Protein AF-0000000074317702 (afdb_homodimer)

Structure (mmCIF, N/CA/C/O backbone):
data_AF-0000000074317702-model_v1
#
loop_
_entity.id
_entity.type
_entity.pdbx_description
1 polymer 'CHASE2 domain-containing protein'
#
loop_
_atom_site.group_PDB
_atom_site.id
_atom_site.type_symbol
_atom_site.label_atom_id
_atom_site.label_alt_id
_atom_site.label_comp_id
_atom_site.label_asym_id
_atom_site.label_entity_id
_atom_site.label_seq_id
_atom_site.pdbx_PDB_ins_code
_atom_site.Cartn_x
_atom_site.Cartn_y
_atom_site.Cartn_z
_atom_site.occupancy
_atom_site.B_iso_or_equiv
_atom_site.auth_seq_id
_atom_site.auth_comp_id
_atom_site.auth_asym_id
_atom_site.auth_atom_id
_atom_site.pdbx_PDB_model_num
ATOM 1 N N . MET A 1 1 ? -8.602 47.281 28.188 1 25.55 1 MET A N 1
ATOM 2 C CA . MET A 1 1 ? -8.977 46.469 27.016 1 25.55 1 MET A CA 1
ATOM 3 C C . MET A 1 1 ? -10.453 46.062 27.078 1 25.55 1 MET A C 1
ATOM 5 O O . MET A 1 1 ? -10.875 45.375 28 1 25.55 1 MET A O 1
ATOM 9 N N . LYS A 1 2 ? -11.32 46.938 26.672 1 33.75 2 LYS A N 1
ATOM 10 C CA . LYS A 1 2 ? -12.781 46.938 26.766 1 33.75 2 LYS A CA 1
ATOM 11 C C . LYS A 1 2 ? -13.375 45.625 26.297 1 33.75 2 LYS A C 1
ATOM 13 O O . LYS A 1 2 ? -12.867 45 25.359 1 33.75 2 LYS A O 1
ATOM 18 N N . ARG A 1 3 ? -14 44.969 27.188 1 35.44 3 ARG A N 1
ATOM 19 C CA . ARG A 1 3 ? -14.969 43.875 27.047 1 35.44 3 ARG A CA 1
ATOM 20 C C . ARG A 1 3 ? -15.852 44.094 25.828 1 35.44 3 ARG A C 1
ATOM 22 O O . ARG A 1 3 ? -16.719 44.969 25.828 1 35.44 3 ARG A O 1
ATOM 29 N N . ASN A 1 4 ? -15.195 44.219 24.672 1 33.94 4 ASN A N 1
ATOM 30 C CA . ASN A 1 4 ? -16.203 44.312 23.609 1 33.94 4 ASN A CA 1
ATOM 31 C C . ASN A 1 4 ? -17.375 43.375 23.859 1 33.94 4 ASN A C 1
ATOM 33 O O . ASN A 1 4 ? -17.328 42.188 23.516 1 33.94 4 ASN A O 1
ATOM 37 N N . SER A 1 5 ? -17.984 43.375 25.047 1 36.41 5 SER A N 1
ATOM 38 C CA . SER A 1 5 ? -19.188 42.844 25.656 1 36.41 5 SER A CA 1
ATOM 39 C C . SER A 1 5 ? -20.375 42.875 24.688 1 36.41 5 SER A C 1
ATOM 41 O O . SER A 1 5 ? -21.359 42.188 24.875 1 36.41 5 SER A O 1
ATOM 43 N N . ASP A 1 6 ? -20.469 44.031 24 1 36.94 6 ASP A N 1
ATOM 44 C CA . ASP A 1 6 ? -21.75 44.344 23.406 1 36.94 6 ASP A CA 1
ATOM 45 C C . ASP A 1 6 ? -22.109 43.375 22.297 1 36.94 6 ASP A C 1
ATOM 47 O O . ASP A 1 6 ? -22.953 43.656 21.438 1 36.94 6 ASP A O 1
ATOM 51 N N . PHE A 1 7 ? -21.25 42.562 21.906 1 41.25 7 PHE A N 1
ATOM 52 C CA . PHE A 1 7 ? -21.812 41.688 20.891 1 41.25 7 PHE A CA 1
ATOM 53 C C . PHE A 1 7 ? -23.094 41.031 21.375 1 41.25 7 PHE A C 1
ATOM 55 O O . PHE A 1 7 ? -23.062 40 22.047 1 41.25 7 PHE A O 1
ATOM 62 N N . ARG A 1 8 ? -23.938 41.75 22.031 1 40.94 8 ARG A N 1
ATOM 63 C CA . ARG A 1 8 ? -25.328 41.312 22.047 1 40.94 8 ARG A CA 1
ATOM 64 C C . ARG A 1 8 ? -25.656 40.531 20.766 1 40.94 8 ARG A C 1
ATOM 66 O O . ARG A 1 8 ? -25.656 41.125 19.672 1 40.94 8 ARG A O 1
ATOM 73 N N . ILE A 1 9 ? -25.328 39.344 20.719 1 49.66 9 ILE A N 1
ATOM 74 C CA . ILE A 1 9 ? -25.656 38.375 19.672 1 49.66 9 ILE A CA 1
ATOM 75 C C . ILE A 1 9 ? -27.047 38.688 19.109 1 49.66 9 ILE A C 1
ATOM 77 O O . ILE A 1 9 ? -28.062 38.375 19.719 1 49.66 9 ILE A O 1
ATOM 81 N N . ARG A 1 10 ? -27.203 39.844 18.641 1 54.66 10 ARG A N 1
ATOM 82 C CA . ARG A 1 10 ? -28.453 39.875 17.875 1 54.66 10 ARG A CA 1
ATOM 83 C C . ARG A 1 10 ? -28.547 38.688 16.938 1 54.66 10 ARG A C 1
ATOM 85 O O . ARG A 1 10 ? -27.641 38.406 16.156 1 54.66 10 ARG A O 1
ATOM 92 N N . SER A 1 11 ? -29.359 37.75 17.188 1 64.19 11 SER A N 1
ATOM 93 C CA . SER A 1 11 ? -29.641 36.469 16.609 1 64.19 11 SER A CA 1
ATOM 94 C C . SER A 1 11 ? -29.453 36.469 15.094 1 64.19 11 SER A C 1
ATOM 96 O O . SER A 1 11 ? -28.828 35.562 14.523 1 64.19 11 SER A O 1
ATOM 98 N N . GLY A 1 12 ? -29.812 37.625 14.477 1 69.31 12 GLY A N 1
ATOM 99 C CA . GLY A 1 12 ? -29.734 37.656 13.023 1 69.31 12 GLY A CA 1
ATOM 100 C C . GLY A 1 12 ? -28.312 37.781 12.5 1 69.31 12 GLY A C 1
ATOM 101 O O . GLY A 1 12 ? -27.938 37.094 11.555 1 69.31 12 GLY A O 1
ATOM 102 N N . LYS A 1 13 ? -27.516 38.625 13.102 1 79.31 13 LYS A N 1
ATOM 103 C CA . LYS A 1 13 ? -26.141 38.812 12.68 1 79.31 13 LYS A CA 1
ATOM 104 C C . LYS A 1 13 ? -25.297 37.594 12.953 1 79.31 13 LYS A C 1
ATOM 106 O O . LYS A 1 13 ? -24.438 37.219 12.141 1 79.31 13 LYS A O 1
ATOM 111 N N . PHE A 1 14 ? -25.625 36.969 13.992 1 86.19 14 PHE A N 1
ATOM 112 C CA . PHE A 1 14 ? -24.938 35.719 14.359 1 86.19 14 PHE A CA 1
ATOM 113 C C . PHE A 1 14 ? -25.109 34.656 13.281 1 86.19 14 PHE A C 1
ATOM 115 O O . PHE A 1 14 ? -24.141 34.094 12.805 1 86.19 14 PHE A O 1
ATOM 122 N N . PHE A 1 15 ? -26.344 34.531 12.875 1 88 15 PHE A N 1
ATOM 123 C CA . PHE A 1 15 ? -26.656 33.5 11.898 1 88 15 PHE A CA 1
ATOM 124 C C . PHE A 1 15 ? -26.047 33.812 10.539 1 88 15 PHE A C 1
ATOM 126 O O . PHE A 1 15 ? -25.625 32.938 9.812 1 88 15 PHE A O 1
ATOM 133 N N . ARG A 1 16 ? -25.969 35.062 10.195 1 88.81 16 ARG A N 1
ATOM 134 C CA . ARG A 1 16 ? -25.359 35.469 8.938 1 88.81 16 ARG A CA 1
ATOM 135 C C . ARG A 1 16 ? -23.859 35.156 8.93 1 88.81 16 ARG A C 1
ATOM 137 O O . ARG A 1 16 ? -23.328 34.688 7.914 1 88.81 16 ARG A O 1
ATOM 144 N N . HIS A 1 17 ? -23.266 35.344 10.055 1 89.88 17 HIS A N 1
ATOM 145 C CA . HIS A 1 17 ? -21.844 35.031 10.141 1 89.88 17 HIS A CA 1
ATOM 146 C C . HIS A 1 17 ? -21.594 33.531 10.125 1 89.88 17 HIS A C 1
ATOM 148 O O . HIS A 1 17 ? -20.594 33.062 9.562 1 89.88 17 HIS A O 1
ATOM 154 N N . VAL A 1 18 ? -22.484 32.844 10.742 1 92.5 18 VAL A N 1
ATOM 155 C CA . VAL A 1 18 ? -22.344 31.391 10.758 1 92.5 18 VAL A CA 1
ATOM 156 C C . VAL A 1 18 ? -22.453 30.844 9.336 1 92.5 18 VAL A C 1
ATOM 158 O O . VAL A 1 18 ? -21.641 30.031 8.922 1 92.5 18 VAL A O 1
ATOM 161 N N . ILE A 1 19 ? -23.375 31.328 8.594 1 93.5 19 ILE A N 1
ATOM 162 C CA . ILE A 1 19 ? -23.594 30.891 7.219 1 93.5 19 ILE A CA 1
ATOM 163 C C . ILE A 1 19 ? -22.406 31.328 6.352 1 93.5 19 ILE A C 1
ATOM 165 O O . ILE A 1 19 ? -21.891 30.547 5.551 1 93.5 19 ILE A O 1
ATOM 169 N N . GLY A 1 20 ? -22.016 32.562 6.559 1 93.06 20 GLY A N 1
ATOM 170 C CA . GLY A 1 20 ? -20.875 33.094 5.805 1 93.06 20 GLY A CA 1
ATOM 171 C C . GLY A 1 20 ? -19.594 32.312 6.051 1 93.06 20 GLY A C 1
ATOM 172 O O . GLY A 1 20 ? -18.875 31.984 5.109 1 93.06 20 GLY A O 1
ATOM 173 N N . ALA A 1 21 ? -19.375 31.984 7.281 1 93.88 21 ALA A N 1
ATOM 174 C CA . ALA A 1 21 ? -18.188 31.219 7.637 1 93.88 21 ALA A CA 1
ATOM 175 C C . ALA A 1 21 ? -18.25 29.812 7.07 1 93.88 21 ALA A C 1
ATOM 177 O O . ALA A 1 21 ? -17.25 29.266 6.621 1 93.88 21 ALA A O 1
ATOM 178 N N . THR A 1 22 ? -19.406 29.219 7.145 1 95.25 22 THR A N 1
ATOM 179 C CA . THR A 1 22 ? -19.594 27.875 6.59 1 95.25 22 THR A CA 1
ATOM 180 C C . THR A 1 22 ? -19.297 27.875 5.094 1 95.25 22 THR A C 1
ATOM 182 O O . THR A 1 22 ? -18.578 27 4.598 1 95.25 22 THR A O 1
ATOM 185 N N . PHE A 1 23 ? -19.812 28.844 4.422 1 95.06 23 PHE A N 1
ATOM 186 C CA . PHE A 1 23 ? -19.547 28.969 2.992 1 95.06 23 PHE A CA 1
ATOM 187 C C . PHE A 1 23 ? -18.062 29.141 2.736 1 95.06 23 PHE A C 1
ATOM 189 O O . PHE A 1 23 ? -17.516 28.562 1.798 1 95.06 23 PHE A O 1
ATOM 196 N N . PHE A 1 24 ? -17.453 29.938 3.557 1 94.56 24 PHE A N 1
ATOM 197 C CA . PHE A 1 24 ? -16.016 30.188 3.445 1 94.56 24 PHE A CA 1
ATOM 198 C C . PHE A 1 24 ? -15.234 28.891 3.598 1 94.56 24 PHE A C 1
ATOM 200 O O . PHE A 1 24 ? -14.289 28.641 2.848 1 94.56 24 PHE A O 1
ATOM 207 N N . ILE A 1 25 ? -15.633 28.078 4.516 1 95.56 25 ILE A N 1
ATOM 208 C CA . ILE A 1 25 ? -14.945 26.828 4.789 1 95.56 25 ILE A CA 1
ATOM 209 C C . ILE A 1 25 ? -15.07 25.891 3.584 1 95.56 25 ILE A C 1
ATOM 211 O O . ILE A 1 25 ? -14.078 25.328 3.125 1 95.56 25 ILE A O 1
ATOM 215 N N . PHE A 1 26 ? -16.219 25.719 3.02 1 96.38 26 PHE A N 1
ATOM 216 C CA . PHE A 1 26 ? -16.422 24.828 1.883 1 96.38 26 PHE A CA 1
ATOM 217 C C . PHE A 1 26 ? -15.719 25.375 0.641 1 96.38 26 PHE A C 1
ATOM 219 O O . PHE A 1 26 ? -15.203 24.609 -0.176 1 96.38 26 PHE A O 1
ATOM 226 N N . ALA A 1 27 ? -15.695 26.688 0.503 1 95.25 27 ALA A N 1
ATOM 227 C CA . ALA A 1 27 ? -14.945 27.297 -0.594 1 95.25 27 ALA A CA 1
ATOM 228 C C . ALA A 1 27 ? -13.453 26.984 -0.467 1 95.25 27 ALA A C 1
ATOM 230 O O . ALA A 1 27 ? -12.797 26.641 -1.455 1 95.25 27 ALA A O 1
ATOM 231 N N . PHE A 1 28 ? -13.031 27.141 0.719 1 94.31 28 PHE A N 1
ATOM 232 C CA . PHE A 1 28 ? -11.633 26.828 0.964 1 94.31 28 PHE A CA 1
ATOM 233 C C . PHE A 1 28 ? -11.344 25.359 0.65 1 94.31 28 PHE A C 1
ATOM 235 O O . PHE A 1 28 ? -10.328 25.047 0.02 1 94.31 28 PHE A O 1
ATOM 242 N N . ILE A 1 29 ? -12.156 24.484 1.119 1 95.19 29 ILE A N 1
ATOM 243 C CA . ILE A 1 29 ? -11.969 23.062 0.879 1 95.19 29 ILE A CA 1
ATOM 244 C C . ILE A 1 29 ? -11.93 22.797 -0.624 1 95.19 29 ILE A C 1
ATOM 246 O O . ILE A 1 29 ? -11.086 22.031 -1.099 1 95.19 29 ILE A O 1
ATOM 250 N N . PHE A 1 30 ? -12.773 23.406 -1.299 1 94.06 30 PHE A N 1
ATOM 251 C CA . PHE A 1 30 ? -12.828 23.219 -2.746 1 94.06 30 PHE A CA 1
ATOM 252 C C . PHE A 1 30 ? -11.547 23.719 -3.4 1 94.06 30 PHE A C 1
ATOM 254 O O . PHE A 1 30 ? -10.953 23.016 -4.219 1 94.06 30 PHE A O 1
ATOM 261 N N . ILE A 1 31 ? -11.047 24.875 -2.98 1 93.25 31 ILE A N 1
ATOM 262 C CA . ILE A 1 31 ? -9.852 25.469 -3.555 1 93.25 31 ILE A CA 1
ATOM 263 C C . ILE A 1 31 ? -8.617 24.672 -3.148 1 93.25 31 ILE A C 1
ATOM 265 O O . ILE A 1 31 ? -7.77 24.359 -3.984 1 93.25 31 ILE A O 1
ATOM 269 N N . ALA A 1 32 ? -8.555 24.391 -1.886 1 90.56 32 ALA A N 1
ATOM 270 C CA . ALA A 1 32 ? -7.434 23.594 -1.387 1 90.56 32 ALA A CA 1
ATOM 271 C C . ALA A 1 32 ? -7.391 22.219 -2.059 1 90.56 32 ALA A C 1
ATOM 273 O O . ALA A 1 32 ? -6.316 21.719 -2.383 1 90.56 32 ALA A O 1
ATOM 274 N N . GLY A 1 33 ? -8.508 21.609 -2.246 1 90.06 33 GLY A N 1
ATOM 275 C CA . GLY A 1 33 ? -8.578 20.328 -2.941 1 90.06 33 GLY A CA 1
ATOM 276 C C . GLY A 1 33 ? -8.047 20.391 -4.363 1 90.06 33 GLY A C 1
ATOM 277 O O . GLY A 1 33 ? -7.262 19.547 -4.777 1 90.06 33 GLY A O 1
ATOM 278 N N . LYS A 1 34 ? -8.375 21.391 -5.066 1 90 34 LYS A N 1
ATOM 279 C CA . LYS A 1 34 ? -7.895 21.578 -6.43 1 90 34 LYS A CA 1
ATOM 280 C C . LYS A 1 34 ? -6.391 21.844 -6.449 1 90 34 LYS A C 1
ATOM 282 O O . LYS A 1 34 ? -5.676 21.328 -7.316 1 90 34 LYS A O 1
ATOM 287 N N . PHE A 1 35 ? -6.008 22.609 -5.48 1 89.25 35 PHE A N 1
ATOM 288 C CA . PHE A 1 35 ? -4.59 22.938 -5.371 1 89.25 35 PHE A CA 1
ATOM 289 C C . PHE A 1 35 ? -3.77 21.688 -5.074 1 89.25 35 PHE A C 1
ATOM 291 O O . PHE A 1 35 ? -2.756 21.438 -5.727 1 89.25 35 PHE A O 1
ATOM 298 N N . LEU A 1 36 ? -4.184 20.938 -4.109 1 84.94 36 LEU A N 1
ATOM 299 C CA . LEU A 1 36 ? -3.463 19.734 -3.713 1 84.94 36 LEU A CA 1
ATOM 300 C C . LEU A 1 36 ? -3.426 18.719 -4.855 1 84.94 36 LEU A C 1
ATOM 302 O O . LEU A 1 36 ? -2.42 18.031 -5.051 1 84.94 36 LEU A O 1
ATOM 306 N N . ASN A 1 37 ? -4.469 18.609 -5.613 1 85.94 37 ASN A N 1
ATOM 307 C CA . ASN A 1 37 ? -4.535 17.688 -6.746 1 85.94 37 ASN A CA 1
ATOM 308 C C . ASN A 1 37 ? -3.588 18.109 -7.863 1 85.94 37 ASN A C 1
ATOM 310 O O . ASN A 1 37 ? -3.229 17.297 -8.719 1 85.94 37 ASN A O 1
ATOM 314 N N . SER A 1 38 ? -3.18 19.344 -7.805 1 84.31 38 SER A N 1
ATOM 315 C CA . SER A 1 38 ? -2.27 19.844 -8.836 1 84.31 38 SER A CA 1
ATOM 316 C C . SER A 1 38 ? -0.816 19.562 -8.461 1 84.31 38 SER A C 1
ATOM 318 O O . SER A 1 38 ? 0.076 19.656 -9.312 1 84.31 38 SER A O 1
ATOM 320 N N . LEU A 1 39 ? -0.613 19.172 -7.23 1 81.44 39 LEU A N 1
ATOM 321 C CA . LEU A 1 39 ? 0.74 18.891 -6.758 1 81.44 39 LEU A CA 1
ATOM 322 C C . LEU A 1 39 ? 1.108 17.422 -6.984 1 81.44 39 LEU A C 1
ATOM 324 O O . LEU A 1 39 ? 0.722 16.562 -6.199 1 81.44 39 LEU A O 1
ATOM 328 N N . ASP A 1 40 ? 1.96 17.094 -7.82 1 75.69 40 ASP A N 1
ATOM 329 C CA . ASP A 1 40 ? 2.326 15.734 -8.227 1 75.69 40 ASP A CA 1
ATOM 330 C C . ASP A 1 40 ? 3.072 15.008 -7.109 1 75.69 40 ASP A C 1
ATOM 332 O O . ASP A 1 40 ? 2.963 13.789 -6.973 1 75.69 40 ASP A O 1
ATOM 336 N N . PHE A 1 41 ? 3.777 15.836 -6.355 1 74.31 41 PHE A N 1
ATOM 337 C CA . PHE A 1 41 ? 4.605 15.18 -5.352 1 74.31 41 PHE A CA 1
ATOM 338 C C . PHE A 1 41 ? 3.744 14.602 -4.234 1 74.31 41 PHE A C 1
ATOM 340 O O . PHE A 1 41 ? 4.211 13.773 -3.447 1 74.31 41 PHE A O 1
ATOM 347 N N . LEU A 1 42 ? 2.455 14.969 -4.152 1 79.5 42 LEU A N 1
ATOM 348 C CA . LEU A 1 42 ? 1.566 14.438 -3.125 1 79.5 42 LEU A CA 1
ATOM 349 C C . LEU A 1 42 ? 0.833 13.195 -3.629 1 79.5 42 LEU A C 1
ATOM 351 O O . LEU A 1 42 ? 0.158 12.508 -2.855 1 79.5 42 LEU A O 1
ATOM 355 N N . ASP A 1 43 ? 0.985 12.867 -4.82 1 78.81 43 ASP A N 1
ATOM 356 C CA . ASP A 1 43 ? 0.273 11.75 -5.434 1 78.81 43 ASP A CA 1
ATOM 357 C C . ASP A 1 43 ? 0.544 10.453 -4.684 1 78.81 43 ASP A C 1
ATOM 359 O O . ASP A 1 43 ? -0.381 9.688 -4.406 1 78.81 43 ASP A O 1
ATOM 363 N N . PRO A 1 44 ? 1.744 10.242 -4.285 1 75.88 44 PRO A N 1
ATOM 364 C CA . PRO A 1 44 ? 2.021 8.984 -3.59 1 75.88 44 PRO A CA 1
ATOM 365 C C . PRO A 1 44 ? 1.271 8.859 -2.266 1 75.88 44 PRO A C 1
ATOM 367 O O . PRO A 1 44 ? 0.832 7.77 -1.899 1 75.88 44 PRO A O 1
ATOM 370 N N . VAL A 1 45 ? 1.185 9.938 -1.597 1 78.12 45 VAL A N 1
ATOM 371 C CA . VAL A 1 45 ? 0.432 9.93 -0.347 1 78.12 45 VAL A CA 1
ATOM 372 C C . VAL A 1 45 ? -1.034 9.617 -0.629 1 78.12 45 VAL A C 1
ATOM 374 O O . VAL A 1 45 ? -1.642 8.789 0.057 1 78.12 45 VAL A O 1
ATOM 377 N N . GLY A 1 46 ? -1.518 10.289 -1.619 1 81.81 46 GLY A N 1
ATOM 378 C CA . GLY A 1 46 ? -2.887 10.016 -2.025 1 81.81 46 GLY A CA 1
ATOM 379 C C . GLY A 1 46 ? -3.117 8.57 -2.404 1 81.81 46 GLY A C 1
ATOM 380 O O . GLY A 1 46 ? -4.125 7.969 -2.016 1 81.81 46 GLY A O 1
ATOM 381 N N . GLU A 1 47 ? -2.199 8.023 -3.053 1 78.06 47 GLU A N 1
ATOM 382 C CA . GLU A 1 47 ? -2.295 6.641 -3.498 1 78.06 47 GLU A CA 1
ATOM 383 C C . GLU A 1 47 ? -2.221 5.676 -2.316 1 78.06 47 GLU A C 1
ATOM 385 O O . GLU A 1 47 ? -2.982 4.707 -2.25 1 78.06 47 GLU A O 1
ATOM 390 N N . ALA A 1 48 ? -1.319 5.961 -1.441 1 75.25 48 ALA A N 1
ATOM 391 C CA . ALA A 1 48 ? -1.169 5.117 -0.258 1 75.25 48 ALA A CA 1
ATOM 392 C C . ALA A 1 48 ? -2.451 5.098 0.568 1 75.25 48 ALA A C 1
ATOM 394 O O . ALA A 1 48 ? -2.822 4.062 1.126 1 75.25 48 ALA A O 1
ATOM 395 N N . LEU A 1 49 ? -3.09 6.199 0.505 1 78 49 LEU A N 1
ATOM 396 C CA . LEU A 1 49 ? -4.289 6.312 1.33 1 78 49 LEU A CA 1
ATOM 397 C C . LEU A 1 49 ? -5.516 5.809 0.577 1 78 49 LEU A C 1
ATOM 399 O O . LEU A 1 49 ? -6.52 5.445 1.191 1 78 49 LEU A O 1
ATOM 403 N N . ALA A 1 50 ? -5.406 5.824 -0.688 1 74.38 50 ALA A N 1
ATOM 404 C CA . ALA A 1 50 ? -6.547 5.426 -1.506 1 74.38 50 ALA A CA 1
ATOM 405 C C . ALA A 1 50 ? -6.836 3.938 -1.355 1 74.38 50 ALA A C 1
ATOM 407 O O . ALA A 1 50 ? -7.977 3.498 -1.538 1 74.38 50 ALA A O 1
ATOM 408 N N . ASP A 1 51 ? -5.895 3.234 -1.013 1 71.38 51 ASP A N 1
ATOM 409 C CA . ASP A 1 51 ? -6.031 1.784 -0.917 1 71.38 51 ASP A CA 1
ATOM 410 C C . ASP A 1 51 ? -6.684 1.38 0.402 1 71.38 51 ASP A C 1
ATOM 412 O O . ASP A 1 51 ? -7.148 0.248 0.549 1 71.38 51 ASP A O 1
ATOM 416 N N . PHE A 1 52 ? -6.82 2.324 1.22 1 76.19 52 PHE A N 1
ATOM 417 C CA . PHE A 1 52 ? -7.344 2.012 2.545 1 76.19 52 PHE A CA 1
ATOM 418 C C . PHE A 1 52 ? -8.773 2.508 2.693 1 76.19 52 PHE A C 1
ATOM 420 O O . PHE A 1 52 ? -9.125 3.578 2.189 1 76.19 52 PHE A O 1
ATOM 427 N N . ASP A 1 53 ? -9.578 1.646 3.316 1 84.88 53 ASP A N 1
ATOM 428 C CA . ASP A 1 53 ? -10.938 2.006 3.703 1 84.88 53 ASP A CA 1
ATOM 429 C C . ASP A 1 53 ? -11.188 1.705 5.18 1 84.88 53 ASP A C 1
ATOM 431 O O . ASP A 1 53 ? -11.031 0.564 5.621 1 84.88 53 ASP A O 1
ATOM 435 N N . PHE A 1 54 ? -11.578 2.668 5.922 1 84.38 54 PHE A N 1
ATOM 436 C CA . PHE A 1 54 ? -11.773 2.533 7.359 1 84.38 54 PHE A CA 1
ATOM 437 C C . PHE A 1 54 ? -12.828 1.479 7.668 1 84.38 54 PHE A C 1
ATOM 439 O O . PHE A 1 54 ? -12.773 0.824 8.711 1 84.38 54 PHE A O 1
ATOM 446 N N . THR A 1 55 ? -13.672 1.303 6.75 1 89.88 55 THR A N 1
ATOM 447 C CA . THR A 1 55 ? -14.75 0.358 7.023 1 89.88 55 THR A CA 1
ATOM 448 C C . THR A 1 55 ? -14.227 -1.076 7.008 1 89.88 55 THR A C 1
ATOM 450 O O . THR A 1 55 ? -14.906 -1.992 7.48 1 89.88 55 THR A O 1
ATOM 453 N N . ASP A 1 56 ? -13.016 -1.269 6.445 1 87.44 56 ASP A N 1
ATOM 454 C CA . ASP A 1 56 ? -12.43 -2.604 6.477 1 87.44 56 ASP A CA 1
ATOM 455 C C . ASP A 1 56 ? -12.219 -3.076 7.914 1 87.44 56 ASP A C 1
ATOM 457 O O . ASP A 1 56 ? -12.25 -4.277 8.188 1 87.44 56 ASP A O 1
ATOM 461 N N . ILE A 1 57 ? -12.07 -2.146 8.789 1 86.44 57 ILE A N 1
ATOM 462 C CA . ILE A 1 57 ? -11.875 -2.453 10.203 1 86.44 57 ILE A CA 1
ATOM 463 C C . ILE A 1 57 ? -13.117 -3.158 10.758 1 86.44 57 ILE A C 1
ATOM 465 O O . ILE A 1 57 ? -13.008 -4.008 11.641 1 86.44 57 ILE A O 1
ATOM 469 N N . ALA A 1 58 ? -14.211 -2.814 10.242 1 88.69 58 ALA A N 1
ATOM 470 C CA . ALA A 1 58 ? -15.469 -3.406 10.695 1 88.69 58 ALA A CA 1
ATOM 471 C C . ALA A 1 58 ? -15.484 -4.91 10.453 1 88.69 58 ALA A C 1
ATOM 473 O O . ALA A 1 58 ? -15.969 -5.676 11.289 1 88.69 58 ALA A O 1
ATOM 474 N N . PHE A 1 59 ? -14.977 -5.305 9.32 1 87.12 59 PHE A N 1
ATOM 475 C CA . PHE A 1 59 ? -14.961 -6.719 8.969 1 87.12 59 PHE A CA 1
ATOM 476 C C . PHE A 1 59 ? -14.094 -7.512 9.945 1 87.12 59 PHE A C 1
ATOM 478 O O . PHE A 1 59 ? -14.422 -8.648 10.289 1 87.12 59 PHE A O 1
ATOM 485 N N . ILE A 1 60 ? -13.102 -6.93 10.406 1 78.69 60 ILE A N 1
ATOM 486 C CA . ILE A 1 60 ? -12.062 -7.629 11.156 1 78.69 60 ILE A CA 1
ATOM 487 C C . ILE A 1 60 ? -12.391 -7.578 12.648 1 78.69 60 ILE A C 1
ATOM 489 O O . ILE A 1 60 ? -12.273 -8.586 13.352 1 78.69 60 ILE A O 1
ATOM 493 N N . GLU A 1 61 ? -12.852 -6.449 13.125 1 80 61 GLU A N 1
ATOM 494 C CA . GLU A 1 61 ? -12.906 -6.242 14.57 1 80 61 GLU A CA 1
ATOM 495 C C . GLU A 1 61 ? -14.344 -6.309 15.086 1 80 61 GLU A C 1
ATOM 497 O O . GLU A 1 61 ? -14.57 -6.609 16.266 1 80 61 GLU A O 1
ATOM 502 N N . PHE A 1 62 ? -15.328 -6.062 14.289 1 86.06 62 PHE A N 1
ATOM 503 C CA . PHE A 1 62 ? -16.641 -5.816 14.859 1 86.06 62 PHE A CA 1
ATOM 504 C C . PHE A 1 62 ? -17.641 -6.855 14.375 1 86.06 62 PHE A C 1
ATOM 506 O O . PHE A 1 62 ? -18.672 -7.086 15.031 1 86.06 62 PHE A O 1
ATOM 513 N N . ARG A 1 63 ? -17.344 -7.527 13.289 1 87.38 63 ARG A N 1
ATOM 514 C CA . ARG A 1 63 ? -18.328 -8.461 12.75 1 87.38 63 ARG A CA 1
ATOM 515 C C . ARG A 1 63 ? -18.125 -9.859 13.32 1 87.38 63 ARG A C 1
ATOM 517 O O . ARG A 1 63 ? -17 -10.281 13.562 1 87.38 63 ARG A O 1
ATOM 524 N N . ASP A 1 64 ? -19.219 -10.5 13.445 1 85.44 64 ASP A N 1
ATOM 525 C CA . ASP A 1 64 ? -19.203 -11.859 13.977 1 85.44 64 ASP A CA 1
ATOM 526 C C . ASP A 1 64 ? -18.734 -12.852 12.906 1 85.44 64 ASP A C 1
ATOM 528 O O . ASP A 1 64 ? -18.969 -12.641 11.719 1 85.44 64 ASP A O 1
ATOM 532 N N . GLU A 1 65 ? -18.172 -13.867 13.375 1 85 65 GLU A N 1
ATOM 533 C CA . GLU A 1 65 ? -17.734 -14.93 12.469 1 85 65 GLU A CA 1
ATOM 534 C C . GLU A 1 65 ? -18.938 -15.633 11.836 1 85 65 GLU A C 1
ATOM 536 O O . GLU A 1 65 ? -19.875 -16.031 12.531 1 85 65 GLU A O 1
ATOM 541 N N . PRO A 1 66 ? -18.797 -15.727 10.547 1 87.56 66 PRO A N 1
ATOM 542 C CA . PRO A 1 66 ? -19.906 -16.406 9.891 1 87.56 66 PRO A CA 1
ATOM 543 C C . PRO A 1 66 ? -19.797 -17.938 9.961 1 87.56 66 PRO A C 1
ATOM 545 O O . PRO A 1 66 ? -18.703 -18.453 10.203 1 87.56 66 PRO A O 1
ATOM 548 N N . THR A 1 67 ? -20.922 -18.609 9.773 1 91.12 67 THR A N 1
ATOM 549 C CA . THR A 1 67 ? -20.922 -20.062 9.602 1 91.12 67 THR A CA 1
ATOM 550 C C . THR A 1 67 ? -20.547 -20.438 8.172 1 91.12 67 THR A C 1
ATOM 552 O O . THR A 1 67 ? -20.562 -19.578 7.277 1 91.12 67 THR A O 1
ATOM 555 N N . ASP A 1 68 ? -20.234 -21.672 7.969 1 94.62 68 ASP A N 1
ATOM 556 C CA . ASP A 1 68 ? -19.922 -22.156 6.625 1 94.62 68 ASP A CA 1
ATOM 557 C C . ASP A 1 68 ? -21.156 -22.078 5.723 1 94.62 68 ASP A C 1
ATOM 559 O O . ASP A 1 68 ? -22.281 -22.156 6.203 1 94.62 68 ASP A O 1
ATOM 563 N N . ASP A 1 69 ? -20.953 -21.797 4.551 1 96.31 69 ASP A N 1
ATOM 564 C CA . ASP A 1 69 ? -22.031 -21.828 3.58 1 96.31 69 ASP A CA 1
ATOM 565 C C . ASP A 1 69 ? -22.047 -23.156 2.83 1 96.31 69 ASP A C 1
ATOM 567 O O . ASP A 1 69 ? -21.281 -23.359 1.896 1 96.31 69 ASP A O 1
ATOM 571 N N . GLU A 1 70 ? -23 -23.953 3.152 1 95.69 70 GLU A N 1
ATOM 572 C CA . GLU A 1 70 ? -23.062 -25.312 2.623 1 95.69 70 GLU A CA 1
ATOM 573 C C . GLU A 1 70 ? -23.75 -25.344 1.258 1 95.69 70 GLU A C 1
ATOM 575 O O . GLU A 1 70 ? -23.844 -26.406 0.632 1 95.69 70 GLU A O 1
ATOM 580 N N . ARG A 1 71 ? -24.188 -24.344 0.782 1 97.44 71 ARG A N 1
ATOM 581 C CA . ARG A 1 71 ? -24.859 -24.297 -0.507 1 97.44 71 ARG A CA 1
ATOM 582 C C . ARG A 1 71 ? -23.859 -24.234 -1.655 1 97.44 71 ARG A C 1
ATOM 584 O O . ARG A 1 71 ? -24.203 -24.531 -2.803 1 97.44 71 ARG A O 1
ATOM 591 N N . ILE A 1 72 ? -22.594 -23.781 -1.359 1 98.5 72 ILE A N 1
ATOM 592 C CA . ILE A 1 72 ? -21.625 -23.531 -2.418 1 98.5 72 ILE A CA 1
ATOM 593 C C . ILE A 1 72 ? -20.406 -24.438 -2.223 1 98.5 72 ILE A C 1
ATOM 595 O O . ILE A 1 72 ? -19.875 -24.547 -1.113 1 98.5 72 ILE A O 1
ATOM 599 N N . THR A 1 73 ? -20 -25.094 -3.273 1 98.38 73 THR A N 1
ATOM 600 C CA . THR A 1 73 ? -18.766 -25.875 -3.318 1 98.38 73 THR A CA 1
ATOM 601 C C . THR A 1 73 ? -17.844 -25.375 -4.418 1 98.38 73 THR A C 1
ATOM 603 O O . THR A 1 73 ? -18.281 -25.188 -5.559 1 98.38 73 THR A O 1
ATOM 606 N N . LEU A 1 74 ? -16.625 -25.078 -4.051 1 97.94 74 LEU A N 1
ATOM 607 C CA . LEU A 1 74 ? -15.609 -24.641 -5.012 1 97.94 74 LEU A CA 1
ATOM 608 C C . LEU A 1 74 ? -14.727 -25.797 -5.434 1 97.94 74 LEU A C 1
ATOM 610 O O . LEU A 1 74 ? -14.172 -26.5 -4.582 1 97.94 74 LEU A O 1
ATOM 614 N N . VAL A 1 75 ? -14.641 -26 -6.73 1 97.69 75 VAL A N 1
ATOM 615 C CA . VAL A 1 75 ? -13.805 -27.062 -7.281 1 97.69 75 VAL A CA 1
ATOM 616 C C . VAL A 1 75 ? -12.586 -26.469 -7.977 1 97.69 75 VAL A C 1
ATOM 618 O O . VAL A 1 75 ? -12.727 -25.734 -8.961 1 97.69 75 VAL A O 1
ATOM 621 N N . ASN A 1 76 ? -11.422 -26.828 -7.492 1 96.31 76 ASN A N 1
ATOM 622 C CA . ASN A 1 76 ? -10.164 -26.344 -8.047 1 96.31 76 ASN A CA 1
ATOM 623 C C . ASN A 1 76 ? -9.812 -27.047 -9.359 1 96.31 76 ASN A C 1
ATOM 625 O O . ASN A 1 76 ? -9.867 -28.266 -9.438 1 96.31 76 ASN A O 1
ATOM 629 N N . ILE A 1 77 ? -9.453 -26.25 -10.352 1 94.62 77 ILE A N 1
ATOM 630 C CA . ILE A 1 77 ? -9.086 -26.844 -11.633 1 94.62 77 ILE A CA 1
ATOM 631 C C . ILE A 1 77 ? -7.574 -27.047 -11.695 1 94.62 77 ILE A C 1
ATOM 633 O O . ILE A 1 77 ? -7.074 -27.781 -12.547 1 94.62 77 ILE A O 1
ATOM 637 N N . GLY A 1 78 ? -6.898 -26.297 -10.797 1 90.31 78 GLY A N 1
ATOM 638 C CA . GLY A 1 78 ? -5.449 -26.422 -10.781 1 90.31 78 GLY A CA 1
ATOM 639 C C . GLY A 1 78 ? -4.816 -26.141 -12.133 1 90.31 78 GLY A C 1
ATOM 640 O O . GLY A 1 78 ? -5.094 -25.125 -12.758 1 90.31 78 GLY A O 1
ATOM 641 N N . GLN A 1 79 ? -3.99 -27.109 -12.594 1 86.19 79 GLN A N 1
ATOM 642 C CA . GLN A 1 79 ? -3.299 -26.969 -13.867 1 86.19 79 GLN A CA 1
ATOM 643 C C . GLN A 1 79 ? -3.871 -27.906 -14.914 1 86.19 79 GLN A C 1
ATOM 645 O O . GLN A 1 79 ? -3.182 -28.281 -15.867 1 86.19 79 GLN A O 1
ATOM 650 N N . LEU A 1 80 ? -5.066 -28.234 -14.766 1 88.38 80 LEU A N 1
ATOM 651 C CA . LEU A 1 80 ? -5.699 -29.172 -15.695 1 88.38 80 LEU A CA 1
ATOM 652 C C . LEU A 1 80 ? -5.84 -28.547 -17.078 1 88.38 80 LEU A C 1
ATOM 654 O O . LEU A 1 80 ? -6.109 -27.344 -17.203 1 88.38 80 LEU A O 1
ATOM 658 N N . ASN A 1 81 ? -5.695 -29.406 -18.031 1 85.25 81 ASN A N 1
ATOM 659 C CA . ASN A 1 81 ? -6.02 -28.969 -19.391 1 85.25 81 ASN A CA 1
ATOM 660 C C . ASN A 1 81 ? -7.508 -29.125 -19.688 1 85.25 81 ASN A C 1
ATOM 662 O O . ASN A 1 81 ? -8.289 -29.5 -18.797 1 85.25 81 ASN A O 1
ATOM 666 N N . ARG A 1 82 ? -7.934 -28.906 -20.891 1 87.62 82 ARG A N 1
ATOM 667 C CA . ARG A 1 82 ? -9.344 -28.906 -21.266 1 87.62 82 ARG A CA 1
ATOM 668 C C . ARG A 1 82 ? -9.961 -30.281 -21.062 1 87.62 82 ARG A C 1
ATOM 670 O O . ARG A 1 82 ? -11.109 -30.406 -20.625 1 87.62 82 ARG A O 1
ATOM 677 N N . ALA A 1 83 ? -9.203 -31.344 -21.344 1 88 83 ALA A N 1
ATOM 678 C CA . ALA A 1 83 ? -9.688 -32.688 -21.156 1 88 83 ALA A CA 1
ATOM 679 C C . ALA A 1 83 ? -9.922 -33 -19.672 1 88 83 ALA A C 1
ATOM 681 O O . ALA A 1 83 ? -10.906 -33.656 -19.312 1 88 83 ALA A O 1
ATOM 682 N N . GLY A 1 84 ? -8.992 -32.562 -18.906 1 91.31 84 GLY A N 1
ATOM 683 C CA . GLY A 1 84 ? -9.141 -32.719 -17.469 1 91.31 84 GLY A CA 1
ATOM 684 C C . GLY A 1 84 ? -10.352 -32 -16.906 1 91.31 84 GLY A C 1
ATOM 685 O O . GLY A 1 84 ? -11.07 -32.562 -16.062 1 91.31 84 GLY A O 1
ATOM 686 N N . ILE A 1 85 ? -10.555 -30.844 -17.359 1 93.75 85 ILE A N 1
ATOM 687 C CA . ILE A 1 85 ? -11.703 -30.062 -16.922 1 93.75 85 ILE A CA 1
ATOM 688 C C . ILE A 1 85 ? -12.992 -30.75 -17.375 1 93.75 85 ILE A C 1
ATOM 690 O O . ILE A 1 85 ? -13.961 -30.828 -16.609 1 93.75 85 ILE A O 1
ATOM 694 N N . ALA A 1 86 ? -12.992 -31.25 -18.578 1 92.94 86 ALA A N 1
ATOM 695 C CA . ALA A 1 86 ? -14.156 -31.984 -19.078 1 92.94 86 ALA A CA 1
ATOM 696 C C . ALA A 1 86 ? -14.477 -33.188 -18.203 1 92.94 86 ALA A C 1
ATOM 698 O O . ALA A 1 86 ? -15.641 -33.438 -17.875 1 92.94 86 ALA A O 1
ATOM 699 N N . ARG A 1 87 ? -13.453 -33.875 -17.844 1 93.81 87 ARG A N 1
ATOM 700 C CA . ARG A 1 87 ? -13.641 -35.031 -16.984 1 93.81 87 ARG A CA 1
ATOM 701 C C . ARG A 1 87 ? -14.195 -34.656 -15.625 1 93.81 87 ARG A C 1
ATOM 703 O O . ARG A 1 87 ? -15.062 -35.344 -15.078 1 93.81 87 ARG A O 1
ATOM 710 N N . GLN A 1 88 ? -13.711 -33.562 -15.086 1 96.12 88 GLN A N 1
ATOM 711 C CA . GLN A 1 88 ? -14.258 -33.062 -13.828 1 96.12 88 GLN A CA 1
ATOM 712 C C . GLN A 1 88 ? -15.75 -32.781 -13.961 1 96.12 88 GLN A C 1
ATOM 714 O O . GLN A 1 88 ? -16.547 -33.188 -13.102 1 96.12 88 GLN A O 1
ATOM 719 N N . LEU A 1 89 ? -16.094 -32.125 -15.008 1 95.31 89 LEU A N 1
ATOM 720 C CA . LEU A 1 89 ? -17.469 -31.766 -15.242 1 95.31 89 LEU A CA 1
ATOM 721 C C . LEU A 1 89 ? -18.359 -33 -15.383 1 95.31 89 LEU A C 1
ATOM 723 O O . LEU A 1 89 ? -19.469 -33.031 -14.852 1 95.31 89 LEU A O 1
ATOM 727 N N . GLU A 1 90 ? -17.859 -33.969 -16.047 1 95.19 90 GLU A N 1
ATOM 728 C CA . GLU A 1 90 ? -18.594 -35.219 -16.219 1 95.19 90 GLU A CA 1
ATOM 729 C C . GLU A 1 90 ? -18.891 -35.875 -14.875 1 95.19 90 GLU A C 1
ATOM 731 O O . GLU A 1 90 ? -20.016 -36.344 -14.641 1 95.19 90 GLU A O 1
ATOM 736 N N . ILE A 1 91 ? -17.891 -35.906 -14.109 1 96.19 91 ILE A N 1
ATOM 737 C CA . ILE A 1 91 ? -18.047 -36.531 -12.805 1 96.19 91 ILE A CA 1
ATOM 738 C C . ILE A 1 91 ? -19.016 -35.719 -11.953 1 96.19 91 ILE A C 1
ATOM 740 O O . ILE A 1 91 ? -19.906 -36.281 -11.312 1 96.19 91 ILE A O 1
ATOM 744 N N . ILE A 1 92 ? -18.875 -34.406 -11.922 1 97.06 92 ILE A N 1
ATOM 745 C CA . ILE A 1 92 ? -19.719 -33.531 -11.125 1 97.06 92 ILE A CA 1
ATOM 746 C C . ILE A 1 92 ? -21.172 -33.688 -11.547 1 97.06 92 ILE A C 1
ATOM 748 O O . ILE A 1 92 ? -22.078 -33.75 -10.695 1 97.06 92 ILE A O 1
ATOM 752 N N . ASN A 1 93 ? -21.406 -33.812 -12.797 1 95.94 93 ASN A N 1
ATOM 753 C CA . ASN A 1 93 ? -22.75 -33.969 -13.336 1 95.94 93 ASN A CA 1
ATOM 754 C C . ASN A 1 93 ? -23.438 -35.219 -12.797 1 95.94 93 ASN A C 1
ATOM 756 O O . ASN A 1 93 ? -24.656 -35.219 -12.625 1 95.94 93 ASN A O 1
ATOM 760 N N . LYS A 1 94 ? -22.609 -36.188 -12.477 1 95.25 94 LYS A N 1
ATOM 761 C CA . LYS A 1 94 ? -23.156 -37.438 -11.969 1 95.25 94 LYS A CA 1
ATOM 762 C C . LYS A 1 94 ? -23.812 -37.25 -10.602 1 95.25 94 LYS A C 1
ATOM 764 O O . LYS A 1 94 ? -24.625 -38.062 -10.18 1 95.25 94 LYS A O 1
ATOM 769 N N . TYR A 1 95 ? -23.547 -36.219 -9.961 1 96.56 95 TYR A N 1
ATOM 770 C CA . TYR A 1 95 ? -23.969 -36.094 -8.57 1 96.56 95 TYR A CA 1
ATOM 771 C C . TYR A 1 95 ? -25.031 -35.031 -8.406 1 96.56 95 TYR A C 1
ATOM 773 O O . TYR A 1 95 ? -25.203 -34.469 -7.316 1 96.56 95 TYR A O 1
ATOM 781 N N . ASP A 1 96 ? -25.688 -34.531 -9.406 1 95.5 96 ASP A N 1
ATOM 782 C CA . ASP A 1 96 ? -26.891 -33.719 -9.477 1 95.5 96 ASP A CA 1
ATOM 783 C C . ASP A 1 96 ? -26.656 -32.344 -8.82 1 95.5 96 ASP A C 1
ATOM 785 O O . ASP A 1 96 ? -27.406 -31.953 -7.918 1 95.5 96 ASP A O 1
ATOM 789 N N . PRO A 1 97 ? -25.656 -31.641 -9.25 1 97.44 97 PRO A N 1
ATOM 790 C CA . PRO A 1 97 ? -25.547 -30.25 -8.781 1 97.44 97 PRO A CA 1
ATOM 791 C C . PRO A 1 97 ? -26.719 -29.391 -9.211 1 97.44 97 PRO A C 1
ATOM 793 O O . PRO A 1 97 ? -27.344 -29.656 -10.25 1 97.44 97 PRO A O 1
ATOM 796 N N . LYS A 1 98 ? -27.109 -28.453 -8.367 1 97.12 98 LYS A N 1
ATOM 797 C CA . LYS A 1 98 ? -28.219 -27.578 -8.734 1 97.12 98 LYS A CA 1
ATOM 798 C C . LYS A 1 98 ? -27.812 -26.625 -9.852 1 97.12 98 LYS A C 1
ATOM 800 O O . LYS A 1 98 ? -28.594 -26.375 -10.781 1 97.12 98 LYS A O 1
ATOM 805 N N . VAL A 1 99 ? -26.656 -26.031 -9.664 1 97.44 99 VAL A N 1
ATOM 806 C CA . VAL A 1 99 ? -26.094 -25.125 -10.656 1 97.44 99 VAL A CA 1
ATOM 807 C C . VAL A 1 99 ? -24.578 -25.344 -10.773 1 97.44 99 VAL A C 1
ATOM 809 O O . VAL A 1 99 ? -23.906 -25.641 -9.781 1 97.44 99 VAL A O 1
ATOM 812 N N . ILE A 1 100 ? -24.047 -25.266 -11.984 1 97.69 100 ILE A N 1
ATOM 813 C CA . ILE A 1 100 ? -22.609 -25.375 -12.219 1 97.69 100 ILE A CA 1
ATOM 814 C C . ILE A 1 100 ? -22.094 -24.109 -12.883 1 97.69 100 ILE A C 1
ATOM 816 O O . ILE A 1 100 ? -22.672 -23.641 -13.867 1 97.69 100 ILE A O 1
ATOM 820 N N . GLY A 1 101 ? -21.125 -23.469 -12.242 1 97.44 101 GLY A N 1
ATOM 821 C CA . GLY A 1 101 ? -20.453 -22.344 -12.836 1 97.44 101 GLY A CA 1
ATOM 822 C C . GLY A 1 101 ? -19.016 -22.641 -13.219 1 97.44 101 GLY A C 1
ATOM 823 O O . GLY A 1 101 ? -18.234 -23.141 -12.398 1 97.44 101 GLY A O 1
ATOM 824 N N . VAL A 1 102 ? -18.656 -22.297 -14.453 1 95.56 102 VAL A N 1
ATOM 825 C CA . VAL A 1 102 ? -17.297 -22.5 -14.93 1 95.56 102 VAL A CA 1
ATOM 826 C C . VAL A 1 102 ? -16.594 -21.156 -15.086 1 95.56 102 VAL A C 1
ATOM 828 O O . VAL A 1 102 ? -16.828 -20.438 -16.062 1 95.56 102 VAL A O 1
ATOM 831 N N . ASP A 1 103 ? -15.711 -20.844 -14.109 1 94.25 103 ASP A N 1
ATOM 832 C CA . ASP A 1 103 ? -14.953 -19.594 -14.102 1 94.25 103 ASP A CA 1
ATOM 833 C C . ASP A 1 103 ? -13.617 -19.75 -14.828 1 94.25 103 ASP A C 1
ATOM 835 O O . ASP A 1 103 ? -12.555 -19.516 -14.242 1 94.25 103 ASP A O 1
ATOM 839 N N . ILE A 1 104 ? -13.695 -20.156 -16.016 1 89.94 104 ILE A N 1
ATOM 840 C CA . ILE A 1 104 ? -12.523 -20.375 -16.859 1 89.94 104 ILE A CA 1
ATOM 841 C C . ILE A 1 104 ? -12.727 -19.719 -18.219 1 89.94 104 ILE A C 1
ATOM 843 O O . ILE A 1 104 ? -13.758 -19.906 -18.859 1 89.94 104 ILE A O 1
ATOM 847 N N . GLU A 1 105 ? -11.766 -18.922 -18.562 1 84.62 105 GLU A N 1
ATOM 848 C CA . GLU A 1 105 ? -11.812 -18.328 -19.906 1 84.62 105 GLU A CA 1
ATOM 849 C C . GLU A 1 105 ? -11.234 -19.281 -20.953 1 84.62 105 GLU A C 1
ATOM 851 O O . GLU A 1 105 ? -10.047 -19.625 -20.891 1 84.62 105 GLU A O 1
ATOM 856 N N . PHE A 1 106 ? -12.07 -19.734 -21.766 1 80.81 106 PHE A N 1
ATOM 857 C CA . PHE A 1 106 ? -11.617 -20.625 -22.844 1 80.81 106 PHE A CA 1
ATOM 858 C C . PHE A 1 106 ? -11.328 -19.828 -24.109 1 80.81 106 PHE A C 1
ATOM 860 O O . PHE A 1 106 ? -12.258 -19.406 -24.812 1 80.81 106 PHE A O 1
ATOM 867 N N . ASP A 1 107 ? -10.047 -19.5 -24.172 1 72.5 107 ASP A N 1
ATOM 868 C CA . ASP A 1 107 ? -9.656 -18.734 -25.344 1 72.5 107 ASP A CA 1
ATOM 869 C C . ASP A 1 107 ? -9.508 -19.625 -26.578 1 72.5 107 ASP A C 1
ATOM 871 O O . ASP A 1 107 ? -8.758 -20.609 -26.547 1 72.5 107 ASP A O 1
ATOM 875 N N . GLY A 1 108 ? -10.102 -19.25 -27.578 1 70.44 108 GLY A N 1
ATOM 876 C CA . GLY A 1 108 ? -9.953 -19.875 -28.891 1 70.44 108 GLY A CA 1
ATOM 877 C C . GLY A 1 108 ? -10.047 -21.391 -28.844 1 70.44 108 GLY A C 1
ATOM 878 O O . GLY A 1 108 ? -10.172 -21.969 -27.766 1 70.44 108 GLY A O 1
ATOM 879 N N . ALA A 1 109 ? -10.117 -22 -29.984 1 67.44 109 ALA A N 1
ATOM 880 C CA . ALA A 1 109 ? -10.117 -23.453 -30.141 1 67.44 109 ALA A CA 1
ATOM 881 C C . ALA A 1 109 ? -8.719 -24.031 -29.922 1 67.44 109 ALA A C 1
ATOM 883 O O . ALA A 1 109 ? -7.723 -23.406 -30.281 1 67.44 109 ALA A O 1
ATOM 884 N N . LYS A 1 110 ? -8.656 -24.953 -29.078 1 70.44 110 LYS A N 1
ATOM 885 C CA . LYS A 1 110 ? -7.383 -25.641 -28.906 1 70.44 110 LYS A CA 1
ATOM 886 C C . LYS A 1 110 ? -7.363 -26.969 -29.672 1 70.44 110 LYS A C 1
ATOM 888 O O . LYS A 1 110 ? -7.57 -26.984 -30.891 1 70.44 110 LYS A O 1
ATOM 893 N N . ASP A 1 111 ? -7.219 -28.156 -28.875 1 72.88 111 ASP A N 1
ATOM 894 C CA . ASP A 1 111 ? -7.246 -29.453 -29.547 1 72.88 111 ASP A CA 1
ATOM 895 C C . ASP A 1 111 ? -8.68 -29.969 -29.688 1 72.88 111 ASP A C 1
ATOM 897 O O . ASP A 1 111 ? -9.492 -29.812 -28.766 1 72.88 111 ASP A O 1
ATOM 901 N N . SER A 1 112 ? -9.07 -30.562 -30.875 1 75.88 112 SER A N 1
ATOM 902 C CA . SER A 1 112 ? -10.414 -30.969 -31.266 1 75.88 112 SER A CA 1
ATOM 903 C C . SER A 1 112 ? -10.992 -31.984 -30.281 1 75.88 112 SER A C 1
ATOM 905 O O . SER A 1 112 ? -12.164 -31.891 -29.906 1 75.88 112 SER A O 1
ATOM 907 N N . ILE A 1 113 ? -10.219 -32.875 -29.828 1 80.31 113 ILE A N 1
ATOM 908 C CA . ILE A 1 113 ? -10.727 -33.906 -28.953 1 80.31 113 ILE A CA 1
ATOM 909 C C . ILE A 1 113 ? -11.094 -33.312 -27.594 1 80.31 113 ILE A C 1
ATOM 911 O O . ILE A 1 113 ? -12.188 -33.562 -27.062 1 80.31 113 ILE A O 1
ATOM 915 N N . SER A 1 114 ? -10.258 -32.531 -27.031 1 83.19 114 SER A N 1
ATOM 916 C CA . SER A 1 114 ? -10.508 -31.938 -25.719 1 83.19 114 SER A CA 1
ATOM 917 C C . SER A 1 114 ? -11.688 -30.969 -25.766 1 83.19 114 SER A C 1
ATOM 919 O O . SER A 1 114 ? -12.461 -30.875 -24.828 1 83.19 114 SER A O 1
ATOM 921 N N . ASP A 1 115 ? -11.773 -30.328 -26.891 1 84.88 115 ASP A N 1
ATOM 922 C CA . ASP A 1 115 ? -12.898 -29.422 -27.078 1 84.88 115 ASP A CA 1
ATOM 923 C C . ASP A 1 115 ? -14.219 -30.172 -27.156 1 84.88 115 ASP A C 1
ATOM 925 O O . ASP A 1 115 ? -15.227 -29.734 -26.594 1 84.88 115 ASP A O 1
ATOM 929 N N . LEU A 1 116 ? -14.148 -31.266 -27.828 1 82.94 116 LEU A N 1
ATOM 930 C CA . LEU A 1 116 ? -15.352 -32.094 -27.953 1 82.94 116 LEU A CA 1
ATOM 931 C C . LEU A 1 116 ? -15.75 -32.656 -26.594 1 82.94 116 LEU A C 1
ATOM 933 O O . LEU A 1 116 ? -16.938 -32.688 -26.25 1 82.94 116 LEU A O 1
ATOM 937 N N . MET A 1 117 ? -14.797 -33.062 -25.844 1 86.88 117 MET A N 1
ATOM 938 C CA . MET A 1 117 ? -15.062 -33.594 -24.516 1 86.88 117 MET A CA 1
ATOM 939 C C . MET A 1 117 ? -15.711 -32.531 -23.625 1 86.88 117 MET A C 1
ATOM 941 O O . MET A 1 117 ? -16.656 -32.812 -22.906 1 86.88 117 MET A O 1
ATOM 945 N N . LEU A 1 118 ? -15.148 -31.406 -23.75 1 88.12 118 LEU A N 1
ATOM 946 C CA . LEU A 1 118 ? -15.672 -30.297 -22.953 1 88.12 118 LEU A CA 1
ATOM 947 C C . LEU A 1 118 ? -17.109 -29.969 -23.375 1 88.12 118 LEU A C 1
ATOM 949 O O . LEU A 1 118 ? -17.969 -29.75 -22.516 1 88.12 118 LEU A O 1
ATOM 953 N N . LYS A 1 119 ? -17.328 -29.984 -24.609 1 86.44 119 LYS A N 1
ATOM 954 C CA . LYS A 1 119 ? -18.656 -29.703 -25.141 1 86.44 119 LYS A CA 1
ATOM 955 C C . LYS A 1 119 ? -19.672 -30.719 -24.625 1 86.44 119 LYS A C 1
ATOM 957 O O . LYS A 1 119 ? -20.766 -30.359 -24.188 1 86.44 119 LYS A O 1
ATOM 962 N N . PHE A 1 120 ? -19.344 -31.953 -24.625 1 86.88 120 PHE A N 1
ATOM 963 C CA . PHE A 1 120 ? -20.25 -33 -24.172 1 86.88 120 PHE A CA 1
ATOM 964 C C . PHE A 1 120 ? -20.516 -32.875 -22.688 1 86.88 120 PHE A C 1
ATOM 966 O O . PHE A 1 120 ? -21.656 -33.031 -22.234 1 86.88 120 PHE A O 1
ATOM 973 N N . ALA A 1 121 ? -19.469 -32.656 -21.969 1 89.81 121 ALA A N 1
ATOM 974 C CA . ALA A 1 121 ? -19.625 -32.5 -20.531 1 89.81 121 ALA A CA 1
ATOM 975 C C . ALA A 1 121 ? -20.547 -31.312 -20.219 1 89.81 121 ALA A C 1
ATOM 977 O O . ALA A 1 121 ? -21.391 -31.391 -19.312 1 89.81 121 ALA A O 1
ATOM 978 N N . MET A 1 122 ? -20.422 -30.281 -20.953 1 90.5 122 MET A N 1
ATOM 979 C CA . MET A 1 122 ? -21.234 -29.094 -20.766 1 90.5 122 MET A CA 1
ATOM 980 C C . MET A 1 122 ? -22.688 -29.344 -21.156 1 90.5 122 MET A C 1
ATOM 982 O O . MET A 1 122 ? -23.609 -28.844 -20.516 1 90.5 122 MET A O 1
ATOM 986 N N . ALA A 1 123 ? -22.844 -30.125 -22.172 1 88.62 123 ALA A N 1
ATOM 987 C CA . ALA A 1 123 ? -24.188 -30.438 -22.641 1 88.62 123 ALA A CA 1
ATOM 988 C C . ALA A 1 123 ? -24.969 -31.25 -21.609 1 88.62 123 ALA A C 1
ATOM 990 O O . ALA A 1 123 ? -26.188 -31.172 -21.547 1 88.62 123 ALA A O 1
ATOM 991 N N . GLU A 1 124 ? -24.25 -31.906 -20.844 1 89.12 124 GLU A N 1
ATOM 992 C CA . GLU A 1 124 ? -24.875 -32.75 -19.828 1 89.12 124 GLU A CA 1
ATOM 993 C C . GLU A 1 124 ? -25.234 -31.938 -18.594 1 89.12 124 GLU A C 1
ATOM 995 O O . GLU A 1 124 ? -25.984 -32.406 -17.719 1 89.12 124 GLU A O 1
ATOM 1000 N N . SER A 1 125 ? -24.766 -30.766 -18.531 1 88.88 125 SER A N 1
ATOM 1001 C CA . SER A 1 125 ? -25 -29.922 -17.359 1 88.88 125 SER A CA 1
ATOM 1002 C C . SER A 1 125 ? -26.312 -29.172 -17.484 1 88.88 125 SER A C 1
ATOM 1004 O O . SER A 1 125 ? -26.5 -28.375 -18.406 1 88.88 125 SER A O 1
ATOM 1006 N N . GLU A 1 126 ? -27.266 -29.406 -16.703 1 85.19 126 GLU A N 1
ATOM 1007 C CA . GLU A 1 126 ? -28.594 -28.812 -16.797 1 85.19 126 GLU A CA 1
ATOM 1008 C C . GLU A 1 126 ? -28.531 -27.312 -16.562 1 85.19 126 GLU A C 1
ATOM 1010 O O . GLU A 1 126 ? -29.094 -26.531 -17.328 1 85.19 126 GLU A O 1
ATOM 1015 N N . ASN A 1 127 ? -27.938 -26.797 -15.492 1 92.12 127 ASN A N 1
ATOM 1016 C CA . ASN A 1 127 ? -27.797 -25.391 -15.148 1 92.12 127 ASN A CA 1
ATOM 1017 C C . ASN A 1 127 ? -26.328 -24.953 -15.148 1 92.12 127 ASN A C 1
ATOM 1019 O O . ASN A 1 127 ? -25.688 -24.891 -14.094 1 92.12 127 ASN A O 1
ATOM 1023 N N . LEU A 1 128 ? -25.906 -24.641 -16.391 1 95.25 128 LEU A N 1
ATOM 1024 C CA . LEU A 1 128 ? -24.5 -24.297 -16.578 1 95.25 128 LEU A CA 1
ATOM 1025 C C . LEU A 1 128 ? -24.328 -22.812 -16.844 1 95.25 128 LEU A C 1
ATOM 1027 O O . LEU A 1 128 ? -25.062 -22.234 -17.656 1 95.25 128 LEU A O 1
ATOM 1031 N N . VAL A 1 129 ? -23.5 -22.156 -16.125 1 95.81 129 VAL A N 1
ATOM 1032 C CA . VAL A 1 129 ? -23.125 -20.766 -16.359 1 95.81 129 VAL A CA 1
ATOM 1033 C C . VAL A 1 129 ? -21.656 -20.672 -16.734 1 95.81 129 VAL A C 1
ATOM 1035 O O . VAL A 1 129 ? -20.797 -21.234 -16.047 1 95.81 129 VAL A O 1
ATOM 1038 N N . MET A 1 130 ? -21.312 -20.031 -17.766 1 93.44 130 MET A N 1
ATOM 1039 C CA . MET A 1 130 ? -19.938 -19.844 -18.25 1 93.44 130 MET A CA 1
ATOM 1040 C C . MET A 1 130 ? -19.547 -18.359 -18.234 1 93.44 130 MET A C 1
ATOM 1042 O O . MET A 1 130 ? -20.422 -17.5 -18.094 1 93.44 130 MET A O 1
ATOM 1046 N N . ILE A 1 131 ? -18.266 -18.156 -18.359 1 92 131 ILE A N 1
ATOM 1047 C CA . ILE A 1 131 ? -17.828 -16.766 -18.281 1 92 131 ILE A CA 1
ATOM 1048 C C . ILE A 1 131 ? -17.281 -16.312 -19.641 1 92 131 ILE A C 1
ATOM 1050 O O . ILE A 1 131 ? -16.844 -17.141 -20.438 1 92 131 ILE A O 1
ATOM 1054 N N . SER A 1 132 ? -17.438 -15.062 -19.859 1 87.25 132 SER A N 1
ATOM 1055 C CA . SER A 1 132 ? -16.812 -14.328 -20.953 1 87.25 132 SER A CA 1
ATOM 1056 C C . SER A 1 132 ? -15.984 -13.164 -20.422 1 87.25 132 SER A C 1
ATOM 1058 O O . SER A 1 132 ? -16.094 -12.789 -19.25 1 87.25 132 SER A O 1
ATOM 1060 N N . ARG A 1 133 ? -15.102 -12.711 -21.219 1 84 133 ARG A N 1
ATOM 1061 C CA . ARG A 1 133 ? -14.336 -11.523 -20.859 1 84 133 ARG A CA 1
ATOM 1062 C C . ARG A 1 133 ? -14.914 -10.273 -21.531 1 84 133 ARG A C 1
ATOM 1064 O O . ARG A 1 133 ? -15.273 -10.305 -22.703 1 84 133 ARG A O 1
ATOM 1071 N N . LEU A 1 134 ? -15.031 -9.258 -20.688 1 82.19 134 LEU A N 1
ATOM 1072 C CA . LEU A 1 134 ? -15.5 -7.988 -21.219 1 82.19 134 LEU A CA 1
ATOM 1073 C C . LEU A 1 134 ? -14.344 -7.031 -21.453 1 82.19 134 LEU A C 1
ATOM 1075 O O . LEU A 1 134 ? -13.492 -6.852 -20.578 1 82.19 134 LEU A O 1
ATOM 1079 N N . ASP A 1 135 ? -14.203 -6.594 -22.594 1 79.12 135 ASP A N 1
ATOM 1080 C CA . ASP A 1 135 ? -13.211 -5.574 -22.953 1 79.12 135 ASP A CA 1
ATOM 1081 C C . ASP A 1 135 ? -13.883 -4.227 -23.203 1 79.12 135 ASP A C 1
ATOM 1083 O O . ASP A 1 135 ? -14.734 -4.109 -24.094 1 79.12 135 ASP A O 1
ATOM 1087 N N . TYR A 1 136 ? -13.469 -3.301 -22.391 1 74.5 136 TYR A N 1
ATOM 1088 C CA . TYR A 1 136 ? -14.109 -1.994 -22.484 1 74.5 136 TYR A CA 1
ATOM 1089 C C . TYR A 1 136 ? -13.648 -1.254 -23.734 1 74.5 136 TYR A C 1
ATOM 1091 O O . TYR A 1 136 ? -12.453 -1.146 -24 1 74.5 136 TYR A O 1
ATOM 1099 N N . ASP A 1 137 ? -14.562 -0.922 -24.5 1 72 137 ASP A N 1
ATOM 1100 C CA . ASP A 1 137 ? -14.328 -0.07 -25.656 1 72 137 ASP A CA 1
ATOM 1101 C C . ASP A 1 137 ? -14.633 1.391 -25.344 1 72 137 ASP A C 1
ATOM 1103 O O . ASP A 1 137 ? -15.797 1.776 -25.234 1 72 137 ASP A O 1
ATOM 1107 N N . SER A 1 138 ? -13.617 2.143 -25.156 1 69.94 138 SER A N 1
ATOM 1108 C CA . SER A 1 138 ? -13.773 3.541 -24.766 1 69.94 138 SER A CA 1
ATOM 1109 C C . SER A 1 138 ? -14.539 4.324 -25.844 1 69.94 138 SER A C 1
ATOM 1111 O O . SER A 1 138 ? -15.188 5.324 -25.531 1 69.94 138 SER A O 1
ATOM 1113 N N . SER A 1 139 ? -14.453 3.971 -27.078 1 67 139 SER A N 1
ATOM 1114 C CA . SER A 1 139 ? -15.102 4.68 -28.188 1 67 139 SER A CA 1
ATOM 1115 C C . SER A 1 139 ? -16.609 4.52 -28.141 1 67 139 SER A C 1
ATOM 1117 O O . SER A 1 139 ? -17.359 5.484 -28.344 1 67 139 SER A O 1
ATOM 1119 N N . SER A 1 140 ? -17.078 3.379 -27.75 1 69.38 140 SER A N 1
ATOM 1120 C CA . SER A 1 140 ? -18.516 3.107 -27.781 1 69.38 140 SER A CA 1
ATOM 1121 C C . SER A 1 140 ? -19.125 3.158 -26.391 1 69.38 140 SER A C 1
ATOM 1123 O O . SER A 1 140 ? -20.344 3.289 -26.25 1 69.38 140 SER A O 1
ATOM 1125 N N . GLY A 1 141 ? -18.281 3.189 -25.469 1 71.38 141 GLY A N 1
ATOM 1126 C CA . GLY A 1 141 ? -18.766 3.184 -24.094 1 71.38 141 GLY A CA 1
ATOM 1127 C C . GLY A 1 141 ? -19.406 1.866 -23.703 1 71.38 141 GLY A C 1
ATOM 1128 O O . GLY A 1 141 ? -20.141 1.801 -22.719 1 71.38 141 GLY A O 1
ATOM 1129 N N . ILE A 1 142 ? -19.312 0.904 -24.656 1 75.31 142 ILE A N 1
ATOM 1130 C CA . ILE A 1 142 ? -19.891 -0.406 -24.359 1 75.31 142 ILE A CA 1
ATOM 1131 C C . ILE A 1 142 ? -18.766 -1.448 -24.297 1 75.31 142 ILE A C 1
ATOM 1133 O O . ILE A 1 142 ? -17.656 -1.201 -24.75 1 75.31 142 ILE A O 1
ATOM 1137 N N . PHE A 1 143 ? -19.125 -2.547 -23.625 1 81.81 143 PHE A N 1
ATOM 1138 C CA . PHE A 1 143 ? -18.125 -3.605 -23.484 1 81.81 143 PHE A CA 1
ATOM 1139 C C . PHE A 1 143 ? -18.219 -4.59 -24.641 1 81.81 143 PHE A C 1
ATOM 1141 O O . PHE A 1 143 ? -19.312 -5.027 -25.016 1 81.81 143 PHE A O 1
ATOM 1148 N N . ASN A 1 144 ? -17.109 -4.883 -25.25 1 82 144 ASN A N 1
ATOM 1149 C CA . ASN A 1 144 ? -17.016 -5.992 -26.188 1 82 144 ASN A CA 1
ATOM 1150 C C . ASN A 1 144 ? -16.891 -7.332 -25.469 1 82 144 ASN A C 1
ATOM 1152 O O . ASN A 1 144 ? -16.172 -7.449 -24.484 1 82 144 ASN A O 1
ATOM 1156 N N . VAL A 1 145 ? -17.688 -8.219 -25.969 1 81.75 145 VAL A N 1
ATOM 1157 C CA . VAL A 1 145 ? -17.703 -9.531 -25.328 1 81.75 145 VAL A CA 1
ATOM 1158 C C . VAL A 1 145 ? -16.766 -10.477 -26.078 1 81.75 145 VAL A C 1
ATOM 1160 O O . VAL A 1 145 ? -16.922 -10.695 -27.281 1 81.75 145 VAL A O 1
ATOM 1163 N N . ILE A 1 146 ? -15.852 -10.938 -25.406 1 79.94 146 ILE A N 1
ATOM 1164 C CA . ILE A 1 146 ? -15.016 -12.008 -25.938 1 79.94 146 ILE A CA 1
ATOM 1165 C C . ILE A 1 146 ? -15.578 -13.359 -25.5 1 79.94 146 ILE A C 1
ATOM 1167 O O . ILE A 1 146 ? -15.414 -13.75 -24.344 1 79.94 146 ILE A O 1
ATOM 1171 N N . THR A 1 147 ? -16.125 -14.055 -26.469 1 81.19 147 THR A N 1
ATOM 1172 C CA . THR A 1 147 ? -16.875 -15.266 -26.141 1 81.19 147 THR A CA 1
ATOM 1173 C C . THR A 1 147 ? -16 -16.5 -26.312 1 81.19 147 THR A C 1
ATOM 1175 O O . THR A 1 147 ? -15.031 -16.5 -27.062 1 81.19 147 THR A O 1
ATOM 1178 N N . PRO A 1 148 ? -16.359 -17.5 -25.531 1 81.62 148 PRO A N 1
ATOM 1179 C CA . PRO A 1 148 ? -15.781 -18.812 -25.828 1 81.62 148 PRO A CA 1
ATOM 1180 C C . PRO A 1 148 ? -16.266 -19.359 -27.172 1 81.62 148 PRO A C 1
ATOM 1182 O O . PRO A 1 148 ? -17.094 -18.75 -27.828 1 81.62 148 PRO A O 1
ATOM 1185 N N . PRO A 1 149 ? -15.672 -20.453 -27.562 1 80.12 149 PRO A N 1
ATOM 1186 C CA . PRO A 1 149 ? -16.125 -21.047 -28.828 1 80.12 149 PRO A CA 1
ATOM 1187 C C . PRO A 1 149 ? -17.641 -21.25 -28.859 1 80.12 149 PRO A C 1
ATOM 1189 O O . PRO A 1 149 ? -18.25 -21.609 -27.844 1 80.12 149 PRO A O 1
ATOM 1192 N N . GLU A 1 150 ? -18.172 -21 -29.969 1 78.81 150 GLU A N 1
ATOM 1193 C CA . GLU A 1 150 ? -19.625 -21.047 -30.156 1 78.81 150 GLU A CA 1
ATOM 1194 C C . GLU A 1 150 ? -20.188 -22.391 -29.734 1 78.81 150 GLU A C 1
ATOM 1196 O O . GLU A 1 150 ? -21.312 -22.469 -29.234 1 78.81 150 GLU A O 1
ATOM 1201 N N . SER A 1 151 ? -19.438 -23.391 -29.953 1 77.75 151 SER A N 1
ATOM 1202 C CA . SER A 1 151 ? -19.906 -24.719 -29.625 1 77.75 151 SER A CA 1
ATOM 1203 C C . SER A 1 151 ? -20.172 -24.875 -28.141 1 77.75 151 SER A C 1
ATOM 1205 O O . SER A 1 151 ? -20.969 -25.719 -27.734 1 77.75 151 SER A O 1
ATOM 1207 N N . PHE A 1 152 ? -19.562 -24.031 -27.375 1 80.19 152 PHE A N 1
ATOM 1208 C CA . PHE A 1 152 ? -19.719 -24.109 -25.922 1 80.19 152 PHE A CA 1
ATOM 1209 C C . PHE A 1 152 ? -20.938 -23.312 -25.469 1 80.19 152 PHE A C 1
ATOM 1211 O O . PHE A 1 152 ? -21.469 -23.547 -24.391 1 80.19 152 PHE A O 1
ATOM 1218 N N . LEU A 1 153 ? -21.375 -22.438 -26.312 1 78.81 153 LEU A N 1
ATOM 1219 C CA . LEU A 1 153 ? -22.406 -21.469 -25.922 1 78.81 153 LEU A CA 1
ATOM 1220 C C . LEU A 1 153 ? -23.797 -22.094 -26 1 78.81 153 LEU A C 1
ATOM 1222 O O . LEU A 1 153 ? -24.75 -21.578 -25.406 1 78.81 153 LEU A O 1
ATOM 1226 N N . GLU A 1 154 ? -23.922 -23.203 -26.578 1 79.75 154 GLU A N 1
ATOM 1227 C CA . GLU A 1 154 ? -25.219 -23.828 -26.781 1 79.75 154 GLU A CA 1
ATOM 1228 C C . GLU A 1 154 ? -25.75 -24.422 -25.484 1 79.75 154 GLU A C 1
ATOM 1230 O O . GLU A 1 154 ? -26.953 -24.625 -25.328 1 79.75 154 GLU A O 1
ATOM 1235 N N . HIS A 1 155 ? -24.922 -24.625 -24.578 1 79.25 155 HIS A N 1
ATOM 1236 C CA . HIS A 1 155 ? -25.359 -25.438 -23.438 1 79.25 155 HIS A CA 1
ATOM 1237 C C . HIS A 1 155 ? -25.312 -24.641 -22.141 1 79.25 155 HIS A C 1
ATOM 1239 O O . HIS A 1 155 ? -25.656 -25.156 -21.078 1 79.25 155 HIS A O 1
ATOM 1245 N N . GLY A 1 156 ? -24.953 -23.422 -22.219 1 86.19 156 GLY A N 1
ATOM 1246 C CA . GLY A 1 156 ? -24.859 -22.688 -20.969 1 86.19 156 GLY A CA 1
ATOM 1247 C C . GLY A 1 156 ? -25.203 -21.219 -21.125 1 86.19 156 GLY A C 1
ATOM 1248 O O . GLY A 1 156 ? -25.344 -20.719 -22.234 1 86.19 156 GLY A O 1
ATOM 1249 N N . THR A 1 157 ? -25.516 -20.625 -19.969 1 90.56 157 THR A N 1
ATOM 1250 C CA . THR A 1 157 ? -25.734 -19.188 -19.906 1 90.56 157 THR A CA 1
ATOM 1251 C C . THR A 1 157 ? -24.406 -18.422 -19.844 1 90.56 157 THR A C 1
ATOM 1253 O O . THR A 1 157 ? -23.531 -18.781 -19.062 1 90.56 157 THR A O 1
ATOM 1256 N N . LEU A 1 158 ? -24.266 -17.453 -20.688 1 91.31 158 LEU A N 1
ATOM 1257 C CA . LEU A 1 158 ? -23.047 -16.656 -20.734 1 91.31 158 LEU A CA 1
ATOM 1258 C C . LEU A 1 158 ? -23.109 -15.5 -19.75 1 91.31 158 LEU A C 1
ATOM 1260 O O . LEU A 1 158 ? -24.141 -14.836 -19.625 1 91.31 158 LEU A O 1
ATOM 1264 N N . SER A 1 159 ? -22.078 -15.273 -19.047 1 94 159 SER A N 1
ATOM 1265 C CA . SER A 1 159 ? -21.891 -14.195 -18.094 1 94 159 SER A CA 1
ATOM 1266 C C . SER A 1 159 ? -20.484 -13.625 -18.141 1 94 159 SER A C 1
ATOM 1268 O O . SER A 1 159 ? -19.703 -13.992 -19.031 1 94 159 SER A O 1
ATOM 1270 N N . TYR A 1 160 ? -20.203 -12.602 -17.328 1 90.25 160 TYR A N 1
ATOM 1271 C CA . TYR A 1 160 ? -18.844 -12.086 -17.297 1 90.25 160 TYR A CA 1
ATOM 1272 C C . TYR A 1 160 ? -18.281 -12.133 -15.875 1 90.25 160 TYR A C 1
ATOM 1274 O O . TYR A 1 160 ? -19.016 -11.984 -14.898 1 90.25 160 TYR A O 1
ATOM 1282 N N . ALA A 1 161 ? -16.922 -12.305 -15.789 1 87.12 161 ALA A N 1
ATOM 1283 C CA . ALA A 1 161 ? -16.297 -12.523 -14.484 1 87.12 161 ALA A CA 1
ATOM 1284 C C . ALA A 1 161 ? -15.469 -11.305 -14.07 1 87.12 161 ALA A C 1
ATOM 1286 O O . ALA A 1 161 ? -14.828 -11.312 -13.016 1 87.12 161 ALA A O 1
ATOM 1287 N N . ASN A 1 162 ? -15.523 -10.227 -14.773 1 78.56 162 ASN A N 1
ATOM 1288 C CA . ASN A 1 162 ? -14.727 -9.039 -14.453 1 78.56 162 ASN A CA 1
ATOM 1289 C C . ASN A 1 162 ? -15.062 -8.5 -13.062 1 78.56 162 ASN A C 1
ATOM 1291 O O . ASN A 1 162 ? -16.234 -8.391 -12.703 1 78.56 162 ASN A O 1
ATOM 1295 N N . LEU A 1 163 ? -14.086 -8.328 -12.312 1 77.38 163 LEU A N 1
ATOM 1296 C CA . LEU A 1 163 ? -14.242 -7.691 -11.016 1 77.38 163 LEU A CA 1
ATOM 1297 C C . LEU A 1 163 ? -13.688 -6.273 -11.031 1 77.38 163 LEU A C 1
ATOM 1299 O O . LEU A 1 163 ? -12.773 -5.969 -11.805 1 77.38 163 LEU A O 1
ATOM 1303 N N . ILE A 1 164 ? -14.344 -5.391 -10.422 1 70.38 164 ILE A N 1
ATOM 1304 C CA . ILE A 1 164 ? -13.922 -3.994 -10.367 1 70.38 164 ILE A CA 1
ATOM 1305 C C . ILE A 1 164 ? -12.711 -3.854 -9.445 1 70.38 164 ILE A C 1
ATOM 1307 O O . ILE A 1 164 ? -12.75 -4.293 -8.297 1 70.38 164 ILE A O 1
ATOM 1311 N N . SER A 1 165 ? -11.539 -3.553 -10.016 1 60.66 165 SER A N 1
ATOM 1312 C CA . SER A 1 165 ? -10.375 -3.205 -9.211 1 60.66 165 SER A CA 1
ATOM 1313 C C . SER A 1 165 ? -9.758 -1.887 -9.672 1 60.66 165 SER A C 1
ATOM 1315 O O . SER A 1 165 ? -9.781 -1.565 -10.859 1 60.66 165 SER A O 1
ATOM 1317 N N . PRO A 1 166 ? -9.578 -0.912 -8.68 1 52.03 166 PRO A N 1
ATOM 1318 C CA . PRO A 1 166 ? -9 0.374 -9.07 1 52.03 166 PRO A CA 1
ATOM 1319 C C . PRO A 1 166 ? -7.664 0.221 -9.805 1 52.03 166 PRO A C 1
ATOM 1321 O O . PRO A 1 166 ? -7.168 1.182 -10.398 1 52.03 166 PRO A O 1
ATOM 1324 N N . ALA A 1 167 ? -7.121 -0.972 -9.766 1 50.5 167 ALA A N 1
ATOM 1325 C CA . ALA A 1 167 ? -5.77 -1.102 -10.305 1 50.5 167 ALA A CA 1
ATOM 1326 C C . ALA A 1 167 ? -5.746 -0.823 -11.805 1 50.5 167 ALA A C 1
ATOM 1328 O O . ALA A 1 167 ? -6.672 -1.205 -12.523 1 50.5 167 ALA A O 1
ATOM 1329 N N . GLY A 1 168 ? -5.09 0.245 -12.195 1 45.16 168 GLY A N 1
ATOM 1330 C CA . GLY A 1 168 ? -4.969 0.652 -13.586 1 45.16 168 GLY A CA 1
ATOM 1331 C C . GLY A 1 168 ? -4.617 -0.494 -14.516 1 45.16 168 GLY A C 1
ATOM 1332 O O . GLY A 1 168 ? -4.906 -0.439 -15.719 1 45.16 168 GLY A O 1
ATOM 1333 N N . SER A 1 169 ? -3.797 -1.421 -14.039 1 47.12 169 SER A N 1
ATOM 1334 C CA . SER A 1 169 ? -3.402 -2.516 -14.914 1 47.12 169 SER A CA 1
ATOM 1335 C C . SER A 1 169 ? -3.738 -3.869 -14.305 1 47.12 169 SER A C 1
ATOM 1337 O O . SER A 1 169 ? -3.836 -3.994 -13.078 1 47.12 169 SER A O 1
ATOM 1339 N N . GLN A 1 170 ? -4.199 -4.809 -15.086 1 46.22 170 GLN A N 1
ATOM 1340 C CA . GLN A 1 170 ? -4.562 -6.168 -14.695 1 46.22 170 GLN A CA 1
ATOM 1341 C C . GLN A 1 170 ? -3.471 -6.809 -13.852 1 46.22 170 GLN A C 1
ATOM 1343 O O . GLN A 1 170 ? -3.744 -7.707 -13.047 1 46.22 170 GLN A O 1
ATOM 1348 N N . GLU A 1 171 ? -2.277 -6.207 -13.938 1 50 171 GLU A N 1
ATOM 1349 C CA . GLU A 1 171 ? -1.129 -6.855 -13.305 1 50 171 GLU A CA 1
ATOM 1350 C C . GLU A 1 171 ? -0.894 -6.316 -11.898 1 50 171 GLU A C 1
ATOM 1352 O O . GLU A 1 171 ? -0.135 -6.902 -11.125 1 50 171 GLU A O 1
ATOM 1357 N N . GLN A 1 172 ? -1.639 -5.312 -11.562 1 58.84 172 GLN A N 1
ATOM 1358 C CA . GLN A 1 172 ? -1.433 -4.727 -10.242 1 58.84 172 GLN A CA 1
ATOM 1359 C C . GLN A 1 172 ? -2.287 -5.43 -9.188 1 58.84 172 GLN A C 1
ATOM 1361 O O . GLN A 1 172 ? -3.326 -6.012 -9.508 1 58.84 172 GLN A O 1
ATOM 1366 N N . LEU A 1 173 ? -1.607 -5.602 -8.055 1 62.59 173 LEU A N 1
ATOM 1367 C CA . LEU A 1 173 ? -2.432 -6.125 -6.973 1 62.59 173 LEU A CA 1
ATOM 1368 C C . LEU A 1 173 ? -3.74 -5.344 -6.863 1 62.59 173 LEU A C 1
ATOM 1370 O O . LEU A 1 173 ? -3.738 -4.113 -6.898 1 62.59 173 LEU A O 1
ATOM 1374 N N . LYS A 1 174 ? -4.832 -6.133 -7 1 71.19 174 LYS A N 1
ATOM 1375 C CA . LYS A 1 174 ? -6.184 -5.586 -7.113 1 71.19 174 LYS A CA 1
ATOM 1376 C C . LYS A 1 174 ? -6.934 -5.699 -5.789 1 71.19 174 LYS A C 1
ATOM 1378 O O . LYS A 1 174 ? -6.949 -6.766 -5.168 1 71.19 174 LYS A O 1
ATOM 1383 N N . THR A 1 175 ? -7.297 -4.621 -5.23 1 81.94 175 THR A N 1
ATOM 1384 C CA . THR A 1 175 ? -8.258 -4.668 -4.137 1 81.94 175 THR A CA 1
ATOM 1385 C C . THR A 1 175 ? -9.688 -4.738 -4.672 1 81.94 175 THR A C 1
ATOM 1387 O O . THR A 1 175 ? -10.062 -3.973 -5.562 1 81.94 175 THR A O 1
ATOM 1390 N N . CYS A 1 176 ? -10.406 -5.77 -4.305 1 90.5 176 CYS A N 1
ATOM 1391 C CA . CYS A 1 176 ? -11.789 -5.93 -4.734 1 90.5 176 CYS A CA 1
ATOM 1392 C C . CYS A 1 176 ? -12.75 -5.645 -3.584 1 90.5 176 CYS A C 1
ATOM 1394 O O . CYS A 1 176 ? -12.688 -6.297 -2.539 1 90.5 176 CYS A O 1
ATOM 1396 N N . ARG A 1 177 ? -13.625 -4.629 -3.791 1 90.94 177 ARG A N 1
ATOM 1397 C CA . ARG A 1 177 ? -14.617 -4.293 -2.768 1 90.94 177 ARG A CA 1
ATOM 1398 C C . ARG A 1 177 ? -16.031 -4.309 -3.342 1 90.94 177 ARG A C 1
ATOM 1400 O O . ARG A 1 177 ? -17 -4.379 -2.596 1 90.94 177 ARG A O 1
ATOM 1407 N N . SER A 1 178 ? -16.062 -4.156 -4.652 1 93.19 178 SER A N 1
ATOM 1408 C CA . SER A 1 178 ? -17.359 -4.02 -5.312 1 93.19 178 SER A CA 1
ATOM 1409 C C . SER A 1 178 ? -17.391 -4.758 -6.648 1 93.19 178 SER A C 1
ATOM 1411 O O . SER A 1 178 ? -16.359 -5.273 -7.094 1 93.19 178 SER A O 1
ATOM 1413 N N . PHE A 1 179 ? -18.547 -4.945 -7.133 1 94.12 179 PHE A N 1
ATOM 1414 C CA . PHE A 1 179 ? -18.75 -5.574 -8.438 1 94.12 179 PHE A CA 1
ATOM 1415 C C . PHE A 1 179 ? -19.953 -4.973 -9.156 1 94.12 179 PHE A C 1
ATOM 1417 O O . PHE A 1 179 ? -20.75 -4.262 -8.547 1 94.12 179 PHE A O 1
ATOM 1424 N N . SER A 1 180 ? -19.953 -5.148 -10.445 1 93.88 180 SER A N 1
ATOM 1425 C CA . SER A 1 180 ? -21.109 -4.734 -11.242 1 93.88 180 SER A CA 1
ATOM 1426 C C . SER A 1 180 ? -22.062 -5.898 -11.492 1 93.88 180 SER A C 1
ATOM 1428 O O . SER A 1 180 ? -21.656 -6.93 -12.039 1 93.88 180 SER A O 1
ATOM 1430 N N . PRO A 1 181 ? -23.312 -5.723 -11.094 1 96.44 181 PRO A N 1
ATOM 1431 C CA . PRO A 1 181 ? -24.266 -6.828 -11.25 1 96.44 181 PRO A CA 1
ATOM 1432 C C . PRO A 1 181 ? -24.531 -7.172 -12.711 1 96.44 181 PRO A C 1
ATOM 1434 O O . PRO A 1 181 ? -24.75 -8.344 -13.047 1 96.44 181 PRO A O 1
ATOM 1437 N N . ALA A 1 182 ? -24.5 -6.203 -13.523 1 93.88 182 ALA A N 1
ATOM 1438 C CA . ALA A 1 182 ? -24.75 -6.363 -14.953 1 93.88 182 ALA A CA 1
ATOM 1439 C C . ALA A 1 182 ? -24.094 -5.242 -15.75 1 93.88 182 ALA A C 1
ATOM 1441 O O . ALA A 1 182 ? -23.891 -4.137 -15.242 1 93.88 182 ALA A O 1
ATOM 1442 N N . GLU A 1 183 ? -23.719 -5.57 -16.938 1 89.94 183 GLU A N 1
ATOM 1443 C CA . GLU A 1 183 ? -23.109 -4.586 -17.828 1 89.94 183 GLU A CA 1
ATOM 1444 C C . GLU A 1 183 ? -23.719 -4.621 -19.219 1 89.94 183 GLU A C 1
ATOM 1446 O O . GLU A 1 183 ? -24.047 -5.695 -19.734 1 89.94 183 GLU A O 1
ATOM 1451 N N . PRO A 1 184 ? -23.891 -3.432 -19.734 1 87.81 184 PRO A N 1
ATOM 1452 C CA . PRO A 1 184 ? -24.312 -3.428 -21.141 1 87.81 184 PRO A CA 1
ATOM 1453 C C . PRO A 1 184 ? -23.203 -3.916 -22.078 1 87.81 184 PRO A C 1
ATOM 1455 O O . PRO A 1 184 ? -22.047 -3.531 -21.922 1 87.81 184 PRO A O 1
ATOM 1458 N N . THR A 1 185 ? -23.5 -4.824 -22.922 1 87.69 185 THR A N 1
ATOM 1459 C CA . THR A 1 185 ? -22.531 -5.363 -23.875 1 87.69 185 THR A CA 1
ATOM 1460 C C . THR A 1 185 ? -23.062 -5.277 -25.297 1 87.69 185 THR A C 1
ATOM 1462 O O . THR A 1 185 ? -24.156 -4.777 -25.531 1 87.69 185 THR A O 1
ATOM 1465 N N . THR A 1 186 ? -22.219 -5.691 -26.266 1 81.5 186 THR A N 1
ATOM 1466 C CA . THR A 1 186 ? -22.609 -5.738 -27.672 1 81.5 186 THR A CA 1
ATOM 1467 C C . THR A 1 186 ? -23.703 -6.77 -27.891 1 81.5 186 THR A C 1
ATOM 1469 O O . THR A 1 186 ? -24.469 -6.676 -28.859 1 81.5 186 THR A O 1
ATOM 1472 N N . MET A 1 187 ? -23.844 -7.875 -27.141 1 79.81 187 MET A N 1
ATOM 1473 C CA . MET A 1 187 ? -24.859 -8.914 -27.25 1 79.81 187 MET A CA 1
ATOM 1474 C C . MET A 1 187 ? -26.078 -8.57 -26.406 1 79.81 187 MET A C 1
ATOM 1476 O O . MET A 1 187 ? -26.984 -9.391 -26.266 1 79.81 187 MET A O 1
ATOM 1480 N N . ASP A 1 188 ? -26.094 -7.414 -25.625 1 83.5 188 ASP A N 1
ATOM 1481 C CA . ASP A 1 188 ? -27.125 -7.004 -24.688 1 83.5 188 ASP A CA 1
ATOM 1482 C C . ASP A 1 188 ? -26.578 -6.941 -23.266 1 83.5 188 ASP A C 1
ATOM 1484 O O . ASP A 1 188 ? -25.375 -7.094 -23.047 1 83.5 188 ASP A O 1
ATOM 1488 N N . SER A 1 189 ? -27.531 -6.762 -22.406 1 89.31 189 SER A N 1
ATOM 1489 C CA . SER A 1 189 ? -27.125 -6.699 -21.016 1 89.31 189 SER A CA 1
ATOM 1490 C C . SER A 1 189 ? -26.734 -8.078 -20.484 1 89.31 189 SER A C 1
ATOM 1492 O O . SER A 1 189 ? -27.438 -9.062 -20.734 1 89.31 189 SER A O 1
ATOM 1494 N N . MET A 1 190 ? -25.625 -8.148 -19.938 1 92.31 190 MET A N 1
ATOM 1495 C CA . MET A 1 190 ? -25.109 -9.414 -19.422 1 92.31 190 MET A CA 1
ATOM 1496 C C . MET A 1 190 ? -24.922 -9.344 -17.906 1 92.31 190 MET A C 1
ATOM 1498 O O . MET A 1 190 ? -24.422 -8.352 -17.375 1 92.31 190 MET A O 1
ATOM 1502 N N . ASN A 1 191 ? -25.359 -10.375 -17.234 1 95.19 191 ASN A N 1
ATOM 1503 C CA . ASN A 1 191 ? -25.188 -10.461 -15.797 1 95.19 191 ASN A CA 1
ATOM 1504 C C . ASN A 1 191 ? -23.781 -10.906 -15.414 1 95.19 191 ASN A C 1
ATOM 1506 O O . ASN A 1 191 ? -23.125 -11.609 -16.172 1 95.19 191 ASN A O 1
ATOM 1510 N N . ALA A 1 192 ? -23.375 -10.438 -14.273 1 96.56 192 ALA A N 1
ATOM 1511 C CA . ALA A 1 192 ? -22.125 -10.945 -13.711 1 96.56 192 ALA A CA 1
ATOM 1512 C C . ALA A 1 192 ? -22.219 -12.445 -13.445 1 96.56 192 ALA A C 1
ATOM 1514 O O . ALA A 1 192 ? -23.312 -12.969 -13.195 1 96.56 192 ALA A O 1
ATOM 1515 N N . PHE A 1 193 ? -21.125 -13.086 -13.516 1 96.69 193 PHE A N 1
ATOM 1516 C CA . PHE A 1 193 ? -21.031 -14.531 -13.312 1 96.69 193 PHE A CA 1
ATOM 1517 C C . PHE A 1 193 ? -21.75 -14.945 -12.039 1 96.69 193 PHE A C 1
ATOM 1519 O O . PHE A 1 193 ? -22.562 -15.867 -12.062 1 96.69 193 PHE A O 1
ATOM 1526 N N . SER A 1 194 ? -21.469 -14.242 -10.945 1 98.12 194 SER A N 1
ATOM 1527 C CA . SER A 1 194 ? -22.062 -14.547 -9.648 1 98.12 194 SER A CA 1
ATOM 1528 C C . SER A 1 194 ? -23.578 -14.328 -9.672 1 98.12 194 SER A C 1
ATOM 1530 O O . SER A 1 194 ? -24.328 -15.109 -9.078 1 98.12 194 SER A O 1
ATOM 1532 N N . VAL A 1 195 ? -24 -13.336 -10.352 1 98.19 195 VAL A N 1
ATOM 1533 C CA . VAL A 1 195 ? -25.422 -13.023 -10.438 1 98.19 195 VAL A CA 1
ATOM 1534 C C . VAL A 1 195 ? -26.141 -14.094 -11.258 1 98.19 195 VAL A C 1
ATOM 1536 O O . VAL A 1 195 ? -27.234 -14.539 -10.898 1 98.19 195 VAL A O 1
ATOM 1539 N N . ALA A 1 196 ? -25.5 -14.5 -12.359 1 97.62 196 ALA A N 1
ATOM 1540 C CA . ALA A 1 196 ? -26.078 -15.539 -13.203 1 97.62 196 ALA A CA 1
ATOM 1541 C C . ALA A 1 196 ? -26.234 -16.844 -12.43 1 97.62 196 ALA A C 1
ATOM 1543 O O . ALA A 1 196 ? -27.25 -17.547 -12.555 1 97.62 196 ALA A O 1
ATOM 1544 N N . LEU A 1 197 ? -25.234 -17.141 -11.68 1 98.25 197 LEU A N 1
ATOM 1545 C CA . LEU A 1 197 ? -25.297 -18.344 -10.867 1 98.25 197 LEU A CA 1
ATOM 1546 C C . LEU A 1 197 ? -26.391 -18.25 -9.82 1 98.25 197 LEU A C 1
ATOM 1548 O O . LEU A 1 197 ? -27.188 -19.188 -9.656 1 98.25 197 LEU A O 1
ATOM 1552 N N . ALA A 1 198 ? -26.484 -17.156 -9.148 1 98.5 198 ALA A N 1
ATOM 1553 C CA . ALA A 1 198 ? -27.516 -16.938 -8.133 1 98.5 198 ALA A CA 1
ATOM 1554 C C . ALA A 1 198 ? -28.906 -17 -8.75 1 98.5 198 ALA A C 1
ATOM 1556 O O . ALA A 1 198 ? -29.844 -17.5 -8.133 1 98.5 198 ALA A O 1
ATOM 1557 N N . MET A 1 199 ? -29.016 -16.5 -9.953 1 97.81 199 MET A N 1
ATOM 1558 C CA . MET A 1 199 ? -30.297 -16.469 -10.648 1 97.81 199 MET A CA 1
ATOM 1559 C C . MET A 1 199 ? -30.812 -17.891 -10.906 1 97.81 199 MET A C 1
ATOM 1561 O O . MET A 1 199 ? -32 -18.172 -10.75 1 97.81 199 MET A O 1
ATOM 1565 N N . LYS A 1 200 ? -29.953 -18.75 -11.297 1 97 200 LYS A N 1
ATOM 1566 C CA . LYS A 1 200 ? -30.312 -20.141 -11.562 1 97 200 LYS A CA 1
ATOM 1567 C C . LYS A 1 200 ? -30.641 -20.875 -10.266 1 97 200 LYS A C 1
ATOM 1569 O O . LYS A 1 200 ? -31.516 -21.75 -10.242 1 97 200 LYS A O 1
ATOM 1574 N N . TYR A 1 201 ? -30.016 -20.516 -9.211 1 97.81 201 TYR A N 1
ATOM 1575 C CA . TYR A 1 201 ? -30.219 -21.188 -7.926 1 97.81 201 TYR A CA 1
ATOM 1576 C C . TYR A 1 201 ? -31.469 -20.672 -7.234 1 97.81 201 TYR A C 1
ATOM 1578 O O . TYR A 1 201 ? -32.281 -21.469 -6.734 1 97.81 201 TYR A O 1
ATOM 1586 N N . SER A 1 202 ? -31.656 -19.312 -7.184 1 98.06 202 SER A N 1
ATOM 1587 C CA . SER A 1 202 ? -32.812 -18.672 -6.562 1 98.06 202 SER A CA 1
ATOM 1588 C C . SER A 1 202 ? -33.25 -17.453 -7.367 1 98.06 202 SER A C 1
ATOM 1590 O O . SER A 1 202 ? -32.875 -16.328 -7.062 1 98.06 202 SER A O 1
ATOM 1592 N N . PRO A 1 203 ? -34.094 -17.703 -8.281 1 97.5 203 PRO A N 1
ATOM 1593 C CA . PRO A 1 203 ? -34.531 -16.609 -9.148 1 97.5 203 PRO A CA 1
ATOM 1594 C C . PRO A 1 203 ? -35.219 -15.484 -8.375 1 97.5 203 PRO A C 1
ATOM 1596 O O . PRO A 1 203 ? -35.062 -14.305 -8.695 1 97.5 203 PRO A O 1
ATOM 1599 N N . GLU A 1 204 ? -35.938 -15.812 -7.367 1 97.69 204 GLU A N 1
ATOM 1600 C CA . GLU A 1 204 ? -36.688 -14.82 -6.598 1 97.69 204 GLU A CA 1
ATOM 1601 C C . GLU A 1 204 ? -35.75 -13.859 -5.879 1 97.69 204 GLU A C 1
ATOM 1603 O O . GLU A 1 204 ? -35.844 -12.641 -6.039 1 97.69 204 GLU A O 1
ATOM 1608 N N . LYS A 1 205 ? -34.844 -14.43 -5.211 1 97.81 205 LYS A N 1
ATOM 1609 C CA . LYS A 1 205 ? -33.906 -13.609 -4.449 1 97.81 205 LYS A CA 1
ATOM 1610 C C . LYS A 1 205 ? -33.031 -12.773 -5.375 1 97.81 205 LYS A C 1
ATOM 1612 O O . LYS A 1 205 ? -32.719 -11.617 -5.082 1 97.81 205 LYS A O 1
ATOM 1617 N N . THR A 1 206 ? -32.625 -13.336 -6.457 1 98.19 206 THR A N 1
ATOM 1618 C CA . THR A 1 206 ? -31.734 -12.641 -7.391 1 98.19 206 THR A CA 1
ATOM 1619 C C . THR A 1 206 ? -32.5 -11.531 -8.117 1 98.19 206 THR A C 1
ATOM 1621 O O . THR A 1 206 ? -31.922 -10.461 -8.375 1 98.19 206 THR A O 1
ATOM 1624 N N . SER A 1 207 ? -33.75 -11.805 -8.422 1 97.44 207 SER A N 1
ATOM 1625 C CA . SER A 1 207 ? -34.562 -10.758 -9.039 1 97.44 207 SER A CA 1
ATOM 1626 C C . SER A 1 207 ? -34.75 -9.57 -8.102 1 97.44 207 SER A C 1
ATOM 1628 O O . SER A 1 207 ? -34.688 -8.414 -8.539 1 97.44 207 SER A O 1
ATOM 1630 N N . ALA A 1 208 ? -34.969 -9.875 -6.883 1 97.44 208 ALA A N 1
ATOM 1631 C CA . ALA A 1 208 ? -35.094 -8.805 -5.887 1 97.44 208 ALA A CA 1
ATOM 1632 C C . ALA A 1 208 ? -33.781 -8 -5.809 1 97.44 208 ALA A C 1
ATOM 1634 O O . ALA A 1 208 ? -33.812 -6.777 -5.672 1 97.44 208 ALA A O 1
ATOM 1635 N N . PHE A 1 209 ? -32.688 -8.688 -5.875 1 97.81 209 PHE A N 1
ATOM 1636 C CA . PHE A 1 209 ? -31.375 -8.039 -5.863 1 97.81 209 PHE A CA 1
ATOM 1637 C C . PHE A 1 209 ? -31.219 -7.117 -7.066 1 97.81 209 PHE A C 1
ATOM 1639 O O . PHE A 1 209 ? -30.781 -5.973 -6.926 1 97.81 209 PHE A O 1
ATOM 1646 N N . LEU A 1 210 ? -31.578 -7.566 -8.227 1 96.81 210 LEU A N 1
ATOM 1647 C CA . LEU A 1 210 ? -31.422 -6.809 -9.461 1 96.81 210 LEU A CA 1
ATOM 1648 C C . LEU A 1 210 ? -32.375 -5.605 -9.477 1 96.81 210 LEU A C 1
ATOM 1650 O O . LEU A 1 210 ? -32.094 -4.613 -10.164 1 96.81 210 LEU A O 1
ATOM 1654 N N . GLU A 1 211 ? -33.438 -5.645 -8.703 1 96.69 211 GLU A N 1
ATOM 1655 C CA . GLU A 1 211 ? -34.375 -4.543 -8.617 1 96.69 211 GLU A CA 1
ATOM 1656 C C . GLU A 1 211 ? -33.781 -3.354 -7.867 1 96.69 211 GLU A C 1
ATOM 1658 O O . GLU A 1 211 ? -34.312 -2.236 -7.953 1 96.69 211 GLU A O 1
ATOM 1663 N N . ARG A 1 212 ? -32.75 -3.641 -7.203 1 95.56 212 ARG A N 1
ATOM 1664 C CA . ARG A 1 212 ? -32.062 -2.545 -6.527 1 95.56 212 ARG A CA 1
ATOM 1665 C C . ARG A 1 212 ? -31.5 -1.553 -7.535 1 95.56 212 ARG A C 1
ATOM 1667 O O . ARG A 1 212 ? -31.344 -0.366 -7.23 1 95.56 212 ARG A O 1
ATOM 1674 N N . LYS A 1 213 ? -31.094 -1.976 -8.766 1 93.75 213 LYS A N 1
ATOM 1675 C CA . LYS A 1 213 ? -30.703 -1.196 -9.938 1 93.75 213 LYS A CA 1
ATOM 1676 C C . LYS A 1 213 ? -29.453 -0.375 -9.664 1 93.75 213 LYS A C 1
ATOM 1678 O O . LYS A 1 213 ? -29.281 0.716 -10.211 1 93.75 213 LYS A O 1
ATOM 1683 N N . ASN A 1 214 ? -28.625 -0.82 -8.711 1 93.62 214 ASN A N 1
ATOM 1684 C CA . ASN A 1 214 ? -27.344 -0.178 -8.508 1 93.62 214 ASN A CA 1
ATOM 1685 C C . ASN A 1 214 ? -26.328 -0.594 -9.57 1 93.62 214 ASN A C 1
ATOM 1687 O O . ASN A 1 214 ? -26.172 -1.783 -9.852 1 93.62 214 ASN A O 1
ATOM 1691 N N . PRO A 1 215 ? -25.703 0.384 -10.18 1 90.81 215 PRO A N 1
ATOM 1692 C CA . PRO A 1 215 ? -24.688 0.014 -11.172 1 90.81 215 PRO A CA 1
ATOM 1693 C C . PRO A 1 215 ? -23.531 -0.772 -10.562 1 90.81 215 PRO A C 1
ATOM 1695 O O . PRO A 1 215 ? -22.922 -1.609 -11.242 1 90.81 215 PRO A O 1
ATOM 1698 N N . TYR A 1 216 ? -23.234 -0.458 -9.297 1 93.12 216 TYR A N 1
ATOM 1699 C CA . TYR A 1 216 ? -22.219 -1.182 -8.539 1 93.12 216 TYR A CA 1
ATOM 1700 C C . TYR A 1 216 ? -22.734 -1.535 -7.145 1 93.12 216 TYR A C 1
ATOM 1702 O O . TYR A 1 216 ? -23.531 -0.804 -6.566 1 93.12 216 TYR A O 1
ATOM 1710 N N . GLU A 1 217 ? -22.312 -2.682 -6.695 1 95.69 217 GLU A N 1
ATOM 1711 C CA . GLU A 1 217 ? -22.672 -3.15 -5.363 1 95.69 217 GLU A CA 1
ATOM 1712 C C . GLU A 1 217 ? -21.438 -3.518 -4.547 1 95.69 217 GLU A C 1
ATOM 1714 O O . GLU A 1 217 ? -20.516 -4.141 -5.062 1 95.69 217 GLU A O 1
ATOM 1719 N N . LEU A 1 218 ? -21.438 -3.061 -3.324 1 95.31 218 LEU A N 1
ATOM 1720 C CA . LEU A 1 218 ? -20.391 -3.516 -2.406 1 95.31 218 LEU A CA 1
ATOM 1721 C C . LEU A 1 218 ? -20.594 -4.984 -2.043 1 95.31 218 LEU A C 1
ATOM 1723 O O . LEU A 1 218 ? -21.719 -5.43 -1.84 1 95.31 218 LEU A O 1
ATOM 1727 N N . ILE A 1 219 ? -19.531 -5.684 -2.02 1 96.5 219 ILE A N 1
ATOM 1728 C CA . ILE A 1 219 ? -19.594 -7.09 -1.648 1 96.5 219 ILE A CA 1
ATOM 1729 C C . ILE A 1 219 ? -19.5 -7.23 -0.131 1 96.5 219 ILE A C 1
ATOM 1731 O O . ILE A 1 219 ? -18.594 -6.668 0.493 1 96.5 219 ILE A O 1
ATOM 1735 N N . ASN A 1 220 ? -20.453 -7.879 0.463 1 96.25 220 ASN A N 1
ATOM 1736 C CA . ASN A 1 220 ? -20.406 -8.164 1.893 1 96.25 220 ASN A CA 1
ATOM 1737 C C . ASN A 1 220 ? -19.656 -9.461 2.18 1 96.25 220 ASN A C 1
ATOM 1739 O O . ASN A 1 220 ? -20.266 -10.484 2.492 1 96.25 220 ASN A O 1
ATOM 1743 N N . PHE A 1 221 ? -18.312 -9.336 2.145 1 95 221 PHE A N 1
ATOM 1744 C CA . PHE A 1 221 ? -17.453 -10.5 2.336 1 95 221 PHE A CA 1
ATOM 1745 C C . PHE A 1 221 ? -17.703 -11.133 3.701 1 95 221 PHE A C 1
ATOM 1747 O O . PHE A 1 221 ? -17.781 -10.43 4.711 1 95 221 PHE A O 1
ATOM 1754 N N . ARG A 1 222 ? -17.797 -12.484 3.68 1 93.06 222 ARG A N 1
ATOM 1755 C CA . ARG A 1 222 ? -18.047 -13.172 4.941 1 93.06 222 ARG A CA 1
ATOM 1756 C C . ARG A 1 222 ? -17.172 -14.406 5.082 1 93.06 222 ARG A C 1
ATOM 1758 O O . ARG A 1 222 ? -16.875 -14.844 6.199 1 93.06 222 ARG A O 1
ATOM 1765 N N . ARG A 1 223 ? -16.781 -14.883 3.963 1 94.44 223 ARG A N 1
ATOM 1766 C CA . ARG A 1 223 ? -16.172 -16.203 4.027 1 94.44 223 ARG A CA 1
ATOM 1767 C C . ARG A 1 223 ? -14.969 -16.297 3.086 1 94.44 223 ARG A C 1
ATOM 1769 O O . ARG A 1 223 ? -14.805 -15.469 2.199 1 94.44 223 ARG A O 1
ATOM 1776 N N . ASN A 1 224 ? -14.125 -17.234 3.332 1 93.19 224 ASN A N 1
ATOM 1777 C CA . ASN A 1 224 ? -13.008 -17.641 2.492 1 93.19 224 ASN A CA 1
ATOM 1778 C C . ASN A 1 224 ? -12.906 -19.172 2.404 1 93.19 224 ASN A C 1
ATOM 1780 O O . ASN A 1 224 ? -13.828 -19.875 2.803 1 93.19 224 ASN A O 1
ATOM 1784 N N . ILE A 1 225 ? -11.977 -19.641 1.661 1 93.06 225 ILE A N 1
ATOM 1785 C CA . ILE A 1 225 ? -11.656 -21.062 1.704 1 93.06 225 ILE A CA 1
ATOM 1786 C C . ILE A 1 225 ? -10.578 -21.328 2.76 1 93.06 225 ILE A C 1
ATOM 1788 O O . ILE A 1 225 ? -10.156 -20.391 3.459 1 93.06 225 ILE A O 1
ATOM 1792 N N . PHE A 1 226 ? -10.312 -22.562 2.926 1 87.75 226 PHE A N 1
ATOM 1793 C CA . PHE A 1 226 ? -9.266 -22.906 3.875 1 87.75 226 PHE A CA 1
ATOM 1794 C C . PHE A 1 226 ? -7.977 -22.156 3.551 1 87.75 226 PHE A C 1
ATOM 1796 O O . PHE A 1 226 ? -7.496 -22.203 2.416 1 87.75 226 PHE A O 1
ATOM 1803 N N . ASP A 1 227 ? -7.516 -21.312 4.527 1 80.56 227 ASP A N 1
ATOM 1804 C CA . ASP A 1 227 ? -6.305 -20.516 4.41 1 80.56 227 ASP A CA 1
ATOM 1805 C C . ASP A 1 227 ? -5.32 -20.828 5.531 1 80.56 227 ASP A C 1
ATOM 1807 O O . ASP A 1 227 ? -5.398 -20.266 6.621 1 80.56 227 ASP A O 1
ATOM 1811 N N . PRO A 1 228 ? -4.363 -21.688 5.18 1 77.88 228 PRO A N 1
ATOM 1812 C CA . PRO A 1 228 ? -3.426 -22.078 6.238 1 77.88 228 PRO A CA 1
ATOM 1813 C C . PRO A 1 228 ? -2.447 -20.953 6.602 1 77.88 228 PRO A C 1
ATOM 1815 O O . PRO A 1 228 ? -1.78 -21.031 7.637 1 77.88 228 PRO A O 1
ATOM 1818 N N . TYR A 1 229 ? -2.434 -19.953 5.82 1 76.06 229 TYR A N 1
ATOM 1819 C CA . TYR A 1 229 ? -1.435 -18.922 6.027 1 76.06 229 TYR A CA 1
ATOM 1820 C C . TYR A 1 229 ? -2.014 -17.75 6.828 1 76.06 229 TYR A C 1
ATOM 1822 O O . TYR A 1 229 ? -1.281 -16.859 7.246 1 76.06 229 TYR A O 1
ATOM 1830 N N . GLY A 1 230 ? -3.309 -17.75 7 1 78.5 230 GLY A N 1
ATOM 1831 C CA . GLY A 1 230 ? -3.955 -16.766 7.867 1 78.5 230 GLY A CA 1
ATOM 1832 C C . GLY A 1 230 ? -4.043 -15.391 7.25 1 78.5 230 GLY A C 1
ATOM 1833 O O . GLY A 1 230 ? -3.92 -14.383 7.953 1 78.5 230 GLY A O 1
ATOM 1834 N N . TYR A 1 231 ? -4.238 -15.312 5.973 1 78.81 231 TYR A N 1
ATOM 1835 C CA . TYR A 1 231 ? -4.316 -14.016 5.305 1 78.81 231 TYR A CA 1
ATOM 1836 C C . TYR A 1 231 ? -5.691 -13.383 5.5 1 78.81 231 TYR A C 1
ATOM 1838 O O . TYR A 1 231 ? -5.852 -12.172 5.344 1 78.81 231 TYR A O 1
ATOM 1846 N N . SER A 1 232 ? -6.684 -14.242 5.824 1 84.38 232 SER A N 1
ATOM 1847 C CA . SER A 1 232 ? -8.039 -13.75 6.012 1 84.38 232 SER A CA 1
ATOM 1848 C C . SER A 1 232 ? -8.508 -13.938 7.449 1 84.38 232 SER A C 1
ATOM 1850 O O . SER A 1 232 ? -8.141 -14.914 8.102 1 84.38 232 SER A O 1
ATOM 1852 N N . VAL A 1 233 ? -9.352 -13.094 8.031 1 78.12 233 VAL A N 1
ATOM 1853 C CA . VAL A 1 233 ? -9.773 -13.07 9.43 1 78.12 233 VAL A CA 1
ATOM 1854 C C . VAL A 1 233 ? -10.836 -14.141 9.664 1 78.12 233 VAL A C 1
ATOM 1856 O O . VAL A 1 233 ? -10.883 -14.75 10.734 1 78.12 233 VAL A O 1
ATOM 1859 N N . PHE A 1 234 ? -11.734 -14.43 8.797 1 72.06 234 PHE A N 1
ATOM 1860 C CA . PHE A 1 234 ? -12.883 -15.281 9.078 1 72.06 234 PHE A CA 1
ATOM 1861 C C . PHE A 1 234 ? -12.531 -16.75 8.852 1 72.06 234 PHE A C 1
ATOM 1863 O O . PHE A 1 234 ? -11.719 -17.078 7.988 1 72.06 234 PHE A O 1
ATOM 1870 N N . HIS A 1 235 ? -13.164 -17.406 9.75 1 70.94 235 HIS A N 1
ATOM 1871 C CA . HIS A 1 235 ? -12.93 -18.844 9.695 1 70.94 235 HIS A CA 1
ATOM 1872 C C . HIS A 1 235 ? -14.031 -19.562 8.914 1 70.94 235 HIS A C 1
ATOM 1874 O O . HIS A 1 235 ? -13.875 -20.719 8.523 1 70.94 235 HIS A O 1
ATOM 1880 N N . GLY A 1 236 ? -15.227 -18.797 8.844 1 77.81 236 GLY A N 1
ATOM 1881 C CA . GLY A 1 236 ? -16.203 -19.375 7.93 1 77.81 236 GLY A CA 1
ATOM 1882 C C . GLY A 1 236 ? -15.641 -19.625 6.543 1 77.81 236 GLY A C 1
ATOM 1883 O O . GLY A 1 236 ? -14.859 -18.812 6.027 1 77.81 236 GLY A O 1
ATOM 1884 N N . ARG A 1 237 ? -16.188 -20.844 5.988 1 88.94 237 ARG A N 1
ATOM 1885 C CA . ARG A 1 237 ? -15.5 -21.25 4.77 1 88.94 237 ARG A CA 1
ATOM 1886 C C . ARG A 1 237 ? -16.484 -21.812 3.742 1 88.94 237 ARG A C 1
ATOM 1888 O O . ARG A 1 237 ? -17.609 -22.141 4.082 1 88.94 237 ARG A O 1
ATOM 1895 N N . TYR A 1 238 ? -16.047 -21.656 2.617 1 96.19 238 TYR A N 1
ATOM 1896 C CA . TYR A 1 238 ? -16.609 -22.484 1.55 1 96.19 238 TYR A CA 1
ATOM 1897 C C . TYR A 1 238 ? -15.836 -23.781 1.404 1 96.19 238 TYR A C 1
ATOM 1899 O O . TYR A 1 238 ? -14.609 -23.797 1.521 1 96.19 238 TYR A O 1
ATOM 1907 N N . LEU A 1 239 ? -16.609 -24.797 1.201 1 95.81 239 LEU A N 1
ATOM 1908 C CA . LEU A 1 239 ? -15.93 -26.047 0.906 1 95.81 239 LEU A CA 1
ATOM 1909 C C . LEU A 1 239 ? -15.164 -25.953 -0.409 1 95.81 239 LEU A C 1
ATOM 1911 O O . LEU A 1 239 ? -15.68 -25.422 -1.394 1 95.81 239 LEU A O 1
ATOM 1915 N N . SER A 1 240 ? -13.938 -26.344 -0.408 1 95.25 240 SER A N 1
ATOM 1916 C CA . SER A 1 240 ? -13.109 -26.391 -1.606 1 95.25 240 SER A CA 1
ATOM 1917 C C . SER A 1 240 ? -12.469 -27.75 -1.789 1 95.25 240 SER A C 1
ATOM 1919 O O . SER A 1 240 ? -12.047 -28.391 -0.816 1 95.25 240 SER A O 1
ATOM 1921 N N . VAL A 1 241 ? -12.5 -28.234 -3.037 1 95.44 241 VAL A N 1
ATOM 1922 C CA . VAL A 1 241 ? -11.945 -29.562 -3.338 1 95.44 241 VAL A CA 1
ATOM 1923 C C . VAL A 1 241 ? -10.875 -29.438 -4.418 1 95.44 241 VAL A C 1
ATOM 1925 O O . VAL A 1 241 ? -11.031 -28.672 -5.375 1 95.44 241 VAL A O 1
ATOM 1928 N N . ASP A 1 242 ? -9.844 -30.219 -4.281 1 94.81 242 ASP A N 1
ATOM 1929 C CA . ASP A 1 242 ? -8.742 -30.188 -5.238 1 94.81 242 ASP A CA 1
ATOM 1930 C C . ASP A 1 242 ? -9.055 -31.047 -6.461 1 94.81 242 ASP A C 1
ATOM 1932 O O . ASP A 1 242 ? -9.977 -31.875 -6.426 1 94.81 242 ASP A O 1
ATOM 1936 N N . PRO A 1 243 ? -8.281 -30.859 -7.523 1 94.06 243 PRO A N 1
ATOM 1937 C CA . PRO A 1 243 ? -8.586 -31.562 -8.773 1 94.06 243 PRO A CA 1
ATOM 1938 C C . PRO A 1 243 ? -8.602 -33.094 -8.617 1 94.06 243 PRO A C 1
ATOM 1940 O O . PRO A 1 243 ? -9.531 -33.75 -9.078 1 94.06 243 PRO A O 1
ATOM 1943 N N . PHE A 1 244 ? -7.707 -33.625 -7.898 1 92.19 244 PHE A N 1
ATOM 1944 C CA . PHE A 1 244 ? -7.582 -35.094 -7.785 1 92.19 244 PHE A CA 1
ATOM 1945 C C . PHE A 1 244 ? -8.75 -35.656 -7 1 92.19 244 PHE A C 1
ATOM 1947 O O . PHE A 1 244 ? -9.18 -36.781 -7.266 1 92.19 244 PHE A O 1
ATOM 1954 N N . GLN A 1 245 ? -9.25 -34.938 -6.082 1 94.5 245 GLN A N 1
ATOM 1955 C CA . GLN A 1 245 ? -10.359 -35.438 -5.273 1 94.5 245 GLN A CA 1
ATOM 1956 C C . GLN A 1 245 ? -11.609 -35.625 -6.121 1 94.5 245 GLN A C 1
ATOM 1958 O O . GLN A 1 245 ? -12.359 -36.594 -5.906 1 94.5 245 GLN A O 1
ATOM 1963 N N . ILE A 1 246 ? -11.812 -34.812 -7.09 1 95.44 246 ILE A N 1
ATOM 1964 C CA . ILE A 1 246 ? -12.953 -34.938 -7.992 1 95.44 246 ILE A CA 1
ATOM 1965 C C . ILE A 1 246 ? -12.688 -36.031 -9 1 95.44 246 ILE A C 1
ATOM 1967 O O . ILE A 1 246 ? -13.531 -36.906 -9.211 1 95.44 246 ILE A O 1
ATOM 1971 N N . LEU A 1 247 ? -11.5 -36.062 -9.555 1 94.94 247 LEU A N 1
ATOM 1972 C CA . LEU A 1 247 ? -11.164 -37 -10.625 1 94.94 247 LEU A CA 1
ATOM 1973 C C . LEU A 1 247 ? -11.156 -38.438 -10.109 1 94.94 247 LEU A C 1
ATOM 1975 O O . LEU A 1 247 ? -11.492 -39.344 -10.844 1 94.94 247 LEU A O 1
ATOM 1979 N N . GLU A 1 248 ? -10.828 -38.531 -8.82 1 94.5 248 GLU A N 1
ATOM 1980 C CA . GLU A 1 248 ? -10.812 -39.875 -8.219 1 94.5 248 GLU A CA 1
ATOM 1981 C C . GLU A 1 248 ? -12.109 -40.156 -7.461 1 94.5 248 GLU A C 1
ATOM 1983 O O . GLU A 1 248 ? -12.234 -41.188 -6.805 1 94.5 248 GLU A O 1
ATOM 1988 N N . GLU A 1 249 ? -13.008 -39.219 -7.543 1 94.31 249 GLU A N 1
ATOM 1989 C CA . GLU A 1 249 ? -14.289 -39.312 -6.852 1 94.31 249 GLU A CA 1
ATOM 1990 C C . GLU A 1 249 ? -14.102 -39.594 -5.367 1 94.31 249 GLU A C 1
ATOM 1992 O O . GLU A 1 249 ? -14.789 -40.438 -4.805 1 94.31 249 GLU A O 1
ATOM 1997 N N . ASN A 1 250 ? -13.07 -38.969 -4.824 1 93.56 250 ASN A N 1
ATOM 1998 C CA . ASN A 1 250 ? -12.789 -39.031 -3.396 1 93.56 250 ASN A CA 1
ATOM 1999 C C . ASN A 1 250 ? -13.484 -37.938 -2.615 1 93.56 250 ASN A C 1
ATOM 2001 O O . ASN A 1 250 ? -12.828 -37.062 -2.055 1 93.56 250 ASN A O 1
ATOM 2005 N N . PHE A 1 251 ? -14.805 -37.938 -2.588 1 93.94 251 PHE A N 1
ATOM 2006 C CA . PHE A 1 251 ? -15.625 -36.969 -1.873 1 93.94 251 PHE A CA 1
ATOM 2007 C C . PHE A 1 251 ? -17 -37.531 -1.583 1 93.94 251 PHE A C 1
ATOM 2009 O O . PHE A 1 251 ? -17.422 -38.531 -2.189 1 93.94 251 PHE A O 1
ATOM 2016 N N . GLU A 1 252 ? -17.688 -36.969 -0.631 1 95.06 252 GLU A N 1
ATOM 2017 C CA . GLU A 1 252 ? -19.078 -37.344 -0.364 1 95.06 252 GLU A CA 1
ATOM 2018 C C . GLU A 1 252 ? -20.031 -36.656 -1.35 1 95.06 252 GLU A C 1
ATOM 2020 O O . GLU A 1 252 ? -19.875 -35.469 -1.643 1 95.06 252 GLU A O 1
ATOM 2025 N N . PRO A 1 253 ? -20.969 -37.375 -1.874 1 95.31 253 PRO A N 1
ATOM 2026 C CA . PRO A 1 253 ? -21.906 -36.812 -2.865 1 95.31 253 PRO A CA 1
ATOM 2027 C C . PRO A 1 253 ? -22.594 -35.531 -2.381 1 95.31 253 PRO A C 1
ATOM 2029 O O . PRO A 1 253 ? -22.969 -34.688 -3.193 1 95.31 253 PRO A O 1
ATOM 2032 N N . GLU A 1 254 ? -22.688 -35.375 -1.096 1 96.06 254 GLU A N 1
ATOM 2033 C CA . GLU A 1 254 ? -23.422 -34.281 -0.495 1 96.06 254 GLU A CA 1
ATOM 2034 C C . GLU A 1 254 ? -22.734 -32.938 -0.776 1 96.06 254 GLU A C 1
ATOM 2036 O O . GLU A 1 254 ? -23.359 -31.891 -0.697 1 96.06 254 GLU A O 1
ATOM 2041 N N . ILE A 1 255 ? -21.5 -33 -1.133 1 96.44 255 ILE A N 1
ATOM 2042 C CA . ILE A 1 255 ? -20.766 -31.75 -1.327 1 96.44 255 ILE A CA 1
ATOM 2043 C C . ILE A 1 255 ? -21.062 -31.203 -2.721 1 96.44 255 ILE A C 1
ATOM 2045 O O . ILE A 1 255 ? -20.656 -30.078 -3.041 1 96.44 255 ILE A O 1
ATOM 2049 N N . ILE A 1 256 ? -21.75 -31.969 -3.576 1 97.31 256 ILE A N 1
ATOM 2050 C CA . ILE A 1 256 ? -22.062 -31.547 -4.934 1 97.31 256 ILE A CA 1
ATOM 2051 C C . ILE A 1 256 ? -23.578 -31.438 -5.102 1 97.31 256 ILE A C 1
ATOM 2053 O O . ILE A 1 256 ? -24.078 -30.5 -5.719 1 97.31 256 ILE A O 1
ATOM 2057 N N . LYS A 1 257 ? -24.312 -32.312 -4.473 1 97.44 257 LYS A N 1
ATOM 2058 C CA . LYS A 1 257 ? -25.75 -32.469 -4.684 1 97.44 257 LYS A CA 1
ATOM 2059 C C . LYS A 1 257 ? -26.5 -31.203 -4.254 1 97.44 257 LYS A C 1
ATOM 2061 O O . LYS A 1 257 ? -26.312 -30.719 -3.133 1 97.44 257 LYS A O 1
ATOM 2066 N N . ASP A 1 258 ? -27.312 -30.703 -5.094 1 97.12 258 ASP A N 1
ATOM 2067 C CA . ASP A 1 258 ? -28.234 -29.594 -4.863 1 97.12 258 ASP A CA 1
ATOM 2068 C C . ASP A 1 258 ? -27.484 -28.328 -4.48 1 97.12 258 ASP A C 1
ATOM 2070 O O . ASP A 1 258 ? -28.031 -27.438 -3.818 1 97.12 258 ASP A O 1
ATOM 2074 N N . ARG A 1 259 ? -26.172 -28.312 -4.812 1 98.06 259 ARG A N 1
ATOM 2075 C CA . ARG A 1 259 ? -25.328 -27.156 -4.465 1 98.06 259 ARG A CA 1
ATOM 2076 C C . ARG A 1 259 ? -24.938 -26.375 -5.711 1 98.06 259 ARG A C 1
ATOM 2078 O O . ARG A 1 259 ? -25.203 -26.797 -6.836 1 98.06 259 ARG A O 1
ATOM 2085 N N . ILE A 1 260 ? -24.547 -25.172 -5.48 1 98.5 260 ILE A N 1
ATOM 2086 C CA . ILE A 1 260 ? -23.859 -24.406 -6.512 1 98.5 260 ILE A CA 1
ATOM 2087 C C . ILE A 1 260 ? -22.391 -24.844 -6.582 1 98.5 260 ILE A C 1
ATOM 2089 O O . ILE A 1 260 ? -21.656 -24.703 -5.605 1 98.5 260 ILE A O 1
ATOM 2093 N N . VAL A 1 261 ? -22.016 -25.375 -7.691 1 98.5 261 VAL A N 1
ATOM 2094 C CA . VAL A 1 261 ? -20.641 -25.828 -7.863 1 98.5 261 VAL A CA 1
ATOM 2095 C C . VAL A 1 261 ? -19.891 -24.875 -8.805 1 98.5 261 VAL A C 1
ATOM 2097 O O . VAL A 1 261 ? -20.312 -24.656 -9.938 1 98.5 261 VAL A O 1
ATOM 2100 N N . ILE A 1 262 ? -18.844 -24.266 -8.305 1 98.25 262 ILE A N 1
ATOM 2101 C CA . ILE A 1 262 ? -18.047 -23.344 -9.102 1 98.25 262 ILE A CA 1
ATOM 2102 C C . ILE A 1 262 ? -16.688 -23.953 -9.414 1 98.25 262 ILE A C 1
ATOM 2104 O O . ILE A 1 262 ? -15.938 -24.297 -8.492 1 98.25 262 ILE A O 1
ATOM 2108 N N . LEU A 1 263 ? -16.438 -24.141 -10.695 1 97.38 263 LEU A N 1
ATOM 2109 C CA . LEU A 1 263 ? -15.117 -24.562 -11.125 1 97.38 263 LEU A CA 1
ATOM 2110 C C . LEU A 1 263 ? -14.234 -23.344 -11.414 1 97.38 263 LEU A C 1
ATOM 2112 O O . LEU A 1 263 ? -14.617 -22.469 -12.195 1 97.38 263 LEU A O 1
ATOM 2116 N N . GLY A 1 264 ? -13.164 -23.266 -10.75 1 95 264 GLY A N 1
ATOM 2117 C CA . GLY A 1 264 ? -12.242 -22.156 -10.945 1 95 264 GLY A CA 1
ATOM 2118 C C . GLY A 1 264 ? -10.844 -22.438 -10.414 1 95 264 GLY A C 1
ATOM 2119 O O . GLY A 1 264 ? -10.609 -23.469 -9.789 1 95 264 GLY A O 1
ATOM 2120 N N . TYR A 1 265 ? -9.938 -21.562 -10.719 1 92.81 265 TYR A N 1
ATOM 2121 C CA . TYR A 1 265 ? -8.555 -21.703 -10.281 1 92.81 265 TYR A CA 1
ATOM 2122 C C . TYR A 1 265 ? -8.398 -21.328 -8.812 1 92.81 265 TYR A C 1
ATOM 2124 O O . TYR A 1 265 ? -8.766 -20.219 -8.406 1 92.81 265 TYR A O 1
ATOM 2132 N N . LEU A 1 266 ? -7.902 -22.25 -8.031 1 92.38 266 LEU A N 1
ATOM 2133 C CA . LEU A 1 266 ? -7.641 -22.016 -6.613 1 92.38 266 LEU A CA 1
ATOM 2134 C C . LEU A 1 266 ? -6.203 -22.391 -6.258 1 92.38 266 LEU A C 1
ATOM 2136 O O . LEU A 1 266 ? -5.938 -22.875 -5.164 1 92.38 266 LEU A O 1
ATOM 2140 N N . GLY A 1 267 ? -5.305 -22.203 -7.238 1 87.19 267 GLY A N 1
ATOM 2141 C CA . GLY A 1 267 ? -3.926 -22.641 -7.047 1 87.19 267 GLY A CA 1
ATOM 2142 C C . GLY A 1 267 ? -3.652 -24.031 -7.57 1 87.19 267 GLY A C 1
ATOM 2143 O O . GLY A 1 267 ? -4.574 -24.734 -8.008 1 87.19 267 GLY A O 1
ATOM 2144 N N . GLU A 1 268 ? -2.391 -24.406 -7.617 1 85.31 268 GLU A N 1
ATOM 2145 C CA . GLU A 1 268 ? -2.086 -25.781 -8.008 1 85.31 268 GLU A CA 1
ATOM 2146 C C . GLU A 1 268 ? -2.805 -26.781 -7.102 1 85.31 268 GLU A C 1
ATOM 2148 O O . GLU A 1 268 ? -3.287 -27.812 -7.566 1 85.31 268 GLU A O 1
ATOM 2153 N N . ASN A 1 269 ? -2.768 -26.438 -5.941 1 86.06 269 ASN A N 1
ATOM 2154 C CA . ASN A 1 269 ? -3.574 -27.078 -4.914 1 86.06 269 ASN A CA 1
ATOM 2155 C C . ASN A 1 269 ? -3.977 -26.109 -3.814 1 86.06 269 ASN A C 1
ATOM 2157 O O . ASN A 1 269 ? -3.533 -24.953 -3.807 1 86.06 269 ASN A O 1
ATOM 2161 N N . ILE A 1 270 ? -4.785 -26.562 -2.916 1 82.25 270 ILE A N 1
ATOM 2162 C CA . ILE A 1 270 ? -5.379 -25.672 -1.917 1 82.25 270 ILE A CA 1
ATOM 2163 C C . ILE A 1 270 ? -4.289 -25.141 -0.994 1 82.25 270 ILE A C 1
ATOM 2165 O O . ILE A 1 270 ? -4.457 -24.078 -0.38 1 82.25 270 ILE A O 1
ATOM 2169 N N . LEU A 1 271 ? -3.135 -25.734 -0.926 1 78.25 271 LEU A N 1
ATOM 2170 C CA . LEU A 1 271 ? -2.049 -25.328 -0.046 1 78.25 271 LEU A CA 1
ATOM 2171 C C . LEU A 1 271 ? -1.041 -24.453 -0.799 1 78.25 271 LEU A C 1
ATOM 2173 O O . LEU A 1 271 ? -0.04 -24.016 -0.226 1 78.25 271 LEU A O 1
ATOM 2177 N N . ASP A 1 272 ? -1.343 -24.219 -2.064 1 75.88 272 ASP A N 1
ATOM 2178 C CA . ASP A 1 272 ? -0.445 -23.406 -2.887 1 75.88 272 ASP A CA 1
ATOM 2179 C C . ASP A 1 272 ? -0.327 -21.984 -2.338 1 75.88 272 ASP A C 1
ATOM 2181 O O . ASP A 1 272 ? -1.325 -21.266 -2.23 1 75.88 272 ASP A O 1
ATOM 2185 N N . PRO A 1 273 ? 0.877 -21.594 -2.025 1 66.19 273 PRO A N 1
ATOM 2186 C CA . PRO A 1 273 ? 1.051 -20.25 -1.459 1 66.19 273 PRO A CA 1
ATOM 2187 C C . PRO A 1 273 ? 1.069 -19.156 -2.523 1 66.19 273 PRO A C 1
ATOM 2189 O O . PRO A 1 273 ? 1.22 -17.969 -2.199 1 66.19 273 PRO A O 1
ATOM 2192 N N . SER A 1 274 ? 0.781 -19.531 -3.746 1 67.44 274 SER A N 1
ATOM 2193 C CA . SER A 1 274 ? 0.917 -18.594 -4.844 1 67.44 274 SER A CA 1
ATOM 2194 C C . SER A 1 274 ? -0.071 -17.438 -4.707 1 67.44 274 SER A C 1
ATOM 2196 O O . SER A 1 274 ? -1.193 -17.625 -4.234 1 67.44 274 SER A O 1
ATOM 2198 N N . TRP A 1 275 ? 0.437 -16.25 -5.035 1 68.88 275 TRP A N 1
ATOM 2199 C CA . TRP A 1 275 ? -0.38 -15.047 -4.988 1 68.88 275 TRP A CA 1
ATOM 2200 C C . TRP A 1 275 ? -0.961 -14.727 -6.363 1 68.88 275 TRP A C 1
ATOM 2202 O O . TRP A 1 275 ? -1.772 -13.812 -6.504 1 68.88 275 TRP A O 1
ATOM 2212 N N . GLU A 1 276 ? -0.589 -15.633 -7.191 1 66.56 276 GLU A N 1
ATOM 2213 C CA . GLU A 1 276 ? -1.034 -15.336 -8.547 1 66.56 276 GLU A CA 1
ATOM 2214 C C . GLU A 1 276 ? -2.555 -15.391 -8.656 1 66.56 276 GLU A C 1
ATOM 2216 O O . GLU A 1 276 ? -3.195 -16.25 -8.039 1 66.56 276 GLU A O 1
ATOM 2221 N N . ASP A 1 277 ? -3.195 -14.43 -9.141 1 72.12 277 ASP A N 1
ATOM 2222 C CA . ASP A 1 277 ? -4.609 -14.336 -9.492 1 72.12 277 ASP A CA 1
ATOM 2223 C C . ASP A 1 277 ? -5.473 -14.125 -8.25 1 72.12 277 ASP A C 1
ATOM 2225 O O . ASP A 1 277 ? -6.645 -14.492 -8.234 1 72.12 277 ASP A O 1
ATOM 2229 N N . LYS A 1 278 ? -4.785 -13.75 -7.098 1 84 278 LYS A N 1
ATOM 2230 C CA . LYS A 1 278 ? -5.555 -13.422 -5.902 1 84 278 LYS A CA 1
ATOM 2231 C C . LYS A 1 278 ? -5.828 -11.922 -5.816 1 84 278 LYS A C 1
ATOM 2233 O O . LYS A 1 278 ? -5.148 -11.125 -6.461 1 84 278 LYS A O 1
ATOM 2238 N N . TYR A 1 279 ? -6.84 -11.695 -5.055 1 87.12 279 TYR A N 1
ATOM 2239 C CA . TYR A 1 279 ? -7.254 -10.328 -4.781 1 87.12 279 TYR A CA 1
ATOM 2240 C C . TYR A 1 279 ? -7.074 -9.984 -3.305 1 87.12 279 TYR A C 1
ATOM 2242 O O . TYR A 1 279 ? -7.055 -10.875 -2.453 1 87.12 279 TYR A O 1
ATOM 2250 N N . ILE A 1 280 ? -6.859 -8.734 -3.088 1 87.25 280 ILE A N 1
ATOM 2251 C CA . ILE A 1 280 ? -6.957 -8.234 -1.723 1 87.25 280 ILE A CA 1
ATOM 2252 C C . ILE A 1 280 ? -8.406 -7.871 -1.41 1 87.25 280 ILE A C 1
ATOM 2254 O O . ILE A 1 280 ? -9.062 -7.188 -2.199 1 87.25 280 ILE A O 1
ATOM 2258 N N . THR A 1 281 ? -8.922 -8.336 -0.324 1 91.19 281 THR A N 1
ATOM 2259 C CA . THR A 1 281 ? -10.305 -8.07 0.059 1 91.19 281 THR A CA 1
ATOM 2260 C C . THR A 1 281 ? -10.375 -7.469 1.461 1 91.19 281 THR A C 1
ATOM 2262 O O . THR A 1 281 ? -9.375 -7.453 2.182 1 91.19 281 THR A O 1
ATOM 2265 N N . PRO A 1 282 ? -11.547 -7.031 1.847 1 90.62 282 PRO A N 1
ATOM 2266 C CA . PRO A 1 282 ? -11.703 -6.445 3.18 1 90.62 282 PRO A CA 1
ATOM 2267 C C . PRO A 1 282 ? -11.477 -7.461 4.301 1 90.62 282 PRO A C 1
ATOM 2269 O O . PRO A 1 282 ? -11.367 -7.082 5.469 1 90.62 282 PRO A O 1
ATOM 2272 N N . LEU A 1 283 ? -11.359 -8.688 3.979 1 91.31 283 LEU A N 1
ATOM 2273 C CA . LEU A 1 283 ? -11.148 -9.711 4.996 1 91.31 283 LEU A CA 1
ATOM 2274 C C . LEU A 1 283 ? -9.664 -9.914 5.27 1 91.31 283 LEU A C 1
ATOM 2276 O O . LEU A 1 283 ? -9.289 -10.688 6.148 1 91.31 283 LEU A O 1
ATOM 2280 N N . ASN A 1 284 ? -8.844 -9.234 4.512 1 88 284 ASN A N 1
ATOM 2281 C CA . ASN A 1 284 ? -7.398 -9.344 4.711 1 88 284 ASN A CA 1
ATOM 2282 C C . ASN A 1 284 ? -6.988 -8.867 6.102 1 88 284 ASN A C 1
ATOM 2284 O O . ASN A 1 284 ? -7.383 -7.781 6.531 1 88 284 ASN A O 1
ATOM 2288 N N . VAL A 1 285 ? -6.195 -9.625 6.734 1 83.19 285 VAL A N 1
ATOM 2289 C CA . VAL A 1 285 ? -5.781 -9.312 8.102 1 83.19 285 VAL A CA 1
ATOM 2290 C C . VAL A 1 285 ? -4.953 -8.023 8.102 1 83.19 285 VAL A C 1
ATOM 2292 O O . VAL A 1 285 ? -5.043 -7.223 9.031 1 83.19 285 VAL A O 1
ATOM 2295 N N . ASN A 1 286 ? -4.223 -7.906 7.07 1 78.88 286 ASN A N 1
ATOM 2296 C CA . ASN A 1 286 ? -3.479 -6.664 6.871 1 78.88 286 ASN A CA 1
ATOM 2297 C C . ASN A 1 286 ? -4.227 -5.703 5.953 1 78.88 286 ASN A C 1
ATOM 2299 O O . ASN A 1 286 ? -4.027 -5.719 4.738 1 78.88 286 ASN A O 1
ATOM 2303 N N . TYR A 1 287 ? -5.008 -4.906 6.492 1 73.69 287 TYR A N 1
ATOM 2304 C CA . TYR A 1 287 ? -5.969 -4.141 5.707 1 73.69 287 TYR A CA 1
ATOM 2305 C C . TYR A 1 287 ? -5.359 -2.834 5.219 1 73.69 287 TYR A C 1
ATOM 2307 O O . TYR A 1 287 ? -5.992 -2.088 4.465 1 73.69 287 TYR A O 1
ATOM 2315 N N . ALA A 1 288 ? -4.133 -2.574 5.59 1 72.06 288 ALA A N 1
ATOM 2316 C CA . ALA A 1 288 ? -3.52 -1.337 5.113 1 72.06 288 ALA A CA 1
ATOM 2317 C C . ALA A 1 288 ? -2.086 -1.577 4.652 1 72.06 288 ALA A C 1
ATOM 2319 O O . ALA A 1 288 ? -1.438 -2.531 5.09 1 72.06 288 ALA A O 1
ATOM 2320 N N . GLY A 1 289 ? -1.692 -0.719 3.801 1 72.69 289 GLY A N 1
ATOM 2321 C CA . GLY A 1 289 ? -0.317 -0.825 3.34 1 72.69 289 GLY A CA 1
ATOM 2322 C C . GLY A 1 289 ? -0.112 -1.932 2.324 1 72.69 289 GLY A C 1
ATOM 2323 O O . GLY A 1 289 ? -1.076 -2.443 1.752 1 72.69 289 GLY A O 1
ATOM 2324 N N . ARG A 1 290 ? 1.058 -2.225 2.104 1 74 290 ARG A N 1
ATOM 2325 C CA . ARG A 1 290 ? 1.396 -3.295 1.172 1 74 290 ARG A CA 1
ATOM 2326 C C . ARG A 1 290 ? 1.18 -4.664 1.807 1 74 290 ARG A C 1
ATOM 2328 O O . ARG A 1 290 ? 1.61 -4.906 2.936 1 74 290 ARG A O 1
ATOM 2335 N N . THR A 1 291 ? 0.185 -5.371 1.24 1 77 291 THR A N 1
ATOM 2336 C CA . THR A 1 291 ? -0.186 -6.664 1.806 1 77 291 THR A CA 1
ATOM 2337 C C . THR A 1 291 ? -0.32 -7.715 0.708 1 77 291 THR A C 1
ATOM 2339 O O . THR A 1 291 ? -0.481 -7.375 -0.467 1 77 291 THR A O 1
ATOM 2342 N N . ASN A 1 292 ? -0.242 -8.93 1.116 1 77.81 292 ASN A N 1
ATOM 2343 C CA . ASN A 1 292 ? -0.479 -10.039 0.202 1 77.81 292 ASN A CA 1
ATOM 2344 C C . ASN A 1 292 ? -1.966 -10.219 -0.096 1 77.81 292 ASN A C 1
ATOM 2346 O O . ASN A 1 292 ? -2.805 -10.047 0.79 1 77.81 292 ASN A O 1
ATOM 2350 N N . PRO A 1 293 ? -2.18 -10.578 -1.369 1 84.19 293 PRO A N 1
ATOM 2351 C CA . PRO A 1 293 ? -3.586 -10.875 -1.653 1 84.19 293 PRO A CA 1
ATOM 2352 C C . PRO A 1 293 ? -4.105 -12.07 -0.863 1 84.19 293 PRO A C 1
ATOM 2354 O O . PRO A 1 293 ? -3.336 -12.969 -0.517 1 84.19 293 PRO A O 1
ATOM 2357 N N . ASP A 1 294 ? -5.426 -12.109 -0.596 1 87.62 294 ASP A N 1
ATOM 2358 C CA . ASP A 1 294 ? -5.918 -13.094 0.37 1 87.62 294 ASP A CA 1
ATOM 2359 C C . ASP A 1 294 ? -6.984 -13.984 -0.25 1 87.62 294 ASP A C 1
ATOM 2361 O O . ASP A 1 294 ? -7.32 -15.039 0.302 1 87.62 294 ASP A O 1
ATOM 2365 N N . MET A 1 295 ? -7.438 -13.609 -1.466 1 91.56 295 MET A N 1
ATOM 2366 C CA . MET A 1 295 ? -8.617 -14.352 -1.889 1 91.56 295 MET A CA 1
ATOM 2367 C C . MET A 1 295 ? -8.617 -14.57 -3.398 1 91.56 295 MET A C 1
ATOM 2369 O O . MET A 1 295 ? -8.336 -13.641 -4.16 1 91.56 295 MET A O 1
ATOM 2373 N N . PHE A 1 296 ? -9.008 -15.789 -3.844 1 91.06 296 PHE A N 1
ATOM 2374 C CA . PHE A 1 296 ? -9.125 -16.109 -5.262 1 91.06 296 PHE A CA 1
ATOM 2375 C C . PHE A 1 296 ? -10.398 -15.5 -5.848 1 91.06 296 PHE A C 1
ATOM 2377 O O . PHE A 1 296 ? -11.391 -15.32 -5.133 1 91.06 296 PHE A O 1
ATOM 2384 N N . GLY A 1 297 ? -10.398 -15.242 -7.105 1 92.88 297 GLY A N 1
ATOM 2385 C CA . GLY A 1 297 ? -11.562 -14.695 -7.785 1 92.88 297 GLY A CA 1
ATOM 2386 C C . GLY A 1 297 ? -12.805 -15.555 -7.621 1 92.88 297 GLY A C 1
ATOM 2387 O O . GLY A 1 297 ? -13.891 -15.031 -7.375 1 92.88 297 GLY A O 1
ATOM 2388 N N . ALA A 1 298 ? -12.609 -16.828 -7.715 1 95.06 298 ALA A N 1
ATOM 2389 C CA . ALA A 1 298 ? -13.734 -17.75 -7.59 1 95.06 298 ALA A CA 1
ATOM 2390 C C . ALA A 1 298 ? -14.391 -17.641 -6.219 1 95.06 298 ALA A C 1
ATOM 2392 O O . ALA A 1 298 ? -15.609 -17.781 -6.09 1 95.06 298 ALA A O 1
ATOM 2393 N N . VAL A 1 299 ? -13.586 -17.406 -5.246 1 95.69 299 VAL A N 1
ATOM 2394 C CA . VAL A 1 299 ? -14.102 -17.281 -3.889 1 95.69 299 VAL A CA 1
ATOM 2395 C C . VAL A 1 299 ? -14.867 -15.969 -3.744 1 95.69 299 VAL A C 1
ATOM 2397 O O . VAL A 1 299 ? -15.852 -15.891 -3.008 1 95.69 299 VAL A O 1
ATOM 2400 N N . ILE A 1 300 ? -14.406 -14.945 -4.414 1 95.75 300 ILE A N 1
ATOM 2401 C CA . ILE A 1 300 ? -15.125 -13.68 -4.43 1 95.75 300 ILE A CA 1
ATOM 2402 C C . ILE A 1 300 ? -16.516 -13.883 -5.016 1 95.75 300 ILE A C 1
ATOM 2404 O O . ILE A 1 300 ? -17.5 -13.383 -4.469 1 95.75 300 ILE A O 1
ATOM 2408 N N . HIS A 1 301 ? -16.594 -14.633 -6.098 1 97.38 301 HIS A N 1
ATOM 2409 C CA . HIS A 1 301 ? -17.891 -14.945 -6.68 1 97.38 301 HIS A CA 1
ATOM 2410 C C . HIS A 1 301 ? -18.781 -15.648 -5.676 1 97.38 301 HIS A C 1
ATOM 2412 O O . HIS A 1 301 ? -19.984 -15.367 -5.602 1 97.38 301 HIS A O 1
ATOM 2418 N N . ALA A 1 302 ? -18.203 -16.547 -4.949 1 98 302 ALA A N 1
ATOM 2419 C CA . ALA A 1 302 ? -18.969 -17.25 -3.936 1 98 302 ALA A CA 1
ATOM 2420 C C . ALA A 1 302 ? -19.547 -16.297 -2.898 1 98 302 ALA A C 1
ATOM 2422 O O . ALA A 1 302 ? -20.703 -16.422 -2.482 1 98 302 ALA A O 1
ATOM 2423 N N . ASN A 1 303 ? -18.75 -15.344 -2.482 1 97.31 303 ASN A N 1
ATOM 2424 C CA . ASN A 1 303 ? -19.203 -14.352 -1.52 1 97.31 303 ASN A CA 1
ATOM 2425 C C . ASN A 1 303 ? -20.359 -13.516 -2.084 1 97.31 303 ASN A C 1
ATOM 2427 O O . ASN A 1 303 ? -21.312 -13.203 -1.368 1 97.31 303 ASN A O 1
ATOM 2431 N N . ILE A 1 304 ? -20.25 -13.172 -3.322 1 98.06 304 ILE A N 1
ATOM 2432 C CA . ILE A 1 304 ? -21.312 -12.406 -3.969 1 98.06 304 ILE A CA 1
ATOM 2433 C C . ILE A 1 304 ? -22.594 -13.219 -3.992 1 98.06 304 ILE A C 1
ATOM 2435 O O . ILE A 1 304 ? -23.672 -12.703 -3.674 1 98.06 304 ILE A O 1
ATOM 2439 N N . ILE A 1 305 ? -22.484 -14.469 -4.328 1 98.62 305 ILE A N 1
ATOM 2440 C CA . ILE A 1 305 ? -23.641 -15.352 -4.379 1 98.62 305 ILE A CA 1
ATOM 2441 C C . ILE A 1 305 ? -24.281 -15.445 -2.992 1 98.62 305 ILE A C 1
ATOM 2443 O O . ILE A 1 305 ? -25.484 -15.289 -2.846 1 98.62 305 ILE A O 1
ATOM 2447 N N . SER A 1 306 ? -23.453 -15.695 -2.006 1 97.88 306 SER A N 1
ATOM 2448 C CA . SER A 1 306 ? -23.969 -15.781 -0.641 1 97.88 306 SER A CA 1
ATOM 2449 C C . SER A 1 306 ? -24.672 -14.492 -0.234 1 97.88 306 SER A C 1
ATOM 2451 O O . SER A 1 306 ? -25.719 -14.539 0.419 1 97.88 306 SER A O 1
ATOM 2453 N N . MET A 1 307 ? -24.109 -13.406 -0.575 1 97.62 307 MET A N 1
ATOM 2454 C CA . MET A 1 307 ? -24.688 -12.109 -0.258 1 97.62 307 MET A CA 1
ATOM 2455 C C . MET A 1 307 ? -26.078 -11.977 -0.87 1 97.62 307 MET A C 1
ATOM 2457 O O . MET A 1 307 ? -27.016 -11.539 -0.204 1 97.62 307 MET A O 1
ATOM 2461 N N . ILE A 1 308 ? -26.234 -12.383 -2.094 1 98.44 308 ILE A N 1
ATOM 2462 C CA . ILE A 1 308 ? -27.516 -12.305 -2.803 1 98.44 308 ILE A CA 1
ATOM 2463 C C . ILE A 1 308 ? -28.516 -13.266 -2.164 1 98.44 308 ILE A C 1
ATOM 2465 O O . ILE A 1 308 ? -29.656 -12.883 -1.872 1 98.44 308 ILE A O 1
ATOM 2469 N N . LEU A 1 309 ? -28.078 -14.477 -1.899 1 98.19 309 LEU A N 1
ATOM 2470 C CA . LEU A 1 309 ? -28.969 -15.508 -1.375 1 98.19 309 LEU A CA 1
ATOM 2471 C C . LEU A 1 309 ? -29.406 -15.18 0.046 1 98.19 309 LEU A C 1
ATOM 2473 O O . LEU A 1 309 ? -30.531 -15.508 0.444 1 98.19 309 LEU A O 1
ATOM 2477 N N . ASP A 1 310 ? -28.578 -14.484 0.812 1 97.06 310 ASP A N 1
ATOM 2478 C CA . ASP A 1 310 ? -28.891 -14.141 2.193 1 97.06 310 ASP A CA 1
ATOM 2479 C C . ASP A 1 310 ? -29.547 -12.758 2.273 1 97.06 310 ASP A C 1
ATOM 2481 O O . ASP A 1 310 ? -29.969 -12.336 3.35 1 97.06 310 ASP A O 1
ATOM 2485 N N . GLU A 1 311 ? -29.609 -12.102 1.158 1 97.62 311 GLU A N 1
ATOM 2486 C CA . GLU A 1 311 ? -30.109 -10.727 1.123 1 97.62 311 GLU A CA 1
ATOM 2487 C C . GLU A 1 311 ? -29.391 -9.852 2.143 1 97.62 311 GLU A C 1
ATOM 2489 O O . GLU A 1 311 ? -30.016 -9.109 2.891 1 97.62 311 GLU A O 1
ATOM 2494 N N . ASP A 1 312 ? -28.141 -10.078 2.201 1 96.25 312 ASP A N 1
ATOM 2495 C CA . ASP A 1 312 ? -27.25 -9.375 3.129 1 96.25 312 ASP A CA 1
ATOM 2496 C C . ASP A 1 312 ? -26.453 -8.297 2.406 1 96.25 312 ASP A C 1
ATOM 2498 O O . ASP A 1 312 ? -25.219 -8.375 2.338 1 96.25 312 ASP A O 1
ATOM 2502 N N . TYR A 1 313 ? -27.156 -7.242 1.941 1 97.69 313 TYR A N 1
ATOM 2503 C CA . TYR A 1 313 ? -26.547 -6.219 1.099 1 97.69 313 TYR A CA 1
ATOM 2504 C C . TYR A 1 313 ? -25.984 -5.082 1.943 1 97.69 313 TYR A C 1
ATOM 2506 O O . TYR A 1 313 ? -26.469 -4.82 3.047 1 97.69 313 TYR A O 1
ATOM 2514 N N . ILE A 1 314 ? -25 -4.473 1.442 1 97.19 314 ILE A N 1
ATOM 2515 C CA . ILE A 1 314 ? -24.469 -3.242 2.031 1 97.19 314 ILE A CA 1
ATOM 2516 C C . ILE A 1 314 ? -25.016 -2.035 1.274 1 97.19 314 ILE A C 1
ATOM 2518 O O . ILE A 1 314 ? -24.844 -1.922 0.059 1 97.19 314 ILE A O 1
ATOM 2522 N N . ASN A 1 315 ? -25.719 -1.165 1.98 1 97 315 ASN A N 1
ATOM 2523 C CA . ASN A 1 315 ? -26.188 0.077 1.38 1 97 315 ASN A CA 1
ATOM 2524 C C . ASN A 1 315 ? -25.188 1.214 1.577 1 97 315 ASN A C 1
ATOM 2526 O O . ASN A 1 315 ? -24.422 1.204 2.535 1 97 315 ASN A O 1
ATOM 2530 N N . GLU A 1 316 ? -25.219 2.127 0.681 1 96.06 316 GLU A N 1
ATOM 2531 C CA . GLU A 1 316 ? -24.281 3.246 0.743 1 96.06 316 GLU A CA 1
ATOM 2532 C C . GLU A 1 316 ? -25.016 4.578 0.814 1 96.06 316 GLU A C 1
ATOM 2534 O O . GLU A 1 316 ? -26.031 4.766 0.145 1 96.06 316 GLU A O 1
ATOM 2539 N N . MET A 1 317 ? -24.438 5.445 1.545 1 96.19 317 MET A N 1
ATOM 2540 C CA . MET A 1 317 ? -24.938 6.809 1.631 1 96.19 317 MET A CA 1
ATOM 2541 C C . MET A 1 317 ? -24.797 7.531 0.295 1 96.19 317 MET A C 1
ATOM 2543 O O . MET A 1 317 ? -23.734 7.484 -0.33 1 96.19 317 MET A O 1
ATOM 2547 N N . GLY A 1 318 ? -25.844 8.188 -0.156 1 94.5 318 GLY A N 1
ATOM 2548 C CA . GLY A 1 318 ? -25.797 8.93 -1.404 1 94.5 318 GLY A CA 1
ATOM 2549 C C . GLY A 1 318 ? -25 10.211 -1.305 1 94.5 318 GLY A C 1
ATOM 2550 O O . GLY A 1 318 ? -24.75 10.719 -0.206 1 94.5 318 GLY A O 1
ATOM 2551 N N . PRO A 1 319 ? -24.594 10.688 -2.41 1 94.88 319 PRO A N 1
ATOM 2552 C CA . PRO A 1 319 ? -23.797 11.914 -2.406 1 94.88 319 PRO A CA 1
ATOM 2553 C C . PRO A 1 319 ? -24.547 13.109 -1.812 1 94.88 319 PRO A C 1
ATOM 2555 O O . PRO A 1 319 ? -23.938 13.945 -1.135 1 94.88 319 PRO A O 1
ATOM 2558 N N . ALA A 1 320 ? -25.828 13.219 -2.121 1 96.25 320 ALA A N 1
ATOM 2559 C CA . ALA A 1 320 ? -26.625 14.32 -1.584 1 96.25 320 ALA A CA 1
ATOM 2560 C C . ALA A 1 320 ? -26.688 14.258 -0.062 1 96.25 320 ALA A C 1
ATOM 2562 O O . ALA A 1 320 ? -26.547 15.273 0.619 1 96.25 320 ALA A O 1
ATOM 2563 N N . GLN A 1 321 ? -26.938 13.062 0.422 1 96.5 321 GLN A N 1
ATOM 2564 C CA . GLN A 1 321 ? -26.984 12.883 1.869 1 96.5 321 GLN A CA 1
ATOM 2565 C C . GLN A 1 321 ? -25.641 13.234 2.512 1 96.5 321 GLN A C 1
ATOM 2567 O O . GLN A 1 321 ? -25.594 13.867 3.568 1 96.5 321 GLN A O 1
ATOM 2572 N N . SER A 1 322 ? -24.578 12.797 1.896 1 97.06 322 SER A N 1
ATOM 2573 C CA . SER A 1 322 ? -23.234 13.094 2.391 1 97.06 322 SER A CA 1
ATOM 2574 C C . SER A 1 322 ? -23 14.594 2.508 1 97.06 322 SER A C 1
ATOM 2576 O O . SER A 1 322 ? -22.5 15.07 3.523 1 97.06 322 SER A O 1
ATOM 2578 N N . LEU A 1 323 ? -23.391 15.352 1.484 1 96.81 323 LEU A N 1
ATOM 2579 C CA . LEU A 1 323 ? -23.234 16.797 1.46 1 96.81 323 LEU A CA 1
ATOM 2580 C C . LEU A 1 323 ? -24.078 17.469 2.539 1 96.81 323 LEU A C 1
ATOM 2582 O O . LEU A 1 323 ? -23.625 18.391 3.213 1 96.81 323 LEU A O 1
ATOM 2586 N N . ILE A 1 324 ? -25.266 16.984 2.686 1 97.31 324 ILE A N 1
ATOM 2587 C CA . ILE A 1 324 ? -26.188 17.547 3.674 1 97.31 324 ILE A CA 1
ATOM 2588 C C . ILE A 1 324 ? -25.594 17.391 5.074 1 97.31 324 ILE A C 1
ATOM 2590 O O . ILE A 1 324 ? -25.562 18.344 5.852 1 97.31 324 ILE A O 1
ATOM 2594 N N . TRP A 1 325 ? -25.094 16.203 5.348 1 97 325 TRP A N 1
ATOM 2595 C CA . TRP A 1 325 ? -24.5 15.977 6.66 1 97 325 TRP A CA 1
ATOM 2596 C C . TRP A 1 325 ? -23.25 16.828 6.848 1 97 325 TRP A C 1
ATOM 2598 O O . TRP A 1 325 ? -22.984 17.312 7.945 1 97 325 TRP A O 1
ATOM 2608 N N . ALA A 1 326 ? -22.469 17 5.77 1 97.69 326 ALA A N 1
ATOM 2609 C CA . ALA A 1 326 ? -21.266 17.828 5.852 1 97.69 326 ALA A CA 1
ATOM 2610 C C . ALA A 1 326 ? -21.609 19.266 6.195 1 97.69 326 ALA A C 1
ATOM 2612 O O . ALA A 1 326 ? -21 19.875 7.078 1 97.69 326 ALA A O 1
ATOM 2613 N N . ILE A 1 327 ? -22.625 19.812 5.555 1 97.06 327 ILE A N 1
ATOM 2614 C CA . ILE A 1 327 ? -23.031 21.188 5.762 1 97.06 327 ILE A CA 1
ATOM 2615 C C . ILE A 1 327 ? -23.625 21.359 7.16 1 97.06 327 ILE A C 1
ATOM 2617 O O . ILE A 1 327 ? -23.281 22.281 7.887 1 97.06 327 ILE A O 1
ATOM 2621 N N . LEU A 1 328 ? -24.469 20.422 7.555 1 97.25 328 LEU A N 1
ATOM 2622 C CA . LEU A 1 328 ? -25.141 20.5 8.852 1 97.25 328 LEU A CA 1
ATOM 2623 C C . LEU A 1 328 ? -24.125 20.438 9.992 1 97.25 328 LEU A C 1
ATOM 2625 O O . LEU A 1 328 ? -24.172 21.266 10.906 1 97.25 328 LEU A O 1
ATOM 2629 N N . LEU A 1 329 ? -23.25 19.516 9.898 1 97.12 329 LEU A N 1
ATOM 2630 C CA . LEU A 1 329 ? -22.266 19.375 10.961 1 97.12 329 LEU A CA 1
ATOM 2631 C C . LEU A 1 329 ? -21.297 20.547 10.977 1 97.12 329 LEU A C 1
ATOM 2633 O O . LEU A 1 329 ? -20.875 20.984 12.047 1 97.12 329 LEU A O 1
ATOM 2637 N N . CYS A 1 330 ? -20.938 21.016 9.82 1 97 330 CYS A N 1
ATOM 2638 C CA . CYS A 1 330 ? -20.094 22.188 9.742 1 97 330 CYS A CA 1
ATOM 2639 C C . CYS A 1 330 ? -20.781 23.406 10.359 1 97 330 CYS A C 1
ATOM 2641 O O . CYS A 1 330 ? -20.156 24.141 11.133 1 97 330 CYS A O 1
ATOM 2643 N N . LEU A 1 331 ? -22.062 23.609 10.055 1 96.5 331 LEU A N 1
ATOM 2644 C CA . LEU A 1 331 ? -22.844 24.719 10.594 1 96.5 331 LEU A CA 1
ATOM 2645 C C . LEU A 1 331 ? -22.891 24.672 12.117 1 96.5 331 LEU A C 1
ATOM 2647 O O . LEU A 1 331 ? -22.688 25.688 12.781 1 96.5 331 LEU A O 1
ATOM 2651 N N . LEU A 1 332 ? -23.094 23.5 12.586 1 96 332 LEU A N 1
ATOM 2652 C CA . LEU A 1 332 ? -23.156 23.312 14.031 1 96 332 LEU A CA 1
ATOM 2653 C C . LEU A 1 332 ? -21.812 23.609 14.68 1 96 332 LEU A C 1
ATOM 2655 O O . LEU A 1 332 ? -21.75 24.25 15.734 1 96 332 LEU A O 1
ATOM 2659 N N . ASN A 1 333 ? -20.766 23.156 14.078 1 96.06 333 ASN A N 1
ATOM 2660 C CA . ASN A 1 333 ? -19.438 23.375 14.609 1 96.06 333 ASN A CA 1
ATOM 2661 C C . ASN A 1 333 ? -19.062 24.859 14.578 1 96.06 333 ASN A C 1
ATOM 2663 O O . ASN A 1 333 ? -18.484 25.375 15.539 1 96.06 333 ASN A O 1
ATOM 2667 N N . VAL A 1 334 ? -19.359 25.484 13.477 1 95.31 334 VAL A N 1
ATOM 2668 C CA . VAL A 1 334 ? -19.078 26.906 13.336 1 95.31 334 VAL A CA 1
ATOM 2669 C C . VAL A 1 334 ? -19.859 27.703 14.391 1 95.31 334 VAL A C 1
ATOM 2671 O O . VAL A 1 334 ? -19.297 28.609 15.031 1 95.31 334 VAL A O 1
ATOM 2674 N N . ALA A 1 335 ? -21.094 27.391 14.57 1 94.62 335 ALA A N 1
ATOM 2675 C CA . ALA A 1 335 ? -21.906 28.047 15.586 1 94.62 335 ALA A CA 1
ATOM 2676 C C . ALA A 1 335 ? -21.312 27.844 16.984 1 94.62 335 ALA A C 1
ATOM 2678 O O . ALA A 1 335 ? -21.203 28.812 17.75 1 94.62 335 ALA A O 1
ATOM 2679 N N . CYS A 1 336 ? -2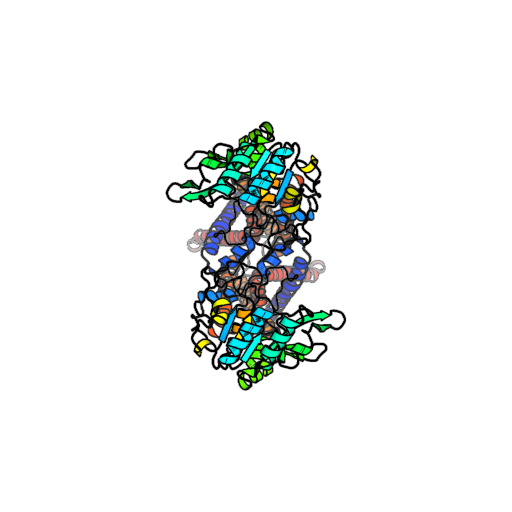0.906 26.641 17.219 1 94.88 336 CYS A N 1
ATOM 2680 C CA . CYS A 1 336 ? -20.312 26.328 18.5 1 94.88 336 CYS A CA 1
ATOM 2681 C C . CYS A 1 336 ? -19 27.094 18.703 1 94.88 336 CYS A C 1
ATOM 2683 O O . CYS A 1 336 ? -18.781 27.672 19.766 1 94.88 336 CYS A O 1
ATOM 2685 N N . PHE A 1 337 ? -18.188 27.125 17.734 1 94.31 337 PHE A N 1
ATOM 2686 C CA . PHE A 1 337 ? -16.875 27.75 17.844 1 94.31 337 PHE A CA 1
ATOM 2687 C C . PHE A 1 337 ? -17.031 29.266 17.906 1 94.31 337 PHE A C 1
ATOM 2689 O O . PHE A 1 337 ? -16.219 29.953 18.531 1 94.31 337 PHE A O 1
ATOM 2696 N N . MET A 1 338 ? -18.031 29.812 17.281 1 91 338 MET A N 1
ATOM 2697 C CA . MET A 1 338 ? -18.297 31.25 17.391 1 91 338 MET A CA 1
ATOM 2698 C C . MET A 1 338 ? -18.672 31.625 18.828 1 91 338 MET A C 1
ATOM 2700 O O . MET A 1 338 ? -18.266 32.688 19.312 1 91 338 MET A O 1
ATOM 2704 N N . ILE A 1 339 ? -19.422 30.75 19.453 1 91.19 339 ILE A N 1
ATOM 2705 C CA . ILE A 1 339 ? -19.766 30.969 20.844 1 91.19 339 ILE A CA 1
ATOM 2706 C C . ILE A 1 339 ? -18.5 30.938 21.703 1 91.19 339 ILE A C 1
ATOM 2708 O O . ILE A 1 339 ? -18.312 31.781 22.578 1 91.19 339 ILE A O 1
ATOM 2712 N N . VAL A 1 340 ? -17.672 29.969 21.422 1 90 340 VAL A N 1
ATOM 2713 C CA . VAL A 1 340 ? -16.406 29.859 22.156 1 90 340 VAL A CA 1
ATOM 2714 C C . VAL A 1 340 ? -15.555 31.094 21.906 1 90 340 VAL A C 1
ATOM 2716 O O . VAL A 1 340 ? -14.922 31.625 22.828 1 90 340 VAL A O 1
ATOM 2719 N N . TYR A 1 341 ? -15.508 31.547 20.688 1 85.69 341 TYR A N 1
ATOM 2720 C CA . TYR A 1 341 ? -14.734 32.719 20.281 1 85.69 341 TYR A CA 1
ATOM 2721 C C . TYR A 1 341 ? -15.156 33.969 21.078 1 85.69 341 TYR A C 1
ATOM 2723 O O . TYR A 1 341 ? -14.312 34.75 21.5 1 85.69 341 TYR A O 1
ATOM 2731 N N . TYR A 1 342 ? -16.391 34.094 21.359 1 84.25 342 TYR A N 1
ATOM 2732 C CA . TYR A 1 342 ? -16.906 35.281 22.016 1 84.25 342 TYR A CA 1
ATOM 2733 C C . TYR A 1 342 ? -16.875 35.125 23.531 1 84.25 342 TYR A C 1
ATOM 2735 O O . TYR A 1 342 ? -16.609 36.094 24.25 1 84.25 342 TYR A O 1
ATOM 2743 N N . ARG A 1 343 ? -17.062 33.938 24 1 86.5 343 ARG A N 1
ATOM 2744 C CA . ARG A 1 343 ? -17.203 33.75 25.438 1 86.5 343 ARG A CA 1
ATOM 2745 C C . ARG A 1 343 ? -15.852 33.438 26.078 1 86.5 343 ARG A C 1
ATOM 2747 O O . ARG A 1 343 ? -15.609 33.812 27.234 1 86.5 343 ARG A O 1
ATOM 2754 N N . LEU A 1 344 ? -15.07 32.656 25.344 1 87.19 344 LEU A N 1
ATOM 2755 C CA . LEU A 1 344 ? -13.789 32.25 25.891 1 87.19 344 LEU A CA 1
ATOM 2756 C C . LEU A 1 344 ? -12.656 32.469 24.891 1 87.19 344 LEU A C 1
ATOM 2758 O O . LEU A 1 344 ? -11.977 31.516 24.516 1 87.19 344 LEU A O 1
ATOM 2762 N N . PRO A 1 345 ? -12.367 33.656 24.547 1 81.25 345 PRO A N 1
ATOM 2763 C CA . PRO A 1 345 ? -11.406 33.969 23.469 1 81.25 345 PRO A CA 1
ATOM 2764 C C . PRO A 1 345 ? -9.992 33.5 23.812 1 81.25 345 PRO A C 1
ATOM 2766 O O . PRO A 1 345 ? -9.258 33.031 22.922 1 81.25 345 PRO A O 1
ATOM 2769 N N . ASP A 1 346 ? -9.609 33.531 25.094 1 80.31 346 ASP A N 1
ATOM 2770 C CA . ASP A 1 346 ? -8.25 33.188 25.484 1 80.31 346 ASP A CA 1
ATOM 2771 C C . ASP A 1 346 ? -8.016 31.703 25.391 1 80.31 346 ASP A C 1
ATOM 2773 O O . ASP A 1 346 ? -6.871 31.25 25.312 1 80.31 346 ASP A O 1
ATOM 2777 N N . TRP A 1 347 ? -9.148 30.953 25.375 1 86 347 TRP A N 1
ATOM 2778 C CA . TRP A 1 347 ? -9.039 29.5 25.328 1 86 347 TRP A CA 1
ATOM 2779 C C . TRP A 1 347 ? -9.555 28.953 24 1 86 347 TRP A C 1
ATOM 2781 O O . TRP A 1 347 ? -9.68 27.75 23.828 1 86 347 TRP A O 1
ATOM 2791 N N . TYR A 1 348 ? -9.766 29.797 23.094 1 86 348 TYR A N 1
ATOM 2792 C CA . TYR A 1 348 ? -10.391 29.438 21.828 1 86 348 TYR A CA 1
ATOM 2793 C C . TYR A 1 348 ? -9.617 28.312 21.141 1 86 348 TYR A C 1
ATOM 2795 O O . TYR A 1 348 ? -10.188 27.281 20.781 1 86 348 TYR A O 1
ATOM 2803 N N . ASP A 1 349 ? -8.297 28.5 20.984 1 84.75 349 ASP A N 1
ATOM 2804 C CA . ASP A 1 349 ? -7.48 27.578 20.203 1 84.75 349 ASP A CA 1
ATOM 2805 C C . ASP A 1 349 ? -7.41 26.203 20.859 1 84.75 349 ASP A C 1
ATOM 2807 O O . ASP A 1 349 ? -7.582 25.172 20.188 1 84.75 349 ASP A O 1
ATOM 2811 N N . GLY A 1 350 ? -7.25 26.109 22.125 1 85.5 350 GLY A N 1
ATOM 2812 C CA . GLY A 1 350 ? -7.18 24.844 22.828 1 85.5 350 GLY A CA 1
ATOM 2813 C C . GLY A 1 350 ? -8.5 24.094 22.844 1 85.5 350 GLY A C 1
ATOM 2814 O O . GLY A 1 350 ? -8.539 22.891 22.562 1 85.5 350 GLY A O 1
ATOM 2815 N N . ILE A 1 351 ? -9.555 24.844 23.094 1 90.88 351 ILE A N 1
ATOM 2816 C CA . ILE A 1 351 ? -10.875 24.234 23.219 1 90.88 351 ILE A CA 1
ATOM 2817 C C . ILE A 1 351 ? -11.352 23.734 21.859 1 90.88 351 ILE A C 1
ATOM 2819 O O . ILE A 1 351 ? -11.852 22.609 21.75 1 90.88 351 ILE A O 1
ATOM 2823 N N . THR A 1 352 ? -11.188 24.547 20.828 1 91.38 352 THR A N 1
ATOM 2824 C CA . THR A 1 352 ? -11.688 24.156 19.516 1 91.38 352 THR A CA 1
ATOM 2825 C C . THR A 1 352 ? -10.922 22.953 18.969 1 91.38 352 THR A C 1
ATOM 2827 O O . THR A 1 352 ? -11.516 22.047 18.375 1 91.38 352 THR A O 1
ATOM 2830 N N . LYS A 1 353 ? -9.625 22.938 19.234 1 89.81 353 LYS A N 1
ATOM 2831 C CA . LYS A 1 353 ? -8.844 21.812 18.766 1 89.81 353 LYS A CA 1
ATOM 2832 C C . LYS A 1 353 ? -9.242 20.516 19.484 1 89.81 353 LYS A C 1
ATOM 2834 O O . LYS A 1 353 ? -9.32 19.453 18.859 1 89.81 353 LYS A O 1
ATOM 2839 N N . LEU A 1 354 ? -9.484 20.609 20.719 1 90.38 354 LEU A N 1
ATOM 2840 C CA . LEU A 1 354 ? -9.898 19.438 21.484 1 90.38 354 LEU A CA 1
ATOM 2841 C C . LEU A 1 354 ? -11.266 18.938 21.016 1 90.38 354 LEU A C 1
ATOM 2843 O O . LEU A 1 354 ? -11.461 17.734 20.828 1 90.38 354 LEU A O 1
ATOM 2847 N N . ILE A 1 355 ? -12.195 19.891 20.844 1 94.44 355 ILE A N 1
ATOM 2848 C CA . ILE A 1 355 ? -13.531 19.516 20.391 1 94.44 355 ILE A CA 1
ATOM 2849 C C . ILE A 1 355 ? -13.445 18.875 19.016 1 94.44 355 ILE A C 1
ATOM 2851 O O . ILE A 1 355 ? -14.102 17.859 18.75 1 94.44 355 ILE A O 1
ATOM 2855 N N . GLN A 1 356 ? -12.625 19.422 18.141 1 94.25 356 GLN A N 1
ATOM 2856 C CA . GLN A 1 356 ? -12.445 18.875 16.797 1 94.25 356 GLN A CA 1
ATOM 2857 C C . GLN A 1 356 ? -11.898 17.453 16.828 1 94.25 356 GLN A C 1
ATOM 2859 O O . GLN A 1 356 ? -12.367 16.578 16.109 1 94.25 356 GLN A O 1
ATOM 2864 N N . LEU A 1 357 ? -10.914 17.266 17.625 1 90.56 357 LEU A N 1
ATOM 2865 C CA . LEU A 1 357 ? -10.297 15.953 17.75 1 90.56 357 LEU A CA 1
ATOM 2866 C C . LEU A 1 357 ? -11.312 14.922 18.219 1 90.56 357 LEU A C 1
ATOM 2868 O O . LEU A 1 357 ? -11.438 13.844 17.625 1 90.56 357 LEU A O 1
ATOM 2872 N N . VAL A 1 358 ? -12.047 15.234 19.266 1 94.25 358 VAL A N 1
ATOM 2873 C CA . VAL A 1 358 ? -13.039 14.328 19.828 1 94.25 358 VAL A CA 1
ATOM 2874 C C . VAL A 1 358 ? -14.125 14.039 18.781 1 94.25 358 VAL A C 1
ATOM 2876 O O . VAL A 1 358 ? -14.555 12.891 18.625 1 94.25 358 VAL A O 1
ATOM 2879 N N . GLU A 1 359 ? -14.516 15.07 18.078 1 95.62 359 GLU A N 1
ATOM 2880 C CA . GLU A 1 359 ? -15.555 14.914 17.062 1 95.62 359 GLU A CA 1
ATOM 2881 C C . GLU A 1 359 ? -15.094 14.008 15.93 1 95.62 359 GLU A C 1
ATOM 2883 O O . GLU A 1 359 ? -15.852 13.156 15.461 1 95.62 359 GLU A O 1
ATOM 2888 N N . VAL A 1 360 ? -13.914 14.195 15.469 1 93.12 360 VAL A N 1
ATOM 2889 C CA . VAL A 1 360 ? -13.375 13.398 14.367 1 93.12 360 VAL A CA 1
ATOM 2890 C C . VAL A 1 360 ? -13.297 11.93 14.789 1 93.12 360 VAL A C 1
ATOM 2892 O O . VAL A 1 360 ? -13.734 11.039 14.055 1 93.12 360 VAL A O 1
ATOM 2895 N N . ILE A 1 361 ? -12.797 11.664 15.984 1 91.31 361 ILE A N 1
ATOM 2896 C CA . ILE A 1 361 ? -12.695 10.305 16.5 1 91.31 361 ILE A CA 1
ATOM 2897 C C . ILE A 1 361 ? -14.094 9.688 16.609 1 91.31 361 ILE A C 1
ATOM 2899 O O . ILE A 1 361 ? -14.305 8.539 16.219 1 91.31 361 ILE A O 1
ATOM 2903 N N . PHE A 1 362 ? -15.008 10.492 17.094 1 95.19 362 PHE A N 1
ATOM 2904 C CA . PHE A 1 362 ? -16.391 10.039 17.25 1 95.19 362 PHE A CA 1
ATOM 2905 C C . PHE A 1 362 ? -17 9.688 15.906 1 95.19 362 PHE A C 1
ATOM 2907 O O . PHE A 1 362 ? -17.672 8.664 15.766 1 95.19 362 PHE A O 1
ATOM 2914 N N . LEU A 1 363 ? -16.797 10.516 14.914 1 95.25 363 LEU A N 1
ATOM 2915 C CA . LEU A 1 363 ? -17.375 10.273 13.594 1 95.25 363 LEU A CA 1
ATOM 2916 C C . LEU A 1 363 ? -16.781 9.008 12.969 1 95.25 363 LEU A C 1
ATOM 2918 O O . LEU A 1 363 ? -17.5 8.242 12.32 1 95.25 363 LEU A O 1
ATOM 2922 N N . PHE A 1 364 ? -15.508 8.789 13.133 1 91.75 364 PHE A N 1
ATOM 2923 C CA . PHE A 1 364 ? -14.914 7.555 12.641 1 91.75 364 PHE A CA 1
ATOM 2924 C C . PHE A 1 364 ? -15.539 6.344 13.32 1 91.75 364 PHE A C 1
ATOM 2926 O O . PHE A 1 364 ? -15.836 5.34 12.664 1 91.75 364 PHE A O 1
ATOM 2933 N N . PHE A 1 365 ? -15.742 6.453 14.594 1 93 365 PHE A N 1
ATOM 2934 C CA . PHE A 1 365 ? -16.391 5.375 15.328 1 93 365 PHE A CA 1
ATOM 2935 C C . PHE A 1 365 ? -17.797 5.117 14.789 1 93 365 PHE A C 1
ATOM 2937 O O . PHE A 1 365 ? -18.188 3.965 14.586 1 93 365 PHE A O 1
ATOM 2944 N N . VAL A 1 366 ? -18.5 6.195 14.57 1 95.31 366 VAL A N 1
ATOM 2945 C CA . VAL A 1 366 ? -19.859 6.078 14.07 1 95.31 366 VAL A CA 1
ATOM 2946 C C . VAL A 1 366 ? -19.859 5.398 12.703 1 95.31 366 VAL A C 1
ATOM 2948 O O . VAL A 1 366 ? -20.672 4.512 12.438 1 95.31 366 VAL A O 1
ATOM 2951 N N . ILE A 1 367 ? -18.984 5.766 11.82 1 95.19 367 ILE A N 1
ATOM 2952 C CA . ILE A 1 367 ? -18.875 5.195 10.484 1 95.19 367 ILE A CA 1
ATOM 2953 C C . ILE A 1 367 ? -18.641 3.691 10.578 1 95.19 367 ILE A C 1
ATOM 2955 O O . ILE A 1 367 ? -19.344 2.904 9.938 1 95.19 367 ILE A O 1
ATOM 2959 N N . ILE A 1 368 ? -17.719 3.268 11.383 1 93.44 368 ILE A N 1
ATOM 2960 C CA . ILE A 1 368 ? -17.328 1.866 11.508 1 93.44 368 ILE A CA 1
ATOM 2961 C C . ILE A 1 368 ? -18.469 1.077 12.156 1 93.44 368 ILE A C 1
ATOM 2963 O O . ILE A 1 368 ? -18.828 -0.003 11.688 1 93.44 368 ILE A O 1
ATOM 2967 N N . TYR A 1 369 ? -19.062 1.662 13.203 1 94.62 369 TYR A N 1
ATOM 2968 C CA . TYR A 1 369 ? -20.109 0.978 13.945 1 94.62 369 TYR A CA 1
ATOM 2969 C C . TYR A 1 369 ? -21.359 0.791 13.094 1 94.62 369 TYR A C 1
ATOM 2971 O O . TYR A 1 369 ? -21.922 -0.304 13.039 1 94.62 369 TYR A O 1
ATOM 2979 N N . VAL A 1 370 ? -21.797 1.835 12.406 1 96.62 370 VAL A N 1
ATOM 2980 C CA . VAL A 1 370 ? -22.984 1.765 11.562 1 96.62 370 VAL A CA 1
ATOM 2981 C C . VAL A 1 370 ? -22.75 0.77 10.422 1 96.62 370 VAL A C 1
ATOM 2983 O O . VAL A 1 370 ? -23.641 0.008 10.062 1 96.62 370 VAL A O 1
ATOM 2986 N N . PHE A 1 371 ? -21.609 0.719 9.875 1 96.5 371 PHE A N 1
ATOM 2987 C CA . PHE A 1 371 ? -21.25 -0.24 8.836 1 96.5 371 PHE A CA 1
ATOM 2988 C C . PHE A 1 371 ? -21.328 -1.666 9.375 1 96.5 371 PHE A C 1
ATOM 2990 O O . PHE A 1 371 ? -21.906 -2.547 8.734 1 96.5 371 PHE A O 1
ATOM 2997 N N . ALA A 1 372 ? -20.75 -1.886 10.523 1 94.06 372 ALA A N 1
ATOM 2998 C CA . ALA A 1 372 ? -20.625 -3.221 11.102 1 94.06 372 ALA A CA 1
ATOM 2999 C C . ALA A 1 372 ? -22 -3.768 11.5 1 94.06 372 ALA A C 1
ATOM 3001 O O . ALA A 1 372 ? -22.297 -4.941 11.266 1 94.06 372 ALA A O 1
ATOM 3002 N N . VAL A 1 373 ? -22.875 -2.906 12.055 1 94.44 373 VAL A N 1
ATOM 3003 C CA . VAL A 1 373 ? -24.109 -3.381 12.664 1 94.44 373 VAL A CA 1
ATOM 3004 C C . VAL A 1 373 ? -25.25 -3.277 11.664 1 94.44 373 VAL A C 1
ATOM 3006 O O . VAL A 1 373 ? -26.094 -4.172 11.586 1 94.44 373 VAL A O 1
ATOM 3009 N N . TYR A 1 374 ? -25.234 -2.293 10.789 1 96 374 TYR A N 1
ATOM 3010 C CA . TYR A 1 374 ? -26.422 -2.047 9.969 1 96 374 TYR A CA 1
ATOM 3011 C C . TYR A 1 374 ? -26.109 -2.268 8.492 1 96 374 TYR A C 1
ATOM 3013 O O . TYR A 1 374 ? -26.969 -2.078 7.633 1 96 374 TYR A O 1
ATOM 3021 N N . ASN A 1 375 ? -24.891 -2.635 8.102 1 96.38 375 ASN A N 1
ATOM 3022 C CA . ASN A 1 375 ? -24.484 -2.809 6.707 1 96.38 375 ASN A CA 1
ATOM 3023 C C . ASN A 1 375 ? -24.766 -1.559 5.879 1 96.38 375 ASN A C 1
ATOM 3025 O O . ASN A 1 375 ? -25.312 -1.646 4.781 1 96.38 375 ASN A O 1
ATOM 3029 N N . TYR A 1 376 ? -24.422 -0.44 6.496 1 97.5 376 TYR A N 1
ATOM 3030 C CA . TYR A 1 376 ? -24.609 0.847 5.836 1 97.5 376 TYR A CA 1
ATOM 3031 C C . TYR A 1 376 ? -23.312 1.642 5.812 1 97.5 376 TYR A C 1
ATOM 3033 O O . TYR A 1 376 ? -22.766 1.984 6.867 1 97.5 376 TYR A O 1
ATOM 3041 N N . LYS A 1 377 ? -22.844 1.882 4.648 1 97.12 377 LYS A N 1
ATOM 3042 C CA . LYS A 1 377 ? -21.609 2.625 4.5 1 97.12 377 LYS A CA 1
ATOM 3043 C C . LYS A 1 377 ? -21.859 4.129 4.441 1 97.12 377 LYS A C 1
ATOM 3045 O O . LYS A 1 377 ? -22.375 4.637 3.447 1 97.12 377 LYS A O 1
ATOM 3050 N N . MET A 1 378 ? -21.438 4.824 5.434 1 96.88 378 MET A N 1
ATOM 3051 C CA . MET A 1 378 ? -21.594 6.273 5.5 1 96.88 378 MET A CA 1
ATOM 3052 C C . MET A 1 378 ? -20.406 6.977 4.848 1 96.88 378 MET A C 1
ATOM 3054 O O . MET A 1 378 ? -19.25 6.574 5.051 1 96.88 378 MET A O 1
ATOM 3058 N N . HIS A 1 379 ? -20.672 7.938 4.059 1 95.75 379 HIS A N 1
ATOM 3059 C CA . HIS A 1 379 ? -19.641 8.766 3.455 1 95.75 379 HIS A CA 1
ATOM 3060 C C . HIS A 1 379 ? -19.562 10.133 4.129 1 95.75 379 HIS A C 1
ATOM 3062 O O . HIS A 1 379 ? -20.078 11.117 3.6 1 95.75 379 HIS A O 1
ATOM 3068 N N . LEU A 1 380 ? -18.859 10.172 5.242 1 96.19 380 LEU A N 1
ATOM 3069 C CA . LEU A 1 380 ? -18.781 11.398 6.027 1 96.19 380 LEU A CA 1
ATOM 3070 C C . LEU A 1 380 ? -17.406 12.023 5.914 1 96.19 380 LEU A C 1
ATOM 3072 O O . LEU A 1 380 ? -16.969 12.758 6.809 1 96.19 380 LEU A O 1
ATOM 3076 N N . GLU A 1 381 ? -16.641 11.695 4.867 1 92.25 381 GLU A N 1
ATOM 3077 C CA . GLU A 1 381 ? -15.289 12.203 4.688 1 92.25 381 GLU A CA 1
ATOM 3078 C C . GLU A 1 381 ? -15.281 13.727 4.598 1 92.25 381 GLU A C 1
ATOM 3080 O O . GLU A 1 381 ? -14.453 14.391 5.227 1 92.25 381 GLU A O 1
ATOM 3085 N N . LEU A 1 382 ? -16.188 14.273 3.828 1 95.44 382 LEU A N 1
ATOM 3086 C CA . LEU A 1 382 ? -16.266 15.719 3.672 1 95.44 382 LEU A CA 1
ATOM 3087 C C . LEU A 1 382 ? -16.609 16.391 4.996 1 95.44 382 LEU A C 1
ATOM 3089 O O . LEU A 1 382 ? -16.062 17.453 5.32 1 95.44 382 LEU A O 1
ATOM 3093 N N . ALA A 1 383 ? -17.5 15.812 5.758 1 97.06 383 ALA A N 1
ATOM 3094 C CA . ALA A 1 383 ? -17.844 16.344 7.074 1 97.06 383 ALA A CA 1
ATOM 3095 C C . ALA A 1 383 ? -16.641 16.375 8 1 97.06 383 ALA A C 1
ATOM 3097 O O . ALA A 1 383 ? -16.406 17.359 8.703 1 97.06 383 ALA A O 1
ATOM 3098 N N . ILE A 1 384 ? -15.898 15.352 7.945 1 95.94 384 ILE A N 1
ATOM 3099 C CA . ILE A 1 384 ? -14.719 15.234 8.797 1 95.94 384 ILE A CA 1
ATOM 3100 C C . ILE A 1 384 ? -13.703 16.312 8.43 1 95.94 384 ILE A C 1
ATOM 3102 O O . ILE A 1 384 ? -13.156 16.984 9.312 1 95.94 384 ILE A O 1
ATOM 3106 N N . ILE A 1 385 ? -13.5 16.5 7.188 1 94.94 385 ILE A N 1
ATOM 3107 C CA . ILE A 1 385 ? -12.578 17.516 6.711 1 94.94 385 ILE A CA 1
ATOM 3108 C C . ILE A 1 385 ? -13.078 18.906 7.129 1 94.94 385 ILE A C 1
ATOM 3110 O O . ILE A 1 385 ? -12.305 19.734 7.613 1 94.94 385 ILE A O 1
ATOM 3114 N N . ALA A 1 386 ? -14.328 19.141 6.945 1 96.62 386 ALA A N 1
ATOM 3115 C CA . ALA A 1 386 ? -14.922 20.438 7.305 1 96.62 386 ALA A CA 1
ATOM 3116 C C . ALA A 1 386 ? -14.773 20.703 8.797 1 96.62 386 ALA A C 1
ATOM 3118 O O . ALA A 1 386 ? -14.422 21.812 9.203 1 96.62 386 ALA A O 1
ATOM 3119 N N . ILE A 1 387 ? -15 19.703 9.555 1 95.94 387 ILE A N 1
ATOM 3120 C CA . ILE A 1 387 ? -14.875 19.844 11 1 95.94 387 ILE A CA 1
ATOM 3121 C C . ILE A 1 387 ? -13.422 20.109 11.367 1 95.94 387 ILE A C 1
ATOM 3123 O O . ILE A 1 387 ? -13.133 21.016 12.164 1 95.94 387 ILE A O 1
ATOM 3127 N N . ALA A 1 388 ? -12.547 19.406 10.742 1 93.19 388 ALA A N 1
ATOM 3128 C CA . ALA A 1 388 ? -11.117 19.531 11.047 1 93.19 388 ALA A CA 1
ATOM 3129 C C . ALA A 1 388 ? -10.609 20.922 10.719 1 93.19 388 ALA A C 1
ATOM 3131 O O . ALA A 1 388 ? -9.711 21.438 11.383 1 93.19 388 ALA A O 1
ATOM 3132 N N . LEU A 1 389 ? -11.211 21.562 9.773 1 93.12 389 LEU A N 1
ATOM 3133 C CA . LEU A 1 389 ? -10.727 22.859 9.312 1 93.12 389 LEU A CA 1
ATOM 3134 C C . LEU A 1 389 ? -11.547 23.984 9.93 1 93.12 389 LEU A C 1
ATOM 3136 O O . LEU A 1 389 ? -11.156 25.156 9.836 1 93.12 389 LEU A O 1
ATOM 3140 N N . SER A 1 390 ? -12.617 23.734 10.531 1 93.56 390 SER A N 1
ATOM 3141 C CA . SER A 1 390 ? -13.602 24.734 10.93 1 93.56 390 SER A CA 1
ATOM 3142 C C . SER A 1 390 ? -12.992 25.75 11.891 1 93.56 390 SER A C 1
ATOM 3144 O O . SER A 1 390 ? -13.219 26.953 11.758 1 93.56 390 SER A O 1
ATOM 3146 N N . GLY A 1 391 ? -12.211 25.25 12.828 1 89.25 391 GLY A N 1
ATOM 3147 C CA . GLY A 1 391 ? -11.633 26.156 13.805 1 89.25 391 GLY A CA 1
ATOM 3148 C C . GLY A 1 391 ? -10.703 27.188 13.18 1 89.25 391 GLY A C 1
ATOM 3149 O O . GLY A 1 391 ? -10.844 28.391 13.414 1 89.25 391 GLY A O 1
ATOM 3150 N N . ASP A 1 392 ? -9.82 26.781 12.422 1 88.88 392 ASP A N 1
ATOM 3151 C CA . ASP A 1 392 ? -8.836 27.641 11.781 1 88.88 392 ASP A CA 1
ATOM 3152 C C . ASP A 1 392 ? -9.5 28.562 10.766 1 88.88 392 ASP A C 1
ATOM 3154 O O . ASP A 1 392 ? -9.188 29.75 10.695 1 88.88 392 ASP A O 1
ATOM 3158 N N . MET A 1 393 ? -10.359 28.031 10.023 1 90.62 393 MET A N 1
ATOM 3159 C CA . MET A 1 393 ? -10.992 28.812 8.969 1 90.62 393 MET A CA 1
ATOM 3160 C C . MET A 1 393 ? -11.898 29.891 9.562 1 90.62 393 MET A C 1
ATOM 3162 O O . MET A 1 393 ? -12.031 30.969 8.984 1 90.62 393 MET A O 1
ATOM 3166 N N . LEU A 1 394 ? -12.5 29.547 10.648 1 90.25 394 LEU A N 1
ATOM 3167 C CA . LEU A 1 394 ? -13.312 30.562 11.312 1 90.25 394 LEU A CA 1
ATOM 3168 C C . LEU A 1 394 ? -12.445 31.719 11.789 1 90.25 394 LEU A C 1
ATOM 3170 O O . LEU A 1 394 ? -12.844 32.875 11.688 1 90.25 394 LEU A O 1
ATOM 3174 N N . GLU A 1 395 ? -11.312 31.406 12.273 1 86.38 395 GLU A N 1
ATOM 3175 C CA . GLU A 1 395 ? -10.398 32.469 12.703 1 86.38 395 GLU A CA 1
ATOM 3176 C C . GLU A 1 395 ? -9.961 33.312 11.523 1 86.38 395 GLU A C 1
ATOM 3178 O O . GLU A 1 395 ? -9.859 34.531 11.648 1 86.38 395 GLU A O 1
ATOM 3183 N N . ILE A 1 396 ? -9.695 32.75 10.492 1 86.06 396 ILE A N 1
ATOM 3184 C CA . ILE A 1 396 ? -9.32 33.469 9.289 1 86.06 396 ILE A CA 1
ATOM 3185 C C . ILE A 1 396 ? -10.492 34.344 8.828 1 86.06 396 ILE A C 1
ATOM 3187 O O . ILE A 1 396 ? -10.312 35.5 8.484 1 86.06 396 ILE A O 1
ATOM 3191 N N . TYR A 1 397 ? -11.641 33.719 8.797 1 87.88 397 TYR A N 1
ATOM 3192 C CA . TYR A 1 397 ? -12.852 34.438 8.414 1 87.88 397 TYR A CA 1
ATOM 3193 C C . TYR A 1 397 ? -13.062 35.656 9.281 1 87.88 397 TYR A C 1
ATOM 3195 O O . TYR A 1 397 ? -13.289 36.781 8.773 1 87.88 397 TYR A O 1
ATOM 3203 N N . ASN A 1 398 ? -12.953 35.531 10.586 1 83.69 398 ASN A N 1
ATOM 3204 C CA . ASN A 1 398 ? -13.133 36.656 11.508 1 83.69 398 ASN A CA 1
ATOM 3205 C C . ASN A 1 398 ? -12.07 37.719 11.305 1 83.69 398 ASN A C 1
ATOM 3207 O O . ASN A 1 398 ? -12.359 38.938 11.414 1 83.69 398 ASN A O 1
ATOM 3211 N N . GLY A 1 399 ? -10.867 37.25 11.023 1 77.88 399 GLY A N 1
ATOM 3212 C CA . GLY A 1 399 ? -9.82 38.188 10.719 1 77.88 399 GLY A CA 1
ATOM 3213 C C . GLY A 1 399 ? -10.109 39.031 9.477 1 77.88 399 GLY A C 1
ATOM 3214 O O . GLY A 1 399 ? -9.875 40.219 9.461 1 77.88 399 GLY A O 1
ATOM 3215 N N . VAL A 1 400 ? -10.578 38.406 8.5 1 78.06 400 VAL A N 1
ATOM 3216 C CA . VAL A 1 400 ? -10.914 39.062 7.25 1 78.06 400 VAL A CA 1
ATOM 3217 C C . VAL A 1 400 ? -12.055 40.062 7.477 1 78.06 400 VAL A C 1
ATOM 3219 O O . VAL A 1 400 ? -11.977 41.219 7.051 1 78.06 400 VAL A O 1
ATOM 3222 N N . ILE A 1 401 ? -13.109 39.625 8.094 1 75.62 401 ILE A N 1
ATOM 3223 C CA . ILE A 1 401 ? -14.289 40.469 8.328 1 75.62 401 ILE A CA 1
ATOM 3224 C C . ILE A 1 401 ? -13.906 41.656 9.18 1 75.62 401 ILE A C 1
ATOM 3226 O O . ILE A 1 401 ? -14.344 42.781 8.906 1 75.62 401 ILE A O 1
ATOM 3230 N N . LYS A 1 402 ? -13.172 41.406 10.234 1 73.75 402 LYS A N 1
ATOM 3231 C CA . LYS A 1 402 ? -12.719 42.5 11.094 1 73.75 402 LYS A CA 1
ATOM 3232 C C . LYS A 1 402 ? -11.914 43.531 10.305 1 73.75 402 LYS A C 1
ATOM 3234 O O . LYS A 1 402 ? -12.094 44.719 10.477 1 73.75 402 LYS A O 1
ATOM 3239 N N . ASN A 1 403 ? -11.094 43.062 9.461 1 71.19 403 ASN A N 1
ATOM 3240 C CA . ASN A 1 403 ? -10.266 43.969 8.672 1 71.19 403 ASN A CA 1
ATOM 3241 C C . ASN A 1 403 ? -11.102 44.781 7.676 1 71.19 403 ASN A C 1
ATOM 3243 O O . ASN A 1 403 ? -10.844 45.969 7.457 1 71.19 403 ASN A O 1
ATOM 3247 N N . ILE A 1 404 ? -12.055 44.094 7.141 1 71.38 404 ILE A N 1
ATOM 3248 C CA . ILE A 1 404 ? -12.938 44.781 6.207 1 71.38 404 ILE A CA 1
ATOM 3249 C C . ILE A 1 404 ? -13.75 45.844 6.953 1 71.38 404 ILE A C 1
ATOM 3251 O O . ILE A 1 404 ? -13.906 46.969 6.477 1 71.38 404 ILE A O 1
ATOM 3255 N N . SER A 1 405 ? -14.219 45.469 8.094 1 71.75 405 SER A N 1
ATOM 3256 C CA . SER A 1 405 ? -15.031 46.406 8.883 1 71.75 405 SER A CA 1
ATOM 3257 C C . SER A 1 405 ? -14.219 47.625 9.328 1 71.75 405 SER A C 1
ATOM 3259 O O . SER A 1 405 ? -14.719 48.75 9.32 1 71.75 405 SER A O 1
ATOM 3261 N N . THR A 1 406 ? -13 47.375 9.711 1 70.75 406 THR A N 1
ATOM 3262 C CA . THR A 1 406 ? -12.133 48.469 10.125 1 70.75 406 THR A CA 1
ATOM 3263 C C . THR A 1 406 ? -11.82 49.406 8.953 1 70.75 406 THR A C 1
ATOM 3265 O O . THR A 1 406 ? -11.789 50.625 9.109 1 70.75 406 THR A O 1
ATOM 3268 N N . LYS A 1 407 ? -11.68 48.844 7.852 1 67.81 407 LYS A N 1
ATOM 3269 C CA . LYS A 1 407 ? -11.414 49.656 6.656 1 67.81 407 LYS A CA 1
ATOM 3270 C C . LYS A 1 407 ? -12.633 50.5 6.289 1 67.81 407 LYS A C 1
ATOM 3272 O O . LYS A 1 407 ? -12.492 51.656 5.914 1 67.81 407 LYS A O 1
ATOM 3277 N N . ILE A 1 408 ? -13.781 49.938 6.414 1 65.5 408 ILE A N 1
ATOM 3278 C CA . ILE A 1 408 ? -15.008 50.656 6.098 1 65.5 408 ILE A CA 1
ATOM 3279 C C . ILE A 1 408 ? -15.227 51.781 7.105 1 65.5 408 ILE A C 1
ATOM 3281 O O . ILE A 1 408 ? -15.586 52.906 6.727 1 65.5 408 ILE A O 1
ATOM 3285 N N . LYS A 1 409 ? -15 51.562 8.367 1 64.69 409 LYS A N 1
ATOM 3286 C CA . LYS A 1 409 ? -15.156 52.562 9.406 1 64.69 409 LYS A CA 1
ATOM 3287 C C . LYS A 1 409 ? -14.164 53.719 9.203 1 64.69 409 LYS A C 1
ATOM 3289 O O . LYS A 1 409 ? -14.508 54.875 9.406 1 64.69 409 LYS A O 1
ATOM 3294 N N . ARG A 1 410 ? -13.031 53.406 8.828 1 66.56 410 ARG A N 1
ATOM 3295 C CA . ARG A 1 410 ? -12.023 54.406 8.57 1 66.56 410 ARG A CA 1
ATOM 3296 C C . ARG A 1 410 ? -12.406 55.281 7.371 1 66.56 410 ARG A C 1
ATOM 3298 O O . ARG A 1 410 ? -12.117 56.469 7.344 1 66.56 410 ARG A O 1
ATOM 3305 N N . LYS A 1 411 ? -13.102 54.688 6.508 1 65.06 411 LYS A N 1
ATOM 3306 C CA . LYS A 1 411 ? -13.539 55.438 5.332 1 65.06 411 LYS A CA 1
ATOM 3307 C C . LYS A 1 411 ? -14.75 56.312 5.656 1 65.06 411 LYS A C 1
ATOM 3309 O O . LYS A 1 411 ? -14.906 57.375 5.094 1 65.06 411 LYS A O 1
ATOM 3314 N N . ILE A 1 412 ? -15.648 55.906 6.492 1 58.38 412 ILE A N 1
ATOM 3315 C CA . ILE A 1 412 ? -16.828 56.656 6.852 1 58.38 412 ILE A CA 1
ATOM 3316 C C . ILE A 1 412 ? -16.469 57.75 7.875 1 58.38 412 ILE A C 1
ATOM 3318 O O . ILE A 1 412 ? -17.141 5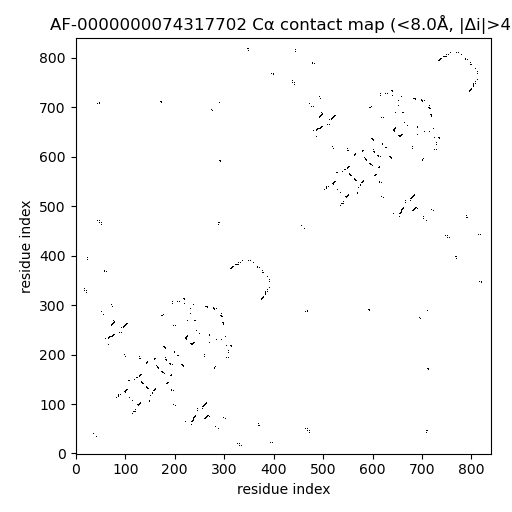8.75 7.988 1 58.38 412 ILE A O 1
ATOM 3322 N N . LYS A 1 413 ? -15.633 57.656 8.891 1 53.28 413 LYS A N 1
ATOM 3323 C CA . LYS A 1 413 ? -15.211 58.75 9.75 1 53.28 413 LYS A CA 1
ATOM 3324 C C . LYS A 1 413 ? -14.641 59.906 8.93 1 53.28 413 LYS A C 1
ATOM 3326 O O . LYS A 1 413 ? -13.484 59.844 8.5 1 53.28 413 LYS A O 1
ATOM 3331 N N . PRO A 1 414 ? -15.398 60.469 8.148 1 47.16 414 PRO A N 1
ATOM 3332 C CA . PRO A 1 414 ? -14.883 61.719 7.527 1 47.16 414 PRO A CA 1
ATOM 3333 C C . PRO A 1 414 ? -14.297 62.688 8.547 1 47.16 414 PRO A C 1
ATOM 3335 O O . PRO A 1 414 ? -14.531 62.531 9.75 1 47.16 414 PRO A O 1
ATOM 3338 N N . LYS A 1 415 ? -14.266 64.125 7.945 1 48.59 415 LYS A N 1
ATOM 3339 C CA . LYS A 1 415 ? -14.039 65.562 7.906 1 48.59 415 LYS A CA 1
ATOM 3340 C C . LYS A 1 415 ? -14.82 66.312 9.008 1 48.59 415 LYS A C 1
ATOM 3342 O O . LYS A 1 415 ? -14.922 67.562 9.008 1 48.59 415 LYS A O 1
ATOM 3347 N N . LEU A 1 416 ? -15.492 65.625 9.797 1 42.31 416 LEU A N 1
ATOM 3348 C CA . LEU A 1 416 ? -16.234 66.5 10.648 1 42.31 416 LEU A CA 1
ATOM 3349 C C . LEU A 1 416 ? -15.297 67.312 11.547 1 42.31 416 LEU A C 1
ATOM 3351 O O . LEU A 1 416 ? -15.727 68.25 12.258 1 42.31 416 LEU A O 1
ATOM 3355 N N . SER A 1 417 ? -14.102 66.75 11.758 1 42.47 417 SER A N 1
ATOM 3356 C CA . SER A 1 417 ? -13.406 67.625 12.672 1 42.47 417 SER A CA 1
ATOM 3357 C C . SER A 1 417 ? -13.008 68.938 11.969 1 42.47 417 SER A C 1
ATOM 3359 O O . SER A 1 417 ? -12.422 69.812 12.594 1 42.47 417 SER A O 1
ATOM 3361 N N . TRP A 1 418 ? -13.023 69 10.594 1 38.16 418 TRP A N 1
ATOM 3362 C CA . TRP A 1 418 ? -12.586 70.375 10.164 1 38.16 418 TRP A CA 1
ATOM 3363 C C . TRP A 1 418 ? -13.688 71.375 10.414 1 38.16 418 TRP A C 1
ATOM 3365 O O . TRP A 1 418 ? -13.461 72.562 10.242 1 38.16 418 TRP A O 1
ATOM 3375 N N . SER A 1 419 ? -14.984 71 10.375 1 34.88 419 SER A N 1
ATOM 3376 C CA . SER A 1 419 ? -15.836 72.188 10.352 1 34.88 419 SER A CA 1
ATOM 3377 C C . SER A 1 419 ? -15.961 72.812 11.734 1 34.88 419 SER A C 1
ATOM 3379 O O . SER A 1 419 ? -16.625 73.812 11.906 1 34.88 419 SER A O 1
ATOM 3381 N N . GLU A 1 420 ? -15.539 72.25 12.945 1 27.3 420 GLU A N 1
ATOM 3382 C CA . GLU A 1 420 ? -15.484 73.25 13.953 1 27.3 420 GLU A CA 1
ATOM 3383 C C . GLU A 1 420 ? -14.109 73.938 13.984 1 27.3 420 GLU A C 1
ATOM 3385 O O . GLU A 1 420 ? -13.086 73.25 13.82 1 27.3 420 GLU A O 1
ATOM 3390 N N . MET B 1 1 ? -9.961 50.219 22.172 1 24.89 1 MET B N 1
ATOM 3391 C CA . MET B 1 1 ? -9.164 49 22.297 1 24.89 1 MET B CA 1
ATOM 3392 C C . MET B 1 1 ? -7.68 49.312 22.141 1 24.89 1 MET B C 1
ATOM 3394 O O . MET B 1 1 ? -7.238 49.781 21.094 1 24.89 1 MET B O 1
ATOM 3398 N N . LYS B 1 2 ? -7.027 49.75 23.172 1 33.53 2 LYS B N 1
ATOM 3399 C CA . LYS B 1 2 ? -5.66 50.219 23.312 1 33.53 2 LYS B CA 1
ATOM 3400 C C . LYS B 1 2 ? -4.664 49.312 22.625 1 33.53 2 LYS B C 1
ATOM 3402 O O . LYS B 1 2 ? -4.84 48.094 22.641 1 33.53 2 LYS B O 1
ATOM 3407 N N . ARG B 1 3 ? -4.012 49.844 21.672 1 35.19 3 ARG B N 1
ATOM 3408 C CA . ARG B 1 3 ? -2.785 49.406 21.016 1 35.19 3 ARG B CA 1
ATOM 3409 C C . ARG B 1 3 ? -1.819 48.781 22.031 1 35.19 3 ARG B C 1
ATOM 3411 O O . ARG B 1 3 ? -1.231 49.469 22.844 1 35.19 3 ARG B O 1
ATOM 3418 N N . ASN B 1 4 ? -2.301 47.719 22.703 1 34.28 4 ASN B N 1
ATOM 3419 C CA . ASN B 1 4 ? -1.221 47.219 23.531 1 34.28 4 ASN B CA 1
ATOM 3420 C C . ASN B 1 4 ? 0.12 47.25 22.797 1 34.28 4 ASN B C 1
ATOM 3422 O O . ASN B 1 4 ? 0.472 46.312 22.078 1 34.28 4 ASN B O 1
ATOM 3426 N N . SER B 1 5 ? 0.486 48.344 22.172 1 36.16 5 SER B N 1
ATOM 3427 C CA . SER B 1 5 ? 1.687 48.906 21.547 1 36.16 5 SER B CA 1
ATOM 3428 C C . SER B 1 5 ? 2.938 48.531 22.344 1 36.16 5 SER B C 1
ATOM 3430 O O . SER B 1 5 ? 4.051 48.594 21.812 1 36.16 5 SER B O 1
ATOM 3432 N N . ASP B 1 6 ? 2.799 48.656 23.656 1 37.09 6 ASP B N 1
ATOM 3433 C CA . ASP B 1 6 ? 4.016 48.75 24.469 1 37.09 6 ASP B CA 1
ATOM 3434 C C . ASP B 1 6 ? 4.82 47.469 24.406 1 37.09 6 ASP B C 1
ATOM 3436 O O . ASP B 1 6 ? 5.672 47.219 25.266 1 37.09 6 ASP B O 1
ATOM 3440 N N . PHE B 1 7 ? 4.309 46.469 23.859 1 41.41 7 PHE B N 1
ATOM 3441 C CA . PHE B 1 7 ? 5.262 45.344 23.875 1 41.41 7 PHE B CA 1
ATOM 3442 C C . PHE B 1 7 ? 6.59 45.781 23.266 1 41.41 7 PHE B C 1
ATOM 3444 O O . PHE B 1 7 ? 6.758 45.719 22.047 1 41.41 7 PHE B O 1
ATOM 3451 N N . ARG B 1 8 ? 7.051 46.938 23.547 1 41.31 8 ARG B N 1
ATOM 3452 C CA . ARG B 1 8 ? 8.484 47.125 23.375 1 41.31 8 ARG B CA 1
ATOM 3453 C C . ARG B 1 8 ? 9.242 45.812 23.594 1 41.31 8 ARG B C 1
ATOM 3455 O O . ARG B 1 8 ? 9.227 45.25 24.688 1 41.31 8 ARG B O 1
ATOM 3462 N N . ILE B 1 9 ? 9.336 45.031 22.641 1 49.84 9 ILE B N 1
ATOM 3463 C CA . ILE B 1 9 ? 10.109 43.812 22.531 1 49.84 9 ILE B CA 1
ATOM 3464 C C . ILE B 1 9 ? 11.398 43.938 23.328 1 49.84 9 ILE B C 1
ATOM 3466 O O . ILE B 1 9 ? 12.367 44.562 22.859 1 49.84 9 ILE B O 1
ATOM 3470 N N . ARG B 1 10 ? 11.266 44.219 24.531 1 54.88 10 ARG B N 1
ATOM 3471 C CA . ARG B 1 10 ? 12.531 44 25.219 1 54.88 10 ARG B CA 1
ATOM 3472 C C . ARG B 1 10 ? 13.125 42.656 24.875 1 54.88 10 ARG B C 1
ATOM 3474 O O . ARG B 1 10 ? 12.445 41.625 24.984 1 54.88 10 ARG B O 1
ATOM 3481 N N . SER B 1 11 ? 14.117 42.594 24.125 1 64.19 11 SER B N 1
ATOM 3482 C CA . SER B 1 11 ? 14.859 41.5 23.5 1 64.19 11 SER B CA 1
ATOM 3483 C C . SER B 1 11 ? 14.906 40.281 24.391 1 64.19 11 SER B C 1
ATOM 3485 O O . SER B 1 11 ? 14.68 39.156 23.922 1 64.19 11 SER B O 1
ATOM 3487 N N . GLY B 1 12 ? 15 40.5 25.719 1 69.06 12 GLY B N 1
ATOM 3488 C CA . GLY B 1 12 ? 15.141 39.375 26.625 1 69.06 12 GLY B CA 1
ATOM 3489 C C . GLY B 1 12 ? 13.844 38.594 26.812 1 69.06 12 GLY B C 1
ATOM 3490 O O . GLY B 1 12 ? 13.836 37.375 26.781 1 69.06 12 GLY B O 1
ATOM 3491 N N . LYS B 1 13 ? 12.742 39.281 26.984 1 78.94 13 LYS B N 1
ATOM 3492 C CA . LYS B 1 13 ? 11.445 38.656 27.188 1 78.94 13 LYS B CA 1
ATOM 3493 C C . LYS B 1 13 ? 10.984 37.938 25.922 1 78.94 13 LYS B C 1
ATOM 3495 O O . LYS B 1 13 ? 10.414 36.844 25.984 1 78.94 13 LYS B O 1
ATOM 3500 N N . PHE B 1 14 ? 11.32 38.531 24.844 1 86.12 14 PHE B N 1
ATOM 3501 C CA . PHE B 1 14 ? 10.992 37.938 23.562 1 86.12 14 PHE B CA 1
ATOM 3502 C C . PHE B 1 14 ? 11.641 36.594 23.391 1 86.12 14 PHE B C 1
ATOM 3504 O O . PHE B 1 14 ? 10.969 35.594 23.062 1 86.12 14 PHE B O 1
ATOM 3511 N N . PHE B 1 15 ? 12.898 36.562 23.719 1 88 15 PHE B N 1
ATOM 3512 C CA . PHE B 1 15 ? 13.656 35.312 23.547 1 88 15 PHE B CA 1
ATOM 3513 C C . PHE B 1 15 ? 13.18 34.25 24.516 1 88 15 PHE B C 1
ATOM 3515 O O . PHE B 1 15 ? 13.148 33.062 24.172 1 88 15 PHE B O 1
ATOM 3522 N N . ARG B 1 16 ? 12.781 34.625 25.688 1 88.69 16 ARG B N 1
ATOM 3523 C CA . ARG B 1 16 ? 12.273 33.656 26.656 1 88.69 16 ARG B CA 1
ATOM 3524 C C . ARG B 1 16 ? 10.961 33.031 26.188 1 88.69 16 ARG B C 1
ATOM 3526 O O . ARG B 1 16 ? 10.742 31.828 26.344 1 88.69 16 ARG B O 1
ATOM 3533 N N . HIS B 1 17 ? 10.172 33.844 25.562 1 89.88 17 HIS B N 1
ATOM 3534 C CA . HIS B 1 17 ? 8.906 33.344 25.062 1 89.88 17 HIS B CA 1
ATOM 3535 C C . HIS B 1 17 ? 9.125 32.438 23.844 1 89.88 17 HIS B C 1
ATOM 3537 O O . HIS B 1 17 ? 8.414 31.438 23.672 1 89.88 17 HIS B O 1
ATOM 3543 N N . VAL B 1 18 ? 10.07 32.812 23.078 1 92.5 18 VAL B N 1
ATOM 3544 C CA . VAL B 1 18 ? 10.383 32 21.906 1 92.5 18 VAL B CA 1
ATOM 3545 C C . VAL B 1 18 ? 10.859 30.625 22.344 1 92.5 18 VAL B C 1
ATOM 3547 O O . VAL B 1 18 ? 10.398 29.609 21.812 1 92.5 18 VAL B O 1
ATOM 3550 N N . ILE B 1 19 ? 11.695 30.578 23.312 1 93.5 19 ILE B N 1
ATOM 3551 C CA . ILE B 1 19 ? 12.234 29.312 23.828 1 93.5 19 ILE B CA 1
ATOM 3552 C C . ILE B 1 19 ? 11.117 28.531 24.5 1 93.5 19 ILE B C 1
ATOM 3554 O O . ILE B 1 19 ? 10.984 27.312 24.281 1 93.5 19 ILE B O 1
ATOM 3558 N N . GLY B 1 20 ? 10.344 29.234 25.297 1 93 20 GLY B N 1
ATOM 3559 C CA . GLY B 1 20 ? 9.234 28.578 25.969 1 93 20 GLY B CA 1
ATOM 3560 C C . GLY B 1 20 ? 8.227 27.984 25.016 1 93 20 GLY B C 1
ATOM 3561 O O . GLY B 1 20 ? 7.781 26.844 25.203 1 93 20 GLY B O 1
ATOM 3562 N N . ALA B 1 21 ? 7.926 28.703 23.984 1 93.81 21 ALA B N 1
ATOM 3563 C CA . ALA B 1 21 ? 6.977 28.219 22.984 1 93.81 21 ALA B CA 1
ATOM 3564 C C . ALA B 1 21 ? 7.551 27.031 22.234 1 93.81 21 ALA B C 1
ATOM 3566 O O . ALA B 1 21 ? 6.828 26.078 21.906 1 93.81 21 ALA B O 1
ATOM 3567 N N . THR B 1 22 ? 8.797 27.109 21.906 1 95.19 22 THR B N 1
ATOM 3568 C CA . THR B 1 22 ? 9.453 26 21.203 1 95.19 22 THR B CA 1
ATOM 3569 C C . THR B 1 22 ? 9.406 24.734 22.047 1 95.19 22 THR B C 1
ATOM 3571 O O . THR B 1 22 ? 9.055 23.656 21.547 1 95.19 22 THR B O 1
ATOM 3574 N N . PHE B 1 23 ? 9.711 24.891 23.297 1 94.94 23 PHE B N 1
ATOM 3575 C CA . PHE B 1 23 ? 9.633 23.75 24.203 1 94.94 23 PHE B CA 1
ATOM 3576 C C . PHE B 1 23 ? 8.219 23.203 24.266 1 94.94 23 PHE B C 1
ATOM 3578 O O . PHE B 1 23 ? 8.016 21.984 24.281 1 94.94 23 PHE B O 1
ATOM 3585 N N . PHE B 1 24 ? 7.289 24.094 24.312 1 94.56 24 PHE B N 1
ATOM 3586 C CA . PHE B 1 24 ? 5.883 23.719 24.344 1 94.56 24 PHE B CA 1
ATOM 3587 C C . PHE B 1 24 ? 5.508 22.906 23.109 1 94.56 24 PHE B C 1
ATOM 3589 O O . PHE B 1 24 ? 4.805 21.891 23.219 1 94.56 24 PHE B O 1
ATOM 3596 N N . ILE B 1 25 ? 5.984 23.312 22 1 95.56 25 ILE B N 1
ATOM 3597 C CA . ILE B 1 25 ? 5.676 22.641 20.734 1 95.56 25 ILE B CA 1
ATOM 3598 C C . ILE B 1 25 ? 6.25 21.234 20.75 1 95.56 25 ILE B C 1
ATOM 3600 O O . ILE B 1 25 ? 5.551 20.266 20.422 1 95.56 25 ILE B O 1
ATOM 3604 N N . PHE B 1 26 ? 7.461 21.031 21.109 1 96.31 26 PHE B N 1
ATOM 3605 C CA . PHE B 1 26 ? 8.086 19.719 21.125 1 96.31 26 PHE B CA 1
ATOM 3606 C C . PHE B 1 26 ? 7.453 18.828 22.188 1 96.31 26 PHE B C 1
ATOM 3608 O O . PHE B 1 26 ? 7.324 17.609 21.984 1 96.31 26 PHE B O 1
ATOM 3615 N N . ALA B 1 27 ? 7.066 19.422 23.312 1 95.19 27 ALA B N 1
ATOM 3616 C CA . ALA B 1 27 ? 6.34 18.656 24.328 1 95.19 27 ALA B CA 1
ATOM 3617 C C . ALA B 1 27 ? 5.012 18.141 23.766 1 95.19 27 ALA B C 1
ATOM 3619 O O . ALA B 1 27 ? 4.641 16.984 24 1 95.19 27 ALA B O 1
ATOM 3620 N N . PHE B 1 28 ? 4.398 19.031 23.125 1 94.38 28 PHE B N 1
ATOM 3621 C CA . PHE B 1 28 ? 3.133 18.641 22.516 1 94.38 28 PHE B CA 1
ATOM 3622 C C . PHE B 1 28 ? 3.342 17.516 21.516 1 94.38 28 PHE B C 1
ATOM 3624 O O . PHE B 1 28 ? 2.578 16.547 21.484 1 94.38 28 PHE B O 1
ATOM 3631 N N . ILE B 1 29 ? 4.301 17.672 20.656 1 95.25 29 ILE B N 1
ATOM 3632 C CA . ILE B 1 29 ? 4.59 16.656 19.641 1 95.25 29 ILE B CA 1
ATOM 3633 C C . ILE B 1 29 ? 4.855 15.312 20.328 1 95.25 29 ILE B C 1
ATOM 3635 O O . ILE B 1 29 ? 4.359 14.273 19.875 1 95.25 29 ILE B O 1
ATOM 3639 N N . PHE B 1 30 ? 5.562 15.367 21.344 1 94.12 30 PHE B N 1
ATOM 3640 C CA . PHE B 1 30 ? 5.887 14.148 22.078 1 94.12 30 PHE B CA 1
ATOM 3641 C C . PHE B 1 30 ? 4.629 13.516 22.656 1 94.12 30 PHE B C 1
ATOM 3643 O O . PHE B 1 30 ? 4.398 12.312 22.5 1 94.12 30 PHE B O 1
ATOM 3650 N N . ILE B 1 31 ? 3.76 14.32 23.234 1 93.31 31 ILE B N 1
ATOM 3651 C CA . ILE B 1 31 ? 2.539 13.836 23.875 1 93.31 31 ILE B CA 1
ATOM 3652 C C . ILE B 1 31 ? 1.558 13.352 22.812 1 93.31 31 ILE B C 1
ATOM 3654 O O . ILE B 1 31 ? 0.975 12.273 22.922 1 93.31 31 ILE B O 1
ATOM 3658 N N . ALA B 1 32 ? 1.393 14.172 21.812 1 90.69 32 ALA B N 1
ATOM 3659 C CA . ALA B 1 32 ? 0.497 13.805 20.719 1 90.69 32 ALA B CA 1
ATOM 3660 C C . ALA B 1 32 ? 0.963 12.523 20.031 1 90.69 32 ALA B C 1
ATOM 3662 O O . ALA B 1 32 ? 0.146 11.68 19.672 1 90.69 32 ALA B O 1
ATOM 3663 N N . GLY B 1 33 ? 2.236 12.375 19.828 1 90.12 33 GLY B N 1
ATOM 3664 C CA . GLY B 1 33 ? 2.783 11.156 19.266 1 90.12 33 GLY B CA 1
ATOM 3665 C C . GLY B 1 33 ? 2.479 9.922 20.078 1 90.12 33 GLY B C 1
ATOM 3666 O O . GLY B 1 33 ? 2.057 8.898 19.531 1 90.12 33 GLY B O 1
ATOM 3667 N N . LYS B 1 34 ? 2.598 10 21.328 1 90 34 LYS B N 1
ATOM 3668 C CA . LYS B 1 34 ? 2.289 8.883 22.219 1 90 34 LYS B CA 1
ATOM 3669 C C . LYS B 1 34 ? 0.796 8.57 22.203 1 90 34 LYS B C 1
ATOM 3671 O O . LYS B 1 34 ? 0.403 7.402 22.219 1 90 34 LYS B O 1
ATOM 3676 N N . PHE B 1 35 ? 0.059 9.633 22.172 1 89.31 35 PHE B N 1
ATOM 3677 C CA . PHE B 1 35 ? -1.391 9.477 22.156 1 89.31 35 PHE B CA 1
ATOM 3678 C C . PHE B 1 35 ? -1.835 8.797 20.859 1 89.31 35 PHE B C 1
ATOM 3680 O O . PHE B 1 35 ? -2.621 7.844 20.891 1 89.31 35 PHE B O 1
ATOM 3687 N N . LEU B 1 36 ? -1.373 9.273 19.75 1 85.06 36 LEU B N 1
ATOM 3688 C CA . LEU B 1 36 ? -1.751 8.719 18.453 1 85.06 36 LEU B CA 1
ATOM 3689 C C . LEU B 1 36 ? -1.315 7.262 18.344 1 85.06 36 LEU B C 1
ATOM 3691 O O . LEU B 1 36 ? -2.031 6.441 17.766 1 85.06 36 LEU B O 1
ATOM 3695 N N . ASN B 1 37 ? -0.188 6.91 18.875 1 85.94 37 ASN B N 1
ATOM 3696 C CA . ASN B 1 37 ? 0.317 5.543 18.828 1 85.94 37 ASN B CA 1
ATOM 3697 C C . ASN B 1 37 ? -0.534 4.605 19.688 1 85.94 37 ASN B C 1
ATOM 3699 O O . ASN B 1 37 ? -0.505 3.391 19.5 1 85.94 37 ASN B O 1
ATOM 3703 N N . SER B 1 38 ? -1.288 5.195 20.562 1 84.25 38 SER B N 1
ATOM 3704 C CA . SER B 1 38 ? -2.141 4.387 21.422 1 84.25 38 SER B CA 1
ATOM 3705 C C . SER B 1 38 ? -3.48 4.094 20.75 1 84.25 38 SER B C 1
ATOM 3707 O O . SER B 1 38 ? -4.223 3.215 21.203 1 84.25 38 SER B O 1
ATOM 3709 N N . LEU B 1 39 ? -3.746 4.809 19.688 1 81.56 39 LEU B N 1
ATOM 3710 C CA . LEU B 1 39 ? -5.012 4.637 18.984 1 81.56 39 LEU B CA 1
ATOM 3711 C C . LEU B 1 39 ? -4.891 3.557 17.906 1 81.56 39 LEU B C 1
ATOM 3713 O O . LEU B 1 39 ? -4.379 3.814 16.812 1 81.56 39 LEU B O 1
ATOM 3717 N N . ASP B 1 40 ? -5.465 2.467 18 1 75.62 40 ASP B N 1
ATOM 3718 C CA . ASP B 1 40 ? -5.348 1.308 17.125 1 75.62 40 ASP B CA 1
ATOM 3719 C C . ASP B 1 40 ? -6.008 1.572 15.773 1 75.62 40 ASP B C 1
ATOM 3721 O O . ASP B 1 40 ? -5.562 1.053 14.75 1 75.62 40 ASP B O 1
ATOM 3725 N N . PHE B 1 41 ? -7.035 2.4 15.867 1 74.38 41 PHE B N 1
ATOM 3726 C CA . PHE B 1 41 ? -7.777 2.596 14.633 1 74.38 41 PHE B CA 1
ATOM 3727 C C . PHE B 1 41 ? -6.961 3.412 13.633 1 74.38 41 PHE B C 1
ATOM 3729 O O . PHE B 1 41 ? -7.273 3.441 12.445 1 74.38 41 PHE B O 1
ATOM 3736 N N . LEU B 1 42 ? -5.863 4.059 14.055 1 79.69 42 LEU B N 1
ATOM 3737 C CA . LEU B 1 42 ? -5.02 4.836 13.156 1 79.69 42 LEU B CA 1
ATOM 3738 C C . LEU B 1 42 ? -3.887 3.984 12.594 1 79.69 42 LEU B C 1
ATOM 3740 O O . LEU B 1 42 ? -3.16 4.422 11.703 1 79.69 42 LEU B O 1
ATOM 3744 N N . ASP B 1 43 ? -3.75 2.83 13.031 1 78.88 43 ASP B N 1
ATOM 3745 C CA . ASP B 1 43 ? -2.656 1.949 12.633 1 78.88 43 ASP B CA 1
ATOM 3746 C C . ASP B 1 43 ? -2.633 1.754 11.117 1 78.88 43 ASP B C 1
ATOM 3748 O O . ASP B 1 43 ? -1.574 1.831 10.492 1 78.88 43 ASP B O 1
ATOM 3752 N N . PRO B 1 44 ? -3.764 1.604 10.531 1 75.94 44 PRO B N 1
ATOM 3753 C CA . PRO B 1 44 ? -3.754 1.386 9.078 1 75.94 44 PRO B CA 1
ATOM 3754 C C . PRO B 1 44 ? -3.207 2.584 8.305 1 75.94 44 PRO B C 1
ATOM 3756 O O . PRO B 1 44 ? -2.523 2.41 7.297 1 75.94 44 PRO B O 1
ATOM 3759 N N . VAL B 1 45 ? -3.541 3.719 8.773 1 78.19 45 VAL B N 1
ATOM 3760 C CA . VAL B 1 45 ? -3.014 4.918 8.133 1 78.19 45 VAL B CA 1
ATOM 3761 C C . VAL B 1 45 ? -1.493 4.957 8.273 1 78.19 45 VAL B C 1
ATOM 3763 O O . VAL B 1 45 ? -0.778 5.227 7.309 1 78.19 45 VAL B O 1
ATOM 3766 N N . GLY B 1 46 ? -1.088 4.695 9.469 1 81.94 46 GLY B N 1
ATOM 3767 C CA . GLY B 1 46 ? 0.345 4.633 9.703 1 81.94 46 GLY B CA 1
ATOM 3768 C C . GLY B 1 46 ? 1.051 3.613 8.828 1 81.94 46 GLY B C 1
ATOM 3769 O O . GLY B 1 46 ? 2.119 3.893 8.281 1 81.94 46 GLY B O 1
ATOM 3770 N N . GLU B 1 47 ? 0.436 2.545 8.656 1 78.06 47 GLU B N 1
ATOM 3771 C CA . GLU B 1 47 ? 1.005 1.471 7.848 1 78.06 47 GLU B CA 1
ATOM 3772 C C . GLU B 1 47 ? 1.046 1.855 6.375 1 78.06 47 GLU B C 1
ATOM 3774 O O . GLU B 1 47 ? 2.039 1.605 5.688 1 78.06 47 GLU B O 1
ATOM 3779 N N . ALA B 1 48 ? -0.023 2.426 5.93 1 75.44 48 ALA B N 1
ATOM 3780 C CA . ALA B 1 48 ? -0.09 2.855 4.535 1 75.44 48 ALA B CA 1
ATOM 3781 C C . ALA B 1 48 ? 1.003 3.873 4.219 1 75.44 48 ALA B C 1
ATOM 3783 O O . ALA B 1 48 ? 1.577 3.859 3.129 1 75.44 48 ALA B O 1
ATOM 3784 N N . LEU B 1 49 ? 1.293 4.617 5.215 1 78.06 49 LEU B N 1
ATOM 3785 C CA . LEU B 1 49 ? 2.27 5.68 4.996 1 78.06 49 LEU B CA 1
ATOM 3786 C C . LEU B 1 49 ? 3.688 5.172 5.234 1 78.06 49 LEU B C 1
ATOM 3788 O O . LEU B 1 49 ? 4.652 5.754 4.734 1 78.06 49 LEU B O 1
ATOM 3792 N N . ALA B 1 50 ? 3.764 4.148 5.984 1 74.25 50 ALA B N 1
ATOM 3793 C CA . ALA B 1 50 ? 5.078 3.615 6.328 1 74.25 50 ALA B CA 1
ATOM 3794 C C . ALA B 1 50 ? 5.766 3.014 5.105 1 74.25 50 ALA B C 1
ATOM 3796 O O . ALA B 1 50 ? 6.996 2.961 5.039 1 74.25 50 ALA B O 1
ATOM 3797 N N . ASP B 1 51 ? 5.023 2.631 4.195 1 71.56 51 ASP B N 1
ATOM 3798 C CA . ASP B 1 51 ? 5.559 1.964 3.012 1 71.56 51 ASP B CA 1
ATOM 3799 C C . ASP B 1 51 ? 6.105 2.979 2.008 1 71.56 51 ASP B C 1
ATOM 3801 O O . ASP B 1 51 ? 6.852 2.619 1.095 1 71.56 51 ASP B O 1
ATOM 3805 N N . PHE B 1 52 ? 5.836 4.176 2.281 1 75.81 52 PHE B N 1
ATOM 3806 C CA . PHE B 1 52 ? 6.227 5.211 1.33 1 75.81 52 PHE B CA 1
ATOM 3807 C C . PHE B 1 52 ? 7.398 6.023 1.864 1 75.81 52 PHE B C 1
ATOM 3809 O O . PHE B 1 52 ? 7.473 6.301 3.062 1 75.81 52 PHE B O 1
ATOM 3816 N N . ASP B 1 53 ? 8.328 6.289 0.932 1 84.69 53 ASP B N 1
ATOM 3817 C CA . ASP B 1 53 ? 9.43 7.203 1.199 1 84.69 53 ASP B CA 1
ATOM 3818 C C . ASP B 1 53 ? 9.531 8.273 0.119 1 84.69 53 ASP B C 1
ATOM 3820 O O . ASP B 1 53 ? 9.648 7.965 -1.067 1 84.69 53 ASP B O 1
ATOM 3824 N N . PHE B 1 54 ? 9.508 9.5 0.504 1 84.25 54 PHE B N 1
ATOM 3825 C CA . PHE B 1 54 ? 9.508 10.617 -0.431 1 84.25 54 PHE B CA 1
ATOM 3826 C C . PHE B 1 54 ? 10.773 10.602 -1.288 1 84.25 54 PHE B C 1
ATOM 3828 O O . PHE B 1 54 ? 10.75 11.055 -2.436 1 84.25 54 PHE B O 1
ATOM 3835 N N . THR B 1 55 ? 11.766 10.023 -0.759 1 89.75 55 THR B N 1
ATOM 3836 C CA . THR B 1 55 ? 13.016 10.039 -1.503 1 89.75 55 THR B CA 1
ATOM 3837 C C . THR B 1 55 ? 12.953 9.094 -2.697 1 89.75 55 THR B C 1
ATOM 3839 O O . THR B 1 55 ? 13.789 9.164 -3.6 1 89.75 55 THR B O 1
ATOM 3842 N N . ASP B 1 56 ? 11.938 8.195 -2.695 1 87.25 56 ASP B N 1
ATOM 3843 C CA . ASP B 1 56 ? 11.766 7.32 -3.852 1 87.25 56 ASP B CA 1
ATOM 3844 C C . ASP B 1 56 ? 11.5 8.125 -5.117 1 87.25 56 ASP B C 1
ATOM 3846 O O . ASP B 1 56 ? 11.852 7.699 -6.219 1 87.25 56 ASP B O 1
ATOM 3850 N N . ILE B 1 57 ? 10.969 9.281 -4.941 1 86.12 57 ILE B N 1
ATOM 3851 C CA . ILE B 1 57 ? 10.672 10.164 -6.059 1 86.12 57 ILE B CA 1
ATOM 3852 C C . ILE B 1 57 ? 11.969 10.57 -6.754 1 86.12 57 ILE B C 1
ATOM 3854 O O . ILE B 1 57 ? 11.992 10.766 -7.973 1 86.12 57 ILE B O 1
ATOM 3858 N N . ALA B 1 58 ? 12.984 10.68 -6.004 1 88.5 58 ALA B N 1
ATOM 3859 C CA . ALA B 1 58 ? 14.281 11.086 -6.543 1 88.5 58 ALA B CA 1
ATOM 3860 C C . ALA B 1 58 ? 14.789 10.062 -7.559 1 88.5 58 ALA B C 1
ATOM 3862 O O . ALA B 1 58 ? 15.367 10.438 -8.586 1 88.5 58 ALA B O 1
ATOM 3863 N N . PHE B 1 59 ? 14.586 8.82 -7.258 1 87 59 PHE B N 1
ATOM 3864 C CA . PHE B 1 59 ? 15.062 7.766 -8.141 1 87 59 PHE B CA 1
ATOM 3865 C C . PHE B 1 59 ? 14.359 7.828 -9.492 1 87 59 PHE B C 1
ATOM 3867 O O . PHE B 1 59 ? 14.961 7.527 -10.523 1 87 59 PHE B O 1
ATOM 3874 N N . ILE B 1 60 ? 13.18 8.25 -9.484 1 78.31 60 ILE B N 1
ATOM 3875 C CA . ILE B 1 60 ? 12.32 8.148 -10.656 1 78.31 60 ILE B CA 1
ATOM 3876 C C . ILE B 1 60 ? 12.383 9.445 -11.461 1 78.31 60 ILE B C 1
ATOM 3878 O O . ILE B 1 60 ? 12.508 9.422 -12.688 1 78.31 60 ILE B O 1
ATOM 3882 N N . GLU B 1 61 ? 12.359 10.562 -10.797 1 79.25 61 GLU B N 1
ATOM 3883 C CA . GLU B 1 61 ? 12.125 11.828 -11.492 1 79.25 61 GLU B CA 1
ATOM 3884 C C . GLU B 1 61 ? 13.414 12.633 -11.633 1 79.25 61 GLU B C 1
ATOM 3886 O O . GLU B 1 61 ? 13.555 13.445 -12.547 1 79.25 61 GLU B O 1
ATOM 3891 N N . PHE B 1 62 ? 14.367 12.43 -10.789 1 85.5 62 PHE B N 1
ATOM 3892 C CA . PHE B 1 62 ? 15.438 13.414 -10.742 1 85.5 62 PHE B CA 1
ATOM 3893 C C . PHE B 1 62 ? 16.781 12.773 -11.109 1 85.5 62 PHE B C 1
ATOM 3895 O O . PHE B 1 62 ? 17.719 13.469 -11.5 1 85.5 62 PHE B O 1
ATOM 3902 N N . ARG B 1 63 ? 16.859 11.477 -11.07 1 86.19 63 ARG B N 1
ATOM 3903 C CA . ARG B 1 63 ? 18.156 10.844 -11.336 1 86.19 63 ARG B CA 1
ATOM 3904 C C . ARG B 1 63 ? 18.297 10.477 -12.812 1 86.19 63 ARG B C 1
ATOM 3906 O O . ARG B 1 63 ? 17.312 10.109 -13.461 1 86.19 63 ARG B O 1
ATOM 3913 N N . ASP B 1 64 ? 19.484 10.562 -13.227 1 83.5 64 ASP B N 1
ATOM 3914 C CA . ASP B 1 64 ? 19.781 10.234 -14.617 1 83.5 64 ASP B CA 1
ATOM 3915 C C . ASP B 1 64 ? 19.812 8.719 -14.836 1 83.5 64 ASP B C 1
ATOM 3917 O O . ASP B 1 64 ? 20.141 7.965 -13.914 1 83.5 64 ASP B O 1
ATOM 3921 N N . GLU B 1 65 ? 19.484 8.367 -16 1 83.19 65 GLU B N 1
ATOM 3922 C CA . GLU B 1 65 ? 19.531 6.949 -16.359 1 83.19 65 GLU B CA 1
ATOM 3923 C C . GLU B 1 65 ? 20.969 6.43 -16.344 1 83.19 65 GLU B C 1
ATOM 3925 O O . GLU B 1 65 ? 21.859 7.035 -16.938 1 83.19 65 GLU B O 1
ATOM 3930 N N . PRO B 1 66 ? 21.078 5.379 -15.641 1 85.81 66 PRO B N 1
ATOM 3931 C CA . PRO B 1 66 ? 22.438 4.824 -15.602 1 85.81 66 PRO B CA 1
ATOM 3932 C C . PRO B 1 66 ? 22.781 4.02 -16.844 1 85.81 66 PRO B C 1
ATOM 3934 O O . PRO B 1 66 ? 21.891 3.594 -17.578 1 85.81 66 PRO B O 1
ATOM 3937 N N . THR B 1 67 ? 24.078 3.844 -17.078 1 89.44 67 THR B N 1
ATOM 3938 C CA . THR B 1 67 ? 24.547 2.934 -18.109 1 89.44 67 THR B CA 1
ATOM 3939 C C . THR B 1 67 ? 24.531 1.49 -17.625 1 89.44 67 THR B C 1
ATOM 3941 O O . THR B 1 67 ? 24.422 1.243 -16.422 1 89.44 67 THR B O 1
ATOM 3944 N N . ASP B 1 68 ? 24.625 0.576 -18.531 1 93.44 68 ASP B N 1
ATOM 3945 C CA . ASP B 1 68 ? 24.688 -0.835 -18.156 1 93.44 68 ASP B CA 1
ATOM 3946 C C . ASP B 1 68 ? 25.953 -1.136 -17.375 1 93.44 68 ASP B C 1
ATOM 3948 O O . ASP B 1 68 ? 26.969 -0.454 -17.531 1 93.44 68 ASP B O 1
ATOM 3952 N N . ASP B 1 69 ? 25.844 -1.979 -16.484 1 95.5 69 ASP B N 1
ATOM 3953 C CA . ASP B 1 69 ? 27.031 -2.445 -15.781 1 95.5 69 ASP B CA 1
ATOM 3954 C C . ASP B 1 69 ? 27.547 -3.746 -16.375 1 95.5 69 ASP B C 1
ATOM 3956 O O . ASP B 1 69 ? 27.016 -4.824 -16.109 1 95.5 69 ASP B O 1
ATOM 3960 N N . GLU B 1 70 ? 28.641 -3.639 -17.062 1 95.06 70 GLU B N 1
ATOM 3961 C CA . GLU B 1 70 ? 29.172 -4.77 -17.812 1 95.06 70 GLU B CA 1
ATOM 3962 C C . GLU B 1 70 ? 30.031 -5.668 -16.922 1 95.06 70 GLU B C 1
ATOM 3964 O O . GLU B 1 70 ? 30.531 -6.695 -17.359 1 95.06 70 GLU B O 1
ATOM 3969 N N . ARG B 1 71 ? 30.203 -5.391 -15.773 1 97.25 71 ARG B N 1
ATOM 3970 C CA . ARG B 1 71 ? 31.016 -6.191 -14.867 1 97.25 71 ARG B CA 1
ATOM 3971 C C . ARG B 1 71 ? 30.219 -7.359 -14.297 1 97.25 71 ARG B C 1
ATOM 3973 O O . ARG B 1 71 ? 30.797 -8.328 -13.797 1 97.25 71 ARG B O 1
ATOM 3980 N N . ILE B 1 72 ? 28.844 -7.238 -14.297 1 98.31 72 ILE B N 1
ATOM 3981 C CA . ILE B 1 72 ? 28 -8.227 -13.633 1 98.31 72 ILE B CA 1
ATOM 3982 C C . ILE B 1 72 ? 27.094 -8.906 -14.648 1 98.31 72 ILE B C 1
ATOM 3984 O O . ILE B 1 72 ? 26.469 -8.242 -15.477 1 98.31 72 ILE B O 1
ATOM 3988 N N . THR B 1 73 ? 27.078 -10.211 -14.625 1 98.12 73 THR B N 1
ATOM 3989 C CA . THR B 1 73 ? 26.156 -11.023 -15.414 1 98.12 73 THR B CA 1
ATOM 3990 C C . THR B 1 73 ? 25.281 -11.891 -14.508 1 98.12 73 THR B C 1
ATOM 3992 O O . THR B 1 73 ? 25.797 -12.57 -13.609 1 98.12 73 THR B O 1
ATOM 3995 N N . LEU B 1 74 ? 23.984 -11.789 -14.68 1 97.56 74 LEU B N 1
ATOM 3996 C CA . LEU B 1 74 ? 23.031 -12.609 -13.922 1 97.56 74 LEU B CA 1
ATOM 3997 C C . LEU B 1 74 ? 22.609 -13.828 -14.734 1 97.56 74 LEU B C 1
ATOM 3999 O O . LEU B 1 74 ? 22.156 -13.695 -15.875 1 97.56 74 LEU B O 1
ATOM 4003 N N . VAL B 1 75 ? 22.781 -14.984 -14.133 1 97.44 75 VAL B N 1
ATOM 4004 C CA . VAL B 1 75 ? 22.406 -16.234 -14.781 1 97.44 75 VAL B CA 1
ATOM 4005 C C . VAL B 1 75 ? 21.172 -16.828 -14.086 1 97.44 75 VAL B C 1
ATOM 4007 O O . VAL B 1 75 ? 21.234 -17.172 -12.898 1 97.44 75 VAL B O 1
ATOM 4010 N N . ASN B 1 76 ? 20.109 -16.969 -14.844 1 96 76 ASN B N 1
ATOM 4011 C CA . ASN B 1 76 ? 18.859 -17.516 -14.32 1 96 76 ASN B CA 1
ATOM 4012 C C . ASN B 1 76 ? 18.938 -19.031 -14.164 1 96 76 ASN B C 1
ATOM 4014 O O . ASN B 1 76 ? 19.359 -19.734 -15.078 1 96 76 ASN B O 1
ATOM 4018 N N . ILE B 1 77 ? 18.5 -19.5 -13.008 1 94.5 77 ILE B N 1
ATOM 4019 C CA . ILE B 1 77 ? 18.516 -20.938 -12.781 1 94.5 77 ILE B CA 1
ATOM 4020 C C . ILE B 1 77 ? 17.156 -21.547 -13.148 1 94.5 77 ILE B C 1
ATOM 4022 O O . ILE B 1 77 ? 17.031 -22.75 -13.305 1 94.5 77 ILE B O 1
ATOM 4026 N N . GLY B 1 78 ? 16.156 -20.625 -13.195 1 90.25 78 GLY B N 1
ATOM 4027 C CA . GLY B 1 78 ? 14.828 -21.109 -13.531 1 90.25 78 GLY B CA 1
ATOM 4028 C C . GLY B 1 78 ? 14.344 -22.219 -12.617 1 90.25 78 GLY B C 1
ATOM 4029 O O . GLY B 1 78 ? 14.391 -22.078 -11.391 1 90.25 78 GLY B O 1
ATOM 4030 N N . GLN B 1 79 ? 13.922 -23.344 -13.242 1 86.31 79 GLN B N 1
ATOM 4031 C CA . GLN B 1 79 ? 13.414 -24.469 -12.469 1 86.31 79 GLN B CA 1
ATOM 4032 C C . GLN B 1 79 ? 14.383 -25.641 -12.5 1 86.31 79 GLN B C 1
ATOM 4034 O O . GLN B 1 79 ? 13.984 -26.797 -12.344 1 86.31 79 GLN B O 1
ATOM 4039 N N . LEU B 1 80 ? 15.594 -25.344 -12.664 1 88.31 80 LEU B N 1
ATOM 4040 C CA . LEU B 1 80 ? 16.609 -26.391 -12.75 1 88.31 80 LEU B CA 1
ATOM 4041 C C . LEU B 1 80 ? 16.75 -27.109 -11.406 1 88.31 80 LEU B C 1
ATOM 4043 O O . LEU B 1 80 ? 16.672 -26.484 -10.352 1 88.31 80 LEU B O 1
ATOM 4047 N N . ASN B 1 81 ? 17 -28.375 -11.539 1 85.31 81 ASN B N 1
ATOM 4048 C CA . ASN B 1 81 ? 17.375 -29.109 -10.336 1 85.31 81 ASN B CA 1
ATOM 4049 C C . ASN B 1 81 ? 18.875 -29 -10.055 1 85.31 81 ASN B C 1
ATOM 4051 O O . ASN B 1 81 ? 19.594 -28.281 -10.75 1 85.31 81 ASN B O 1
ATOM 4055 N N . ARG B 1 82 ? 19.391 -29.719 -9.094 1 87.62 82 ARG B N 1
ATOM 4056 C CA . ARG B 1 82 ? 20.781 -29.594 -8.656 1 87.62 82 ARG B CA 1
ATOM 4057 C C . ARG B 1 82 ? 21.75 -30 -9.773 1 87.62 82 ARG B C 1
ATOM 4059 O O . ARG B 1 82 ? 22.797 -29.375 -9.938 1 87.62 82 ARG B O 1
ATOM 4066 N N . ALA B 1 83 ? 21.375 -31.016 -10.555 1 88 83 ALA B N 1
ATOM 4067 C CA . ALA B 1 83 ? 22.219 -31.453 -11.672 1 88 83 ALA B CA 1
ATOM 4068 C C . ALA B 1 83 ? 22.297 -30.375 -12.742 1 88 83 ALA B C 1
ATOM 4070 O O . ALA B 1 83 ? 23.375 -30.141 -13.32 1 88 83 ALA B O 1
ATOM 4071 N N . GLY B 1 84 ? 21.172 -29.797 -12.984 1 91.25 84 GLY B N 1
ATOM 4072 C CA . GLY B 1 84 ? 21.156 -28.703 -13.953 1 91.25 84 GLY B CA 1
ATOM 4073 C C . GLY B 1 84 ? 22.016 -27.516 -13.531 1 91.25 84 GLY B C 1
ATOM 4074 O O . GLY B 1 84 ? 22.719 -26.938 -14.352 1 91.25 84 GLY B O 1
ATOM 4075 N N . ILE B 1 85 ? 21.922 -27.203 -12.305 1 93.69 85 ILE B N 1
ATOM 4076 C CA . ILE B 1 85 ? 22.703 -26.094 -11.773 1 93.69 85 ILE B CA 1
ATOM 4077 C C . ILE B 1 85 ? 24.203 -26.453 -11.852 1 93.69 85 ILE B C 1
ATOM 4079 O O . ILE B 1 85 ? 25.016 -25.594 -12.203 1 93.69 85 ILE B O 1
ATOM 4083 N N . ALA B 1 86 ? 24.516 -27.656 -11.539 1 92.88 86 ALA B N 1
ATOM 4084 C CA . ALA B 1 86 ? 25.906 -28.109 -11.633 1 92.88 86 ALA B CA 1
ATOM 4085 C C . ALA B 1 86 ? 26.438 -27.969 -13.055 1 92.88 86 ALA B C 1
ATOM 4087 O O . ALA B 1 86 ? 27.562 -27.5 -13.258 1 92.88 86 ALA B O 1
ATOM 4088 N N . ARG B 1 87 ? 25.625 -28.344 -13.977 1 93.75 87 ARG B N 1
ATOM 4089 C CA . ARG B 1 87 ? 26.031 -28.25 -15.375 1 93.75 87 ARG B CA 1
ATOM 4090 C C . ARG B 1 87 ? 26.234 -26.781 -15.773 1 93.75 87 ARG B C 1
ATOM 4092 O O . ARG B 1 87 ? 27.172 -26.469 -16.516 1 93.75 87 ARG B O 1
ATOM 4099 N N . GLN B 1 88 ? 25.375 -25.938 -15.328 1 96.12 88 GLN B N 1
ATOM 4100 C CA . GLN B 1 88 ? 25.562 -24.5 -15.578 1 96.12 88 GLN B CA 1
ATOM 4101 C C . GLN B 1 88 ? 26.906 -24.016 -15.047 1 96.12 88 GLN B C 1
ATOM 4103 O O . GLN B 1 88 ? 27.641 -23.328 -15.75 1 96.12 88 GLN B O 1
ATOM 4108 N N . LEU B 1 89 ? 27.172 -24.406 -13.867 1 95.19 89 LEU B N 1
ATOM 4109 C CA . LEU B 1 89 ? 28.406 -23.984 -13.211 1 95.19 89 LEU B CA 1
ATOM 4110 C C . LEU B 1 89 ? 29.625 -24.5 -13.969 1 95.19 89 LEU B C 1
ATOM 4112 O O . LEU B 1 89 ? 30.609 -23.781 -14.133 1 95.19 89 LEU B O 1
ATOM 4116 N N . GLU B 1 90 ? 29.547 -25.703 -14.43 1 95.12 90 GLU B N 1
ATOM 4117 C CA . GLU B 1 90 ? 30.641 -26.297 -15.195 1 95.12 90 GLU B CA 1
ATOM 4118 C C . GLU B 1 90 ? 30.906 -25.484 -16.469 1 95.12 90 GLU B C 1
ATOM 4120 O O . GLU B 1 90 ? 32.062 -25.219 -16.797 1 95.12 90 GLU B O 1
ATOM 4125 N N . ILE B 1 91 ? 29.859 -25.172 -17.078 1 96.12 91 ILE B N 1
ATOM 4126 C CA . ILE B 1 91 ? 30 -24.438 -18.328 1 96.12 91 ILE B CA 1
ATOM 4127 C C . ILE B 1 91 ? 30.562 -23.031 -18.047 1 96.12 91 ILE B C 1
ATOM 4129 O O . ILE B 1 91 ? 31.469 -22.578 -18.719 1 96.12 91 ILE B O 1
ATOM 4133 N N . ILE B 1 92 ? 30.031 -22.375 -17.047 1 97 92 ILE B N 1
ATOM 4134 C CA . ILE B 1 92 ? 30.453 -21.016 -16.688 1 97 92 ILE B CA 1
ATOM 4135 C C . ILE B 1 92 ? 31.938 -21.016 -16.344 1 97 92 ILE B C 1
ATOM 4137 O O . ILE B 1 92 ? 32.688 -20.109 -16.75 1 97 92 ILE B O 1
ATOM 4141 N N . ASN B 1 93 ? 32.375 -22.016 -15.656 1 95.81 93 ASN B N 1
ATOM 4142 C CA . ASN B 1 93 ? 33.75 -22.125 -15.242 1 95.81 93 ASN B CA 1
ATOM 4143 C C . ASN B 1 93 ? 34.719 -22.156 -16.453 1 95.81 93 ASN B C 1
ATOM 4145 O O . ASN B 1 93 ? 35.844 -21.688 -16.375 1 95.81 93 ASN B O 1
ATOM 4149 N N . LYS B 1 94 ? 34.156 -22.656 -17.531 1 95.12 94 LYS B N 1
ATOM 4150 C CA . LYS B 1 94 ? 34.969 -22.781 -18.75 1 95.12 94 LYS B CA 1
ATOM 4151 C C . LYS B 1 94 ? 35.344 -21.406 -19.297 1 95.12 94 LYS B C 1
ATOM 4153 O O . LYS B 1 94 ? 36.281 -21.266 -20.078 1 95.12 94 LYS B O 1
ATOM 4158 N N . TYR B 1 95 ? 34.688 -20.406 -18.891 1 96.5 95 TYR B N 1
ATOM 4159 C CA . TYR B 1 95 ? 34.844 -19.125 -19.562 1 96.5 95 TYR B CA 1
ATOM 4160 C C . TYR B 1 95 ? 35.5 -18.109 -18.625 1 96.5 95 TYR B C 1
ATOM 4162 O O . TYR B 1 95 ? 35.344 -16.906 -18.812 1 96.5 95 TYR B O 1
ATOM 4170 N N . ASP B 1 96 ? 36.125 -18.453 -17.547 1 95.38 96 ASP B N 1
ATOM 4171 C CA . ASP B 1 96 ? 37.031 -17.719 -16.672 1 95.38 96 ASP B CA 1
ATOM 4172 C C . ASP B 1 96 ? 36.312 -16.531 -16.031 1 95.38 96 ASP B C 1
ATOM 4174 O O . ASP B 1 96 ? 36.781 -15.398 -16.125 1 95.38 96 ASP B O 1
ATOM 4178 N N . PRO B 1 97 ? 35.219 -16.797 -15.359 1 97.31 97 PRO B N 1
ATOM 4179 C CA . PRO B 1 97 ? 34.625 -15.711 -14.562 1 97.31 97 PRO B CA 1
ATOM 4180 C C . PRO B 1 97 ? 35.562 -15.242 -13.438 1 97.31 97 PRO B C 1
ATOM 4182 O O . PRO B 1 97 ? 36.375 -16.031 -12.93 1 97.31 97 PRO B O 1
ATOM 4185 N N . LYS B 1 98 ? 35.531 -13.961 -13.148 1 97.06 98 LYS B N 1
ATOM 4186 C CA . LYS B 1 98 ? 36.344 -13.453 -12.055 1 97.06 98 LYS B CA 1
ATOM 4187 C C . LYS B 1 98 ? 35.844 -13.953 -10.703 1 97.06 98 LYS B C 1
ATOM 4189 O O . LYS B 1 98 ? 36.656 -14.336 -9.844 1 97.06 98 LYS B O 1
ATOM 4194 N N . VAL B 1 99 ? 34.562 -13.836 -10.539 1 97.38 99 VAL B N 1
ATOM 4195 C CA . VAL B 1 99 ? 33.906 -14.297 -9.312 1 97.38 99 VAL B CA 1
ATOM 4196 C C . VAL B 1 99 ? 32.562 -14.945 -9.664 1 97.38 99 VAL B C 1
ATOM 4198 O O . VAL B 1 99 ? 31.859 -14.508 -10.586 1 97.38 99 VAL B O 1
ATOM 4201 N N . ILE B 1 100 ? 32.219 -16.016 -8.961 1 97.62 100 ILE B N 1
ATOM 4202 C CA . ILE B 1 100 ? 30.922 -16.672 -9.141 1 97.62 100 ILE B CA 1
ATOM 4203 C C . ILE B 1 100 ? 30.156 -16.672 -7.824 1 97.62 100 ILE B C 1
ATOM 4205 O O . ILE B 1 100 ? 30.703 -17.031 -6.777 1 97.62 100 ILE B O 1
ATOM 4209 N N . GLY B 1 101 ? 28.969 -16.109 -7.863 1 97.38 101 GLY B N 1
ATOM 4210 C CA . GLY B 1 101 ? 28.062 -16.172 -6.723 1 97.38 101 GLY B CA 1
ATOM 4211 C C . GLY B 1 101 ? 26.859 -17.062 -6.965 1 97.38 101 GLY B C 1
ATOM 4212 O O . GLY B 1 101 ? 26.156 -16.906 -7.969 1 97.38 101 GLY B O 1
ATOM 4213 N N . VAL B 1 102 ? 26.594 -17.938 -6.008 1 95.5 102 VAL B N 1
ATOM 4214 C CA . VAL B 1 102 ? 25.438 -18.828 -6.102 1 95.5 102 VAL B CA 1
ATOM 4215 C C . VAL B 1 102 ? 24.406 -18.438 -5.051 1 95.5 102 VAL B C 1
ATOM 4217 O O . VAL B 1 102 ? 24.562 -18.75 -3.867 1 95.5 102 VAL B O 1
ATOM 4220 N N . ASP B 1 103 ? 23.328 -17.766 -5.52 1 94.12 103 ASP B N 1
ATOM 4221 C CA . ASP B 1 103 ? 22.25 -17.312 -4.656 1 94.12 103 ASP B CA 1
ATOM 4222 C C . ASP B 1 103 ? 21.141 -18.359 -4.566 1 94.12 103 ASP B C 1
ATOM 4224 O O . ASP B 1 103 ? 19.984 -18.078 -4.883 1 94.12 103 ASP B O 1
ATOM 4228 N N . ILE B 1 104 ? 21.516 -19.5 -4.16 1 89.81 104 ILE B N 1
ATOM 4229 C CA . ILE B 1 104 ? 20.594 -20.609 -4.016 1 89.81 104 ILE B CA 1
ATOM 4230 C C . ILE B 1 104 ? 20.781 -21.281 -2.656 1 89.81 104 ILE B C 1
ATOM 4232 O O . ILE B 1 104 ? 21.922 -21.594 -2.271 1 89.81 104 ILE B O 1
ATOM 4236 N N . GLU B 1 105 ? 19.688 -21.422 -1.978 1 84.69 105 GLU B N 1
ATOM 4237 C CA . GLU B 1 105 ? 19.766 -22.141 -0.715 1 84.69 105 GLU B CA 1
ATOM 4238 C C . GLU B 1 105 ? 19.656 -23.656 -0.943 1 84.69 105 GLU B C 1
ATOM 4240 O O . GLU B 1 105 ? 18.625 -24.141 -1.432 1 84.69 105 GLU B O 1
ATOM 4245 N N . PHE B 1 106 ? 20.703 -24.297 -0.68 1 80.88 106 PHE B N 1
ATOM 4246 C CA . PHE B 1 106 ? 20.688 -25.75 -0.815 1 80.88 106 PHE B CA 1
ATOM 4247 C C . PHE B 1 106 ? 20.375 -26.422 0.518 1 80.88 106 PHE B C 1
ATOM 4249 O O . PHE B 1 106 ? 21.219 -26.484 1.402 1 80.88 106 PHE B O 1
ATOM 4256 N N . ASP B 1 107 ? 19.078 -26.656 0.616 1 72.38 107 ASP B N 1
ATOM 4257 C CA . ASP B 1 107 ? 18.641 -27.281 1.863 1 72.38 107 ASP B CA 1
ATOM 4258 C C . ASP B 1 107 ? 18.953 -28.781 1.857 1 72.38 107 ASP B C 1
ATOM 4260 O O . ASP B 1 107 ? 18.516 -29.5 0.962 1 72.38 107 ASP B O 1
ATOM 4264 N N . GLY B 1 108 ? 19.562 -29.188 2.83 1 70.38 108 GLY B N 1
ATOM 4265 C CA . GLY B 1 108 ? 19.797 -30.609 3.096 1 70.38 108 GLY B CA 1
ATOM 4266 C C . GLY B 1 108 ? 20.312 -31.359 1.89 1 70.38 108 GLY B C 1
ATOM 4267 O O . GLY B 1 108 ? 20.484 -30.781 0.813 1 70.38 108 GLY B O 1
ATOM 4268 N N . ALA B 1 109 ? 20.703 -32.562 2.096 1 67.38 109 ALA B N 1
ATOM 4269 C CA . ALA B 1 109 ? 21.156 -33.469 1.042 1 67.38 109 ALA B CA 1
ATOM 4270 C C . ALA B 1 109 ? 19.984 -34.031 0.239 1 67.38 109 ALA B C 1
ATOM 4272 O O . ALA B 1 109 ? 18.891 -34.25 0.786 1 67.38 109 ALA B O 1
ATOM 4273 N N . LYS B 1 110 ? 20.078 -33.875 -1.005 1 70.5 110 LYS B N 1
ATOM 4274 C CA . LYS B 1 110 ? 19.047 -34.469 -1.854 1 70.5 110 LYS B CA 1
ATOM 4275 C C . LYS B 1 110 ? 19.531 -35.781 -2.447 1 70.5 110 LYS B C 1
ATOM 4277 O O . LYS B 1 110 ? 19.891 -36.719 -1.714 1 70.5 110 LYS B O 1
ATOM 4282 N N . ASP B 1 111 ? 19.656 -35.844 -3.885 1 72.75 111 ASP B N 1
ATOM 4283 C CA . ASP B 1 111 ? 20.172 -37.062 -4.504 1 72.75 111 ASP B CA 1
ATOM 4284 C C . ASP B 1 111 ? 21.688 -37.031 -4.605 1 72.75 111 ASP B C 1
ATOM 4286 O O . ASP B 1 111 ? 22.281 -35.969 -4.902 1 72.75 111 ASP B O 1
ATOM 4290 N N . SER B 1 112 ? 22.406 -38.188 -4.309 1 75.81 112 SER B N 1
ATOM 4291 C CA . SER B 1 112 ? 23.859 -38.312 -4.191 1 75.81 112 SER B CA 1
ATOM 4292 C C . SER B 1 112 ? 24.562 -37.906 -5.48 1 75.81 112 SER B C 1
ATOM 4294 O O . SER B 1 112 ? 25.578 -37.219 -5.445 1 75.81 112 SER B O 1
ATOM 4296 N N . ILE B 1 113 ? 24.016 -38.219 -6.582 1 80.25 113 ILE B N 1
ATOM 4297 C CA . ILE B 1 113 ? 24.688 -37.938 -7.848 1 80.25 113 ILE B CA 1
ATOM 4298 C C . ILE B 1 113 ? 24.656 -36.438 -8.125 1 80.25 113 ILE B C 1
ATOM 4300 O O . ILE B 1 113 ? 25.688 -35.844 -8.453 1 80.25 113 ILE B O 1
ATOM 4304 N N . SER B 1 114 ? 23.547 -35.844 -7.977 1 83.12 114 SER B N 1
ATOM 4305 C CA . SER B 1 114 ? 23.422 -34.406 -8.242 1 83.12 114 SER B CA 1
ATOM 4306 C C . SER B 1 114 ? 24.266 -33.594 -7.258 1 83.12 114 SER B C 1
ATOM 4308 O O . SER B 1 114 ? 24.828 -32.562 -7.625 1 83.12 114 SER B O 1
ATOM 4310 N N . ASP B 1 115 ? 24.312 -34.125 -6.078 1 84.75 115 ASP B N 1
ATOM 4311 C CA . ASP B 1 115 ? 25.125 -33.438 -5.074 1 84.75 115 ASP B CA 1
ATOM 4312 C C . ASP B 1 115 ? 26.609 -33.531 -5.422 1 84.75 115 ASP B C 1
ATOM 4314 O O . ASP B 1 115 ? 27.344 -32.562 -5.234 1 84.75 115 ASP B O 1
ATOM 4318 N N . LEU B 1 116 ? 26.969 -34.656 -5.887 1 82.44 116 LEU B N 1
ATOM 4319 C CA . LEU B 1 116 ? 28.359 -34.844 -6.281 1 82.44 116 LEU B CA 1
ATOM 4320 C C . LEU B 1 116 ? 28.703 -33.969 -7.473 1 82.44 116 LEU B C 1
ATOM 4322 O O . LEU B 1 116 ? 29.797 -33.375 -7.516 1 82.44 116 LEU B O 1
ATOM 4326 N N . MET B 1 117 ? 27.828 -33.875 -8.383 1 86.5 117 MET B N 1
ATOM 4327 C CA . MET B 1 117 ? 28.031 -33 -9.547 1 86.5 117 MET B CA 1
ATOM 4328 C C . MET B 1 117 ? 28.203 -31.547 -9.125 1 86.5 117 MET B C 1
ATOM 4330 O O . MET B 1 117 ? 29.078 -30.859 -9.633 1 86.5 117 MET B O 1
ATOM 4334 N N . LEU B 1 118 ? 27.359 -31.203 -8.25 1 87.88 118 LEU B N 1
ATOM 4335 C CA . LEU B 1 118 ? 27.406 -29.844 -7.758 1 87.88 118 LEU B CA 1
ATOM 4336 C C . LEU B 1 118 ? 28.719 -29.578 -7.031 1 87.88 118 LEU B C 1
ATOM 4338 O O . LEU B 1 118 ? 29.344 -28.531 -7.227 1 87.88 118 LEU B O 1
ATOM 4342 N N . LYS B 1 119 ? 29.125 -30.5 -6.27 1 86.06 119 LYS B N 1
ATOM 4343 C CA . LYS B 1 119 ? 30.375 -30.375 -5.535 1 86.06 119 LYS B CA 1
ATOM 4344 C C . LYS B 1 119 ? 31.562 -30.219 -6.488 1 86.06 119 LYS B C 1
ATOM 4346 O O . LYS B 1 119 ? 32.406 -29.359 -6.273 1 86.06 119 LYS B O 1
ATOM 4351 N N . PHE B 1 120 ? 31.609 -30.969 -7.508 1 86.44 120 PHE B N 1
ATOM 4352 C CA . PHE B 1 120 ? 32.688 -30.922 -8.469 1 86.44 120 PHE B CA 1
ATOM 4353 C C . PHE B 1 120 ? 32.719 -29.594 -9.211 1 86.44 120 PHE B C 1
ATOM 4355 O O . PHE B 1 120 ? 33.75 -28.984 -9.422 1 86.44 120 PHE B O 1
ATOM 4362 N N . ALA B 1 121 ? 31.547 -29.219 -9.602 1 89.5 121 ALA B N 1
ATOM 4363 C CA . ALA B 1 121 ? 31.438 -27.938 -10.305 1 89.5 121 ALA B CA 1
ATOM 4364 C C . ALA B 1 121 ? 31.906 -26.781 -9.414 1 89.5 121 ALA B C 1
ATOM 4366 O O . ALA B 1 121 ? 32.594 -25.875 -9.883 1 89.5 121 ALA B O 1
ATOM 4367 N N . MET B 1 122 ? 31.578 -26.859 -8.195 1 90.25 122 MET B N 1
ATOM 4368 C CA . MET B 1 122 ? 31.969 -25.828 -7.234 1 90.25 122 MET B CA 1
ATOM 4369 C C . MET B 1 122 ? 33.469 -25.859 -6.977 1 90.25 122 MET B C 1
ATOM 4371 O O . MET B 1 122 ? 34.094 -24.812 -6.816 1 90.25 122 MET B O 1
ATOM 4375 N N . ALA B 1 123 ? 34 -27.031 -6.961 1 88.31 123 ALA B N 1
ATOM 4376 C CA . ALA B 1 123 ? 35.438 -27.188 -6.719 1 88.31 123 ALA B CA 1
ATOM 4377 C C . ALA B 1 123 ? 36.25 -26.578 -7.852 1 88.31 123 ALA B C 1
ATOM 4379 O O . ALA B 1 123 ? 37.375 -26.109 -7.633 1 88.31 123 ALA B O 1
ATOM 4380 N N . GLU B 1 124 ? 35.656 -26.531 -8.938 1 88.88 124 GLU B N 1
ATOM 4381 C CA . GLU B 1 124 ? 36.344 -26 -10.102 1 88.88 124 GLU B CA 1
ATOM 4382 C C . GLU B 1 124 ? 36.281 -24.484 -10.141 1 88.88 124 GLU B C 1
ATOM 4384 O O . GLU B 1 124 ? 37 -23.828 -10.906 1 88.88 124 GLU B O 1
ATOM 4389 N N . SER B 1 125 ? 35.469 -23.938 -9.32 1 88.75 125 SER B N 1
ATOM 4390 C CA . SER B 1 125 ? 35.281 -22.5 -9.32 1 88.75 125 SER B CA 1
ATOM 4391 C C . SER B 1 125 ? 36.312 -21.797 -8.438 1 88.75 125 SER B C 1
ATOM 4393 O O . SER B 1 125 ? 36.375 -22.047 -7.234 1 88.75 125 SER B O 1
ATOM 4395 N N . GLU B 1 126 ? 37.156 -21.047 -8.953 1 85.06 126 GLU B N 1
ATOM 4396 C CA . GLU B 1 126 ? 38.25 -20.406 -8.211 1 85.06 126 GLU B CA 1
ATOM 4397 C C . GLU B 1 126 ? 37.719 -19.438 -7.168 1 85.06 126 GLU B C 1
ATOM 4399 O O . GLU B 1 126 ? 38.125 -19.469 -6.008 1 85.06 126 GLU B O 1
ATOM 4404 N N . ASN B 1 127 ? 36.844 -18.5 -7.492 1 92 127 ASN B N 1
ATOM 4405 C CA . ASN B 1 127 ? 36.25 -17.516 -6.602 1 92 127 ASN B CA 1
ATOM 4406 C C . ASN B 1 127 ? 34.719 -17.703 -6.496 1 92 127 ASN B C 1
ATOM 4408 O O . ASN B 1 127 ? 33.969 -17.031 -7.184 1 92 127 ASN B O 1
ATOM 4412 N N . LEU B 1 128 ? 34.406 -18.625 -5.57 1 95.12 128 LEU B N 1
ATOM 4413 C CA . LEU B 1 128 ? 33.031 -19 -5.414 1 95.12 128 LEU B CA 1
ATOM 4414 C C . LEU B 1 128 ? 32.469 -18.469 -4.102 1 95.12 128 LEU B C 1
ATOM 4416 O O . LEU B 1 128 ? 33.094 -18.594 -3.051 1 95.12 128 LEU B O 1
ATOM 4420 N N . VAL B 1 129 ? 31.359 -17.797 -4.16 1 95.75 129 VAL B N 1
ATOM 4421 C CA . VAL B 1 129 ? 30.641 -17.344 -2.977 1 95.75 129 VAL B CA 1
ATOM 4422 C C . VAL B 1 129 ? 29.266 -18.016 -2.916 1 95.75 129 VAL B C 1
ATOM 4424 O O . VAL B 1 129 ? 28.531 -18.031 -3.904 1 95.75 129 VAL B O 1
ATOM 4427 N N . MET B 1 130 ? 28.906 -18.594 -1.829 1 93.31 130 MET B N 1
ATOM 4428 C CA . MET B 1 130 ? 27.625 -19.266 -1.619 1 93.31 130 MET B CA 1
ATOM 4429 C C . MET B 1 130 ? 26.828 -18.578 -0.514 1 93.31 130 MET B C 1
ATOM 4431 O O . MET B 1 130 ? 27.359 -17.766 0.231 1 93.31 130 MET B O 1
ATOM 4435 N N . ILE B 1 131 ? 25.562 -18.938 -0.489 1 91.94 131 ILE B N 1
ATOM 4436 C CA . ILE B 1 131 ? 24.734 -18.25 0.502 1 91.94 131 ILE B CA 1
ATOM 4437 C C . ILE B 1 131 ? 24.281 -19.25 1.567 1 91.94 131 ILE B C 1
ATOM 4439 O O . ILE B 1 131 ? 24.219 -20.453 1.312 1 91.94 131 ILE B O 1
ATOM 4443 N N . SER B 1 132 ? 24.094 -18.719 2.717 1 87.06 132 SER B N 1
ATOM 4444 C CA . SER B 1 132 ? 23.453 -19.375 3.842 1 87.06 132 SER B CA 1
ATOM 4445 C C . SER B 1 132 ? 22.234 -18.578 4.324 1 87.06 132 SER B C 1
ATOM 4447 O O . SER B 1 132 ? 22.062 -17.422 3.943 1 87.06 132 SER B O 1
ATOM 4449 N N . ARG B 1 133 ? 21.406 -19.234 5.016 1 83.81 133 ARG B N 1
ATOM 4450 C CA . ARG B 1 133 ? 20.266 -18.531 5.617 1 83.81 133 ARG B CA 1
ATOM 4451 C C . ARG B 1 133 ? 20.531 -18.219 7.082 1 83.81 133 ARG B C 1
ATOM 4453 O O . ARG B 1 133 ? 21.062 -19.047 7.816 1 83.81 133 ARG B O 1
ATOM 4460 N N . LEU B 1 134 ? 20.219 -16.969 7.402 1 81.81 134 LEU B N 1
ATOM 4461 C CA . LEU B 1 134 ? 20.375 -16.578 8.797 1 81.81 134 LEU B CA 1
ATOM 4462 C C . LEU B 1 134 ? 19.016 -16.594 9.508 1 81.81 134 LEU B C 1
ATOM 4464 O O . LEU B 1 134 ? 18.031 -16.047 8.992 1 81.81 134 LEU B O 1
ATOM 4468 N N . ASP B 1 135 ? 18.922 -17.297 10.523 1 78.75 135 ASP B N 1
ATOM 4469 C CA . ASP B 1 135 ? 17.734 -17.312 11.383 1 78.75 135 ASP B CA 1
ATOM 4470 C C . ASP B 1 135 ? 18 -16.609 12.703 1 78.75 135 ASP B C 1
ATOM 4472 O O . ASP B 1 135 ? 18.906 -17 13.453 1 78.75 135 ASP B O 1
ATOM 4476 N N . TYR B 1 136 ? 17.219 -15.578 12.875 1 73.94 136 TYR B N 1
ATOM 4477 C CA . TYR B 1 136 ? 17.453 -14.773 14.07 1 73.94 136 TYR B CA 1
ATOM 4478 C C . TYR B 1 136 ? 16.984 -15.508 15.32 1 73.94 136 TYR B C 1
ATOM 4480 O O . TYR B 1 136 ? 15.852 -16 15.375 1 73.94 136 TYR B O 1
ATOM 4488 N N . ASP B 1 137 ? 17.844 -15.664 16.188 1 71.5 137 ASP B N 1
ATOM 4489 C CA . ASP B 1 137 ? 17.547 -16.203 17.5 1 71.5 137 ASP B CA 1
ATOM 4490 C C . ASP B 1 137 ? 17.359 -15.078 18.531 1 71.5 137 ASP B C 1
ATOM 4492 O O . ASP B 1 137 ? 18.328 -14.445 18.953 1 71.5 137 ASP B O 1
ATOM 4496 N N . SER B 1 138 ? 16.141 -14.828 18.844 1 69.38 138 SER B N 1
ATOM 4497 C CA . SER B 1 138 ? 15.82 -13.727 19.75 1 69.38 138 SER B CA 1
ATOM 4498 C C . SER B 1 138 ? 16.469 -13.938 21.125 1 69.38 138 SER B C 1
ATOM 4500 O O . SER B 1 138 ? 16.734 -12.969 21.844 1 69.38 138 SER B O 1
ATOM 4502 N N . SER B 1 139 ? 16.688 -15.141 21.562 1 66.88 139 SER B N 1
ATOM 4503 C CA . SER B 1 139 ? 17.25 -15.453 22.875 1 66.88 139 SER B CA 1
ATOM 4504 C C . SER B 1 139 ? 18.719 -15.055 22.953 1 66.88 139 SER B C 1
ATOM 4506 O O . SER B 1 139 ? 19.156 -14.5 23.953 1 66.88 139 SER B O 1
ATOM 4508 N N . SER B 1 140 ? 19.422 -15.211 21.891 1 69.31 140 SER B N 1
ATOM 4509 C CA . SER B 1 140 ? 20.859 -14.969 21.922 1 69.31 140 SER B CA 1
ATOM 4510 C C . SER B 1 140 ? 21.219 -13.656 21.234 1 69.31 140 SER B C 1
ATOM 4512 O O . SER B 1 140 ? 22.312 -13.109 21.438 1 69.31 140 SER B O 1
ATOM 4514 N N . GLY B 1 141 ? 20.266 -13.148 20.594 1 71.19 141 GLY B N 1
ATOM 4515 C CA . GLY B 1 141 ? 20.516 -11.922 19.859 1 71.19 141 GLY B CA 1
ATOM 4516 C C . GLY B 1 141 ? 21.453 -12.109 18.672 1 71.19 141 GLY B C 1
ATOM 4517 O O . GLY B 1 141 ? 22.016 -11.148 18.156 1 71.19 141 GLY B O 1
ATOM 4518 N N . ILE B 1 142 ? 21.812 -13.414 18.469 1 75.12 142 ILE B N 1
ATOM 4519 C CA . ILE B 1 142 ? 22.688 -13.711 17.344 1 75.12 142 ILE B CA 1
ATOM 4520 C C . ILE B 1 142 ? 21.938 -14.539 16.312 1 75.12 142 ILE B C 1
ATOM 4522 O O . ILE B 1 142 ? 20.875 -15.102 16.594 1 75.12 142 ILE B O 1
ATOM 4526 N N . PHE B 1 143 ? 22.5 -14.492 15.094 1 81.31 143 PHE B N 1
ATOM 4527 C CA . PHE B 1 143 ? 21.859 -15.242 14.023 1 81.31 143 PHE B CA 1
ATOM 4528 C C . PHE B 1 143 ? 22.406 -16.656 13.945 1 81.31 143 PHE B C 1
ATOM 4530 O O . PHE B 1 143 ? 23.625 -16.859 13.992 1 81.31 143 PHE B O 1
ATOM 4537 N N . ASN B 1 144 ? 21.547 -17.609 13.891 1 81.75 144 ASN B N 1
ATOM 4538 C CA . ASN B 1 144 ? 21.922 -18.984 13.562 1 81.75 144 ASN B CA 1
ATOM 4539 C C . ASN B 1 144 ? 22.109 -19.172 12.055 1 81.75 144 ASN B C 1
ATOM 4541 O O . ASN B 1 144 ? 21.312 -18.656 11.266 1 81.75 144 ASN B O 1
ATOM 4545 N N . VAL B 1 145 ? 23.188 -19.797 11.781 1 81.62 145 VAL B N 1
ATOM 4546 C CA . VAL B 1 145 ? 23.484 -19.984 10.367 1 81.62 145 VAL B CA 1
ATOM 4547 C C . VAL B 1 145 ? 23 -21.359 9.914 1 81.62 145 VAL B C 1
ATOM 4549 O O . VAL B 1 145 ? 23.391 -22.391 10.484 1 81.62 145 VAL B O 1
ATOM 4552 N N . ILE B 1 146 ? 22.188 -21.359 9.008 1 79.75 146 ILE B N 1
ATOM 4553 C CA . ILE B 1 146 ? 21.797 -22.594 8.344 1 79.75 146 ILE B CA 1
ATOM 4554 C C . ILE B 1 146 ? 22.656 -22.797 7.094 1 79.75 146 ILE B C 1
ATOM 4556 O O . ILE B 1 146 ? 22.453 -22.125 6.078 1 79.75 146 ILE B O 1
ATOM 4560 N N . THR B 1 147 ? 23.531 -23.781 7.203 1 81.25 147 THR B N 1
ATOM 4561 C CA . THR B 1 147 ? 24.547 -23.953 6.172 1 81.25 147 THR B CA 1
ATOM 4562 C C . THR B 1 147 ? 24.109 -25 5.148 1 81.25 147 THR B C 1
ATOM 4564 O O . THR B 1 147 ? 23.312 -25.891 5.461 1 81.25 147 THR B O 1
ATOM 4567 N N . PRO B 1 148 ? 24.625 -24.812 3.955 1 81.44 148 PRO B N 1
ATOM 4568 C CA . PRO B 1 148 ? 24.516 -25.922 3.014 1 81.44 148 PRO B CA 1
ATOM 4569 C C . PRO B 1 148 ? 25.328 -27.141 3.445 1 81.44 148 PRO B C 1
ATOM 4571 O O . PRO B 1 148 ? 26.031 -27.094 4.457 1 81.44 148 PRO B O 1
ATOM 4574 N N . PRO B 1 149 ? 25.156 -28.219 2.736 1 80.06 149 PRO B N 1
ATOM 4575 C CA . PRO B 1 149 ? 25.953 -29.391 3.09 1 80.06 149 PRO B CA 1
ATOM 4576 C C . PRO B 1 149 ? 27.453 -29.094 3.18 1 80.06 149 PRO B C 1
ATOM 4578 O O . PRO B 1 149 ? 27.969 -28.297 2.385 1 80.06 149 PRO B O 1
ATOM 4581 N N . GLU B 1 150 ? 28.047 -29.672 4.117 1 78.75 150 GLU B N 1
ATOM 4582 C CA . GLU B 1 150 ? 29.453 -29.422 4.418 1 78.75 150 GLU B CA 1
ATOM 4583 C C . GLU B 1 150 ? 30.344 -29.656 3.189 1 78.75 150 GLU B C 1
ATOM 4585 O O . GLU B 1 150 ? 31.344 -28.969 3.008 1 78.75 150 GLU B O 1
ATOM 4590 N N . SER B 1 151 ? 29.922 -30.578 2.424 1 77.62 151 SER B N 1
ATOM 4591 C CA . SER B 1 151 ? 30.719 -30.906 1.243 1 77.62 151 SER B CA 1
ATOM 4592 C C . SER B 1 151 ? 30.812 -29.734 0.287 1 77.62 151 SER B C 1
ATOM 4594 O O . SER B 1 151 ? 31.75 -29.625 -0.504 1 77.62 151 SER B O 1
ATOM 4596 N N . PHE B 1 152 ? 29.859 -28.859 0.41 1 80.25 152 PHE B N 1
ATOM 4597 C CA . PHE B 1 152 ? 29.812 -27.703 -0.484 1 80.25 152 PHE B CA 1
ATOM 4598 C C . PHE B 1 152 ? 30.672 -26.562 0.062 1 80.25 152 PHE B C 1
ATOM 4600 O O . PHE B 1 152 ? 31.094 -25.672 -0.687 1 80.25 152 PHE B O 1
ATOM 4607 N N . LEU B 1 153 ? 30.953 -26.609 1.319 1 78.81 153 LEU B N 1
ATOM 4608 C CA . LEU B 1 153 ? 31.578 -25.484 2.01 1 78.81 153 LEU B CA 1
ATOM 4609 C C . LEU B 1 153 ? 33.094 -25.484 1.789 1 78.81 153 LEU B C 1
ATOM 4611 O O . LEU B 1 153 ? 33.75 -24.469 1.994 1 78.81 153 LEU B O 1
ATOM 4615 N N . GLU B 1 154 ? 33.625 -26.516 1.278 1 79.62 154 GLU B N 1
ATOM 4616 C CA . GLU B 1 154 ? 35.062 -26.641 1.108 1 79.62 154 GLU B CA 1
ATOM 4617 C C . GLU B 1 154 ? 35.562 -25.766 -0.048 1 79.62 154 GLU B C 1
ATOM 4619 O O . GLU B 1 154 ? 36.719 -25.391 -0.091 1 79.62 154 GLU B O 1
ATOM 4624 N N . HIS B 1 155 ? 34.688 -25.375 -0.869 1 79.06 155 HIS B N 1
ATOM 4625 C CA . HIS B 1 155 ? 35.188 -24.781 -2.104 1 79.06 155 HIS B CA 1
ATOM 4626 C C . HIS B 1 155 ? 34.719 -23.344 -2.254 1 79.06 155 HIS B C 1
ATOM 4628 O O . HIS B 1 155 ? 35.031 -22.688 -3.246 1 79.06 155 HIS B O 1
ATOM 4634 N N . GLY B 1 156 ? 34.031 -22.859 -1.305 1 86 156 GLY B N 1
ATOM 4635 C CA . GLY B 1 156 ? 33.531 -21.516 -1.476 1 86 156 GLY B CA 1
ATOM 4636 C C . GLY B 1 156 ? 33.438 -20.734 -0.172 1 86 156 GLY B C 1
ATOM 4637 O O . GLY B 1 156 ? 33.594 -21.312 0.908 1 86 156 GLY B O 1
ATOM 4638 N N . THR B 1 157 ? 33.375 -19.422 -0.338 1 90.38 157 THR B N 1
ATOM 4639 C CA . THR B 1 157 ? 33.156 -18.531 0.802 1 90.38 157 THR B CA 1
ATOM 4640 C C . THR B 1 157 ? 31.672 -18.469 1.151 1 90.38 157 THR B C 1
ATOM 4642 O O . THR B 1 157 ? 30.828 -18.281 0.27 1 90.38 157 THR B O 1
ATOM 4645 N N . LEU B 1 158 ? 31.375 -18.641 2.396 1 91.19 158 LEU B N 1
ATOM 4646 C CA . LEU B 1 158 ? 29.984 -18.609 2.854 1 91.19 158 LEU B CA 1
ATOM 4647 C C . LEU B 1 158 ? 29.547 -17.188 3.197 1 91.19 158 LEU B C 1
ATOM 4649 O O . LEU B 1 158 ? 30.312 -16.438 3.812 1 91.19 158 LEU B O 1
ATOM 4653 N N . SER B 1 159 ? 28.406 -16.828 2.799 1 93.88 159 SER B N 1
ATOM 4654 C CA . SER B 1 159 ? 27.781 -15.539 3.053 1 93.88 159 SER B CA 1
ATOM 4655 C C . SER B 1 159 ? 26.281 -15.695 3.314 1 93.88 159 SER B C 1
ATOM 4657 O O . SER B 1 159 ? 25.781 -16.812 3.424 1 93.88 159 SER B O 1
ATOM 4659 N N . TYR B 1 160 ? 25.594 -14.578 3.592 1 90.12 160 TYR B N 1
ATOM 4660 C CA . TYR B 1 160 ? 24.141 -14.68 3.758 1 90.12 160 TYR B CA 1
ATOM 4661 C C . TYR B 1 160 ? 23.422 -13.75 2.793 1 90.12 160 TYR B C 1
ATOM 4663 O O . TYR B 1 160 ? 23.938 -12.68 2.451 1 90.12 160 TYR B O 1
ATOM 4671 N N . ALA B 1 161 ? 22.172 -14.156 2.396 1 86.88 161 ALA B N 1
ATOM 4672 C CA . ALA B 1 161 ? 21.453 -13.422 1.359 1 86.88 161 ALA B CA 1
ATOM 4673 C C . ALA B 1 161 ? 20.266 -12.68 1.944 1 86.88 161 ALA B C 1
ATOM 4675 O O . ALA B 1 161 ? 19.516 -12.023 1.216 1 86.88 161 ALA B O 1
ATOM 4676 N N . ASN B 1 162 ? 20.094 -12.641 3.221 1 78.25 162 ASN B N 1
ATOM 4677 C CA . ASN B 1 162 ? 18.938 -11.992 3.84 1 78.25 162 ASN B CA 1
ATOM 4678 C C . ASN B 1 162 ? 18.891 -10.5 3.506 1 78.25 162 ASN B C 1
ATOM 4680 O O . ASN B 1 162 ? 19.922 -9.812 3.559 1 78.25 162 ASN B O 1
ATOM 4684 N N . LEU B 1 163 ? 17.812 -10.102 3.043 1 76.88 163 LEU B N 1
ATOM 4685 C CA . LEU B 1 163 ? 17.594 -8.68 2.805 1 76.88 163 LEU B CA 1
ATOM 4686 C C . LEU B 1 163 ? 16.656 -8.102 3.859 1 76.88 163 LEU B C 1
ATOM 4688 O O . LEU B 1 163 ? 15.82 -8.812 4.418 1 76.88 163 LEU B O 1
ATOM 4692 N N . ILE B 1 164 ? 16.922 -6.953 4.301 1 69.75 164 ILE B N 1
ATOM 4693 C CA . ILE B 1 164 ? 16.109 -6.285 5.309 1 69.75 164 ILE B CA 1
ATOM 4694 C C . ILE B 1 164 ? 14.781 -5.836 4.691 1 69.75 164 ILE B C 1
ATOM 4696 O O . ILE B 1 164 ? 14.766 -5.137 3.674 1 69.75 164 ILE B O 1
ATOM 4700 N N . SER B 1 165 ? 13.68 -6.492 5.074 1 60.06 165 SER B N 1
ATOM 4701 C CA . SER B 1 165 ? 12.352 -6.012 4.691 1 60.06 165 SER B CA 1
ATOM 4702 C C . SER B 1 165 ? 11.445 -5.875 5.906 1 60.06 165 SER B C 1
ATOM 4704 O O . SER B 1 165 ? 11.555 -6.645 6.863 1 60.06 165 SER B O 1
ATOM 4706 N N . PRO B 1 166 ? 10.836 -4.621 6.082 1 51.44 166 PRO B N 1
ATOM 4707 C CA . PRO B 1 166 ? 9.961 -4.438 7.238 1 51.44 166 PRO B CA 1
ATOM 4708 C C . PRO B 1 166 ? 8.867 -5.5 7.328 1 51.44 166 PRO B C 1
ATOM 4710 O O . PRO B 1 166 ? 8.188 -5.613 8.352 1 51.44 166 PRO B O 1
ATOM 4713 N N . ALA B 1 167 ? 8.727 -6.277 6.277 1 50.06 167 ALA B N 1
ATOM 4714 C CA . ALA B 1 167 ? 7.578 -7.184 6.27 1 50.06 167 ALA B CA 1
ATOM 4715 C C . ALA B 1 167 ? 7.703 -8.242 7.363 1 50.06 167 ALA B C 1
ATOM 4717 O O . ALA B 1 167 ? 8.805 -8.727 7.641 1 50.06 167 ALA B O 1
ATOM 4718 N N . GLY B 1 168 ? 6.797 -8.203 8.328 1 44.91 168 GLY B N 1
ATOM 4719 C CA . GLY B 1 168 ? 6.781 -9.133 9.438 1 44.91 168 GLY B CA 1
ATOM 4720 C C . GLY B 1 168 ? 6.957 -10.578 9.008 1 44.91 168 GLY B C 1
ATOM 4721 O O . GLY B 1 168 ? 7.391 -11.414 9.805 1 44.91 168 GLY B O 1
ATOM 4722 N N . SER B 1 169 ? 6.402 -10.93 7.855 1 47.03 169 SER B N 1
ATOM 4723 C CA . SER B 1 169 ? 6.52 -12.32 7.43 1 47.03 169 SER B CA 1
ATOM 4724 C C . SER B 1 169 ? 7.148 -12.43 6.047 1 47.03 169 SER B C 1
ATOM 4726 O O . SER B 1 169 ? 7.082 -11.484 5.254 1 47.03 169 SER B O 1
ATOM 4728 N N . GLN B 1 170 ? 8.008 -13.391 5.832 1 45.53 170 GLN B N 1
ATOM 4729 C CA . GLN B 1 170 ? 8.703 -13.664 4.578 1 45.53 170 GLN B CA 1
ATOM 4730 C C . GLN B 1 170 ? 7.734 -13.648 3.398 1 45.53 170 GLN B C 1
ATOM 4732 O O . GLN B 1 170 ? 8.133 -13.383 2.264 1 45.53 170 GLN B O 1
ATOM 4737 N N . GLU B 1 171 ? 6.449 -13.781 3.723 1 49.59 171 GLU B N 1
ATOM 4738 C CA . GLU B 1 171 ? 5.465 -13.953 2.656 1 49.59 171 GLU B CA 1
ATOM 4739 C C . GLU B 1 171 ? 4.852 -12.617 2.248 1 49.59 171 GLU B C 1
ATOM 4741 O O . GLU B 1 171 ? 4.191 -12.516 1.213 1 49.59 171 GLU B O 1
ATOM 4746 N N . GLN B 1 172 ? 5.199 -11.617 2.986 1 58.12 172 GLN B N 1
ATOM 4747 C CA . GLN B 1 172 ? 4.605 -10.32 2.678 1 58.12 172 GLN B CA 1
ATOM 4748 C C . GLN B 1 172 ? 5.441 -9.562 1.646 1 58.12 172 GLN B C 1
ATOM 4750 O O . GLN B 1 172 ? 6.645 -9.797 1.522 1 58.12 172 GLN B O 1
ATOM 4755 N N . LEU B 1 173 ? 4.676 -8.961 0.743 1 61.53 173 LEU B N 1
ATOM 4756 C CA . LEU B 1 173 ? 5.418 -8.109 -0.179 1 61.53 173 LEU B CA 1
ATOM 4757 C C . LEU B 1 173 ? 6.395 -7.211 0.577 1 61.53 173 LEU B C 1
ATOM 4759 O O . LEU B 1 173 ? 6.023 -6.582 1.569 1 61.53 173 LEU B O 1
ATOM 4763 N N . LYS B 1 174 ? 7.707 -7.422 0.212 1 70.75 174 LYS B N 1
ATOM 4764 C CA . LYS B 1 174 ? 8.836 -6.82 0.918 1 70.75 174 LYS B CA 1
ATOM 4765 C C . LYS B 1 174 ? 9.367 -5.609 0.161 1 70.75 174 LYS B C 1
ATOM 4767 O O . LYS B 1 174 ? 9.602 -5.68 -1.047 1 70.75 174 LYS B O 1
ATOM 4772 N N . THR B 1 175 ? 9.297 -4.484 0.728 1 81.62 175 THR B N 1
ATOM 4773 C CA . THR B 1 175 ? 10.055 -3.361 0.189 1 81.62 175 THR B CA 1
ATOM 4774 C C . THR B 1 175 ? 11.5 -3.402 0.673 1 81.62 175 THR B C 1
ATOM 4776 O O . THR B 1 175 ? 11.758 -3.58 1.866 1 81.62 175 THR B O 1
ATOM 4779 N N . CYS B 1 176 ? 12.43 -3.465 -0.243 1 90.38 176 CYS B N 1
ATOM 4780 C CA . CYS B 1 176 ? 13.852 -3.48 0.1 1 90.38 176 CYS B CA 1
ATOM 4781 C C . CYS B 1 176 ? 14.5 -2.137 -0.206 1 90.38 176 CYS B C 1
ATOM 4783 O O . CYS B 1 176 ? 14.469 -1.673 -1.348 1 90.38 176 CYS B O 1
ATOM 4785 N N . ARG B 1 177 ? 15.055 -1.503 0.853 1 90.81 177 ARG B N 1
ATOM 4786 C CA . ARG B 1 177 ? 15.727 -0.223 0.663 1 90.81 177 ARG B CA 1
ATOM 4787 C C . ARG B 1 177 ? 17.141 -0.266 1.219 1 90.81 177 ARG B C 1
ATOM 4789 O O . ARG B 1 177 ? 17.984 0.574 0.873 1 90.81 177 ARG B O 1
ATOM 4796 N N . SER B 1 178 ? 17.328 -1.215 2.119 1 93.06 178 SER B N 1
ATOM 4797 C CA . SER B 1 178 ? 18.609 -1.282 2.822 1 93.06 178 SER B CA 1
ATOM 4798 C C . SER B 1 178 ? 19.047 -2.727 3.035 1 93.06 178 SER B C 1
ATOM 4800 O O . SER B 1 178 ? 18.297 -3.66 2.73 1 93.06 178 SER B O 1
ATOM 4802 N N . PHE B 1 179 ? 20.281 -2.875 3.355 1 94 179 PHE B N 1
ATOM 4803 C CA . PHE B 1 179 ? 20.844 -4.188 3.658 1 94 179 PHE B CA 1
ATOM 4804 C C . PHE B 1 179 ? 21.891 -4.082 4.75 1 94 179 PHE B C 1
ATOM 4806 O O . PHE B 1 179 ? 22.359 -2.984 5.074 1 94 179 PHE B O 1
ATOM 4813 N N . SER B 1 180 ? 22.141 -5.191 5.371 1 93.81 180 SER B N 1
ATOM 4814 C CA . SER B 1 180 ? 23.219 -5.273 6.359 1 93.81 180 SER B CA 1
ATOM 4815 C C . SER B 1 180 ? 24.5 -5.82 5.738 1 93.81 180 SER B C 1
ATOM 4817 O O . SER B 1 180 ? 24.5 -6.926 5.195 1 93.81 180 SER B O 1
ATOM 4819 N N . PRO B 1 181 ? 25.562 -5.043 5.82 1 96.38 181 PRO B N 1
ATOM 4820 C CA . PRO B 1 181 ? 26.797 -5.48 5.184 1 96.38 181 PRO B CA 1
ATOM 4821 C C . PRO B 1 181 ? 27.375 -6.742 5.82 1 96.38 181 PRO B C 1
ATOM 4823 O O . PRO B 1 181 ? 27.984 -7.57 5.129 1 96.38 181 PRO B O 1
ATOM 4826 N N . ALA B 1 182 ? 27.188 -6.871 7.07 1 93.75 182 ALA B N 1
ATOM 4827 C CA . ALA B 1 182 ? 27.672 -8.016 7.828 1 93.75 182 ALA B CA 1
ATOM 4828 C C . ALA B 1 182 ? 26.844 -8.242 9.086 1 93.75 182 ALA B C 1
ATOM 4830 O O . ALA B 1 182 ? 26.25 -7.305 9.625 1 93.75 182 ALA B O 1
ATOM 4831 N N . GLU B 1 183 ? 26.766 -9.461 9.477 1 89.75 183 GLU B N 1
ATOM 4832 C CA . GLU B 1 183 ? 26.016 -9.82 10.68 1 89.75 183 GLU B CA 1
ATOM 4833 C C . GLU B 1 183 ? 26.812 -10.758 11.57 1 89.75 183 GLU B C 1
ATOM 4835 O O . GLU B 1 183 ? 27.516 -11.648 11.078 1 89.75 183 GLU B O 1
ATOM 4840 N N . PRO B 1 184 ? 26.688 -10.484 12.844 1 87.69 184 PRO B N 1
ATOM 4841 C CA . PRO B 1 184 ? 27.281 -11.477 13.742 1 87.69 184 PRO B CA 1
ATOM 4842 C C . PRO B 1 184 ? 26.531 -12.805 13.734 1 87.69 184 PRO B C 1
ATOM 4844 O O . PRO B 1 184 ? 25.297 -12.82 13.766 1 87.69 184 PRO B O 1
ATOM 4847 N N . THR B 1 185 ? 27.203 -13.875 13.562 1 87.56 185 THR B N 1
ATOM 4848 C CA . THR B 1 185 ? 26.594 -15.195 13.547 1 87.56 185 THR B CA 1
ATOM 4849 C C . THR B 1 185 ? 27.281 -16.125 14.547 1 87.56 185 THR B C 1
ATOM 4851 O O . THR B 1 185 ? 28.203 -15.719 15.25 1 87.56 185 THR B O 1
ATOM 4854 N N . THR B 1 186 ? 26.734 -17.359 14.656 1 81.31 186 THR B N 1
ATOM 4855 C CA . THR B 1 186 ? 27.328 -18.375 15.516 1 81.31 186 THR B CA 1
ATOM 4856 C C . THR B 1 186 ? 28.703 -18.781 15.008 1 81.31 186 THR B C 1
ATOM 4858 O O . THR B 1 186 ? 29.531 -19.281 15.773 1 81.31 186 THR B O 1
ATOM 4861 N N . MET B 1 187 ? 29.031 -18.75 13.703 1 79.5 187 MET B N 1
ATOM 4862 C CA . MET B 1 187 ? 30.328 -19.109 13.102 1 79.5 187 MET B CA 1
ATOM 4863 C C . MET B 1 187 ? 31.25 -17.891 13.07 1 79.5 187 MET B C 1
ATOM 4865 O O . MET B 1 187 ? 32.344 -17.969 12.523 1 79.5 187 MET B O 1
ATOM 4869 N N . ASP B 1 188 ? 30.812 -16.641 13.516 1 83.31 188 ASP B N 1
ATOM 4870 C CA . ASP B 1 188 ? 31.531 -15.367 13.445 1 83.31 188 ASP B CA 1
ATOM 4871 C C . ASP B 1 188 ? 30.781 -14.359 12.562 1 83.31 188 ASP B C 1
ATOM 4873 O O . ASP B 1 188 ? 29.672 -14.625 12.125 1 83.31 188 ASP B O 1
ATOM 4877 N N . SER B 1 189 ? 31.516 -13.328 12.359 1 89.19 189 SER B N 1
ATOM 4878 C CA . SER B 1 189 ? 30.906 -12.305 11.516 1 89.19 189 SER B CA 1
ATOM 4879 C C . SER B 1 189 ? 30.875 -12.742 10.055 1 89.19 189 SER B C 1
ATOM 4881 O O . SER B 1 189 ? 31.859 -13.242 9.531 1 89.19 189 SER B O 1
ATOM 4883 N N . MET B 1 190 ? 29.766 -12.672 9.508 1 92.19 190 MET B N 1
ATOM 4884 C CA . MET B 1 190 ? 29.578 -13.094 8.125 1 92.19 190 MET B CA 1
ATOM 4885 C C . MET B 1 190 ? 29.156 -11.922 7.246 1 92.19 190 MET B C 1
ATOM 4887 O O . MET B 1 190 ? 28.312 -11.117 7.645 1 92.19 190 MET B O 1
ATOM 4891 N N . ASN B 1 191 ? 29.766 -11.812 6.113 1 95.19 191 ASN B N 1
ATOM 4892 C CA . ASN B 1 191 ? 29.422 -10.758 5.164 1 95.19 191 ASN B CA 1
ATOM 4893 C C . ASN B 1 191 ? 28.172 -11.109 4.363 1 95.19 191 ASN B C 1
ATOM 4895 O O . ASN B 1 191 ? 27.875 -12.281 4.145 1 95.19 191 ASN B O 1
ATOM 4899 N N . ALA B 1 192 ? 27.5 -10.07 3.994 1 96.44 192 ALA B N 1
ATOM 4900 C CA . ALA B 1 192 ? 26.391 -10.266 3.062 1 96.44 192 ALA B CA 1
ATOM 4901 C C . ALA B 1 192 ? 26.891 -10.836 1.734 1 96.44 192 ALA B C 1
ATOM 4903 O O . ALA B 1 192 ? 28.031 -10.602 1.338 1 96.44 192 ALA B O 1
ATOM 4904 N N . PHE B 1 193 ? 26.062 -11.547 1.095 1 96.56 193 PHE B N 1
ATOM 4905 C CA . PHE B 1 193 ? 26.359 -12.195 -0.179 1 96.56 193 PHE B CA 1
ATOM 4906 C C . PHE B 1 193 ? 26.984 -11.195 -1.152 1 96.56 193 PHE B C 1
ATOM 4908 O O . PHE B 1 193 ? 28.031 -11.461 -1.734 1 96.56 193 PHE B O 1
ATOM 4915 N N . SER B 1 194 ? 26.359 -10.031 -1.274 1 98.06 194 SER B N 1
ATOM 4916 C CA . SER B 1 194 ? 26.812 -9 -2.195 1 98.06 194 SER B CA 1
ATOM 4917 C C . SER B 1 194 ? 28.188 -8.453 -1.774 1 98.06 194 SER B C 1
ATOM 4919 O O . SER B 1 194 ? 29.031 -8.18 -2.619 1 98.06 194 SER B O 1
ATOM 4921 N N . VAL B 1 195 ? 28.375 -8.344 -0.524 1 98.12 195 VAL B N 1
ATOM 4922 C CA . VAL B 1 195 ? 29.641 -7.832 -0.004 1 98.12 195 VAL B CA 1
ATOM 4923 C C . VAL B 1 195 ? 30.75 -8.844 -0.244 1 98.12 195 VAL B C 1
ATOM 4925 O O . VAL B 1 195 ? 31.859 -8.484 -0.64 1 98.12 195 VAL B O 1
ATOM 4928 N N . ALA B 1 196 ? 30.438 -10.125 -0.01 1 97.62 196 ALA B N 1
ATOM 4929 C CA . ALA B 1 196 ? 31.422 -11.18 -0.244 1 97.62 196 ALA B CA 1
ATOM 4930 C C . ALA B 1 196 ? 31.844 -11.227 -1.712 1 97.62 196 ALA B C 1
ATOM 4932 O O . ALA B 1 196 ? 33.031 -11.398 -2.023 1 97.62 196 ALA B O 1
ATOM 4933 N N . LEU B 1 197 ? 30.875 -11.07 -2.537 1 98.25 197 LEU B N 1
ATOM 4934 C CA . LEU B 1 197 ? 31.156 -11.062 -3.967 1 98.25 197 LEU B CA 1
ATOM 4935 C C . LEU B 1 197 ? 32.031 -9.859 -4.336 1 98.25 197 LEU B C 1
ATOM 4937 O O . LEU B 1 197 ? 33.031 -10 -5.051 1 98.25 197 LEU B O 1
ATOM 4941 N N . ALA B 1 198 ? 31.672 -8.719 -3.861 1 98.44 198 ALA B N 1
ATOM 4942 C CA . ALA B 1 198 ? 32.438 -7.5 -4.133 1 98.44 198 ALA B CA 1
ATOM 4943 C C . ALA B 1 198 ? 33.844 -7.609 -3.588 1 98.44 198 ALA B C 1
ATOM 4945 O O . ALA B 1 198 ? 34.812 -7.113 -4.203 1 98.44 198 ALA B O 1
ATOM 4946 N N . MET B 1 199 ? 34 -8.258 -2.461 1 97.75 199 MET B N 1
ATOM 4947 C CA . MET B 1 199 ? 35.312 -8.422 -1.829 1 97.75 199 MET B CA 1
ATOM 4948 C C . MET B 1 199 ? 36.25 -9.234 -2.713 1 97.75 199 MET B C 1
ATOM 4950 O O . MET B 1 199 ? 37.406 -8.914 -2.832 1 97.75 199 MET B O 1
ATOM 4954 N N . LYS B 1 200 ? 35.75 -10.25 -3.305 1 96.94 200 LYS B N 1
ATOM 4955 C CA . LYS B 1 200 ? 36.531 -11.094 -4.188 1 96.94 200 LYS B CA 1
ATOM 4956 C C . LYS B 1 200 ? 36.875 -10.367 -5.484 1 96.94 200 LYS B C 1
ATOM 4958 O O . LYS B 1 200 ? 37.969 -10.57 -6.051 1 96.94 200 LYS B O 1
ATOM 4963 N N . TYR B 1 201 ? 36.031 -9.531 -5.922 1 97.69 201 TYR B N 1
ATOM 4964 C CA . TYR B 1 201 ? 36.219 -8.812 -7.176 1 97.69 201 TYR B CA 1
ATOM 4965 C C . TYR B 1 201 ? 37.156 -7.625 -6.988 1 97.69 201 TYR B C 1
ATOM 4967 O O . TYR B 1 201 ? 38.062 -7.418 -7.785 1 97.69 201 TYR B O 1
ATOM 4975 N N . SER B 1 202 ? 36.906 -6.809 -5.918 1 98 202 SER B N 1
ATOM 4976 C CA . SER B 1 202 ? 37.719 -5.633 -5.594 1 98 202 SER B CA 1
ATOM 4977 C C . SER B 1 202 ? 37.906 -5.488 -4.086 1 98 202 SER B C 1
ATOM 4979 O O . SER B 1 202 ? 37.156 -4.758 -3.432 1 98 202 SER B O 1
ATOM 4981 N N . PRO B 1 203 ? 38.875 -6.098 -3.604 1 97.44 203 PRO B N 1
ATOM 4982 C CA . PRO B 1 203 ? 39.125 -6.066 -2.156 1 97.44 203 PRO B CA 1
ATOM 4983 C C . PRO B 1 203 ? 39.312 -4.648 -1.625 1 97.44 203 PRO B C 1
ATOM 4985 O O . PRO B 1 203 ? 38.875 -4.324 -0.527 1 97.44 203 PRO B O 1
ATOM 4988 N N . GLU B 1 204 ? 39.938 -3.826 -2.375 1 97.62 204 GLU B N 1
ATOM 4989 C CA . GLU B 1 204 ? 40.25 -2.469 -1.928 1 97.62 204 GLU B CA 1
ATOM 4990 C C . GLU B 1 204 ? 38.969 -1.655 -1.739 1 97.62 204 GLU B C 1
ATOM 4992 O O . GLU B 1 204 ? 38.719 -1.097 -0.666 1 97.62 204 GLU B O 1
ATOM 4997 N N . LYS B 1 205 ? 38.188 -1.692 -2.734 1 97.81 205 LYS B N 1
ATOM 4998 C CA . LYS B 1 205 ? 36.938 -0.922 -2.686 1 97.81 205 LYS B CA 1
ATOM 4999 C C . LYS B 1 205 ? 36 -1.466 -1.615 1 97.81 205 LYS B C 1
ATOM 5001 O O . LYS B 1 205 ? 35.344 -0.697 -0.92 1 97.81 205 LYS B O 1
ATOM 5006 N N . THR B 1 206 ? 35.938 -2.734 -1.47 1 98.12 206 THR B N 1
ATOM 5007 C CA . THR B 1 206 ? 35.031 -3.359 -0.512 1 98.12 206 THR B CA 1
ATOM 5008 C C . THR B 1 206 ? 35.531 -3.129 0.917 1 98.12 206 THR B C 1
ATOM 5010 O O . THR B 1 206 ? 34.719 -2.918 1.824 1 98.12 206 THR B O 1
ATOM 5013 N N . SER B 1 207 ? 36.844 -3.139 1.086 1 97.38 207 SER B N 1
ATOM 5014 C CA . SER B 1 207 ? 37.375 -2.836 2.406 1 97.38 207 SER B CA 1
ATOM 5015 C C . SER B 1 207 ? 37.062 -1.403 2.818 1 97.38 207 SER B C 1
ATOM 5017 O O . SER B 1 207 ? 36.719 -1.146 3.977 1 97.38 207 SER B O 1
ATOM 5019 N N . ALA B 1 208 ? 37.188 -0.535 1.886 1 97.38 208 ALA B N 1
ATOM 5020 C CA . ALA B 1 208 ? 36.844 0.855 2.154 1 97.38 208 ALA B CA 1
ATOM 5021 C C . ALA B 1 208 ? 35.375 0.976 2.539 1 97.38 208 ALA B C 1
ATOM 5023 O O . ALA B 1 208 ? 35.031 1.75 3.432 1 97.38 208 ALA B O 1
ATOM 5024 N N . PHE B 1 209 ? 34.531 0.239 1.864 1 97.75 209 PHE B N 1
ATOM 5025 C CA . PHE B 1 209 ? 33.125 0.219 2.164 1 97.75 209 PHE B CA 1
ATOM 5026 C C . PHE B 1 209 ? 32.875 -0.285 3.58 1 97.75 209 PHE B C 1
ATOM 5028 O O . PHE B 1 209 ? 32.094 0.314 4.332 1 97.75 209 PHE B O 1
ATOM 5035 N N . LEU B 1 210 ? 33.5 -1.335 3.969 1 96.75 210 LEU B N 1
ATOM 5036 C CA . LEU B 1 210 ? 33.312 -1.948 5.281 1 96.75 210 LEU B CA 1
ATOM 5037 C C . LEU B 1 210 ? 33.844 -1.042 6.383 1 96.75 210 LEU B C 1
ATOM 5039 O O . LEU B 1 210 ? 33.406 -1.13 7.531 1 96.75 210 LEU B O 1
ATOM 5043 N N . GLU B 1 211 ? 34.75 -0.141 6.066 1 96.62 211 GLU B N 1
ATOM 5044 C CA . GLU B 1 211 ? 35.312 0.799 7.035 1 96.62 211 GLU B CA 1
ATOM 5045 C C . GLU B 1 211 ? 34.281 1.852 7.438 1 96.62 211 GLU B C 1
ATOM 5047 O O . GLU B 1 211 ? 34.438 2.533 8.453 1 96.62 211 GLU B O 1
ATOM 5052 N N . ARG B 1 212 ? 33.281 1.915 6.652 1 95.5 212 ARG B N 1
ATOM 5053 C CA . ARG B 1 212 ? 32.219 2.838 7.012 1 95.5 212 ARG B CA 1
ATOM 5054 C C . ARG B 1 212 ? 31.531 2.406 8.305 1 95.5 212 ARG B C 1
ATOM 5056 O O . ARG B 1 212 ? 31 3.24 9.047 1 95.5 212 ARG B O 1
ATOM 5063 N N . LYS B 1 213 ? 31.453 1.079 8.625 1 93.62 213 LYS B N 1
ATOM 5064 C CA . LYS B 1 213 ? 31.031 0.454 9.875 1 93.62 213 LYS B CA 1
ATOM 5065 C C . LYS B 1 213 ? 29.562 0.75 10.156 1 93.62 213 LYS B C 1
ATOM 5067 O O . LYS B 1 213 ? 29.156 0.847 11.32 1 93.62 213 LYS B O 1
ATOM 5072 N N . ASN B 1 214 ? 28.781 1.029 9.117 1 93.5 214 ASN B N 1
ATOM 5073 C CA . ASN B 1 214 ? 27.344 1.163 9.297 1 93.5 214 ASN B CA 1
ATOM 5074 C C . ASN B 1 214 ? 26.656 -0.197 9.438 1 93.5 214 ASN B C 1
ATOM 5076 O O . ASN B 1 214 ? 26.906 -1.101 8.633 1 93.5 214 ASN B O 1
ATOM 5080 N N . PRO B 1 215 ? 25.875 -0.333 10.477 1 90.69 215 PRO B N 1
ATOM 5081 C CA . PRO B 1 215 ? 25.172 -1.613 10.617 1 90.69 215 PRO B CA 1
ATOM 5082 C C . PRO B 1 215 ? 24.219 -1.891 9.453 1 90.69 215 PRO B C 1
ATOM 5084 O O . PRO B 1 215 ? 24 -3.051 9.094 1 90.69 215 PRO B O 1
ATOM 5087 N N . TYR B 1 216 ? 23.672 -0.793 8.914 1 92.88 216 TYR B N 1
ATOM 5088 C CA . TYR B 1 216 ? 22.812 -0.877 7.738 1 92.88 216 TYR B CA 1
ATOM 5089 C C . TYR B 1 216 ? 23.188 0.181 6.707 1 92.88 216 TYR B C 1
ATOM 5091 O O . TYR B 1 216 ? 23.641 1.271 7.066 1 92.88 216 TYR B O 1
ATOM 5099 N N . GLU B 1 217 ? 23.078 -0.207 5.469 1 95.62 217 GLU B N 1
ATOM 5100 C CA . GLU B 1 217 ? 23.375 0.702 4.363 1 95.62 217 GLU B CA 1
ATOM 5101 C C . GLU B 1 217 ? 22.203 0.792 3.396 1 95.62 217 GLU B C 1
ATOM 5103 O O . GLU B 1 217 ? 21.578 -0.222 3.068 1 95.62 217 GLU B O 1
ATOM 5108 N N . LEU B 1 218 ? 21.875 1.994 3.02 1 95.25 218 LEU B N 1
ATOM 5109 C CA . LEU B 1 218 ? 20.891 2.172 1.955 1 95.25 218 LEU B CA 1
ATOM 5110 C C . LEU B 1 218 ? 21.453 1.727 0.612 1 95.25 218 LEU B C 1
ATOM 5112 O O . LEU B 1 218 ? 22.625 1.976 0.315 1 95.25 218 LEU B O 1
ATOM 5116 N N . ILE B 1 219 ? 20.656 1.059 -0.12 1 96.38 219 ILE B N 1
ATOM 5117 C CA . ILE B 1 219 ? 21.094 0.613 -1.442 1 96.38 219 ILE B CA 1
ATOM 5118 C C . ILE B 1 219 ? 20.812 1.709 -2.469 1 96.38 219 ILE B C 1
ATOM 5120 O O . ILE B 1 219 ? 19.703 2.238 -2.541 1 96.38 219 ILE B O 1
ATOM 5124 N N . ASN B 1 220 ? 21.812 2.113 -3.176 1 96.06 220 ASN B N 1
ATOM 5125 C CA . ASN B 1 220 ? 21.641 3.074 -4.258 1 96.06 220 ASN B CA 1
ATOM 5126 C C . ASN B 1 220 ? 21.281 2.385 -5.57 1 96.06 220 ASN B C 1
ATOM 5128 O O . ASN B 1 220 ? 22.109 2.256 -6.465 1 96.06 220 ASN B O 1
ATOM 5132 N N . PHE B 1 221 ? 20 2.039 -5.66 1 94.56 221 PHE B N 1
ATOM 5133 C CA . PHE B 1 221 ? 19.5 1.32 -6.828 1 94.56 221 PHE B CA 1
ATOM 5134 C C . PHE B 1 221 ? 19.719 2.135 -8.102 1 94.56 221 PHE B C 1
ATOM 5136 O O . PHE B 1 221 ? 19.422 3.334 -8.133 1 94.56 221 PHE B O 1
ATOM 5143 N N . ARG B 1 222 ? 20.234 1.412 -9.133 1 92.19 222 ARG B N 1
ATOM 5144 C CA . ARG B 1 222 ? 20.5 2.115 -10.383 1 92.19 222 ARG B CA 1
ATOM 5145 C C . ARG B 1 222 ? 20 1.312 -11.578 1 92.19 222 ARG B C 1
ATOM 5147 O O . ARG B 1 222 ? 19.672 1.881 -12.617 1 92.19 222 ARG B O 1
ATOM 5154 N N . ARG B 1 223 ? 19.922 0.056 -11.352 1 93.56 223 ARG B N 1
ATOM 5155 C CA . ARG B 1 223 ? 19.719 -0.779 -12.531 1 93.56 223 ARG B CA 1
ATOM 5156 C C . ARG B 1 223 ? 18.75 -1.924 -12.227 1 93.56 223 ARG B C 1
ATOM 5158 O O . ARG B 1 223 ? 18.5 -2.238 -11.062 1 93.56 223 ARG B O 1
ATOM 5165 N N . ASN B 1 224 ? 18.172 -2.451 -13.227 1 92.12 224 ASN B N 1
ATOM 5166 C CA . ASN B 1 224 ? 17.359 -3.664 -13.234 1 92.12 224 ASN B CA 1
ATOM 5167 C C . ASN B 1 224 ? 17.719 -4.574 -14.406 1 92.12 224 ASN B C 1
ATOM 5169 O O . ASN B 1 224 ? 18.719 -4.355 -15.078 1 92.12 224 ASN B O 1
ATOM 5173 N N . ILE B 1 225 ? 17.094 -5.695 -14.477 1 92.19 225 ILE B N 1
ATOM 5174 C CA . ILE B 1 225 ? 17.203 -6.508 -15.68 1 92.19 225 ILE B CA 1
ATOM 5175 C C . ILE B 1 225 ? 16.109 -6.125 -16.672 1 92.19 225 ILE B C 1
ATOM 5177 O O . ILE B 1 225 ? 15.312 -5.227 -16.391 1 92.19 225 ILE B O 1
ATOM 5181 N N . PHE B 1 226 ? 16.219 -6.723 -17.812 1 86.69 226 PHE B N 1
ATOM 5182 C CA . PHE B 1 226 ? 15.188 -6.465 -18.812 1 86.69 226 PHE B CA 1
ATOM 5183 C C . PHE B 1 226 ? 13.805 -6.723 -18.219 1 86.69 226 PHE B C 1
ATOM 5185 O O . PHE B 1 226 ? 13.547 -7.789 -17.656 1 86.69 226 PHE B O 1
ATOM 5192 N N . ASP B 1 227 ? 12.945 -5.633 -18.203 1 79.69 227 ASP B N 1
ATOM 5193 C CA . ASP B 1 227 ? 11.578 -5.684 -17.688 1 79.69 227 ASP B CA 1
ATOM 5194 C C . ASP B 1 227 ? 10.578 -5.266 -18.766 1 79.69 227 ASP B C 1
ATOM 5196 O O . ASP B 1 227 ? 10.297 -4.078 -18.922 1 79.69 227 ASP B O 1
ATOM 5200 N N . PRO B 1 228 ? 9.992 -6.285 -19.391 1 76.88 228 PRO B N 1
ATOM 5201 C CA . PRO B 1 228 ? 9.062 -5.938 -20.469 1 76.88 228 PRO B CA 1
ATOM 5202 C C . PRO B 1 228 ? 7.742 -5.371 -19.953 1 76.88 228 PRO B C 1
ATOM 5204 O O . PRO B 1 228 ? 6.977 -4.789 -20.719 1 76.88 228 PRO B O 1
ATOM 5207 N N . TYR B 1 229 ? 7.547 -5.473 -18.688 1 75.5 229 TYR B N 1
ATOM 5208 C CA . TYR B 1 229 ? 6.258 -5.066 -18.141 1 75.5 229 TYR B CA 1
ATOM 5209 C C . TYR B 1 229 ? 6.316 -3.641 -17.609 1 75.5 229 TYR B C 1
ATOM 5211 O O . TYR B 1 229 ? 5.285 -3.055 -17.266 1 75.5 229 TYR B O 1
ATOM 5219 N N . GLY B 1 230 ? 7.504 -3.09 -17.5 1 77.5 230 GLY B N 1
ATOM 5220 C CA . GLY B 1 230 ? 7.672 -1.69 -17.141 1 77.5 230 GLY B CA 1
ATOM 5221 C C . GLY B 1 230 ? 7.441 -1.417 -15.672 1 77.5 230 GLY B C 1
ATOM 5222 O O . GLY B 1 230 ? 6.914 -0.363 -15.305 1 77.5 230 GLY B O 1
ATOM 5223 N N . TYR B 1 231 ? 7.805 -2.338 -14.82 1 77.75 231 TYR B N 1
ATOM 5224 C CA . TYR B 1 231 ? 7.605 -2.146 -13.391 1 77.75 231 TYR B CA 1
ATOM 5225 C C . TYR B 1 231 ? 8.688 -1.246 -12.805 1 77.75 231 TYR B C 1
ATOM 5227 O O . TYR B 1 231 ? 8.508 -0.662 -11.734 1 77.75 231 TYR B O 1
ATOM 5235 N N . SER B 1 232 ? 9.828 -1.183 -13.523 1 82.31 232 SER B N 1
ATOM 5236 C CA . SER B 1 232 ? 10.938 -0.362 -13.055 1 82.31 232 SER B CA 1
ATOM 5237 C C . SER B 1 232 ? 11.227 0.786 -14.016 1 82.31 232 SER B C 1
ATOM 5239 O O . SER B 1 232 ? 11.062 0.642 -15.227 1 82.31 232 SER B O 1
ATOM 5241 N N . VAL B 1 233 ? 11.664 1.937 -13.586 1 74.19 233 VAL B N 1
ATOM 5242 C CA . VAL B 1 233 ? 11.844 3.166 -14.352 1 74.19 233 VAL B CA 1
ATOM 5243 C C . VAL B 1 233 ? 13.102 3.055 -15.219 1 74.19 233 VAL B C 1
ATOM 5245 O O . VAL B 1 233 ? 13.109 3.506 -16.359 1 74.19 233 VAL B O 1
ATOM 5248 N N . PHE B 1 234 ? 14.141 2.492 -14.719 1 68.81 234 PHE B N 1
ATOM 5249 C CA . PHE B 1 234 ? 15.406 2.588 -15.438 1 68.81 234 PHE B CA 1
ATOM 5250 C C . PHE B 1 234 ? 15.523 1.479 -16.469 1 68.81 234 PHE B C 1
ATOM 5252 O O . PHE B 1 234 ? 15.039 0.367 -16.266 1 68.81 234 PHE B O 1
ATOM 5259 N N . HIS B 1 235 ? 16.141 1.98 -17.469 1 67.44 235 HIS B N 1
ATOM 5260 C CA . HIS B 1 235 ? 16.375 1.074 -18.594 1 67.44 235 HIS B CA 1
ATOM 5261 C C . HIS B 1 235 ? 17.75 0.431 -18.516 1 67.44 235 HIS B C 1
ATOM 5263 O O . HIS B 1 235 ? 18.016 -0.562 -19.188 1 67.44 235 HIS B O 1
ATOM 5269 N N . GLY B 1 236 ? 18.672 1.177 -17.734 1 70.06 236 GLY B N 1
ATOM 5270 C CA . GLY B 1 236 ? 19.922 0.476 -17.5 1 70.06 236 GLY B CA 1
ATOM 5271 C C . GLY B 1 236 ? 19.734 -0.902 -16.891 1 70.06 236 GLY B C 1
ATOM 5272 O O . GLY B 1 236 ? 18.859 -1.1 -16.047 1 70.06 236 GLY B O 1
ATOM 5273 N N . ARG B 1 237 ? 20.703 -1.82 -17.453 1 83.81 237 ARG B N 1
ATOM 5274 C CA . ARG B 1 237 ? 20.375 -3.203 -17.125 1 83.81 237 ARG B CA 1
ATOM 5275 C C . ARG B 1 237 ? 21.625 -4.008 -16.812 1 83.81 237 ARG B C 1
ATOM 5277 O O . ARG B 1 237 ? 22.75 -3.578 -17.125 1 83.81 237 ARG B O 1
ATOM 5284 N N . TYR B 1 238 ? 21.406 -4.859 -16 1 95 238 TYR B N 1
ATOM 5285 C CA . TYR B 1 238 ? 22.344 -5.98 -15.945 1 95 238 TYR B CA 1
ATOM 5286 C C . TYR B 1 238 ? 22.016 -7.02 -17.016 1 95 238 TYR B C 1
ATOM 5288 O O . TYR B 1 238 ? 20.844 -7.285 -17.297 1 95 238 TYR B O 1
ATOM 5296 N N . LEU B 1 239 ? 23.094 -7.477 -17.562 1 95 239 LEU B N 1
ATOM 5297 C CA . LEU B 1 239 ? 22.875 -8.578 -18.484 1 95 239 LEU B CA 1
ATOM 5298 C C . LEU B 1 239 ? 22.312 -9.797 -17.75 1 95 239 LEU B C 1
ATOM 5300 O O . LEU B 1 239 ? 22.781 -10.141 -16.672 1 95 239 LEU B O 1
ATOM 5304 N N . SER B 1 240 ? 21.266 -10.352 -18.25 1 94.5 240 SER B N 1
ATOM 5305 C CA . SER B 1 240 ? 20.672 -11.57 -17.703 1 94.5 240 SER B CA 1
ATOM 5306 C C . SER B 1 240 ? 20.516 -12.633 -18.781 1 94.5 240 SER B C 1
ATOM 5308 O O . SER B 1 240 ? 20.156 -12.32 -19.922 1 94.5 240 SER B O 1
ATOM 5310 N N . VAL B 1 241 ? 20.875 -13.875 -18.422 1 94.94 241 VAL B N 1
ATOM 5311 C CA . VAL B 1 241 ? 20.797 -14.977 -19.375 1 94.94 241 VAL B CA 1
ATOM 5312 C C . VAL B 1 241 ? 19.922 -16.078 -18.812 1 94.94 241 VAL B C 1
ATOM 5314 O O . VAL B 1 241 ? 19.969 -16.391 -17.625 1 94.94 241 VAL B O 1
ATOM 5317 N N . ASP B 1 242 ? 19.141 -16.703 -19.672 1 94.38 242 ASP B N 1
ATOM 5318 C CA . ASP B 1 242 ? 18.234 -17.766 -19.266 1 94.38 242 ASP B CA 1
ATOM 5319 C C . ASP B 1 242 ? 18.969 -19.094 -19.172 1 94.38 242 ASP B C 1
ATOM 5321 O O . ASP B 1 242 ? 20.062 -19.25 -19.703 1 94.38 242 ASP B O 1
ATOM 5325 N N . PRO B 1 243 ? 18.344 -20.047 -18.516 1 93.94 243 PRO B N 1
ATOM 5326 C CA . PRO B 1 243 ? 19.016 -21.328 -18.281 1 93.94 243 PRO B CA 1
ATOM 5327 C C . PRO B 1 243 ? 19.469 -22.016 -19.562 1 93.94 243 PRO B C 1
ATOM 5329 O O . PRO B 1 243 ? 20.609 -22.469 -19.672 1 93.94 243 PRO B O 1
ATOM 5332 N N . PHE B 1 244 ? 18.672 -22 -20.562 1 92.12 244 PHE B N 1
ATOM 5333 C CA . PHE B 1 244 ? 18.969 -22.734 -21.797 1 92.12 244 PHE B CA 1
ATOM 5334 C C . PHE B 1 244 ? 20.125 -22.078 -22.531 1 92.12 244 PHE B C 1
ATOM 5336 O O . PHE B 1 244 ? 20.922 -22.766 -23.188 1 92.12 244 PHE B O 1
ATOM 5343 N N . GLN B 1 245 ? 20.266 -20.812 -22.438 1 94.44 245 GLN B N 1
ATOM 5344 C CA . GLN B 1 245 ? 21.344 -20.109 -23.125 1 94.44 245 GLN B CA 1
ATOM 5345 C C . GLN B 1 245 ? 22.703 -20.516 -22.594 1 94.44 245 GLN B C 1
ATOM 5347 O O . GLN B 1 245 ? 23.672 -20.656 -23.359 1 94.44 245 GLN B O 1
ATOM 5352 N N . ILE B 1 246 ? 22.781 -20.781 -21.328 1 95.25 246 ILE B N 1
ATOM 5353 C CA . ILE B 1 246 ? 24.031 -21.234 -20.719 1 95.25 246 ILE B CA 1
ATOM 5354 C C . ILE B 1 246 ? 24.25 -22.719 -21.031 1 95.25 246 ILE B C 1
ATOM 5356 O O . ILE B 1 246 ? 25.344 -23.094 -21.469 1 95.25 246 ILE B O 1
ATOM 5360 N N . LEU B 1 247 ? 23.219 -23.516 -20.906 1 94.94 247 LEU B N 1
ATOM 5361 C CA . LEU B 1 247 ? 23.344 -24.953 -21.062 1 94.94 247 LEU B CA 1
ATOM 5362 C C . LEU B 1 247 ? 23.688 -25.328 -22.516 1 94.94 247 LEU B C 1
ATOM 5364 O O . LEU B 1 247 ? 24.391 -26.297 -22.75 1 94.94 247 LEU B O 1
ATOM 5368 N N . GLU B 1 248 ? 23.234 -24.453 -23.422 1 94.56 248 GLU B N 1
ATOM 5369 C CA . GLU B 1 248 ? 23.516 -24.688 -24.828 1 94.56 248 GLU B CA 1
ATOM 5370 C C . GLU B 1 248 ? 24.719 -23.875 -25.297 1 94.56 248 GLU B C 1
ATOM 5372 O O . GLU B 1 248 ? 25.047 -23.859 -26.484 1 94.56 248 GLU B O 1
ATOM 5377 N N . GLU B 1 249 ? 25.297 -23.172 -24.344 1 94.31 249 GLU B N 1
ATOM 5378 C CA . GLU B 1 249 ? 26.438 -22.297 -24.625 1 94.31 249 GLU B CA 1
ATOM 5379 C C . GLU B 1 249 ? 26.125 -21.328 -25.766 1 94.31 249 GLU B C 1
ATOM 5381 O O . GLU B 1 249 ? 26.938 -21.141 -26.672 1 94.31 249 GLU B O 1
ATOM 5386 N N . ASN B 1 250 ? 24.891 -20.859 -25.75 1 93.56 250 ASN B N 1
ATOM 5387 C CA . ASN B 1 250 ? 24.438 -19.844 -26.703 1 93.56 250 ASN B CA 1
ATOM 5388 C C . ASN B 1 250 ? 24.641 -18.438 -26.172 1 93.56 250 ASN B C 1
ATOM 5390 O O . ASN B 1 250 ? 23.688 -17.719 -25.906 1 93.56 250 ASN B O 1
ATOM 5394 N N . PHE B 1 251 ? 25.891 -18.031 -26 1 93.81 251 PHE B N 1
ATOM 5395 C CA . PHE B 1 251 ? 26.266 -16.703 -25.516 1 93.81 251 PHE B CA 1
ATOM 5396 C C . PHE B 1 251 ? 27.703 -16.375 -25.922 1 93.81 251 PHE B C 1
ATOM 5398 O O . PHE B 1 251 ? 28.469 -17.266 -26.297 1 93.81 251 PHE B O 1
ATOM 5405 N N . GLU B 1 252 ? 28.031 -15.117 -25.938 1 94.94 252 GLU B N 1
ATOM 5406 C CA . GLU B 1 252 ? 29.406 -14.695 -26.172 1 94.94 252 GLU B CA 1
ATOM 5407 C C . GLU B 1 252 ? 30.25 -14.836 -24.906 1 94.94 252 GLU B C 1
ATOM 5409 O O . GLU B 1 252 ? 29.797 -14.484 -23.812 1 94.94 252 GLU B O 1
ATOM 5414 N N . PRO B 1 253 ? 31.422 -15.359 -25 1 95.25 253 PRO B N 1
ATOM 5415 C CA . PRO B 1 253 ? 32.281 -15.578 -23.828 1 95.25 253 PRO B CA 1
ATOM 5416 C C . PRO B 1 253 ? 32.469 -14.312 -23 1 95.25 253 PRO B C 1
ATOM 5418 O O . PRO B 1 253 ? 32.688 -14.391 -21.781 1 95.25 253 PRO B O 1
ATOM 5421 N N . GLU B 1 254 ? 32.344 -13.188 -23.625 1 95.88 254 GLU B N 1
ATOM 5422 C CA . GLU B 1 254 ? 32.594 -11.898 -22.984 1 95.88 254 GLU B CA 1
ATOM 5423 C C . GLU B 1 254 ? 31.594 -11.609 -21.875 1 95.88 254 GLU B C 1
ATOM 5425 O O . GLU B 1 254 ? 31.875 -10.797 -20.984 1 95.88 254 GLU B O 1
ATOM 5430 N N . ILE B 1 255 ? 30.516 -12.289 -21.906 1 96.19 255 ILE B N 1
ATOM 5431 C CA . ILE B 1 255 ? 29.484 -11.992 -20.922 1 96.19 255 ILE B CA 1
ATOM 5432 C C . ILE B 1 255 ? 29.797 -12.711 -19.609 1 96.19 255 ILE B C 1
ATOM 5434 O O . ILE B 1 255 ? 29.141 -12.484 -18.594 1 96.19 255 ILE B O 1
ATOM 5438 N N . ILE B 1 256 ? 30.797 -13.602 -19.609 1 97.12 256 ILE B N 1
ATOM 5439 C CA . ILE B 1 256 ? 31.172 -14.359 -18.406 1 97.12 256 ILE B CA 1
ATOM 5440 C C . ILE B 1 256 ? 32.594 -14 -18 1 97.12 256 ILE B C 1
ATOM 5442 O O . ILE B 1 256 ? 32.875 -13.828 -16.812 1 97.12 256 ILE B O 1
ATOM 5446 N N . LYS B 1 257 ? 33.438 -13.758 -18.953 1 97.38 257 LYS B N 1
ATOM 5447 C CA . LYS B 1 257 ? 34.875 -13.594 -18.719 1 97.38 257 LYS B CA 1
ATOM 5448 C C . LYS B 1 257 ? 35.156 -12.359 -17.859 1 97.38 257 LYS B C 1
ATOM 5450 O O . LYS B 1 257 ? 34.688 -11.266 -18.172 1 97.38 257 LYS B O 1
ATOM 5455 N N . ASP B 1 258 ? 35.875 -12.531 -16.828 1 97 258 ASP B N 1
ATOM 5456 C CA . ASP B 1 258 ? 36.406 -11.492 -15.945 1 97 258 ASP B CA 1
ATOM 5457 C C . ASP B 1 258 ? 35.25 -10.727 -15.281 1 97 258 ASP B C 1
ATOM 5459 O O . ASP B 1 258 ? 35.438 -9.578 -14.867 1 97 258 ASP B O 1
ATOM 5463 N N . ARG B 1 259 ? 34.062 -11.352 -15.289 1 97.94 259 ARG B N 1
ATOM 5464 C CA . ARG B 1 259 ? 32.875 -10.703 -14.719 1 97.94 259 ARG B CA 1
ATOM 5465 C C . ARG B 1 259 ? 32.469 -11.383 -13.414 1 97.94 259 ARG B C 1
ATOM 5467 O O . ARG B 1 259 ? 33 -12.43 -13.055 1 97.94 259 ARG B O 1
ATOM 5474 N N . ILE B 1 260 ? 31.703 -10.672 -12.672 1 98.44 260 ILE B N 1
ATOM 5475 C CA . ILE B 1 260 ? 30.969 -11.281 -11.562 1 98.44 260 ILE B CA 1
ATOM 5476 C C . ILE B 1 260 ? 29.719 -11.992 -12.094 1 98.44 260 ILE B C 1
ATOM 5478 O O . ILE B 1 260 ? 28.844 -11.359 -12.68 1 98.44 260 ILE B O 1
ATOM 5482 N N . VAL B 1 261 ? 29.688 -13.266 -11.914 1 98.44 261 VAL B N 1
ATOM 5483 C CA . VAL B 1 261 ? 28.562 -14.047 -12.383 1 98.44 261 VAL B CA 1
ATOM 5484 C C . VAL B 1 261 ? 27.703 -14.5 -11.203 1 98.44 261 VAL B C 1
ATOM 5486 O O . VAL B 1 261 ? 28.219 -15.164 -10.289 1 98.44 261 VAL B O 1
ATOM 5489 N N . ILE B 1 262 ? 26.469 -14.086 -11.18 1 98.12 262 ILE B N 1
ATOM 5490 C CA . ILE B 1 262 ? 25.562 -14.453 -10.102 1 98.12 262 ILE B CA 1
ATOM 5491 C C . ILE B 1 262 ? 24.5 -15.422 -10.617 1 98.12 262 ILE B C 1
ATOM 5493 O O . ILE B 1 262 ? 23.766 -15.094 -11.555 1 98.12 262 ILE B O 1
ATOM 5497 N N . LEU B 1 263 ? 24.516 -16.609 -10.039 1 97.31 263 LEU B N 1
ATOM 5498 C CA . LEU B 1 263 ? 23.453 -17.562 -10.312 1 97.31 263 LEU B CA 1
ATOM 5499 C C . LEU B 1 263 ? 22.312 -17.406 -9.328 1 97.31 263 LEU B C 1
ATOM 5501 O O . LEU B 1 263 ? 22.516 -17.438 -8.109 1 97.31 263 LEU B O 1
ATOM 5505 N N . GLY B 1 264 ? 21.172 -17.141 -9.828 1 94.88 264 GLY B N 1
ATOM 5506 C CA . GLY B 1 264 ? 20 -16.969 -8.984 1 94.88 264 GLY B CA 1
ATOM 5507 C C . GLY B 1 264 ? 18.688 -17.109 -9.734 1 94.88 264 GLY B C 1
ATOM 5508 O O . GLY B 1 264 ? 18.688 -17.234 -10.961 1 94.88 264 GLY B O 1
ATOM 5509 N N . TYR B 1 265 ? 17.609 -17.125 -9 1 92.62 265 TYR B N 1
ATOM 5510 C CA . TYR B 1 265 ? 16.281 -17.266 -9.594 1 92.62 265 TYR B CA 1
ATOM 5511 C C . TYR B 1 265 ? 15.812 -15.953 -10.188 1 92.62 265 TYR B C 1
ATOM 5513 O O . TYR B 1 265 ? 15.773 -14.93 -9.5 1 92.62 265 TYR B O 1
ATOM 5521 N N . LEU B 1 266 ? 15.508 -15.984 -11.461 1 91.81 266 LEU B N 1
ATOM 5522 C CA . LEU B 1 266 ? 14.984 -14.812 -12.156 1 91.81 266 LEU B CA 1
ATOM 5523 C C . LEU B 1 266 ? 13.68 -15.148 -12.875 1 91.81 266 LEU B C 1
ATOM 5525 O O . LEU B 1 266 ? 13.414 -14.617 -13.953 1 91.81 266 LEU B O 1
ATOM 5529 N N . GLY B 1 267 ? 12.93 -16.094 -12.312 1 86.75 267 GLY B N 1
ATOM 5530 C CA . GLY B 1 267 ? 11.727 -16.578 -12.977 1 86.75 267 GLY B CA 1
ATOM 5531 C C . GLY B 1 267 ? 11.961 -17.828 -13.805 1 86.75 267 GLY B C 1
ATOM 5532 O O . GLY B 1 267 ? 13.102 -18.266 -13.961 1 86.75 267 GLY B O 1
ATOM 5533 N N . GLU B 1 268 ? 10.898 -18.438 -14.273 1 85 268 GLU B N 1
ATOM 5534 C CA . GLU B 1 268 ? 11.078 -19.562 -15.18 1 85 268 GLU B CA 1
ATOM 5535 C C . GLU B 1 268 ? 11.914 -19.172 -16.391 1 85 268 GLU B C 1
ATOM 5537 O O . GLU B 1 268 ? 12.75 -19.953 -16.859 1 85 268 GLU B O 1
ATOM 5542 N N . ASN B 1 269 ? 11.609 -18.062 -16.797 1 85.56 269 ASN B N 1
ATOM 5543 C CA . ASN B 1 269 ? 12.406 -17.359 -17.797 1 85.56 269 ASN B CA 1
ATOM 5544 C C . ASN B 1 269 ? 12.328 -15.852 -17.625 1 85.56 269 ASN B C 1
ATOM 5546 O O . ASN B 1 269 ? 11.57 -15.359 -16.781 1 85.56 269 ASN B O 1
ATOM 5550 N N . ILE B 1 270 ? 13.086 -15.141 -18.375 1 81.38 270 ILE B N 1
ATOM 5551 C CA . ILE B 1 270 ? 13.227 -13.703 -18.172 1 81.38 270 ILE B CA 1
ATOM 5552 C C . ILE B 1 270 ? 11.898 -13.008 -18.469 1 81.38 270 ILE B C 1
ATOM 5554 O O . ILE B 1 270 ? 11.648 -11.906 -17.969 1 81.38 270 ILE B O 1
ATOM 5558 N N . LEU B 1 271 ? 10.992 -13.625 -19.172 1 77.5 271 LEU B N 1
ATOM 5559 C CA . LEU B 1 271 ? 9.711 -13.031 -19.531 1 77.5 271 LEU B CA 1
ATOM 5560 C C . LEU B 1 271 ? 8.617 -13.477 -18.578 1 77.5 271 LEU B C 1
ATOM 5562 O O . LEU B 1 271 ? 7.449 -13.094 -18.734 1 77.5 271 LEU B O 1
ATOM 5566 N N . ASP B 1 272 ? 9.023 -14.234 -17.578 1 75.44 272 ASP B N 1
ATOM 5567 C CA . ASP B 1 272 ? 8.062 -14.727 -16.594 1 75.44 272 ASP B CA 1
ATOM 5568 C C . ASP B 1 272 ? 7.438 -13.562 -15.812 1 75.44 272 ASP B C 1
ATOM 5570 O O . ASP B 1 272 ? 8.148 -12.797 -15.156 1 75.44 272 ASP B O 1
ATOM 5574 N N . PRO B 1 273 ? 6.141 -13.461 -15.867 1 65.56 273 PRO B N 1
ATOM 5575 C CA . PRO B 1 273 ? 5.488 -12.344 -15.172 1 65.56 273 PRO B CA 1
ATOM 5576 C C . PRO B 1 273 ? 5.305 -12.617 -13.68 1 65.56 273 PRO B C 1
ATOM 5578 O O . PRO B 1 273 ? 4.742 -11.781 -12.969 1 65.56 273 PRO B O 1
ATOM 5581 N N . SER B 1 274 ? 5.898 -13.68 -13.203 1 67.38 274 SER B N 1
ATOM 5582 C CA . SER B 1 274 ? 5.652 -14.086 -11.82 1 67.38 274 SER B CA 1
ATOM 5583 C C . SER B 1 274 ? 6.211 -13.07 -10.836 1 67.38 274 SER B C 1
ATOM 5585 O O . SER B 1 274 ? 7.25 -12.453 -11.094 1 67.38 274 SER B O 1
ATOM 5587 N N . TRP B 1 275 ? 5.426 -12.844 -9.797 1 69 275 TRP B N 1
ATOM 5588 C CA . TRP B 1 275 ? 5.82 -11.922 -8.734 1 69 275 TRP B CA 1
ATOM 5589 C C . TRP B 1 275 ? 6.492 -12.672 -7.586 1 69 275 TRP B C 1
ATOM 5591 O O . TRP B 1 275 ? 7.004 -12.047 -6.652 1 69 275 TRP B O 1
ATOM 5601 N N . GLU B 1 276 ? 6.566 -13.906 -7.867 1 66.75 276 GLU B N 1
ATOM 5602 C CA . GLU B 1 276 ? 7.105 -14.695 -6.762 1 66.75 276 GLU B CA 1
ATOM 5603 C C . GLU B 1 276 ? 8.578 -14.359 -6.512 1 66.75 276 GLU B C 1
ATOM 5605 O O . GLU B 1 276 ? 9.336 -14.133 -7.457 1 66.75 276 GLU B O 1
ATOM 5610 N N . ASP B 1 277 ? 8.961 -14.07 -5.355 1 72.12 277 ASP B N 1
ATOM 5611 C CA . ASP B 1 277 ? 10.32 -13.875 -4.867 1 72.12 277 ASP B CA 1
ATOM 5612 C C . ASP B 1 277 ? 10.883 -12.523 -5.305 1 72.12 277 ASP B C 1
ATOM 5614 O O . ASP B 1 277 ? 12.094 -12.375 -5.469 1 72.12 277 ASP B O 1
ATOM 5618 N N . LYS B 1 278 ? 9.93 -11.602 -5.758 1 83.56 278 LYS B N 1
ATOM 5619 C CA . LYS B 1 278 ? 10.375 -10.25 -6.094 1 83.56 278 LYS B CA 1
ATOM 5620 C C . LYS B 1 278 ? 10.172 -9.297 -4.918 1 83.56 278 LYS B C 1
ATOM 5622 O O . LYS B 1 278 ? 9.398 -9.586 -4.008 1 83.56 278 LYS B O 1
ATOM 5627 N N . TYR B 1 279 ? 10.938 -8.281 -5.047 1 86.88 279 TYR B N 1
ATOM 5628 C CA . TYR B 1 279 ? 10.875 -7.203 -4.062 1 86.88 279 TYR B CA 1
ATOM 5629 C C . TYR B 1 279 ? 10.391 -5.906 -4.695 1 86.88 279 TYR B C 1
ATOM 5631 O O . TYR B 1 279 ? 10.508 -5.719 -5.91 1 86.88 279 TYR B O 1
ATOM 5639 N N . ILE B 1 280 ? 9.781 -5.137 -3.863 1 87 280 ILE B N 1
ATOM 5640 C CA . ILE B 1 280 ? 9.523 -3.756 -4.262 1 87 280 ILE B CA 1
ATOM 5641 C C . ILE B 1 280 ? 10.734 -2.889 -3.936 1 87 280 ILE B C 1
ATOM 5643 O O . ILE B 1 280 ? 11.281 -2.963 -2.83 1 87 280 ILE B O 1
ATOM 5647 N N . THR B 1 281 ? 11.195 -2.121 -4.863 1 90.88 281 THR B N 1
ATOM 5648 C CA . THR B 1 281 ? 12.367 -1.268 -4.664 1 90.88 281 THR B CA 1
ATOM 5649 C C . THR B 1 281 ? 12.039 0.18 -5.023 1 90.88 281 THR B C 1
ATOM 5651 O O . THR B 1 281 ? 10.984 0.464 -5.598 1 90.88 281 THR B O 1
ATOM 5654 N N . PRO B 1 282 ? 12.953 1.062 -4.723 1 90.12 282 PRO B N 1
ATOM 5655 C CA . PRO B 1 282 ? 12.734 2.477 -5.031 1 90.12 282 PRO B CA 1
ATOM 5656 C C . PRO B 1 282 ? 12.664 2.75 -6.531 1 90.12 282 PRO B C 1
ATOM 5658 O O . PRO B 1 282 ? 12.281 3.846 -6.945 1 90.12 282 PRO B O 1
ATOM 5661 N N . LEU B 1 283 ? 12.961 1.802 -7.332 1 90.81 283 LEU B N 1
ATOM 5662 C CA . LEU B 1 283 ? 12.922 1.992 -8.781 1 90.81 283 LEU B CA 1
ATOM 5663 C C . LEU B 1 283 ? 11.539 1.658 -9.336 1 90.81 283 LEU B C 1
ATOM 5665 O O . LEU B 1 283 ? 11.289 1.808 -10.531 1 90.81 283 LEU B O 1
ATOM 5669 N N . ASN B 1 284 ? 10.656 1.19 -8.461 1 87.62 284 ASN B N 1
ATOM 5670 C CA . ASN B 1 284 ? 9.305 0.861 -8.891 1 87.62 284 ASN B CA 1
ATOM 5671 C C . ASN B 1 284 ? 8.562 2.094 -9.406 1 87.62 284 ASN B C 1
ATOM 5673 O O . ASN B 1 284 ? 8.555 3.135 -8.742 1 87.62 284 ASN B O 1
ATOM 5677 N N . VAL B 1 285 ? 7.949 1.951 -10.508 1 82.94 285 VAL B N 1
ATOM 5678 C CA . VAL B 1 285 ? 7.254 3.074 -11.125 1 82.94 285 VAL B CA 1
ATOM 5679 C C . VAL B 1 285 ? 6.098 3.52 -10.234 1 82.94 285 VAL B C 1
ATOM 5681 O O . VAL B 1 285 ? 5.805 4.715 -10.141 1 82.94 285 VAL B O 1
ATOM 5684 N N . ASN B 1 286 ? 5.523 2.557 -9.633 1 78.62 286 ASN B N 1
ATOM 5685 C CA . ASN B 1 286 ? 4.488 2.85 -8.656 1 78.62 286 ASN B CA 1
ATOM 5686 C C . ASN B 1 286 ? 5.047 2.861 -7.234 1 78.62 286 ASN B C 1
ATOM 5688 O O . ASN B 1 286 ? 5.047 1.834 -6.551 1 78.62 286 ASN B O 1
ATOM 5692 N N . TYR B 1 287 ? 5.457 3.939 -6.805 1 73.69 287 TYR B N 1
ATOM 5693 C CA . TYR B 1 287 ? 6.258 4.016 -5.59 1 73.69 287 TYR B CA 1
ATOM 5694 C C . TYR B 1 287 ? 5.371 4.141 -4.355 1 73.69 287 TYR B C 1
ATOM 5696 O O . TYR B 1 287 ? 5.863 4.133 -3.225 1 73.69 287 TYR B O 1
ATOM 5704 N N . ALA B 1 288 ? 4.082 4.199 -4.562 1 72.06 288 ALA B N 1
ATOM 5705 C CA . ALA B 1 288 ? 3.213 4.297 -3.393 1 72.06 288 ALA B CA 1
ATOM 5706 C C . ALA B 1 288 ? 1.993 3.393 -3.539 1 72.06 288 ALA B C 1
ATOM 5708 O O . ALA B 1 288 ? 1.601 3.045 -4.656 1 72.06 288 ALA B O 1
ATOM 5709 N N . GLY B 1 289 ? 1.48 3.057 -2.412 1 72.81 289 GLY B N 1
ATOM 5710 C CA . GLY B 1 289 ? 0.281 2.236 -2.443 1 72.81 289 GLY B CA 1
ATOM 5711 C C . GLY B 1 289 ? 0.564 0.776 -2.742 1 72.81 289 GLY B C 1
ATOM 5712 O O . GLY B 1 289 ? 1.71 0.329 -2.65 1 72.81 289 GLY B O 1
ATOM 5713 N N . ARG B 1 290 ? -0.416 0.11 -3.033 1 74.19 290 ARG B N 1
ATOM 5714 C CA . ARG B 1 290 ? -0.285 -1.303 -3.375 1 74.19 290 ARG B CA 1
ATOM 5715 C C . ARG B 1 290 ? 0.237 -1.477 -4.797 1 74.19 290 ARG B C 1
ATOM 5717 O O . ARG B 1 290 ? -0.274 -0.855 -5.73 1 74.19 290 ARG B O 1
ATOM 5724 N N . THR B 1 291 ? 1.492 -1.98 -4.859 1 77 291 THR B N 1
ATOM 5725 C CA . THR B 1 291 ? 2.15 -2.115 -6.156 1 77 291 THR B CA 1
ATOM 5726 C C . THR B 1 291 ? 2.75 -3.51 -6.316 1 77 291 THR B C 1
ATOM 5728 O O . THR B 1 291 ? 2.98 -4.207 -5.324 1 77 291 THR B O 1
ATOM 5731 N N . ASN B 1 292 ? 2.973 -3.863 -7.531 1 77.69 292 ASN B N 1
ATOM 5732 C CA . ASN B 1 292 ? 3.658 -5.117 -7.832 1 77.69 292 ASN B CA 1
ATOM 5733 C C . ASN B 1 292 ? 5.156 -5.012 -7.57 1 77.69 292 ASN B C 1
ATOM 5735 O O . ASN B 1 292 ? 5.77 -3.973 -7.832 1 77.69 292 ASN B O 1
ATOM 5739 N N . PRO B 1 293 ? 5.652 -6.145 -7.062 1 84.06 293 PRO B N 1
ATOM 5740 C CA . PRO B 1 293 ? 7.109 -6.117 -6.914 1 84.06 293 PRO B CA 1
ATOM 5741 C C . PRO B 1 293 ? 7.836 -5.977 -8.25 1 84.06 293 PRO B C 1
ATOM 5743 O O . PRO B 1 293 ? 7.324 -6.406 -9.281 1 84.06 293 PRO B O 1
ATOM 5746 N N . ASP B 1 294 ? 9.062 -5.406 -8.234 1 87.25 294 ASP B N 1
ATOM 5747 C CA . ASP B 1 294 ? 9.672 -5.02 -9.5 1 87.25 294 ASP B CA 1
ATOM 5748 C C . ASP B 1 294 ? 11.039 -5.668 -9.672 1 87.25 294 ASP B C 1
ATOM 5750 O O . ASP B 1 294 ? 11.586 -5.691 -10.781 1 87.25 294 ASP B O 1
ATOM 5754 N N . MET B 1 295 ? 11.531 -6.293 -8.578 1 91.12 295 MET B N 1
ATOM 5755 C CA . MET B 1 295 ? 12.938 -6.68 -8.734 1 91.12 295 MET B CA 1
ATOM 5756 C C . MET B 1 295 ? 13.219 -7.992 -8.008 1 91.12 295 MET B C 1
ATOM 5758 O O . MET B 1 295 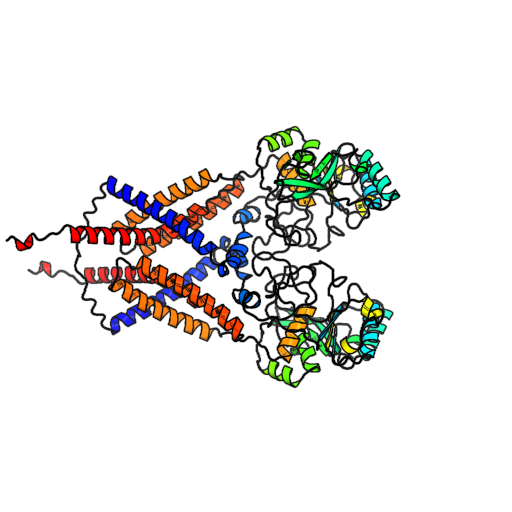? 12.797 -8.18 -6.871 1 91.12 295 MET B O 1
ATOM 5762 N N . PHE B 1 296 ? 14.016 -8.883 -8.648 1 90.56 296 PHE B N 1
ATOM 5763 C CA . PHE B 1 296 ? 14.43 -10.141 -8.031 1 90.56 296 PHE B CA 1
ATOM 5764 C C . PHE B 1 296 ? 15.539 -9.906 -7.02 1 90.56 296 PHE B C 1
ATOM 5766 O O . PHE B 1 296 ? 16.312 -8.953 -7.145 1 90.56 296 PHE B O 1
ATOM 5773 N N . GLY B 1 297 ? 15.648 -10.766 -6.07 1 92.56 297 GLY B N 1
ATOM 5774 C CA . GLY B 1 297 ? 16.688 -10.672 -5.059 1 92.56 297 GLY B CA 1
ATOM 5775 C C . GLY B 1 297 ? 18.094 -10.633 -5.641 1 92.56 297 GLY B C 1
ATOM 5776 O O . GLY B 1 297 ? 18.922 -9.844 -5.203 1 92.56 297 GLY B O 1
ATOM 5777 N N . ALA B 1 298 ? 18.297 -11.445 -6.633 1 94.69 298 ALA B N 1
ATOM 5778 C CA . ALA B 1 298 ? 19.609 -11.508 -7.262 1 94.69 298 ALA B CA 1
ATOM 5779 C C . ALA B 1 298 ? 20 -10.172 -7.879 1 94.69 298 ALA B C 1
ATOM 5781 O O . ALA B 1 298 ? 21.172 -9.789 -7.887 1 94.69 298 ALA B O 1
ATOM 5782 N N . VAL B 1 299 ? 19.016 -9.516 -8.391 1 95.25 299 VAL B N 1
ATOM 5783 C CA . VAL B 1 299 ? 19.266 -8.219 -9.016 1 95.25 299 VAL B CA 1
ATOM 5784 C C . VAL B 1 299 ? 19.578 -7.18 -7.941 1 95.25 299 VAL B C 1
ATOM 5786 O O . VAL B 1 299 ? 20.375 -6.27 -8.164 1 95.25 299 VAL B O 1
ATOM 5789 N N . ILE B 1 300 ? 18.938 -7.305 -6.816 1 95.44 300 ILE B N 1
ATOM 5790 C CA . ILE B 1 300 ? 19.25 -6.426 -5.691 1 95.44 300 ILE B CA 1
ATOM 5791 C C . ILE B 1 300 ? 20.703 -6.59 -5.285 1 95.44 300 ILE B C 1
ATOM 5793 O O . ILE B 1 300 ? 21.406 -5.602 -5.059 1 95.44 300 ILE B O 1
ATOM 5797 N N . HIS B 1 301 ? 21.156 -7.836 -5.234 1 97.19 301 HIS B N 1
ATOM 5798 C CA . HIS B 1 301 ? 22.562 -8.086 -4.93 1 97.19 301 HIS B CA 1
ATOM 5799 C C . HIS B 1 301 ? 23.469 -7.402 -5.945 1 97.19 301 HIS B C 1
ATOM 5801 O O . HIS B 1 301 ? 24.5 -6.844 -5.574 1 97.19 301 HIS B O 1
ATOM 5807 N N . ALA B 1 302 ? 23.078 -7.469 -7.168 1 97.81 302 ALA B N 1
ATOM 5808 C CA . ALA B 1 302 ? 23.859 -6.82 -8.211 1 97.81 302 ALA B CA 1
ATOM 5809 C C . ALA B 1 302 ? 23.953 -5.316 -7.973 1 97.81 302 ALA B C 1
ATOM 5811 O O . ALA B 1 302 ? 25.031 -4.723 -8.148 1 97.81 302 ALA B O 1
ATOM 5812 N N . ASN B 1 303 ? 22.875 -4.719 -7.586 1 97 303 ASN B N 1
ATOM 5813 C CA . ASN B 1 303 ? 22.875 -3.289 -7.297 1 97 303 ASN B CA 1
ATOM 5814 C C . ASN B 1 303 ? 23.781 -2.953 -6.125 1 97 303 ASN B C 1
ATOM 5816 O O . ASN B 1 303 ? 24.484 -1.939 -6.148 1 97 303 ASN B O 1
ATOM 5820 N N . ILE B 1 304 ? 23.766 -3.787 -5.141 1 97.94 304 ILE B N 1
ATOM 5821 C CA . ILE B 1 304 ? 24.625 -3.578 -3.984 1 97.94 304 ILE B CA 1
ATOM 5822 C C . ILE B 1 304 ? 26.094 -3.658 -4.41 1 97.94 304 ILE B C 1
ATOM 5824 O O . ILE B 1 304 ? 26.906 -2.816 -4.02 1 97.94 304 ILE B O 1
ATOM 5828 N N . ILE B 1 305 ? 26.406 -4.617 -5.219 1 98.56 305 ILE B N 1
ATOM 5829 C CA . ILE B 1 305 ? 27.766 -4.789 -5.707 1 98.56 305 ILE B CA 1
ATOM 5830 C C . ILE B 1 305 ? 28.188 -3.557 -6.5 1 98.56 305 ILE B C 1
ATOM 5832 O O . ILE B 1 305 ? 29.266 -3.002 -6.273 1 98.56 305 ILE B O 1
ATOM 5836 N N . SER B 1 306 ? 27.344 -3.15 -7.41 1 97.69 306 SER B N 1
ATOM 5837 C CA . SER B 1 306 ? 27.656 -1.968 -8.211 1 97.69 306 SER B CA 1
ATOM 5838 C C . SER B 1 306 ? 27.875 -0.748 -7.324 1 97.69 306 SER B C 1
ATOM 5840 O O . SER B 1 306 ? 28.781 0.05 -7.582 1 97.69 306 SER B O 1
ATOM 5842 N N . MET B 1 307 ? 27.062 -0.607 -6.352 1 97.5 307 MET B N 1
ATOM 5843 C CA . MET B 1 307 ? 27.188 0.512 -5.422 1 97.5 307 MET B CA 1
ATOM 5844 C C . MET B 1 307 ? 28.547 0.501 -4.738 1 97.5 307 MET B C 1
ATOM 5846 O O . MET B 1 307 ? 29.203 1.539 -4.633 1 97.5 307 MET B O 1
ATOM 5850 N N . ILE B 1 308 ? 29 -0.635 -4.312 1 98.38 308 ILE B N 1
ATOM 5851 C CA . ILE B 1 308 ? 30.281 -0.787 -3.633 1 98.38 308 ILE B CA 1
ATOM 5852 C C . ILE B 1 308 ? 31.422 -0.505 -4.609 1 98.38 308 ILE B C 1
ATOM 5854 O O . ILE B 1 308 ? 32.344 0.259 -4.297 1 98.38 308 ILE B O 1
ATOM 5858 N N . LEU B 1 309 ? 31.328 -1.069 -5.793 1 98.12 309 LEU B N 1
ATOM 5859 C CA . LEU B 1 309 ? 32.406 -0.953 -6.781 1 98.12 309 LEU B CA 1
ATOM 5860 C C . LEU B 1 309 ? 32.5 0.48 -7.293 1 98.12 309 LEU B C 1
ATOM 5862 O O . LEU B 1 309 ? 33.594 0.946 -7.605 1 98.12 309 LEU B O 1
ATOM 5866 N N . ASP B 1 310 ? 31.406 1.213 -7.328 1 96.94 310 ASP B N 1
ATOM 5867 C CA . ASP B 1 310 ? 31.406 2.586 -7.824 1 96.94 310 ASP B CA 1
ATOM 5868 C C . ASP B 1 310 ? 31.609 3.582 -6.684 1 96.94 310 ASP B C 1
ATOM 5870 O O . ASP B 1 310 ? 31.719 4.785 -6.918 1 96.94 310 ASP B O 1
ATOM 5874 N N . GLU B 1 311 ? 31.609 3.07 -5.484 1 97.5 311 GLU B N 1
ATOM 5875 C CA . GLU B 1 311 ? 31.672 3.926 -4.305 1 97.5 311 GLU B CA 1
ATOM 5876 C C . GLU B 1 311 ? 30.578 4.992 -4.332 1 97.5 311 GLU B C 1
ATOM 5878 O O . GLU B 1 311 ? 30.844 6.168 -4.086 1 97.5 311 GLU B O 1
ATOM 5883 N N . ASP B 1 312 ? 29.469 4.555 -4.754 1 96.06 312 ASP B N 1
ATOM 5884 C CA . ASP B 1 312 ? 28.297 5.41 -4.887 1 96.06 312 ASP B CA 1
ATOM 5885 C C . ASP B 1 312 ? 27.328 5.184 -3.738 1 96.06 312 ASP B C 1
ATOM 5887 O O . ASP B 1 312 ? 26.203 4.715 -3.951 1 96.06 312 ASP B O 1
ATOM 5891 N N . TYR B 1 313 ? 27.734 5.598 -2.516 1 97.62 313 TYR B N 1
ATOM 5892 C CA . TYR B 1 313 ? 26.984 5.305 -1.301 1 97.62 313 TYR B CA 1
ATOM 5893 C C . TYR B 1 313 ? 25.984 6.418 -0.995 1 97.62 313 TYR B C 1
ATOM 5895 O O . TYR B 1 313 ? 26.203 7.57 -1.381 1 97.62 313 TYR B O 1
ATOM 5903 N N . ILE B 1 314 ? 24.938 6.055 -0.371 1 97.12 314 ILE B N 1
ATOM 5904 C CA . ILE B 1 314 ? 24 7.027 0.169 1 97.12 314 ILE B CA 1
ATOM 5905 C C . ILE B 1 314 ? 24.281 7.246 1.654 1 97.12 314 ILE B C 1
ATOM 5907 O O . ILE B 1 314 ? 24.266 6.297 2.441 1 97.12 314 ILE B O 1
ATOM 5911 N N . ASN B 1 315 ? 24.562 8.477 2.023 1 96.94 315 ASN B N 1
ATOM 5912 C CA . ASN B 1 315 ? 24.734 8.82 3.432 1 96.94 315 ASN B CA 1
ATOM 5913 C C . ASN B 1 315 ? 23.422 9.297 4.055 1 96.94 315 ASN B C 1
ATOM 5915 O O . ASN B 1 315 ? 22.562 9.812 3.355 1 96.94 315 ASN B O 1
ATOM 5919 N N . GLU B 1 316 ? 23.312 9.094 5.32 1 96.06 316 GLU B N 1
ATOM 5920 C CA . GLU B 1 316 ? 22.078 9.469 6.016 1 96.06 316 GLU B CA 1
ATOM 5921 C C . GLU B 1 316 ? 22.375 10.461 7.141 1 96.06 316 GLU B C 1
ATOM 5923 O O . GLU B 1 316 ? 23.375 10.336 7.844 1 96.06 316 GLU B O 1
ATOM 5928 N N . MET B 1 317 ? 21.453 11.328 7.297 1 96.19 317 MET B N 1
ATOM 5929 C CA . MET B 1 317 ? 21.516 12.281 8.406 1 96.19 317 MET B CA 1
ATOM 5930 C C . MET B 1 317 ? 21.359 11.57 9.742 1 96.19 317 MET B C 1
ATOM 5932 O O . MET B 1 317 ? 20.469 10.742 9.914 1 96.19 317 MET B O 1
ATOM 5936 N N . GLY B 1 318 ? 22.219 11.875 10.688 1 94.5 318 GLY B N 1
ATOM 5937 C CA . GLY B 1 318 ? 22.125 11.273 12.016 1 94.5 318 GLY B CA 1
ATOM 5938 C C . GLY B 1 318 ? 20.984 11.812 12.844 1 94.5 318 GLY B C 1
ATOM 5939 O O . GLY B 1 318 ? 20.438 12.883 12.547 1 94.5 318 GLY B O 1
ATOM 5940 N N . PRO B 1 319 ? 20.62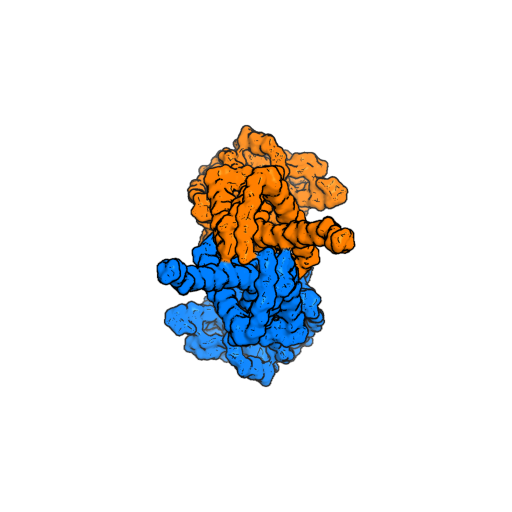5 11.078 13.812 1 94.81 319 PRO B N 1
ATOM 5941 C CA . PRO B 1 319 ? 19.5 11.516 14.648 1 94.81 319 PRO B CA 1
ATOM 5942 C C . PRO B 1 319 ? 19.766 12.844 15.352 1 94.81 319 PRO B C 1
ATOM 5944 O O . PRO B 1 319 ? 18.859 13.656 15.516 1 94.81 319 PRO B O 1
ATOM 5947 N N . ALA B 1 320 ? 20.984 13.047 15.82 1 96.19 320 ALA B N 1
ATOM 5948 C CA . ALA B 1 320 ? 21.328 14.297 16.484 1 96.19 320 ALA B CA 1
ATOM 5949 C C . ALA B 1 320 ? 21.203 15.484 15.539 1 96.19 320 ALA B C 1
ATOM 5951 O O . ALA B 1 320 ? 20.656 16.531 15.906 1 96.19 320 ALA B O 1
ATOM 5952 N N . GLN B 1 321 ? 21.703 15.281 14.352 1 96.5 321 GLN B N 1
ATOM 5953 C CA . GLN B 1 321 ? 21.594 16.344 13.352 1 96.5 321 GLN B CA 1
ATOM 5954 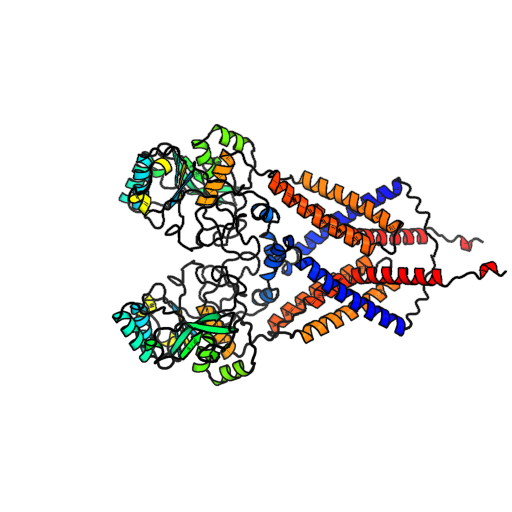C C . GLN B 1 321 ? 20.141 16.641 13.031 1 96.5 321 GLN B C 1
ATOM 5956 O O . GLN B 1 321 ? 19.75 17.812 12.891 1 96.5 321 GLN B O 1
ATOM 5961 N N . SER B 1 322 ? 19.344 15.617 12.898 1 97 322 SER B N 1
ATOM 5962 C CA . SER B 1 322 ? 17.922 15.773 12.625 1 97 322 SER B CA 1
ATOM 5963 C C . SER B 1 322 ? 17.25 16.609 13.711 1 97 322 SER B C 1
ATOM 5965 O O . SER B 1 322 ? 16.469 17.516 13.398 1 97 322 SER B O 1
ATOM 5967 N N . LEU B 1 323 ? 17.547 16.328 14.969 1 96.81 323 LEU B N 1
ATOM 5968 C CA . LEU B 1 323 ? 16.969 17.047 16.094 1 96.81 323 LEU B CA 1
ATOM 5969 C C . LEU B 1 323 ? 17.406 18.5 16.109 1 96.81 323 LEU B C 1
ATOM 5971 O O . LEU B 1 323 ? 16.609 19.406 16.375 1 96.81 323 LEU B O 1
ATOM 5975 N N . ILE B 1 324 ? 18.656 18.703 15.812 1 97.31 324 ILE B N 1
ATOM 5976 C CA . ILE B 1 324 ? 19.188 20.062 15.805 1 97.31 324 ILE B CA 1
ATOM 5977 C C . ILE B 1 324 ? 18.469 20.906 14.758 1 97.31 324 ILE B C 1
ATOM 5979 O O . ILE B 1 324 ? 18.047 22.031 15.039 1 97.31 324 ILE B O 1
ATOM 5983 N N . TRP B 1 325 ? 18.328 20.328 13.594 1 97 325 TRP B N 1
ATOM 5984 C CA . TRP B 1 325 ? 17.641 21.062 12.539 1 97 325 TRP B CA 1
ATOM 5985 C C . TRP B 1 325 ? 16.172 21.297 12.906 1 97 325 TRP B C 1
ATOM 5987 O O . TRP B 1 325 ? 15.609 22.344 12.594 1 97 325 TRP B O 1
ATOM 5997 N N . ALA B 1 326 ? 15.539 20.312 13.57 1 97.62 326 ALA B N 1
ATOM 5998 C CA . ALA B 1 326 ? 14.148 20.469 13.992 1 97.62 326 ALA B CA 1
ATOM 5999 C C . ALA B 1 326 ? 14 21.625 14.977 1 97.62 326 ALA B C 1
ATOM 6001 O O . ALA B 1 326 ? 13.109 22.469 14.828 1 97.62 326 ALA B O 1
ATOM 6002 N N . ILE B 1 327 ? 14.883 21.719 15.938 1 97.12 327 ILE B N 1
ATOM 6003 C CA . ILE B 1 327 ? 14.828 22.75 16.969 1 97.12 327 ILE B CA 1
ATOM 6004 C C . ILE B 1 327 ? 15.133 24.109 16.344 1 97.12 327 ILE B C 1
ATOM 6006 O O . ILE B 1 327 ? 14.414 25.078 16.594 1 97.12 327 ILE B O 1
ATOM 6010 N N . LEU B 1 328 ? 16.141 24.172 15.508 1 97.25 328 LEU B N 1
ATOM 6011 C CA . LEU B 1 328 ? 16.562 25.422 14.898 1 97.25 328 LEU B CA 1
ATOM 6012 C C . LEU B 1 328 ? 15.445 26 14.016 1 97.25 328 LEU B C 1
ATOM 6014 O O . LEU B 1 328 ? 15.109 27.172 14.117 1 97.25 328 LEU B O 1
ATOM 6018 N N . LEU B 1 329 ? 14.906 25.156 13.211 1 97.12 329 LEU B N 1
ATOM 6019 C CA . LEU B 1 329 ? 13.859 25.625 12.305 1 97.12 329 LEU B CA 1
ATOM 6020 C C . LEU B 1 329 ? 12.594 25.984 13.07 1 97.12 329 LEU B C 1
ATOM 6022 O O . LEU B 1 329 ? 11.906 26.938 12.711 1 97.12 329 LEU B O 1
ATOM 6026 N N . CYS B 1 330 ? 12.305 25.219 14.07 1 97 330 CYS B N 1
ATOM 6027 C CA . CYS B 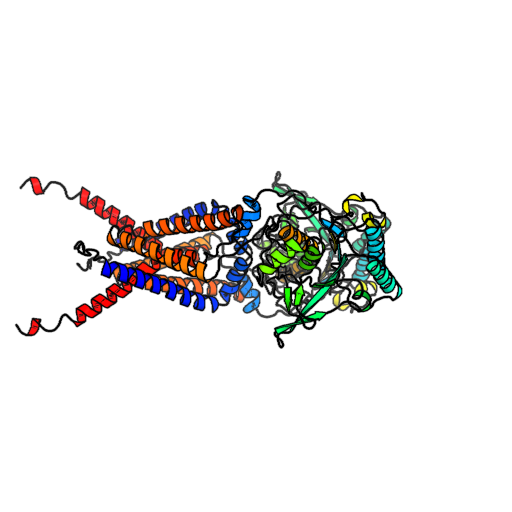1 330 ? 11.156 25.547 14.914 1 97 330 CYS B CA 1
ATOM 6028 C C . CYS B 1 330 ? 11.352 26.891 15.602 1 97 330 CYS B C 1
ATOM 6030 O O . CYS B 1 330 ? 10.438 27.719 15.625 1 97 330 CYS B O 1
ATOM 6032 N N . LEU B 1 331 ? 12.547 27.141 16.156 1 96.5 331 LEU B N 1
ATOM 6033 C CA . LEU B 1 331 ? 12.867 28.391 16.828 1 96.5 331 LEU B CA 1
ATOM 6034 C C . LEU B 1 331 ? 12.695 29.578 15.883 1 96.5 331 LEU B C 1
ATOM 6036 O O . LEU B 1 331 ? 12.102 30.594 16.25 1 96.5 331 LEU B O 1
ATOM 6040 N N . LEU B 1 332 ? 13.172 29.375 14.703 1 96 332 LEU B N 1
ATOM 6041 C CA . LEU B 1 332 ? 13.07 30.438 13.703 1 96 332 LEU B CA 1
ATOM 6042 C C . LEU B 1 332 ? 11.617 30.703 13.336 1 96 332 LEU B C 1
ATOM 6044 O O . LEU B 1 332 ? 11.211 31.859 13.203 1 96 332 LEU B O 1
ATOM 6048 N N . ASN B 1 333 ? 10.867 29.688 13.188 1 96.06 333 ASN B N 1
ATOM 6049 C CA . ASN B 1 333 ? 9.453 29.828 12.836 1 96.06 333 ASN B CA 1
ATOM 6050 C C . ASN B 1 333 ? 8.664 30.484 13.961 1 96.06 333 ASN B C 1
ATOM 6052 O O . ASN B 1 333 ? 7.832 31.359 13.711 1 96.06 333 ASN B O 1
ATOM 6056 N N . VAL B 1 334 ? 8.938 30.047 15.164 1 95.25 334 VAL B N 1
ATOM 6057 C CA . VAL B 1 334 ? 8.258 30.625 16.312 1 95.25 334 VAL B CA 1
ATOM 6058 C C . VAL B 1 334 ? 8.602 32.125 16.438 1 95.25 334 VAL B C 1
ATOM 6060 O O . VAL B 1 334 ? 7.719 32.938 16.672 1 95.25 334 VAL B O 1
ATOM 6063 N N . ALA B 1 335 ? 9.836 32.469 16.266 1 94.56 335 ALA B N 1
ATOM 6064 C CA . ALA B 1 335 ? 10.258 33.875 16.297 1 94.56 335 ALA B CA 1
ATOM 6065 C C . ALA B 1 335 ? 9.539 34.688 15.227 1 94.56 335 ALA B C 1
ATOM 6067 O O . ALA B 1 335 ? 9.031 35.75 15.5 1 94.56 335 ALA B O 1
ATOM 6068 N N . CYS B 1 336 ? 9.484 34.094 14.07 1 94.94 336 CYS B N 1
ATOM 6069 C CA . CYS B 1 336 ? 8.82 34.75 12.961 1 94.94 336 CYS B CA 1
ATOM 6070 C C . CYS B 1 336 ? 7.332 34.938 13.242 1 94.94 336 CYS B C 1
ATOM 6072 O O . CYS B 1 336 ? 6.785 36.031 13.023 1 94.94 336 CYS B O 1
ATOM 6074 N N . PHE B 1 337 ? 6.703 33.969 13.719 1 94.31 337 PHE B N 1
ATOM 6075 C CA . PHE B 1 337 ? 5.266 34 13.953 1 94.31 337 PHE B CA 1
ATOM 6076 C C . PHE B 1 337 ? 4.938 34.906 15.133 1 94.31 337 PHE B C 1
ATOM 6078 O O . PHE B 1 337 ? 3.873 35.531 15.164 1 94.31 337 PHE B O 1
ATOM 6085 N N . MET B 1 338 ? 5.816 35 16.094 1 91 338 MET B N 1
ATOM 6086 C CA . MET B 1 338 ? 5.625 35.938 17.188 1 91 338 MET B CA 1
ATOM 6087 C C . MET B 1 338 ? 5.645 37.375 16.688 1 91 338 MET B C 1
ATOM 6089 O O . MET B 1 338 ? 4.875 38.219 17.156 1 91 338 MET B O 1
ATOM 6093 N N . ILE B 1 339 ? 6.516 37.625 15.742 1 91.25 339 ILE B N 1
ATOM 6094 C CA . ILE B 1 339 ? 6.562 38.938 15.125 1 91.25 339 ILE B CA 1
ATOM 6095 C C . ILE B 1 339 ? 5.254 39.219 14.391 1 91.25 339 ILE B C 1
ATOM 6097 O O . ILE B 1 339 ? 4.684 40.312 14.508 1 91.25 339 ILE B O 1
ATOM 6101 N N . VAL B 1 340 ? 4.789 38.25 13.68 1 90 340 VAL B N 1
ATOM 6102 C CA . VAL B 1 340 ? 3.527 38.375 12.961 1 90 340 VAL B CA 1
ATOM 6103 C C . VAL B 1 340 ? 2.389 38.594 13.953 1 90 340 VAL B C 1
ATOM 6105 O O . VAL B 1 340 ? 1.5 39.406 13.727 1 90 340 VAL B O 1
ATOM 6108 N N . TYR B 1 341 ? 2.395 37.875 15.023 1 85.56 341 TYR B N 1
ATOM 6109 C CA . TYR B 1 341 ? 1.377 37.938 16.062 1 85.56 341 TYR B CA 1
ATOM 6110 C C . TYR B 1 341 ? 1.286 39.344 16.641 1 85.56 341 TYR B C 1
ATOM 6112 O O . TYR B 1 341 ? 0.19 39.875 16.875 1 85.56 341 TYR B O 1
ATOM 6120 N N . TYR B 1 342 ? 2.369 40.031 16.766 1 84.25 342 TYR B N 1
ATOM 6121 C CA . TYR B 1 342 ? 2.398 41.344 17.391 1 84.25 342 TYR B CA 1
ATOM 6122 C C . TYR B 1 342 ? 2.191 42.469 16.359 1 84.25 342 TYR B C 1
ATOM 6124 O O . TYR B 1 342 ? 1.535 43.469 16.625 1 84.25 342 TYR B O 1
ATOM 6132 N N . ARG B 1 343 ? 2.65 42.219 15.164 1 86.44 343 ARG B N 1
ATOM 6133 C CA . ARG B 1 343 ? 2.625 43.312 14.172 1 86.44 343 ARG B CA 1
ATOM 6134 C C . ARG B 1 343 ? 1.352 43.25 13.336 1 86.44 343 ARG B C 1
ATOM 6136 O O . ARG B 1 343 ? 0.842 44.281 12.898 1 86.44 343 ARG B O 1
ATOM 6143 N N . LEU B 1 344 ? 0.949 42 13.07 1 87 344 LEU B N 1
ATOM 6144 C CA . LEU B 1 344 ? -0.214 41.844 12.203 1 87 344 LEU B CA 1
ATOM 6145 C C . LEU B 1 344 ? -1.191 40.844 12.805 1 87 344 LEU B C 1
ATOM 6147 O O . LEU B 1 344 ? -1.494 39.812 12.18 1 87 344 LEU B O 1
ATOM 6151 N N . PRO B 1 345 ? -1.769 41.125 13.898 1 81.06 345 PRO B N 1
ATOM 6152 C CA . PRO B 1 345 ? -2.602 40.156 14.625 1 81.06 345 PRO B CA 1
ATOM 6153 C C . PRO B 1 345 ? -3.85 39.75 13.844 1 81.06 345 PRO B C 1
ATOM 6155 O O . PRO B 1 345 ? -4.266 38.594 13.906 1 81.06 345 PRO B O 1
ATOM 6158 N N . ASP B 1 346 ? -4.41 40.656 13.07 1 80.25 346 ASP B N 1
ATOM 6159 C CA . ASP B 1 346 ? -5.652 40.375 12.352 1 80.25 346 ASP B CA 1
ATOM 6160 C C . ASP B 1 346 ? -5.41 39.438 11.188 1 80.25 346 ASP B C 1
ATOM 6162 O O . ASP B 1 346 ? -6.344 38.781 10.711 1 80.25 346 ASP B O 1
ATOM 6166 N N . TRP B 1 347 ? -4.133 39.344 10.789 1 85.94 347 TRP B N 1
ATOM 6167 C CA . TRP B 1 347 ? -3.789 38.5 9.656 1 85.94 347 TRP B CA 1
ATOM 6168 C C . TRP B 1 347 ? -2.943 37.312 10.094 1 85.94 347 TRP B C 1
ATOM 6170 O O . TRP B 1 347 ? -2.438 36.562 9.258 1 85.94 347 TRP B O 1
ATOM 6180 N N . TYR B 1 348 ? -2.861 37.125 11.336 1 86.06 348 TYR B N 1
ATOM 6181 C CA . TYR B 1 348 ? -1.968 36.094 11.891 1 86.06 348 TYR B CA 1
ATOM 6182 C C . TYR B 1 348 ? -2.262 34.719 11.305 1 86.06 348 TYR B C 1
ATOM 6184 O O . TYR B 1 348 ? -1.364 34.062 10.781 1 86.06 348 TYR B O 1
ATOM 6192 N N . ASP B 1 349 ? -3.525 34.312 11.336 1 84.62 349 ASP B N 1
ATOM 6193 C CA . ASP B 1 349 ? -3.904 32.969 10.961 1 84.62 349 ASP B CA 1
ATOM 6194 C C . ASP B 1 349 ? -3.664 32.719 9.469 1 84.62 349 ASP B C 1
ATOM 6196 O O . ASP B 1 349 ? -3.096 31.688 9.086 1 84.62 349 ASP B O 1
ATOM 6200 N N . GLY B 1 350 ? -3.986 33.625 8.617 1 85.31 350 GLY B N 1
ATOM 6201 C CA . GLY B 1 350 ? -3.781 33.469 7.184 1 85.31 350 GLY B CA 1
ATOM 6202 C C . GLY B 1 350 ? -2.318 33.469 6.789 1 85.31 350 GLY B C 1
ATOM 6203 O O . GLY B 1 350 ? -1.879 32.594 6.023 1 85.31 350 GLY B O 1
ATOM 6204 N N . ILE B 1 351 ? -1.578 34.375 7.406 1 90.81 351 ILE B N 1
ATOM 6205 C CA . ILE B 1 351 ? -0.175 34.562 7.047 1 90.81 351 ILE B CA 1
ATOM 6206 C C . ILE B 1 351 ? 0.633 33.344 7.531 1 90.81 351 ILE B C 1
ATOM 6208 O O . ILE B 1 351 ? 1.456 32.812 6.793 1 90.81 351 ILE B O 1
ATOM 6212 N N . THR B 1 352 ? 0.392 32.906 8.758 1 91.38 352 THR B N 1
ATOM 6213 C CA . THR B 1 352 ? 1.176 31.812 9.32 1 91.38 352 THR B CA 1
ATOM 6214 C C . THR B 1 352 ? 0.896 30.516 8.578 1 91.38 352 THR B C 1
ATOM 6216 O O . THR B 1 352 ? 1.814 29.734 8.312 1 91.38 352 THR B O 1
ATOM 6219 N N . LYS B 1 353 ? -0.36 30.328 8.211 1 89.88 353 LYS B N 1
ATOM 6220 C CA . LYS B 1 353 ? -0.69 29.109 7.48 1 89.88 353 LYS B CA 1
ATOM 6221 C C . LYS B 1 353 ? -0.035 29.109 6.102 1 89.88 353 LYS B C 1
ATOM 6223 O O . LYS B 1 353 ? 0.445 28.062 5.645 1 89.88 353 LYS B O 1
ATOM 6228 N N . LEU B 1 354 ? -0.022 30.188 5.469 1 90.38 354 LEU B N 1
ATOM 6229 C CA . LEU B 1 354 ? 0.607 30.297 4.156 1 90.38 354 LEU B CA 1
ATOM 6230 C C . LEU B 1 354 ? 2.111 30.062 4.258 1 90.38 354 LEU B C 1
ATOM 6232 O O . LEU B 1 354 ? 2.684 29.312 3.451 1 90.38 354 LEU B O 1
ATOM 6236 N N . ILE B 1 355 ? 2.73 30.703 5.238 1 94.5 355 ILE B N 1
ATOM 6237 C CA . ILE B 1 355 ? 4.168 30.547 5.438 1 94.5 355 ILE B CA 1
ATOM 6238 C C . ILE B 1 355 ? 4.488 29.094 5.738 1 94.5 355 ILE B C 1
ATOM 6240 O O . ILE B 1 355 ? 5.445 28.531 5.195 1 94.5 355 ILE B O 1
ATOM 6244 N N . GLN B 1 356 ? 3.682 28.453 6.566 1 94.31 356 GLN B N 1
ATOM 6245 C CA . GLN B 1 356 ? 3.879 27.047 6.918 1 94.31 356 GLN B CA 1
ATOM 6246 C C . GLN B 1 356 ? 3.777 26.141 5.691 1 94.31 356 GLN B C 1
ATOM 6248 O O . GLN B 1 356 ? 4.594 25.25 5.508 1 94.31 356 GLN B O 1
ATOM 6253 N N . LEU B 1 357 ? 2.783 26.391 4.906 1 90.5 357 LEU B N 1
ATOM 6254 C CA . LEU B 1 357 ? 2.58 25.594 3.703 1 90.5 357 LEU B CA 1
ATOM 6255 C C . LEU B 1 357 ? 3.777 25.703 2.766 1 90.5 357 LEU B C 1
ATOM 6257 O O . LEU B 1 357 ? 4.301 24.688 2.293 1 90.5 357 LEU B O 1
ATOM 6261 N N . VAL B 1 358 ? 4.219 26.906 2.498 1 94.19 358 VAL B N 1
ATOM 6262 C CA . VAL B 1 358 ? 5.344 27.156 1.604 1 94.19 358 VAL B CA 1
ATOM 6263 C C . VAL B 1 358 ? 6.605 26.5 2.166 1 94.19 358 VAL B C 1
ATOM 6265 O O . VAL B 1 358 ? 7.379 25.891 1.427 1 94.19 358 VAL B O 1
ATOM 6268 N N . GLU B 1 359 ? 6.766 26.609 3.459 1 95.62 359 GLU B N 1
ATOM 6269 C CA . GLU B 1 359 ? 7.945 26.047 4.102 1 95.62 359 GLU B CA 1
ATOM 6270 C C . GLU B 1 359 ? 7.953 24.531 3.994 1 95.62 359 GLU B C 1
ATOM 6272 O O . GLU B 1 359 ? 8.992 23.922 3.719 1 95.62 359 GLU B O 1
ATOM 6277 N N . VAL B 1 360 ? 6.855 23.906 4.238 1 93.06 360 VAL B N 1
ATOM 6278 C CA . VAL B 1 360 ? 6.758 22.453 4.18 1 93.06 360 VAL B CA 1
ATOM 6279 C C . VAL B 1 360 ? 7.051 21.969 2.76 1 93.06 360 VAL B C 1
ATOM 6281 O O . VAL B 1 360 ? 7.836 21.047 2.562 1 93.06 360 VAL B O 1
ATOM 6284 N N . ILE B 1 361 ? 6.477 22.625 1.763 1 91.25 361 ILE B N 1
ATOM 6285 C CA . ILE B 1 361 ? 6.711 22.281 0.367 1 91.25 361 ILE B CA 1
ATOM 6286 C C . ILE B 1 361 ? 8.195 22.438 0.035 1 91.25 361 ILE B C 1
ATOM 6288 O O . ILE B 1 361 ? 8.789 21.578 -0.606 1 91.25 361 ILE B O 1
ATOM 6292 N N . PHE B 1 362 ? 8.75 23.516 0.531 1 95.12 362 PHE B N 1
ATOM 6293 C CA . PHE B 1 362 ? 10.156 23.797 0.291 1 95.12 362 PHE B CA 1
ATOM 6294 C C . PHE B 1 362 ? 11.039 22.734 0.915 1 95.12 362 PHE B C 1
ATOM 6296 O O . PHE B 1 362 ? 12 22.266 0.293 1 95.12 362 PHE B O 1
ATOM 6303 N N . LEU B 1 363 ? 10.75 22.344 2.121 1 95.25 363 LEU B N 1
ATOM 6304 C CA . LEU B 1 363 ? 11.57 21.344 2.801 1 95.25 363 LEU B CA 1
ATOM 6305 C C . LEU B 1 363 ? 11.477 20 2.09 1 95.25 363 LEU B C 1
ATOM 6307 O O . LEU B 1 363 ? 12.477 19.281 1.984 1 95.25 363 LEU B O 1
ATOM 6311 N N . PHE B 1 364 ? 10.312 19.641 1.621 1 91.69 364 PHE B N 1
ATOM 6312 C CA . PHE B 1 364 ? 10.203 18.406 0.849 1 91.69 364 PHE B CA 1
ATOM 6313 C C . PHE B 1 364 ? 11.047 18.469 -0.415 1 91.69 364 PHE B C 1
ATOM 6315 O O . PHE B 1 364 ? 11.719 17.5 -0.773 1 91.69 364 PHE B O 1
ATOM 6322 N N . PHE B 1 365 ? 11.008 19.594 -1.038 1 92.75 365 PHE B N 1
ATOM 6323 C CA . PHE B 1 365 ? 11.828 19.781 -2.229 1 92.75 365 PHE B CA 1
ATOM 6324 C C . PHE B 1 365 ? 13.305 19.641 -1.897 1 92.75 365 PHE B C 1
ATOM 6326 O O . PHE B 1 365 ? 14.047 18.969 -2.621 1 92.75 365 PHE B O 1
ATOM 6333 N N . VAL B 1 366 ? 13.695 20.234 -0.815 1 95.25 366 VAL B N 1
ATOM 6334 C CA . VAL B 1 366 ? 15.094 20.188 -0.398 1 95.25 366 VAL B CA 1
ATOM 6335 C C . VAL B 1 366 ? 15.492 18.734 -0.118 1 95.25 366 VAL B C 1
ATOM 6337 O O . VAL B 1 366 ? 16.562 18.297 -0.539 1 95.25 366 VAL B O 1
ATOM 6340 N N . ILE B 1 367 ? 14.688 18 0.555 1 95.12 367 ILE B N 1
ATOM 6341 C CA . ILE B 1 367 ? 14.961 16.609 0.894 1 95.12 367 ILE B CA 1
ATOM 6342 C C . ILE B 1 367 ? 15.164 15.789 -0.384 1 95.12 367 ILE B C 1
ATOM 6344 O O . ILE B 1 367 ? 16.156 15.07 -0.514 1 95.12 367 ILE B O 1
ATOM 6348 N N . ILE B 1 368 ? 14.297 15.922 -1.334 1 93.31 368 ILE B N 1
ATOM 6349 C CA . ILE B 1 368 ? 14.336 15.148 -2.572 1 93.31 368 ILE B CA 1
ATOM 6350 C C . ILE B 1 368 ? 15.539 15.57 -3.406 1 93.31 368 ILE B C 1
ATOM 6352 O O . ILE B 1 368 ? 16.266 14.727 -3.924 1 93.31 368 ILE B O 1
ATOM 6356 N N . TYR B 1 369 ? 15.758 16.891 -3.486 1 94.44 369 TYR B N 1
ATOM 6357 C CA . TYR B 1 369 ? 16.844 17.422 -4.312 1 94.44 369 TYR B CA 1
ATOM 6358 C C . TYR B 1 369 ? 18.203 17.016 -3.76 1 94.44 369 TYR B C 1
ATOM 6360 O O . TYR B 1 369 ? 19.062 16.547 -4.508 1 94.44 369 TYR B O 1
ATOM 6368 N N . VAL B 1 370 ? 18.422 17.156 -2.461 1 96.5 370 VAL B N 1
ATOM 6369 C CA . VAL B 1 370 ? 19.688 16.797 -1.83 1 96.5 370 VAL B CA 1
ATOM 6370 C C . VAL B 1 370 ? 19.938 15.305 -1.973 1 96.5 370 VAL B C 1
ATOM 6372 O O . VAL B 1 370 ? 21.062 14.875 -2.221 1 96.5 370 VAL B O 1
ATOM 6375 N N . PHE B 1 371 ? 18.953 14.508 -1.852 1 96.38 371 PHE B N 1
ATOM 6376 C CA . PHE B 1 371 ? 19.062 13.07 -2.039 1 96.38 371 PHE B CA 1
ATOM 6377 C C . PHE B 1 371 ? 19.469 12.742 -3.471 1 96.38 371 PHE B C 1
ATOM 6379 O O . PHE B 1 371 ? 20.375 11.938 -3.697 1 96.38 371 PHE B O 1
ATOM 6386 N N . ALA B 1 372 ? 18.812 13.359 -4.422 1 93.88 372 ALA B N 1
ATOM 6387 C CA . ALA B 1 372 ? 19.016 13.07 -5.836 1 93.88 372 ALA B CA 1
ATOM 6388 C C . ALA B 1 372 ? 20.406 13.484 -6.293 1 93.88 372 ALA B C 1
ATOM 6390 O O . ALA B 1 372 ? 21.078 12.758 -7.027 1 93.88 372 ALA B O 1
ATOM 6391 N N . VAL B 1 373 ? 20.906 14.641 -5.805 1 94.19 373 VAL B N 1
ATOM 6392 C CA . VAL B 1 373 ? 22.109 15.234 -6.352 1 94.19 373 VAL B CA 1
ATOM 6393 C C . VAL B 1 373 ? 23.312 14.844 -5.496 1 94.19 373 VAL B C 1
ATOM 6395 O O . VAL B 1 373 ? 24.391 14.547 -6.023 1 94.19 373 VAL B O 1
ATOM 6398 N N . TYR B 1 374 ? 23.125 14.672 -4.195 1 95.94 374 TYR B N 1
ATOM 6399 C CA . TYR B 1 374 ? 24.297 14.508 -3.328 1 95.94 374 TYR B CA 1
ATOM 6400 C C . TYR B 1 374 ? 24.281 13.133 -2.67 1 95.94 374 TYR B C 1
ATOM 6402 O O . TYR B 1 374 ? 25.172 12.812 -1.876 1 95.94 374 TYR B O 1
ATOM 6410 N N . ASN B 1 375 ? 23.312 12.273 -2.912 1 96.31 375 ASN B N 1
ATOM 6411 C CA . ASN B 1 375 ? 23.172 10.961 -2.285 1 96.31 375 ASN B CA 1
ATOM 6412 C C . ASN B 1 375 ? 23.188 11.062 -0.762 1 96.31 375 ASN B C 1
ATOM 6414 O O . ASN B 1 375 ? 23.906 10.312 -0.092 1 96.31 375 ASN B O 1
ATOM 6418 N N . TYR B 1 376 ? 22.453 12.055 -0.3 1 97.44 376 TYR B N 1
ATOM 6419 C CA . TYR B 1 376 ? 22.344 12.281 1.137 1 97.44 376 TYR B CA 1
ATOM 6420 C C . TYR B 1 376 ? 20.875 12.312 1.575 1 97.44 376 TYR B C 1
ATOM 6422 O O . TYR B 1 376 ? 20.109 13.164 1.134 1 97.44 376 TYR B O 1
ATOM 6430 N N . LYS B 1 377 ? 20.562 11.391 2.398 1 97.06 377 LYS B N 1
ATOM 6431 C CA . LYS B 1 377 ? 19.188 11.305 2.877 1 97.06 377 LYS B CA 1
ATOM 6432 C C . LYS B 1 377 ? 18.984 12.141 4.137 1 97.06 377 LYS B C 1
ATOM 6434 O O . LYS B 1 377 ? 19.469 11.789 5.211 1 97.06 377 LYS B O 1
ATOM 6439 N N . MET B 1 378 ? 18.234 13.18 4.016 1 96.81 378 MET B N 1
ATOM 6440 C CA . MET B 1 378 ? 17.922 14.055 5.141 1 96.81 378 MET B CA 1
ATOM 6441 C C . MET B 1 378 ? 16.703 13.57 5.898 1 96.81 378 MET B C 1
ATOM 6443 O O . MET B 1 378 ? 15.703 13.18 5.285 1 96.81 378 MET B O 1
ATOM 6447 N N . HIS B 1 379 ? 16.781 13.539 7.176 1 95.62 379 HIS B N 1
ATOM 6448 C CA . HIS B 1 379 ? 15.656 13.203 8.031 1 95.62 379 HIS B CA 1
ATOM 6449 C C . HIS B 1 379 ? 15.078 14.445 8.695 1 95.62 379 HIS B C 1
ATOM 6451 O O . HIS B 1 379 ? 15.359 14.719 9.867 1 95.62 379 HIS B O 1
ATOM 6457 N N . LEU B 1 380 ? 14.25 15.141 7.945 1 96.06 380 LEU B N 1
ATOM 6458 C CA . LEU B 1 380 ? 13.695 16.406 8.43 1 96.06 380 LEU B CA 1
ATOM 6459 C C . LEU B 1 380 ? 12.219 16.234 8.781 1 96.06 380 LEU B C 1
ATOM 6461 O O . LEU B 1 380 ? 11.461 17.219 8.766 1 96.06 380 LEU B O 1
ATOM 6465 N N . GLU B 1 381 ? 11.758 15.023 9.031 1 92.19 381 GLU B N 1
ATOM 6466 C CA . GLU B 1 381 ? 10.352 14.758 9.336 1 92.19 381 GLU B CA 1
ATOM 6467 C C . GLU B 1 381 ? 9.906 15.508 10.586 1 92.19 381 GLU B C 1
ATOM 6469 O O . GLU B 1 381 ? 8.836 16.109 10.602 1 92.19 381 GLU B O 1
ATOM 6474 N N . LEU B 1 382 ? 10.727 15.461 11.602 1 95.31 382 LEU B N 1
ATOM 6475 C CA . LEU B 1 382 ? 10.391 16.141 12.844 1 95.31 382 LEU B CA 1
ATOM 6476 C C . LEU B 1 382 ? 10.32 17.641 12.633 1 95.31 382 LEU B C 1
ATOM 6478 O O . LEU B 1 382 ? 9.438 18.312 13.188 1 95.31 382 LEU B O 1
ATOM 6482 N N . ALA B 1 383 ? 11.211 18.203 11.867 1 97 383 ALA B N 1
ATOM 6483 C CA . ALA B 1 383 ? 11.195 19.625 11.547 1 97 383 ALA B CA 1
ATOM 6484 C C . ALA B 1 383 ? 9.906 20.016 10.836 1 97 383 ALA B C 1
ATOM 6486 O O . ALA B 1 383 ? 9.289 21.031 11.156 1 97 383 ALA B O 1
ATOM 6487 N N . ILE B 1 384 ? 9.516 19.203 9.953 1 95.94 384 ILE B N 1
ATOM 6488 C CA . ILE B 1 384 ? 8.312 19.453 9.172 1 95.94 384 ILE B CA 1
ATOM 6489 C C . ILE B 1 384 ? 7.09 19.453 10.086 1 95.94 384 ILE B C 1
ATOM 6491 O O . ILE B 1 384 ? 6.242 20.344 10 1 95.94 384 ILE B O 1
ATOM 6495 N N . ILE B 1 385 ? 7.031 18.516 10.953 1 94.94 385 ILE B N 1
ATOM 6496 C CA . ILE B 1 385 ? 5.926 18.422 11.898 1 94.94 385 ILE B CA 1
ATOM 6497 C C . ILE B 1 385 ? 5.926 19.641 12.812 1 94.94 385 ILE B C 1
ATOM 6499 O O . ILE B 1 385 ? 4.875 20.25 13.047 1 94.94 385 ILE B O 1
ATOM 6503 N N . ALA B 1 386 ? 7.055 20 13.305 1 96.56 386 ALA B N 1
ATOM 6504 C CA . ALA B 1 386 ? 7.18 21.156 14.188 1 96.56 386 ALA B CA 1
ATOM 6505 C C . ALA B 1 386 ? 6.734 22.438 13.484 1 96.56 386 ALA B C 1
ATOM 6507 O O . ALA B 1 386 ? 6.016 23.25 14.062 1 96.56 386 ALA B O 1
ATOM 6508 N N . ILE B 1 387 ? 7.129 22.547 12.289 1 95.88 387 ILE B N 1
ATOM 6509 C CA . ILE B 1 387 ? 6.758 23.734 11.508 1 95.88 387 ILE B CA 1
ATOM 6510 C C . ILE B 1 387 ? 5.25 23.734 11.281 1 95.88 387 ILE B C 1
ATOM 6512 O O . ILE B 1 387 ? 4.594 24.766 11.461 1 95.88 387 ILE B O 1
ATOM 6516 N N . ALA B 1 388 ? 4.727 22.609 10.969 1 93.19 388 ALA B N 1
ATOM 6517 C CA . ALA B 1 388 ? 3.301 22.484 10.664 1 93.19 388 ALA B CA 1
ATOM 6518 C C . ALA B 1 388 ? 2.451 22.828 11.891 1 93.19 388 ALA B C 1
ATOM 6520 O O . ALA B 1 388 ? 1.349 23.359 11.75 1 93.19 388 ALA B O 1
ATOM 6521 N N . LEU B 1 389 ? 2.979 22.609 13.031 1 93.12 389 LEU B N 1
ATOM 6522 C CA . LEU B 1 389 ? 2.207 22.797 14.25 1 93.12 389 LEU B CA 1
ATOM 6523 C C . LEU B 1 389 ? 2.547 24.141 14.898 1 93.12 389 LEU B C 1
ATOM 6525 O O . LEU B 1 389 ? 1.846 24.594 15.805 1 93.12 389 LEU B O 1
ATOM 6529 N N . SER B 1 390 ? 3.539 24.797 14.508 1 93.5 390 SER B N 1
ATOM 6530 C CA . SER B 1 390 ? 4.105 25.953 15.211 1 93.5 390 SER B CA 1
ATOM 6531 C C . SER B 1 390 ? 3.088 27.078 15.328 1 93.5 390 SER B C 1
ATOM 6533 O O . SER B 1 390 ? 2.961 27.688 16.391 1 93.5 390 SER B O 1
ATOM 6535 N N . GLY B 1 391 ? 2.361 27.297 14.266 1 89.44 391 GLY B N 1
ATOM 6536 C CA . GLY B 1 391 ? 1.396 28.391 14.305 1 89.44 391 GLY B CA 1
ATOM 6537 C C . GLY B 1 391 ? 0.304 28.172 15.336 1 89.44 391 GLY B C 1
ATOM 6538 O O . GLY B 1 391 ? 0.048 29.047 16.172 1 89.44 391 GLY B O 1
ATOM 6539 N N . ASP B 1 392 ? -0.293 27.094 15.344 1 88.94 392 ASP B N 1
ATOM 6540 C CA . ASP B 1 392 ? -1.382 26.766 16.25 1 88.94 392 ASP B CA 1
ATOM 6541 C C . ASP B 1 392 ? -0.879 26.656 17.688 1 88.94 392 ASP B C 1
ATOM 6543 O O . ASP B 1 392 ? -1.521 27.156 18.625 1 88.94 392 ASP B O 1
ATOM 6547 N N . MET B 1 393 ? 0.21 26.047 17.844 1 90.62 393 MET B N 1
ATOM 6548 C CA . MET B 1 393 ? 0.734 25.828 19.188 1 90.62 393 MET B CA 1
ATOM 6549 C C . MET B 1 393 ? 1.172 27.156 19.828 1 90.62 393 MET B C 1
ATOM 6551 O O . MET B 1 393 ? 1.066 27.328 21.031 1 90.62 393 MET B O 1
ATOM 6555 N N . LEU B 1 394 ? 1.679 28 19 1 90.12 394 LEU B N 1
ATOM 6556 C CA . LEU B 1 394 ? 2.037 29.312 19.516 1 90.12 394 LEU B CA 1
ATOM 6557 C C . LEU B 1 394 ? 0.803 30.062 20.016 1 90.12 394 LEU B C 1
ATOM 6559 O O . LEU B 1 394 ? 0.849 30.719 21.062 1 90.12 394 LEU B O 1
ATOM 6563 N N . GLU B 1 395 ? -0.237 29.938 19.297 1 86.44 395 GLU B N 1
ATOM 6564 C CA . GLU B 1 395 ? -1.479 30.562 19.734 1 86.44 395 GLU B CA 1
ATOM 6565 C C . GLU B 1 395 ? -1.965 29.969 21.062 1 86.44 395 GLU B C 1
ATOM 6567 O O . GLU B 1 395 ? -2.439 30.703 21.938 1 86.44 395 GLU B O 1
ATOM 6572 N N . ILE B 1 396 ? -1.895 28.766 21.172 1 86 396 ILE B N 1
ATOM 6573 C CA . ILE B 1 396 ? -2.285 28.109 22.406 1 86 396 ILE B CA 1
ATOM 6574 C C . ILE B 1 396 ? -1.366 28.547 23.547 1 86 396 ILE B C 1
ATOM 6576 O O . ILE B 1 396 ? -1.833 28.875 24.641 1 86 396 ILE B O 1
ATOM 6580 N N . TYR B 1 397 ? -0.106 28.547 23.266 1 87.88 397 TYR B N 1
ATOM 6581 C CA . TYR B 1 397 ? 0.883 28.984 24.234 1 87.88 397 TYR B CA 1
ATOM 6582 C C . TYR B 1 397 ? 0.579 30.406 24.719 1 87.88 397 TYR B C 1
ATOM 6584 O O . TYR B 1 397 ? 0.553 30.656 25.922 1 87.88 397 TYR B O 1
ATOM 6592 N N . ASN B 1 398 ? 0.324 31.312 23.812 1 83.5 398 ASN B N 1
ATOM 6593 C CA . ASN B 1 398 ? 0.025 32.688 24.172 1 83.5 398 ASN B CA 1
ATOM 6594 C C . ASN B 1 398 ? -1.265 32.812 24.984 1 83.5 398 ASN B C 1
ATOM 6596 O O . ASN B 1 398 ? -1.364 33.625 25.906 1 83.5 398 ASN B O 1
ATOM 6600 N N . GLY B 1 399 ? -2.213 31.969 24.594 1 77.81 399 GLY B N 1
ATOM 6601 C CA . GLY B 1 399 ? -3.441 31.922 25.375 1 77.81 399 GLY B CA 1
ATOM 6602 C C . GLY B 1 399 ? -3.225 31.469 26.797 1 77.81 399 GLY B C 1
ATOM 6603 O O . GLY B 1 399 ? -3.801 32.031 27.734 1 77.81 399 GLY B O 1
ATOM 6604 N N . VAL B 1 400 ? -2.438 30.516 26.953 1 78 400 VAL B N 1
ATOM 6605 C CA . VAL B 1 400 ? -2.125 29.984 28.281 1 78 400 VAL B CA 1
ATOM 6606 C C . VAL B 1 400 ? -1.38 31.031 29.094 1 78 400 VAL B C 1
ATOM 6608 O O . VAL B 1 400 ? -1.734 31.297 30.25 1 78 400 VAL B O 1
ATOM 6611 N N . ILE B 1 401 ? -0.352 31.594 28.547 1 75.38 401 ILE B N 1
ATOM 6612 C CA . ILE B 1 401 ? 0.477 32.562 29.25 1 75.38 401 ILE B CA 1
ATOM 6613 C C . ILE B 1 401 ? -0.367 33.781 29.625 1 75.38 401 ILE B C 1
ATOM 6615 O O . ILE B 1 401 ? -0.246 34.312 30.734 1 75.38 401 ILE B O 1
ATOM 6619 N N . LYS B 1 402 ? -1.146 34.281 28.688 1 73.12 402 LYS B N 1
ATOM 6620 C CA . LYS B 1 402 ? -2.023 35.406 28.969 1 73.12 402 LYS B CA 1
ATOM 6621 C C . LYS B 1 402 ? -2.965 35.094 30.125 1 73.12 402 LYS B C 1
ATOM 6623 O O . LYS B 1 402 ? -3.176 35.938 31 1 73.12 402 LYS B O 1
ATOM 6628 N N . ASN B 1 403 ? -3.475 33.938 30.141 1 71.06 403 ASN B N 1
ATOM 6629 C CA . ASN B 1 403 ? -4.402 33.562 31.203 1 71.06 403 ASN B CA 1
ATOM 6630 C C . ASN B 1 403 ? -3.697 33.469 32.562 1 71.06 403 ASN B C 1
ATOM 6632 O O . ASN B 1 403 ? -4.258 33.844 33.594 1 71.06 403 ASN B O 1
ATOM 6636 N N . ILE B 1 404 ? -2.525 32.938 32.469 1 71.06 404 ILE B N 1
ATOM 6637 C CA . ILE B 1 404 ? -1.752 32.844 33.719 1 71.06 404 ILE B CA 1
ATOM 6638 C C . ILE B 1 404 ? -1.402 34.25 34.219 1 71.06 404 ILE B C 1
ATOM 6640 O O . ILE B 1 404 ? -1.512 34.531 35.406 1 71.06 404 ILE B O 1
ATOM 6644 N N . SER B 1 405 ? -1.026 35.094 33.312 1 71.19 405 SER B N 1
ATOM 6645 C CA . SER B 1 405 ? -0.649 36.438 33.688 1 71.19 405 SER B CA 1
ATOM 6646 C C . SER B 1 405 ? -1.836 37.219 34.25 1 71.19 405 SER B C 1
ATOM 6648 O O . SER B 1 405 ? -1.69 37.969 35.219 1 71.19 405 SER B O 1
ATOM 6650 N N . THR B 1 406 ? -2.971 37.031 33.656 1 70.19 406 THR B N 1
ATOM 6651 C CA . THR B 1 406 ? -4.176 37.688 34.156 1 70.19 406 THR B CA 1
ATOM 6652 C C . THR B 1 406 ? -4.562 37.188 35.531 1 70.19 406 THR B C 1
ATOM 6654 O O . THR B 1 406 ? -4.973 37.969 36.406 1 70.19 406 THR B O 1
ATOM 6657 N N . LYS B 1 407 ? -4.367 35.969 35.719 1 67.38 407 LYS B N 1
ATOM 6658 C CA . LYS B 1 407 ? -4.668 35.375 37.031 1 67.38 407 LYS B CA 1
ATOM 6659 C C . LYS B 1 407 ? -3.713 35.906 38.094 1 67.38 407 LYS B C 1
ATOM 6661 O O . LYS B 1 407 ? -4.133 36.219 39.219 1 67.38 407 LYS B O 1
ATOM 6666 N N . ILE B 1 408 ? -2.48 36.031 37.75 1 64.75 408 ILE B N 1
ATOM 6667 C CA . ILE B 1 408 ? -1.478 36.531 38.688 1 64.75 408 ILE B CA 1
ATOM 6668 C C . ILE B 1 408 ? -1.75 38 39 1 64.75 408 ILE B C 1
ATOM 6670 O O . ILE B 1 408 ? -1.678 38.438 40.156 1 64.75 408 ILE B O 1
ATOM 6674 N N . LYS B 1 409 ? -2.092 38.812 38.031 1 63.81 409 LYS B N 1
ATOM 6675 C CA . LYS B 1 409 ? -2.398 40.219 38.219 1 63.81 409 LYS B CA 1
ATOM 6676 C C . LYS B 1 409 ? -3.635 40.406 39.094 1 63.81 409 LYS B C 1
ATOM 6678 O O . LYS B 1 409 ? -3.68 41.281 39.938 1 63.81 409 LYS B O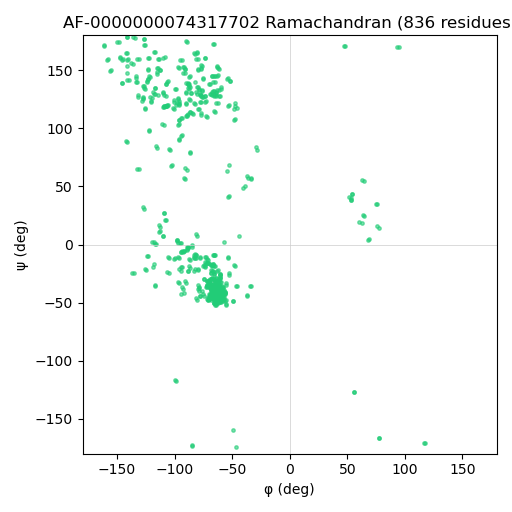 1
ATOM 6683 N N . ARG B 1 410 ? -4.547 39.562 38.875 1 66.12 410 ARG B N 1
ATOM 6684 C CA . ARG B 1 410 ? -5.758 39.625 39.688 1 66.12 410 ARG B CA 1
ATOM 6685 C C . ARG B 1 410 ? -5.465 39.25 41.156 1 66.12 410 ARG B C 1
ATOM 6687 O O . ARG B 1 410 ? -6.086 39.812 42.062 1 66.12 410 ARG B O 1
ATOM 6694 N N . LYS B 1 411 ? -4.512 38.469 41.281 1 63.94 411 LYS B N 1
ATOM 6695 C CA . LYS B 1 411 ? -4.129 38.062 42.625 1 63.94 411 LYS B CA 1
ATOM 6696 C C . LYS B 1 411 ? -3.295 39.156 43.312 1 63.94 411 LYS B C 1
ATOM 6698 O O . LYS B 1 411 ? -3.373 39.344 44.531 1 63.94 411 LYS B O 1
ATOM 6703 N N . ILE B 1 412 ? -2.455 39.844 42.594 1 57.62 412 ILE B N 1
ATOM 6704 C CA . ILE B 1 412 ? -1.616 40.906 43.156 1 57.62 412 ILE B CA 1
ATOM 6705 C C . ILE B 1 412 ? -2.434 42.188 43.312 1 57.62 412 ILE B C 1
ATOM 6707 O O . ILE B 1 412 ? -2.086 43.031 44.125 1 57.62 412 ILE B O 1
ATOM 6711 N N . LYS B 1 413 ? -3.346 42.656 42.5 1 53.09 413 LYS B N 1
ATOM 6712 C CA . LYS B 1 413 ? -4.195 43.812 42.812 1 53.09 413 LYS B CA 1
ATOM 6713 C C . LYS B 1 413 ? -4.906 43.656 44.156 1 53.09 413 LYS B C 1
ATOM 6715 O O . LYS B 1 413 ? -5.863 42.875 44.25 1 53.09 413 LYS B O 1
ATOM 6720 N N . PRO B 1 414 ? -4.18 43.688 45.188 1 46.78 414 PRO B N 1
ATOM 6721 C CA . PRO B 1 414 ? -4.855 43.75 46.469 1 46.78 414 PRO B CA 1
ATOM 6722 C C . PRO B 1 414 ? -5.984 44.781 46.531 1 46.78 414 PRO B C 1
ATOM 6724 O O . PRO B 1 414 ? -6.059 45.656 45.656 1 46.78 414 PRO B O 1
ATOM 6727 N N . LYS B 1 415 ? -6.566 44.906 47.969 1 47.91 415 LYS B N 1
ATOM 6728 C CA . LYS B 1 415 ? -7.309 45.594 49.031 1 47.91 415 LYS B CA 1
ATOM 6729 C C . LYS B 1 415 ? -6.926 47.062 49.094 1 47.91 415 LYS B C 1
ATOM 6731 O O . LYS B 1 415 ? -7.254 47.781 50.031 1 47.91 415 LYS B O 1
ATOM 6736 N N . LEU B 1 416 ? -6.184 47.5 48.188 1 41.81 416 LEU B N 1
ATOM 6737 C CA . LEU B 1 416 ? -5.867 48.875 48.531 1 41.81 416 LEU B CA 1
ATOM 6738 C C . LEU B 1 416 ? -7.117 49.75 48.469 1 41.81 416 LEU B C 1
ATOM 6740 O O . LEU B 1 416 ? -7.078 50.938 48.844 1 41.81 416 LEU B O 1
ATOM 6744 N N . SER B 1 417 ? -8.109 49.281 47.688 1 41.94 417 SER B N 1
ATOM 6745 C CA . SER B 1 417 ? -9.156 50.281 47.75 1 41.94 417 SER B CA 1
ATOM 6746 C C . SER B 1 417 ? -9.797 50.312 49.125 1 41.94 417 SER B C 1
ATOM 6748 O O . SER B 1 417 ? -10.688 51.156 49.375 1 41.94 417 SER B O 1
ATOM 6750 N N . TRP B 1 418 ? -9.633 49.281 50 1 38.03 418 TRP B N 1
ATOM 6751 C CA . TRP B 1 418 ? -10.375 49.531 51.219 1 38.03 418 TRP B CA 1
ATOM 6752 C C . TRP B 1 418 ? -9.664 50.594 52.062 1 38.03 418 TRP B C 1
ATOM 6754 O O . TRP B 1 418 ? -10.188 51.031 53.094 1 38.03 418 TRP B O 1
ATOM 6764 N N . SER B 1 419 ? -8.312 50.719 52 1 34.47 419 SER B N 1
ATOM 6765 C CA . SER B 1 419 ? -7.867 51.594 53.094 1 34.47 419 SER B CA 1
ATOM 6766 C C . SER B 1 419 ? -8.133 53.062 52.75 1 34.47 419 SER B C 1
ATOM 6768 O O . SER B 1 419 ? -7.871 53.938 53.562 1 34.47 419 SER B O 1
ATOM 6770 N N . GLU B 1 420 ? -8.492 53.562 51.5 1 27.05 420 GLU B N 1
ATOM 6771 C CA . GLU B 1 420 ? -8.984 54.938 51.719 1 27.05 420 GLU B CA 1
ATOM 6772 C C . GLU B 1 420 ? -10.484 54.938 51.969 1 27.05 420 GLU B C 1
ATOM 6774 O O . GLU B 1 420 ? -11.234 54.156 51.375 1 27.05 420 GLU B O 1
#

Secondary structure (DSSP, 8-state):
----------HHHHHHHHHHHHHHHHHHHHHHHHHHHH-GGGHHHHHHHHT--TTHHIIIIISPPPPP-TTEEEEE-TT--HHHHHHHHHHHHTT--SEEEE-----S---HHHHHHHHHHHHT-SSEEEEEEEEEETTTTEEEEEPPPHHHHTTSEEEE-------SSTTSPPB--EE-SEEEETTEEEEBHHHHHHHHH-HHHHHHHHTT--SSEE-----B---TT--BS---B-EEE-HHHHHTT-S-GGGTTTSEEEEE---SSTT----TTEEB-TTBS--SSS----EEHHHHHHHHHHHHHHT-PPEE--HHHHHHHHHHHHHHHHHHHHHHHHH-GGGHHHHHHHHHHHHHHHHHHHHHHHHHHH-EE---HHHHHHHHHHHHHHHHHHHHHHHHHHHHHHHHS-SHHHH-/---TT-----HHHHHHHHHHHHHHHHHHHHHHHHHHHH-GGGHHHHHHHHT--TTHHIIIIISPPPPP-TTEEEEE-TT--HHHHHHHHHHHHTT--SEEEE-----S---HHHHHHHHHHHHT-SSEEEEEEEEEETTTTEEEEEPPPHHHHTTSEEEE-------SSTTSPPB--EE-SEEEETTEEEEBHHHHHHHHH-HHHHHHHHTT--SSEE-----B---TT--BS---B-EEE-HHHHHTT-S-GGGTTTSEEEEE---SSTT----TTEEB-TTBS--SSS----EEHHHHHHHHHHHHHHT-PPEE--HHHHHHHHHHHHHHHHHHHHHHHHH-GGGHHHHHHHHHHHHHHHHHHHHHHHHHHH-EE---HHHHHHHHHHHHHHHHHHHHHHHHHHHHHHHHS-SHHHH-

Radius of gyration: 33.52 Å; Cα contacts (8 Å, |Δi|>4): 1451; chains: 2; bounding box: 77×113×84 Å

Organism: NCBI:txid2715131

Sequence (840 aa):
MKRNSDFRIRSGKFFRHVIGATFFIFAFIFIAGKFLNSLDFLDPVGEALADFDFTDIAFIEFRDEPTDDERITLVNIGQLNRAGIARQLEIINKYDPKVIGVDIEFDGAKDSISDLMLKFAMAESENLVMISRLDYDSSSGIFNVITPPESFLEHGTLSYANLISPAGSQEQLKTCRSFSPAEPTTMDSMNAFSVALAMKYSPEKTSAFLERKNPYELINFRRNIFDPYGYSVFHGRYLSVDPFQILEENFEPEIIKDRIVILGYLGENILDPSWEDKYITPLNVNYAGRTNPDMFGAVIHANIISMILDEDYINEMGPAQSLIWAILLCLLNVACFMIVYYRLPDWYDGITKLIQLVEVIFLFFVIIYVFAVYNYKMHLELAIIAIALSGDMLEIYNGVIKNISTKIKRKIKPKLSWSEMKRNSDFRIRSGKFFRHVIGATFFIFAFIFIAGKFLNSLDFLDPVGEALADFDFTDIAFIEFRDEPTDDERITLVNIGQLNRAGIARQLEIINKYDPKVIGVDIEFDGAKDSISDLMLKFAMAESENLVMISRLDYDSSSGIFNVITPPESFLEHGTLSYANLISPAGSQEQLKTCRSFSPAEPTTMDSMNAFSVALAMKYSPEKTSAFLERKNPYELINFRRNIFDPYGYSVFHGRYLSVDPFQILEENFEPEIIKDRIVILGYLGENILDPSWEDKYITPLNVNYAGRTNPDMFGAVIHANIISMILDEDYINEMGPAQSLIWAILLCLLNVACFMIVYYRLPDWYDGITKLIQLVEVIFLFFVIIYVFAVYNYKMHLELAIIAIALSGDMLEIYNGVIKNISTKIKRKIKPKLSWSE

Nearest PDB structures (foldseek):
  3zn8-assembly1_A  TM=3.978E-01  e=3.246E+00  Escherichia coli
  1ng1-assembly1_A  TM=3.265E-01  e=7.109E+00  Thermus aquaticus
  3zn8-assembly1_A  TM=3.632E-01  e=6.503E+00  Escherichia coli
  1ng1-assembly1_A  TM=3.264E-01  e=8.589E+00  Thermus aquaticus

InterPro domains:
  IPR007890 CHASE2 [PF05226] (68-331)
  IPR007890 CHASE2 [SM01080] (47-337)

pLDDT: mean 85.64, std 14.09, range [24.89, 98.62]

Foldseek 3Di:
DDLPVPCPVPVVVLLVLLLVLLVLLVVCVVVVVVVCVVDPVCVVVVVQPVLFDLLLVLLFPPADFDAADLQEEEEACFPDDLQLVLLLLQLLLVLAFLAEEEADDAPDDDDPVSVVSNLVSLQSGQHYEYAWAWCQDPVVRATETHDHPPSNPVRYHYAHLDFDFPPPDPPDAGEGFKGAQWGQHPVGIHGHRLLSLLCSLPVVLSVVVCVVVDRMFTFPDREADDDPPPQFNHPHYHHYDYSVCSSVVVDDSSSSHHHYYYYDHCYNGVHHPDLPQAHAYSRGPCRGDDDGGDHHSSRSSVSRSVCSVVVVGAAEDDPVRLVVLLSVLLSVLLSVLVVCCSPPVVCSVVVLQVVLVVVLVVVSVVQNVCCNPVSYHYDNVSSNSSSNCSSVSSVVSVVVVVVVVVVVVVVPPDDPVVVD/DDLPVPCPVPVVVLLVLLVVLLVLLVVCVVVVVVVCVVDPVCVVVVVQPVLFDLLLVLLFPPADADAADLQEEEEACFPDDLQLVLLLLQLLLVLAFLAEEEEDDAPDDDDPVSVVSNLVSLQSGQHYEYAWAWCQDPVVRATETHDHDPSNPVRYHYAHLDFDFPPPDPPDAGEGFKGAQWGQHPVGIGGHRLLSLLCSLPVVLSVVVCVVVDRMFTFPDREAADDPPPQFNHPHYHHYDYSVCSSVVVDDSSSSHHHYYYYDHCYNGVHHPDLPQAHAYSRGPCRGDDDGGDHHSSRSSVSRSVCSVVVVGAAEDDPVRLVVLLSVLLSVLLSVLVVCCSPPVVCSVVVLQVVLVVVLVVVSVVQNVCCNPVSYHYDNVSSNSSSNCSSVSSVVSVVVVVVVVVVVVVVPPDPVVVVD

Solvent-accessible surface area (backbone atoms only — not comparable to full-atom values): 44295 Å² total; per-residue (Å²): 120,72,71,82,63,72,70,65,72,48,66,67,61,49,52,52,49,35,53,51,42,44,51,49,45,55,51,46,50,54,51,50,51,54,51,54,71,67,38,72,86,49,45,44,59,53,39,17,50,64,71,44,56,75,58,36,50,17,58,66,75,64,41,76,76,43,72,62,47,84,52,42,23,39,36,24,46,37,82,55,52,59,48,52,51,17,52,41,43,44,53,50,51,73,39,51,44,55,28,39,34,40,64,56,81,53,72,66,84,78,60,69,65,32,50,50,43,31,37,52,28,41,60,65,31,86,44,30,35,35,35,27,48,70,43,78,33,82,91,74,73,38,24,42,71,48,68,45,52,68,77,55,53,77,38,35,47,76,18,30,66,77,66,50,42,84,40,90,45,94,78,34,60,26,51,44,55,39,35,46,56,51,44,64,36,78,92,41,76,34,36,17,37,35,50,50,51,33,33,74,71,38,48,68,48,35,50,57,56,60,67,66,68,55,71,59,42,52,55,52,76,52,55,38,56,82,57,95,80,55,43,46,65,50,78,12,28,37,52,68,42,45,49,65,36,55,72,66,61,64,67,65,62,73,65,39,36,69,10,40,35,36,38,22,60,50,43,77,35,74,81,46,83,70,58,76,76,32,26,30,40,57,49,24,64,59,61,31,38,64,52,58,48,49,39,37,58,56,54,52,35,50,28,46,28,50,23,43,74,65,68,48,67,48,46,69,57,48,70,68,58,29,51,50,52,20,52,52,52,32,43,51,48,44,48,50,48,51,50,36,46,72,75,38,56,62,47,30,62,56,51,46,52,49,52,36,52,53,48,46,54,50,51,53,49,49,40,27,48,41,28,46,75,66,32,33,44,63,54,54,63,65,28,44,51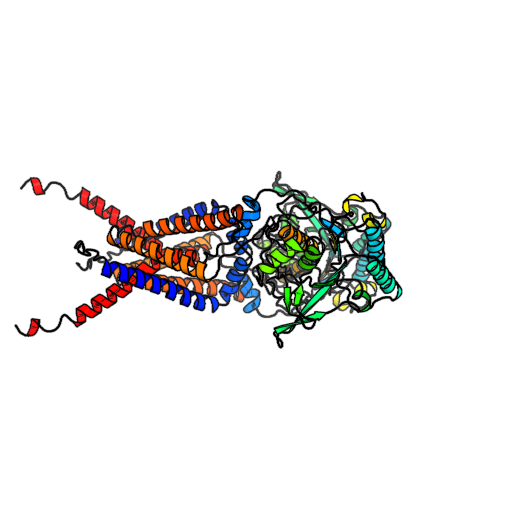,43,45,66,43,40,61,62,44,44,52,36,46,51,23,50,51,50,51,51,50,51,52,52,50,60,65,64,62,67,67,65,72,66,76,107,118,74,71,82,64,72,70,64,72,48,66,67,62,50,51,52,49,35,51,51,42,44,52,49,44,55,51,45,51,53,51,51,50,55,52,54,71,68,38,70,86,49,45,43,59,52,40,16,51,64,69,44,56,75,58,37,50,16,59,65,74,64,42,76,76,42,73,61,47,83,53,42,24,39,36,24,47,37,83,55,53,57,49,52,49,16,51,41,42,45,52,51,51,74,40,51,44,53,27,38,34,40,63,54,80,51,76,64,85,78,59,69,66,31,49,50,44,30,37,52,27,41,60,65,31,86,44,29,34,35,35,28,47,72,43,79,32,83,89,74,74,37,24,43,71,48,68,44,53,69,78,55,52,78,38,37,48,75,18,29,67,77,66,50,39,86,39,89,44,95,79,34,61,24,54,44,55,40,34,48,54,52,45,63,34,79,96,41,76,35,37,16,37,35,49,50,50,33,33,74,73,37,48,67,48,36,50,57,57,58,66,66,69,56,69,60,42,53,55,51,76,54,56,37,56,81,58,94,81,55,43,43,66,50,77,15,28,38,51,70,43,45,47,64,37,54,72,66,61,64,67,64,61,75,65,39,38,69,11,39,36,37,38,23,60,52,43,78,34,75,82,45,83,69,59,74,76,32,25,30,40,57,50,24,65,59,63,32,36,64,52,59,49,49,39,36,57,55,52,52,35,49,29,45,28,50,23,44,74,65,66,48,66,48,46,69,57,49,70,69,58,29,51,51,51,22,51,52,53,32,43,52,48,44,48,50,48,51,50,36,48,72,75,37,55,63,45,31,63,56,52,46,50,51,52,36,52,54,48,47,57,48,50,52,48,49,40,27,49,40,28,46,75,66,32,33,44,63,54,54,63,65,28,44,51,42,44,68,43,41,60,62,45,44,52,35,46,49,24,51,52,50,50,51,51,52,52,51,50,59,64,62,61,67,68,63,71,68,76,105